Protein 4CO6 (pdb70)

InterPro domains:
  IPR002021 Paramyxovirus nucleocapsid protein [PF00973] (1-399)

B-factor: mean 61.96, std 25.49, range [20.14, 182.9]

Nearest PDB structures (foldseek):
  4co6-assembly2_C  TM=1.005E+00  e=1.988E-22  Henipavirus nipahense
  4co6-assembly3_B  TM=9.221E-01  e=7.970E-15  Henipavirus nipahense
  5e4v-assembly1_A-2  TM=8.169E-01  e=5.099E-08  Measles virus strain Edmonston-B
  7ev8-assembly1_A  TM=6.842E-01  e=1.251E-06  Human parainfluenza 3 virus (strain NIH 47885)
  4co6-assembly3_F  TM=1.028E+00  e=3.134E-05  Henipavirus nipahense

Sequence (930 aa):
TTKIRIFVPATNSPELRWELTLFALDVIRSPSAAESKVGAAFTLISYSERPGALIRSLLNDPDIEAVIIDVGSVNGIPVEQEEEGLRILKTARDSSKGKTPFVDSRAYGLRITDSTLVSAVITIEAQIWILIAKAVTAPDTETRRWAKYVQQKRVNPFFALTQQWLTERNLLSQSLSVRKFVEILIEVKKGGSAKGRAVEIISDIGNYVEETGAGFFATIRFGLETRYPALALNEFQSDLNTIKSLLLYREIGPRAPYVLLEESIQTKFAPGGYPLLWSFAGVATTIDRSGALNINRGYLEPYFRLGQKSARHHATTKIRIFVPATNSPELRWELTLFALDVIRSPSAAESKVGAAFTLISYSERPGALIRSLLNDPDIEAVIIDVGSVNGIPVERRDKAQEEEGLRILKTARDSSKGKTPFVDSRAYGLRITDSTLVSAVITIEAQIWILIAKAVTESETRRWAKYVQQKRVNPFFALTQQWLTERNLLSQSLSVRKFVEILIEVKKGRAVEIISDIGNYVEETGAGFFATIRFGLETRYPALALNEFQSDLNTIKSLLLYREIGPRAPYVLLEESIQTKFAPGGYPLLWSFAGVATTIDRSLNINRGYLEPYFRLGQKSARHNSPELRWELTLFALDVIRAESKVGAAFTLISLVSAVITIEAQIWILFALTQQWLTERNLLSQSLSVRKFVEILIEVVEIISDIGNYVEETGAGFFATIRFGLETRYPALALNEFQSDLNTIKSLLLYREIGPRAPYVLLEESIQTKFAPGGYPLLWSFAGVATTIDRSGALNINRGYLEPYFRLGQKSARGAMDKLELVNDGLNIIDFIQKNQKEIQKTYGRSSIQQPSIGAMDKLELVNDGLNIIDFIQKNQKEIQKTYGRSSIQQPSAMDKLELVNDGLNIIDFIQKNQKEIQKTYGRSSIQQP

Foldseek 3Di:
DAEAEAEWEPAPFLQALLLLLQLLLLLLLFPPHDLSNLNSLQRLQQLAPGSVVLCVVQQDDPVYHYDYDYAHHDDSDGDVPVVCSSNSNVRSCVVDPNDGQFPQCCSSVDGDGDVVSLQLSLQSNLLLLVLVQVLLDDPPDDDCSVVVCVVVVLHDNRNHGDPSSSVSNVSLVVDQSSLSSLSQLVDLVVHDGPSVSNSVSSVVSSVSLLCRLPLLVLLCVLLPVVPFPVCPPPVQVVLVVLSVVCVVCVVVDSSQSSLSHDPVCSCSRPCLVNLLSSLLSLQCCQPPPVHPVVDDPPRHDVVNVVNVVSNVVVD/DAEAEAEWEPAPQLQSLLLLLLLLLLLLQFPPRDLSVLNSLLSLQQLDRGSVVLCVVQQDDPSYDYDYDYFHDDPSDGADDDVDGPVVCVSCSNVRSCVVPPNDGQAPQVVSSVDRDRDVVSSLLSLQSNLLLLVLLLVQLAVVVVVVVVVCVVVSLHDNRNHGDPVSSVSNVSLVVPLSSLSSLSLQLVLVCPSSSVSSVVSSVNSLPRNDLLVLLCVLLPVVPFPCCVDPVQVVLVVLSVVCVVLVVVPSSNSPVSHDVCVSVSSDCVNRQLSSLLSLLCCQPPVPPDQPDPSRDVVNVVSVVRNVD/DDLVVLCVQLVVLLVCLLVVPVLVSLVSLCVVVVCSVQVNLVQLVCVHDDDVSSVSVVSLVVDLVSLVCLVCCQVAPVSNVVSLVVLLPVLDLLVLLCVLLPVVPFPCCPDPVQVVLVVLSVVCCVLVVVPRSSSPCSNPVVNSVSSDCLNRLLSSLLSLLCVQPPVVHPNVDCPPSNDVVNVVSVVRND/DVVVVVVVVVVVVVVVVVCVVCVPVVCVVFQHNDPVDDGD/DVVVVVVCVVVVVVVVVVCVVCVVVVCVVVVHNDPVDDD/DVVVVVVVVVVVVVVVVCVVCVPVVCVVVVHNDPVDD

Solvent-accessible surface area: 47290 Å² total

GO terms:
  GO:0039689 negative stranded viral RNA replication (P, IDA)
  GO:0039697 negative stranded viral RNA transcription (P, IDA)
  GO:0005515 protein binding (F, IPI)
  GO:0060090 molecular adaptor activity (F, EXP)

CATH classification: 6.10.250.2490

Radius of gyration: 38.29 Å; Cα contacts (8 Å, |Δi|>4): 1198; chains: 6; bounding box: 91×100×90 Å

Secondary structure (DSSP, 8-state):
--EEEEEEESS--HHHHHHHHHHHHHHHT-TTS----HHHHHHHH---SSHHHHHHHH---TT-EEEEEEE---TTS----------HHHHHHHHSSS--SBSSTHHHH------HHHHHHHHHHHHHHHHHHHHHS-S----HHHHHHHHTTSS-GGGPBPHHHHH--HHHHH-HHHHH--HHHHHHHH---S-HHHHHHHHHHHHHHHHH--HHHHIIIIIITT--GGGGSGGGHHHHHHHHH--HHHHHGGGTT---S-GGGTTTT-GGGSHHHHHH--HHHHH----GGGS-SS-----HHHHHHHHHHT-/--EEEEEEESS--HHHHHHHHHHHHHHHH-TTS----HHHHHHHH---SSHHHHHHHH---SS-EEEEEEE---TTS-------TTT-----HHHHHHHHSSS--SBSSGGGGG------HHHHHHHHHHHHHHHHHHHHH--HHHHHHHHHHHTTSS-GGGPBPHHHHH--HHHHH-HHHHH--HHHHHHH--HHHHHHHHHHHHHHHH--HHHHIIIIIITT--GGGGSGGGHHHHHHHHH--HHHHH-TTS----S-THHHHHTSGGGSHHHHHH--HHHHH--------TT----HHHHHHHHH-/--SHHHHHHHHHHHGGG-----HHHHHHHH--HHHHHHHHHHHHH------GGGG--HHHHH-HHHHH--HHHHH--HHHHHHHHHHHHH--HHHHIIIIIITT--GGGGSGGGHHHHHHHHH--HHHHHGGGTT---S-HHHHHHS-GGGSHHHHHH--HHHHH----GGGS-SS-----HHHHHHHH-/-HHHHHHHHHHHHHHHHHHHHHHHHHHHHHS-S-TTSPP-/-HHHHHHHHHHHHHHHHHHHHTHHHHHHHHT-SSTTS--/-HHHHHHHHHHHHHHHHHHHTHHHHHHHHT-S-TT--

Structure (mmCIF, N/CA/C/O backbone):
data_4CO6
#
_entry.id   4CO6
#
_cell.length_a   82.890
_cell.length_b   98.960
_cell.length_c   156.910
_cell.angle_alpha   90.00
_cell.angle_beta   90.00
_cell.angle_gamma   90.00
#
_symmetry.space_group_name_H-M   'P 21 21 21'
#
loop_
_entity.id
_entity.type
_entity.pdbx_description
1 polymer NUCLEOPROTEIN
2 polymer PHOSPHOPROTEIN
3 non-polymer 'CHLORIDE ION'
4 non-polymer 'BROMIDE ION'
5 water water
#
loop_
_atom_site.group_PDB
_atom_site.id
_atom_site.type_symbol
_atom_site.label_atom_id
_atom_site.label_alt_id
_atom_site.label_comp_id
_atom_site.label_asym_id
_atom_site.label_entity_id
_atom_site.label_seq_id
_atom_site.pdbx_PDB_ins_code
_atom_site.Cartn_x
_atom_site.Cartn_y
_atom_site.Cartn_z
_atom_site.occupancy
_atom_site.B_iso_or_equiv
_atom_site.auth_seq_id
_atom_site.auth_comp_id
_atom_site.auth_asym_id
_atom_site.auth_atom_id
_atom_site.pdbx_PDB_model_num
ATOM 1 N N . THR A 1 5 ? 52.924 -2.403 67.716 1.00 97.06 32 THR A N 1
ATOM 2 C CA . THR A 1 5 ? 51.567 -2.436 68.256 1.00 101.67 32 THR A CA 1
ATOM 3 C C . THR A 1 5 ? 50.664 -3.257 67.326 1.00 97.65 32 THR A C 1
ATOM 4 O O . THR A 1 5 ? 50.774 -4.488 67.274 1.00 101.27 32 THR A O 1
ATOM 8 N N . THR A 1 6 ? 49.770 -2.578 66.612 1.00 91.88 33 THR A N 1
ATOM 9 C CA . THR A 1 6 ? 49.068 -3.159 65.472 1.00 90.31 33 THR A CA 1
ATOM 10 C C . THR A 1 6 ? 49.987 -3.145 64.261 1.00 81.42 33 THR A C 1
ATOM 11 O O . THR A 1 6 ? 50.016 -2.158 63.533 1.00 77.03 33 THR A O 1
ATOM 15 N N . LYS A 1 7 ? 50.741 -4.218 64.044 1.00 82.41 34 LYS A N 1
ATOM 16 C CA . LYS A 1 7 ? 51.684 -4.248 62.928 1.00 77.34 34 LYS A CA 1
ATOM 17 C C . LYS A 1 7 ? 50.952 -4.080 61.612 1.00 72.69 34 LYS A C 1
ATOM 18 O O . LYS A 1 7 ? 49.815 -4.526 61.481 1.00 75.34 34 LYS A O 1
ATOM 24 N N . ILE A 1 8 ? 51.611 -3.404 60.667 1.00 64.28 35 ILE A N 1
ATOM 25 C CA . ILE A 1 8 ? 51.115 -3.172 59.311 1.00 60.88 35 ILE A CA 1
ATOM 26 C C . ILE A 1 8 ? 52.203 -3.494 58.274 1.00 62.71 35 ILE A C 1
ATOM 27 O O . ILE A 1 8 ? 53.294 -2.918 58.325 1.00 60.44 35 ILE A O 1
ATOM 32 N N . ARG A 1 9 ? 51.905 -4.406 57.345 1.00 62.74 36 ARG A N 1
ATOM 33 C CA . ARG A 1 9 ? 52.838 -4.776 56.272 1.00 64.89 36 ARG A CA 1
ATOM 34 C C . ARG A 1 9 ? 52.790 -3.811 55.103 1.00 59.17 36 ARG A C 1
ATOM 35 O O . ARG A 1 9 ? 51.752 -3.687 54.456 1.00 61.49 36 ARG A O 1
ATOM 43 N N . ILE A 1 10 ? 53.898 -3.138 54.814 1.00 55.54 37 ILE A N 1
ATOM 44 C CA . ILE A 1 10 ? 53.922 -2.220 53.671 1.00 52.67 37 ILE A CA 1
ATOM 45 C C . ILE A 1 10 ? 54.925 -2.634 52.576 1.00 53.57 37 ILE A C 1
ATOM 46 O O . ILE A 1 10 ? 56.144 -2.601 52.799 1.00 60.15 37 ILE A O 1
ATOM 51 N N . PHE A 1 11 ? 54.409 -3.020 51.406 1.00 49.04 38 PHE A N 1
ATOM 52 C CA . PHE A 1 11 ? 55.260 -3.356 50.243 1.00 48.79 38 PHE A CA 1
ATOM 53 C C . PHE A 1 11 ? 55.647 -2.117 49.461 1.00 42.16 38 PHE A C 1
ATOM 54 O O . PHE A 1 11 ? 54.808 -1.259 49.174 1.00 46.98 38 PHE A O 1
ATOM 62 N N . VAL A 1 12 ? 56.922 -2.048 49.109 1.00 39.61 39 VAL A N 1
ATOM 63 C CA . VAL A 1 12 ? 57.544 -0.829 48.604 1.00 41.70 39 VAL A CA 1
ATOM 64 C C . VAL A 1 12 ? 58.525 -1.215 47.476 1.00 41.91 39 VAL A C 1
ATOM 65 O O . VAL A 1 12 ? 59.214 -2.228 47.587 1.00 45.86 39 VAL A O 1
ATOM 69 N N . PRO A 1 13 ? 58.569 -0.454 46.370 1.00 44.02 40 PRO A N 1
ATOM 70 C CA . PRO A 1 13 ? 59.454 -0.911 45.298 1.00 45.53 40 PRO A CA 1
ATOM 71 C C . PRO A 1 13 ? 60.895 -0.637 45.644 1.00 50.63 40 PRO A C 1
ATOM 72 O O . PRO A 1 13 ? 61.172 0.363 46.295 1.00 54.58 40 PRO A O 1
ATOM 76 N N . ALA A 1 14 ? 61.807 -1.498 45.218 1.00 52.07 41 ALA A N 1
ATOM 77 C CA . ALA A 1 14 ? 63.201 -1.338 45.612 1.00 56.14 41 ALA A CA 1
ATOM 78 C C . ALA A 1 14 ? 64.035 -0.667 44.532 1.00 58.56 41 ALA A C 1
ATOM 79 O O . ALA A 1 14 ? 65.250 -0.579 44.649 1.00 66.41 41 ALA A O 1
ATOM 81 N N . THR A 1 15 ? 63.377 -0.167 43.495 1.00 56.17 42 THR A N 1
ATOM 82 C CA . THR A 1 15 ? 64.073 0.258 42.292 1.00 47.11 42 THR A CA 1
ATOM 83 C C . THR A 1 15 ? 63.196 1.282 41.578 1.00 48.10 42 THR A C 1
ATOM 84 O O . THR A 1 15 ? 62.020 1.413 41.916 1.00 42.17 42 THR A O 1
ATOM 88 N N . ASN A 1 16 ? 63.750 2.034 40.627 1.00 55.42 43 ASN A N 1
ATOM 89 C CA . ASN A 1 16 ? 62.928 2.944 39.830 1.00 53.35 43 ASN A CA 1
ATOM 90 C C . ASN A 1 16 ? 62.269 2.259 38.623 1.00 55.84 43 ASN A C 1
ATOM 91 O O . ASN A 1 16 ? 61.558 2.911 37.859 1.00 57.46 43 ASN A O 1
ATOM 96 N N . SER A 1 17 ? 62.484 0.948 38.489 1.00 56.19 44 SER A N 1
ATOM 97 C CA . SER A 1 17 ? 61.917 0.128 37.408 1.00 56.49 44 SER A CA 1
ATOM 98 C C . SER A 1 17 ? 60.428 0.372 37.152 1.00 55.55 44 SER A C 1
ATOM 99 O O . SER A 1 17 ? 59.597 0.098 38.013 1.00 57.58 44 SER A O 1
ATOM 102 N N . PRO A 1 18 ? 60.091 0.895 35.964 1.00 44.63 45 PRO A N 1
ATOM 103 C CA . PRO A 1 18 ? 58.683 1.205 35.672 1.00 43.09 45 PRO A CA 1
ATOM 104 C C . PRO A 1 18 ? 57.750 -0.002 35.768 1.00 39.59 45 PRO A C 1
ATOM 105 O O . PRO A 1 18 ? 56.619 0.091 36.256 1.00 49.74 45 PRO A O 1
ATOM 109 N N . GLU A 1 19 ? 58.244 -1.138 35.325 1.00 48.59 46 GLU A N 1
ATOM 110 C CA . GLU A 1 19 ? 57.455 -2.356 35.288 1.00 51.37 46 GLU A CA 1
ATOM 111 C C . GLU A 1 19 ? 57.208 -2.914 36.697 1.00 54.35 46 GLU A C 1
ATOM 112 O O . GLU A 1 19 ? 56.115 -3.390 37.003 1.00 56.96 46 GLU A O 1
ATOM 118 N N . LEU A 1 20 ? 58.222 -2.845 37.553 1.00 53.42 47 LEU A N 1
ATOM 119 C CA . LEU A 1 20 ? 58.072 -3.298 38.934 1.00 50.11 47 LEU A CA 1
ATOM 120 C C . LEU A 1 20 ? 57.034 -2.452 39.662 1.00 41.51 47 LEU A C 1
ATOM 121 O O . LEU A 1 20 ? 56.150 -2.979 40.335 1.00 41.78 47 LEU A O 1
ATOM 126 N N . ARG A 1 21 ? 57.146 -1.137 39.517 1.00 42.18 48 ARG A N 1
ATOM 127 C CA . ARG A 1 21 ? 56.271 -0.215 40.226 1.00 41.23 48 ARG A CA 1
ATOM 128 C C . ARG A 1 21 ? 54.841 -0.313 39.737 1.00 40.68 48 ARG A C 1
ATOM 129 O O . ARG A 1 21 ? 53.897 -0.161 40.525 1.00 36.26 48 ARG A O 1
ATOM 137 N N . TRP A 1 22 ? 54.682 -0.569 38.435 1.00 43.29 49 TRP A N 1
ATOM 138 C CA . TRP A 1 22 ? 53.348 -0.672 37.845 1.00 38.14 49 TRP A CA 1
ATOM 139 C C . TRP A 1 22 ? 52.656 -1.949 38.322 1.00 38.95 49 TRP A C 1
ATOM 140 O O . TRP A 1 22 ? 51.513 -1.906 38.758 1.00 40.83 49 TRP A O 1
ATOM 151 N N . GLU A 1 23 ? 53.342 -3.081 38.275 1.00 44.38 50 GLU A N 1
ATOM 152 C CA . GLU A 1 23 ? 52.759 -4.296 38.841 1.00 49.30 50 GLU A CA 1
ATOM 153 C C . GLU A 1 23 ? 52.507 -4.145 40.347 1.00 45.98 50 GLU A C 1
ATOM 154 O O . GLU A 1 23 ? 51.480 -4.601 40.841 1.00 44.61 50 GLU A O 1
ATOM 160 N N . LEU A 1 24 ? 53.425 -3.488 41.063 1.00 42.46 51 LEU A N 1
ATOM 161 C CA . LEU A 1 24 ? 53.270 -3.279 42.513 1.00 41.13 51 LEU A CA 1
ATOM 162 C C . LEU A 1 24 ? 52.082 -2.377 42.819 1.00 40.58 51 LEU A C 1
ATOM 163 O O . LEU A 1 24 ? 51.327 -2.635 43.745 1.00 43.33 51 LEU A O 1
ATOM 168 N N . THR A 1 25 ? 51.922 -1.321 42.025 1.00 38.36 52 THR A N 1
ATOM 169 C CA . THR A 1 25 ? 50.733 -0.488 42.098 1.00 35.62 52 THR A CA 1
ATOM 170 C C . THR A 1 25 ? 49.432 -1.272 41.886 1.00 41.17 52 THR A C 1
ATOM 171 O O . THR A 1 25 ? 48.447 -1.038 42.583 1.00 46.11 52 THR A O 1
ATOM 175 N N . LEU A 1 26 ? 49.438 -2.203 40.929 1.00 41.68 53 LEU A N 1
ATOM 176 C CA . LEU A 1 26 ? 48.237 -2.938 40.565 1.00 48.96 53 LEU A CA 1
ATOM 177 C C . LEU A 1 26 ? 47.867 -3.886 41.664 1.00 50.01 53 LEU A C 1
ATOM 178 O O . LEU A 1 26 ? 46.695 -4.030 42.000 1.00 50.78 53 LEU A O 1
ATOM 183 N N . PHE A 1 27 ? 48.880 -4.557 42.198 1.00 47.50 54 PHE A N 1
ATOM 184 C CA . PHE A 1 27 ? 48.683 -5.440 43.330 1.00 40.10 54 PHE A CA 1
ATOM 185 C C . PHE A 1 27 ? 48.027 -4.674 44.516 1.00 45.96 54 PHE A C 1
ATOM 186 O O . PHE A 1 27 ? 47.046 -5.158 45.089 1.00 45.61 54 PHE A O 1
ATOM 194 N N . ALA A 1 28 ? 48.531 -3.481 44.844 1.00 34.03 55 ALA A N 1
ATOM 195 C CA . ALA A 1 28 ? 47.974 -2.682 45.959 1.00 43.84 55 ALA A CA 1
ATOM 196 C C . ALA A 1 28 ? 46.505 -2.334 45.708 1.00 47.70 55 ALA A C 1
ATOM 197 O O . ALA A 1 28 ? 45.659 -2.458 46.602 1.00 56.70 55 ALA A O 1
ATOM 199 N N . LEU A 1 29 ? 46.214 -1.913 44.479 1.00 43.03 56 LEU A N 1
ATOM 200 C CA . LEU A 1 29 ? 44.847 -1.698 44.001 1.00 40.05 56 LEU A CA 1
ATOM 201 C C . LEU A 1 29 ? 43.995 -2.906 44.306 1.00 45.42 56 LEU A C 1
ATOM 202 O O . LEU A 1 29 ? 42.844 -2.776 44.743 1.00 51.40 56 LEU A O 1
ATOM 207 N N . ASP A 1 30 ? 44.580 -4.085 44.089 1.00 46.53 57 ASP A N 1
ATOM 208 C CA . ASP A 1 30 ? 43.852 -5.334 44.207 1.00 41.32 57 ASP A CA 1
ATOM 209 C C . ASP A 1 30 ? 43.649 -5.751 45.645 1.00 49.73 57 ASP A C 1
ATOM 210 O O . ASP A 1 30 ? 42.660 -6.399 45.960 1.00 53.73 57 ASP A O 1
ATOM 215 N N . VAL A 1 31 ? 44.583 -5.391 46.518 1.00 45.69 58 VAL A N 1
ATOM 216 C CA . VAL A 1 31 ? 44.444 -5.718 47.927 1.00 51.37 58 VAL A CA 1
ATOM 217 C C . VAL A 1 31 ? 43.247 -4.967 48.496 1.00 51.03 58 VAL A C 1
ATOM 218 O O . VAL A 1 31 ? 42.424 -5.535 49.204 1.00 53.81 58 VAL A O 1
ATOM 222 N N . ILE A 1 32 ? 43.135 -3.696 48.139 1.00 40.59 59 ILE A N 1
ATOM 223 C CA . ILE A 1 32 ? 42.080 -2.841 48.664 1.00 49.16 59 ILE A CA 1
ATOM 224 C C . ILE A 1 32 ? 40.660 -3.273 48.260 1.00 56.42 59 ILE A C 1
ATOM 225 O O . ILE A 1 32 ? 39.697 -3.091 49.025 1.00 63.05 59 ILE A O 1
ATOM 230 N N . ARG A 1 33 ? 40.545 -3.876 47.080 1.00 52.12 60 ARG A N 1
ATOM 231 C CA . ARG A 1 33 ? 39.277 -4.397 46.583 1.00 54.55 60 ARG A CA 1
ATOM 232 C C . ARG A 1 33 ? 39.122 -5.857 46.968 1.00 59.42 60 ARG A C 1
ATOM 233 O O . ARG A 1 33 ? 38.133 -6.499 46.602 1.00 70.45 60 ARG A O 1
ATOM 241 N N . SER A 1 34 ? 40.097 -6.395 47.694 1.00 56.07 61 SER A N 1
ATOM 242 C CA . SER A 1 34 ? 40.090 -7.832 47.984 1.00 61.72 61 SER A CA 1
ATOM 243 C C . SER A 1 34 ? 39.252 -8.199 49.220 1.00 66.89 61 SER A C 1
ATOM 244 O O . SER A 1 34 ? 39.387 -7.582 50.267 1.00 69.89 61 SER A O 1
ATOM 247 N N . PRO A 1 35 ? 38.398 -9.224 49.097 1.00 72.28 62 PRO A N 1
ATOM 248 C CA . PRO A 1 35 ? 37.523 -9.669 50.198 1.00 78.58 62 PRO A CA 1
ATOM 249 C C . PRO A 1 35 ? 38.247 -10.400 51.338 1.00 85.66 62 PRO A C 1
ATOM 250 O O . PRO A 1 35 ? 37.815 -10.310 52.491 1.00 88.37 62 PRO A O 1
ATOM 254 N N . SER A 1 36 ? 39.326 -11.110 51.031 1.00 87.61 63 SER A N 1
ATOM 255 C CA . SER A 1 36 ? 40.038 -11.871 52.052 1.00 90.82 63 SER A CA 1
ATOM 256 C C . SER A 1 36 ? 41.347 -11.202 52.447 1.00 91.36 63 SER A C 1
ATOM 257 O O . SER A 1 36 ? 42.308 -11.883 52.809 1.00 99.81 63 SER A O 1
ATOM 260 N N . ALA A 1 37 ? 41.387 -9.873 52.358 1.00 84.83 64 ALA A N 1
ATOM 261 C CA . ALA A 1 37 ? 42.515 -9.101 52.871 1.00 71.69 64 ALA A CA 1
ATOM 262 C C . ALA A 1 37 ? 42.138 -8.429 54.188 1.00 73.30 64 ALA A C 1
ATOM 263 O O . ALA A 1 37 ? 41.159 -7.678 54.256 1.00 71.47 64 ALA A O 1
ATOM 265 N N . ALA A 1 38 ? 42.914 -8.715 55.230 1.00 77.14 65 ALA A N 1
ATOM 266 C CA . ALA A 1 38 ? 42.744 -8.092 56.541 1.00 74.62 65 ALA A CA 1
ATOM 267 C C . ALA A 1 38 ? 42.816 -6.582 56.401 1.00 69.08 65 ALA A C 1
ATOM 268 O O . ALA A 1 38 ? 43.523 -6.083 55.517 1.00 73.28 65 ALA A O 1
ATOM 270 N N . GLU A 1 39 ? 42.103 -5.844 57.254 1.00 65.45 66 GLU A N 1
ATOM 271 C CA . GLU A 1 39 ? 42.115 -4.378 57.143 1.00 64.32 66 GLU A CA 1
ATOM 272 C C . GLU A 1 39 ? 43.533 -3.830 57.334 1.00 59.84 66 GLU A C 1
ATOM 273 O O . GLU A 1 39 ? 43.842 -2.723 56.896 1.00 60.08 66 GLU A O 1
ATOM 279 N N . SER A 1 40 ? 44.393 -4.621 57.967 1.00 60.07 67 SER A N 1
ATOM 280 C CA . SER A 1 40 ? 45.792 -4.259 58.136 1.00 57.37 67 SER A CA 1
ATOM 281 C C . SER A 1 40 ? 46.577 -4.335 56.820 1.00 56.03 67 SER A C 1
ATOM 282 O O . SER A 1 40 ? 47.475 -3.526 56.591 1.00 55.27 67 SER A O 1
ATOM 293 N N . LYS A 1 42 ? 45.101 -3.934 53.825 1.00 52.60 69 LYS A N 1
ATOM 294 C CA . LYS A 1 42 ? 44.542 -2.822 53.052 1.00 52.66 69 LYS A CA 1
ATOM 295 C C . LYS A 1 42 ? 45.182 -1.480 53.424 1.00 49.46 69 LYS A C 1
ATOM 296 O O . LYS A 1 42 ? 45.489 -0.669 52.533 1.00 42.54 69 LYS A O 1
ATOM 302 N N . VAL A 1 43 ? 45.381 -1.257 54.729 1.00 50.44 70 VAL A N 1
ATOM 303 C CA . VAL A 1 43 ? 46.043 -0.050 55.235 1.00 40.12 70 VAL A CA 1
ATOM 304 C C . VAL A 1 43 ? 47.452 0.066 54.668 1.00 45.71 70 VAL A C 1
ATOM 305 O O . VAL A 1 43 ? 47.843 1.128 54.187 1.00 47.33 70 VAL A O 1
ATOM 309 N N . GLY A 1 44 ? 48.214 -1.026 54.713 1.00 46.90 71 GLY A N 1
ATOM 310 C CA . GLY A 1 44 ? 49.513 -1.083 54.057 1.00 41.46 71 GLY A CA 1
ATOM 311 C C . GLY A 1 44 ? 49.471 -0.760 52.557 1.00 46.85 71 GLY A C 1
ATOM 312 O O . GLY A 1 44 ? 50.359 -0.047 52.034 1.00 46.02 71 GLY A O 1
ATOM 313 N N . ALA A 1 45 ? 48.452 -1.256 51.852 1.00 38.87 72 ALA A N 1
ATOM 314 C CA . ALA A 1 45 ? 48.380 -1.004 50.400 1.00 41.69 72 ALA A CA 1
ATOM 315 C C . ALA A 1 45 ? 48.102 0.473 50.122 1.00 39.75 72 ALA A C 1
ATOM 316 O O . ALA A 1 45 ? 48.582 1.018 49.121 1.00 44.80 72 ALA A O 1
ATOM 318 N N . ALA A 1 46 ? 47.343 1.126 51.008 1.00 38.26 73 ALA A N 1
ATOM 319 C CA . ALA A 1 46 ? 47.153 2.574 50.898 1.00 34.36 73 ALA A CA 1
ATOM 320 C C . ALA A 1 46 ? 48.496 3.304 50.995 1.00 37.89 73 ALA A C 1
ATOM 321 O O . ALA A 1 46 ? 48.785 4.180 50.196 1.00 39.26 73 ALA A O 1
ATOM 323 N N . PHE A 1 47 ? 49.332 2.934 51.959 1.00 40.33 74 PHE A N 1
ATOM 324 C CA . PHE A 1 47 ? 50.661 3.544 52.054 1.00 40.51 74 PHE A CA 1
ATOM 325 C C . PHE A 1 47 ? 51.443 3.370 50.762 1.00 36.13 74 PHE A C 1
ATOM 326 O O . PHE A 1 47 ? 52.108 4.293 50.285 1.00 40.71 74 PHE A O 1
ATOM 334 N N . THR A 1 48 ? 51.378 2.169 50.207 1.00 43.33 75 THR A N 1
ATOM 335 C CA . THR A 1 48 ? 52.086 1.859 48.976 1.00 33.48 75 THR A CA 1
ATOM 336 C C . THR A 1 48 ? 51.641 2.763 47.817 1.00 37.32 75 THR A C 1
ATOM 337 O O . THR A 1 48 ? 52.478 3.370 47.137 1.00 37.65 75 THR A O 1
ATOM 341 N N . LEU A 1 49 ? 50.328 2.874 47.623 1.00 39.62 76 LEU A N 1
ATOM 342 C CA . LEU A 1 49 ? 49.751 3.762 46.612 1.00 33.49 76 LEU A CA 1
ATOM 343 C C . LEU A 1 49 ? 50.090 5.230 46.853 1.00 36.57 76 LEU A C 1
ATOM 344 O O . LEU A 1 49 ? 50.487 5.951 45.941 1.00 36.45 76 LEU A O 1
ATOM 349 N N . ILE A 1 50 ? 49.925 5.680 48.090 1.00 41.37 77 ILE A N 1
ATOM 350 C CA . ILE A 1 50 ? 50.062 7.101 48.402 1.00 40.03 77 ILE A CA 1
ATOM 351 C C . ILE A 1 50 ? 51.511 7.561 48.259 1.00 41.79 77 ILE A C 1
ATOM 352 O O . ILE A 1 50 ? 51.773 8.728 47.945 1.00 42.02 77 ILE A O 1
ATOM 357 N N . SER A 1 51 ? 52.455 6.639 48.438 1.00 42.13 78 SER A N 1
ATOM 358 C CA . SER A 1 51 ? 53.864 7.019 48.412 1.00 38.86 78 SER A CA 1
ATOM 359 C C . SER A 1 51 ? 54.578 6.701 47.111 1.00 37.16 78 SER A C 1
ATOM 360 O O . SER A 1 51 ? 55.757 7.038 46.958 1.00 44.51 78 SER A O 1
ATOM 371 N N . TYR A 1 53 ? 54.703 7.850 44.227 1.00 30.72 80 TYR A N 1
ATOM 372 C CA . TYR A 1 53 ? 55.251 8.955 43.460 1.00 30.82 80 TYR A CA 1
ATOM 373 C C . TYR A 1 53 ? 56.712 9.212 43.807 1.00 38.62 80 TYR A C 1
ATOM 374 O O . TYR A 1 53 ? 57.478 9.677 42.964 1.00 51.69 80 TYR A O 1
ATOM 383 N N . SER A 1 54 ? 57.111 8.911 45.039 1.00 40.45 81 SER A N 1
ATOM 384 C CA . SER A 1 54 ? 58.439 9.347 45.525 1.00 44.49 81 SER A CA 1
ATOM 385 C C . SER A 1 54 ? 59.606 8.517 44.980 1.00 41.42 81 SER A C 1
ATOM 386 O O . SER A 1 54 ? 59.426 7.354 44.588 1.00 41.37 81 SER A O 1
ATOM 389 N N . GLU A 1 55 ? 60.789 9.131 44.954 1.00 44.61 82 GLU A N 1
ATOM 390 C CA . GLU A 1 55 ? 62.021 8.453 44.547 1.00 50.06 82 GLU A CA 1
ATOM 391 C C . GLU A 1 55 ? 62.159 7.152 45.305 1.00 52.36 82 GLU A C 1
ATOM 392 O O . GLU A 1 55 ? 62.298 6.096 44.702 1.00 50.90 82 GLU A O 1
ATOM 398 N N . ARG A 1 56 ? 62.122 7.249 46.638 1.00 53.74 83 ARG A N 1
ATOM 399 C CA . ARG A 1 56 ? 62.257 6.097 47.525 1.00 46.24 83 ARG A CA 1
ATOM 400 C C . ARG A 1 56 ? 61.146 6.022 48.562 1.00 47.04 83 ARG A C 1
ATOM 401 O O . ARG A 1 56 ? 61.315 6.490 49.682 1.00 53.65 83 ARG A O 1
ATOM 409 N N . PRO A 1 57 ? 60.020 5.398 48.201 1.00 39.68 84 PRO A N 1
ATOM 410 C CA . PRO A 1 57 ? 58.819 5.267 49.038 1.00 37.52 84 PRO A CA 1
ATOM 411 C C . PRO A 1 57 ? 59.039 4.687 50.465 1.00 41.08 84 PRO A C 1
ATOM 412 O O . PRO A 1 57 ? 58.467 5.216 51.423 1.00 44.26 84 PRO A O 1
ATOM 416 N N . GLY A 1 58 ? 59.819 3.622 50.607 1.00 37.46 85 GLY A N 1
ATOM 417 C CA . GLY A 1 58 ? 60.118 3.079 51.922 1.00 44.30 85 GLY A CA 1
ATOM 418 C C . GLY A 1 58 ? 60.769 4.104 52.839 1.00 50.16 85 GLY A C 1
ATOM 419 O O . GLY A 1 58 ? 60.440 4.201 54.023 1.00 48.41 85 GLY A O 1
ATOM 420 N N . ALA A 1 59 ? 61.692 4.873 52.275 1.00 42.34 86 ALA A N 1
ATOM 421 C CA . ALA A 1 59 ? 62.363 5.939 52.983 1.00 47.07 86 ALA A CA 1
ATOM 422 C C . ALA A 1 59 ? 61.402 7.110 53.269 1.00 51.21 86 ALA A C 1
ATOM 423 O O . ALA A 1 59 ? 61.529 7.789 54.307 1.00 47.19 86 ALA A O 1
ATOM 425 N N . LEU A 1 60 ? 60.446 7.335 52.360 1.00 39.53 87 LEU A N 1
ATOM 426 C CA . LEU A 1 60 ? 59.421 8.359 52.554 1.00 42.18 87 LEU A CA 1
ATOM 427 C C . LEU A 1 60 ? 58.575 8.038 53.781 1.00 48.17 87 LEU A C 1
ATOM 428 O O . LEU A 1 60 ? 58.355 8.881 54.653 1.00 53.57 87 LEU A O 1
ATOM 433 N N . ILE A 1 61 ? 58.112 6.799 53.832 1.00 44.97 88 ILE A N 1
ATOM 434 C CA . ILE A 1 61 ? 57.269 6.335 54.912 1.00 45.47 88 ILE A CA 1
ATOM 435 C C . ILE A 1 61 ? 57.999 6.337 56.265 1.00 50.17 88 ILE A C 1
ATOM 436 O O . ILE A 1 61 ? 57.460 6.848 57.241 1.00 56.92 88 ILE A O 1
ATOM 441 N N . ARG A 1 62 ? 59.224 5.815 56.323 1.00 49.36 89 ARG A N 1
ATOM 442 C CA . ARG A 1 62 ? 59.998 5.802 57.573 1.00 48.06 89 ARG A CA 1
ATOM 443 C C . ARG A 1 62 ? 60.285 7.186 58.162 1.00 56.50 89 ARG A C 1
ATOM 444 O O . ARG A 1 62 ? 60.185 7.394 59.381 1.00 61.00 89 ARG A O 1
ATOM 452 N N . SER A 1 63 ? 60.680 8.119 57.303 1.00 58.03 90 SER A N 1
ATOM 453 C CA . SER A 1 63 ? 61.024 9.462 57.744 1.00 56.96 90 SER A CA 1
ATOM 454 C C . SER A 1 63 ? 59.796 10.232 58.239 1.00 48.40 90 SER A C 1
ATOM 455 O O . SER A 1 63 ? 59.921 11.109 59.074 1.00 55.84 90 SER A O 1
ATOM 458 N N . LEU A 1 64 ? 58.612 9.897 57.734 1.00 52.10 91 LEU A N 1
ATOM 459 C CA . LEU A 1 64 ? 57.405 10.665 58.040 1.00 50.87 91 LEU A CA 1
ATOM 460 C C . LEU A 1 64 ? 56.345 9.954 58.882 1.00 52.19 91 LEU A C 1
ATOM 461 O O . LEU A 1 64 ? 55.310 10.534 59.173 1.00 52.40 91 LEU A O 1
ATOM 466 N N . LEU A 1 65 ? 56.556 8.703 59.255 1.00 56.44 92 LEU A N 1
ATOM 467 C CA . LEU A 1 65 ? 55.521 8.045 60.035 1.00 63.65 92 LEU A CA 1
ATOM 468 C C . LEU A 1 65 ? 55.613 8.484 61.499 1.00 70.36 92 LEU A C 1
ATOM 469 O O . LEU A 1 65 ? 56.527 8.113 62.241 1.00 77.76 92 LEU A O 1
ATOM 474 N N . ASN A 1 66 ? 54.654 9.311 61.885 1.00 66.47 93 ASN A N 1
ATOM 475 C CA . ASN A 1 66 ? 54.497 9.751 63.248 1.00 68.26 93 ASN A CA 1
ATOM 476 C C . ASN A 1 66 ? 53.148 9.262 63.732 1.00 62.96 93 ASN A C 1
ATOM 477 O O . ASN A 1 66 ? 52.134 9.944 63.555 1.00 60.43 93 ASN A O 1
ATOM 482 N N . ASP A 1 67 ? 53.134 8.068 64.314 1.00 62.66 94 ASP A N 1
ATOM 483 C CA . ASP A 1 67 ? 51.877 7.423 64.677 1.00 70.99 94 ASP A CA 1
ATOM 484 C C . ASP A 1 67 ? 52.101 6.230 65.620 1.00 72.32 94 ASP A C 1
ATOM 485 O O . ASP A 1 67 ? 52.568 5.170 65.207 1.00 81.29 94 ASP A O 1
ATOM 490 N N . PRO A 1 68 ? 51.755 6.409 66.895 1.00 66.50 95 PRO A N 1
ATOM 491 C CA . PRO A 1 68 ? 52.001 5.405 67.937 1.00 76.51 95 PRO A CA 1
ATOM 492 C C . PRO A 1 68 ? 51.064 4.203 67.859 1.00 79.44 95 PRO A C 1
ATOM 493 O O . PRO A 1 68 ? 51.380 3.132 68.357 1.00 80.58 95 PRO A O 1
ATOM 497 N N . ASP A 1 69 ? 49.921 4.365 67.218 1.00 75.41 96 ASP A N 1
ATOM 498 C CA . ASP A 1 69 ? 48.945 3.289 67.211 1.00 76.51 96 ASP A CA 1
ATOM 499 C C . ASP A 1 69 ? 49.239 2.210 66.171 1.00 80.01 96 ASP A C 1
ATOM 500 O O . ASP A 1 69 ? 48.385 1.373 65.892 1.00 82.63 96 ASP A O 1
ATOM 505 N N . ILE A 1 70 ? 50.460 2.204 65.637 1.00 79.88 97 ILE A N 1
ATOM 506 C CA . ILE A 1 70 ? 50.813 1.278 64.569 1.00 77.35 97 ILE A CA 1
ATOM 507 C C . ILE A 1 70 ? 52.319 1.040 64.423 1.00 75.70 97 ILE A C 1
ATOM 508 O O . ILE A 1 70 ? 53.122 1.939 64.660 1.00 74.77 97 ILE A O 1
ATOM 513 N N . GLU A 1 71 ? 52.690 -0.187 64.055 1.00 74.38 98 GLU A N 1
ATOM 514 C CA . GLU A 1 71 ? 54.068 -0.519 63.700 1.00 70.55 98 GLU A CA 1
ATOM 515 C C . GLU A 1 71 ? 54.162 -0.944 62.230 1.00 68.79 98 GLU A C 1
ATOM 516 O O . GLU A 1 71 ? 53.613 -1.973 61.842 1.00 68.98 98 GLU A O 1
ATOM 522 N N . ALA A 1 72 ? 54.863 -0.159 61.417 1.00 64.33 99 ALA A N 1
ATOM 523 C CA . ALA A 1 72 ? 55.008 -0.464 59.993 1.00 59.80 99 ALA A CA 1
ATOM 524 C C . ALA A 1 72 ? 56.190 -1.381 59.734 1.00 60.70 99 ALA A C 1
ATOM 525 O O . ALA A 1 72 ? 57.330 -1.033 60.024 1.00 58.91 99 ALA A O 1
ATOM 527 N N . VAL A 1 73 ? 55.927 -2.558 59.186 1.00 60.90 100 VAL A N 1
ATOM 528 C CA . VAL A 1 73 ? 57.028 -3.360 58.704 1.00 63.30 100 VAL A CA 1
ATOM 529 C C . VAL A 1 73 ? 57.091 -3.125 57.202 1.00 64.85 100 VAL A C 1
ATOM 530 O O . VAL A 1 73 ? 56.272 -3.629 56.434 1.00 70.35 100 VAL A O 1
ATOM 534 N N . ILE A 1 74 ? 58.039 -2.284 56.800 1.00 64.27 101 ILE A N 1
ATOM 535 C CA . ILE A 1 74 ? 58.231 -1.957 55.395 1.00 62.03 101 ILE A CA 1
ATOM 536 C C . ILE A 1 74 ? 59.016 -3.059 54.712 1.00 62.50 101 ILE A C 1
ATOM 537 O O . ILE A 1 74 ? 60.115 -3.415 55.144 1.00 64.14 101 ILE A O 1
ATOM 542 N N . ILE A 1 75 ? 58.433 -3.582 53.641 1.00 59.05 102 ILE A N 1
ATOM 543 C CA . ILE A 1 75 ? 58.981 -4.714 52.914 1.00 61.19 102 ILE A CA 1
ATOM 544 C C . ILE A 1 75 ? 59.385 -4.322 51.496 1.00 61.58 102 ILE A C 1
ATOM 545 O O . ILE A 1 75 ? 58.532 -3.988 50.672 1.00 60.39 102 ILE A O 1
ATOM 550 N N . ASP A 1 76 ? 60.688 -4.358 51.231 1.00 64.73 103 ASP A N 1
ATOM 551 C CA . ASP A 1 76 ? 61.247 -4.112 49.902 1.00 63.47 103 ASP A CA 1
ATOM 552 C C . ASP A 1 76 ? 60.940 -5.229 48.908 1.00 68.04 103 ASP A C 1
ATOM 553 O O . ASP A 1 76 ? 61.120 -6.421 49.191 1.00 70.43 103 ASP A O 1
ATOM 558 N N . VAL A 1 77 ? 60.499 -4.812 47.730 1.00 64.76 104 VAL A N 1
ATOM 559 C CA . VAL A 1 77 ? 60.093 -5.711 46.668 1.00 55.86 104 VAL A CA 1
ATOM 560 C C . VAL A 1 77 ? 60.977 -5.481 45.454 1.00 58.71 104 VAL A C 1
ATOM 561 O O . VAL A 1 77 ? 60.941 -4.410 44.841 1.00 61.93 104 VAL A O 1
ATOM 565 N N . GLY A 1 78 ? 61.784 -6.484 45.122 1.00 59.13 105 GLY A N 1
ATOM 566 C CA . GLY A 1 78 ? 62.730 -6.371 44.034 1.00 55.71 105 GLY A CA 1
ATOM 567 C C . GLY A 1 78 ? 62.169 -6.882 42.726 1.00 61.55 105 GLY A C 1
ATOM 568 O O . GLY A 1 78 ? 62.648 -6.494 41.664 1.00 65.76 105 GLY A O 1
ATOM 569 N N . SER A 1 79 ? 61.167 -7.759 42.794 1.00 61.50 106 SER A N 1
ATOM 570 C CA . SER A 1 79 ? 60.510 -8.247 41.587 1.00 64.55 106 SER A CA 1
ATOM 571 C C . SER A 1 79 ? 59.148 -8.885 41.863 1.00 64.90 106 SER A C 1
ATOM 572 O O . SER A 1 79 ? 58.868 -9.305 42.987 1.00 56.11 106 SER A O 1
ATOM 583 N N . VAL A 1 81 ? 56.358 -11.862 40.646 1.00 89.10 108 VAL A N 1
ATOM 584 C CA . VAL A 1 81 ? 55.993 -13.026 39.857 1.00 94.69 108 VAL A CA 1
ATOM 585 C C . VAL A 1 81 ? 54.485 -13.213 39.978 1.00 93.12 108 VAL A C 1
ATOM 586 O O . VAL A 1 81 ? 53.923 -13.141 41.076 1.00 94.43 108 VAL A O 1
ATOM 590 N N . ASN A 1 82 ? 53.839 -13.413 38.830 1.00 92.48 109 ASN A N 1
ATOM 591 C CA . ASN A 1 82 ? 52.384 -13.529 38.742 1.00 83.78 109 ASN A CA 1
ATOM 592 C C . ASN A 1 82 ? 51.610 -12.477 39.550 1.00 79.82 109 ASN A C 1
ATOM 593 O O . ASN A 1 82 ? 50.715 -12.806 40.326 1.00 85.93 109 ASN A O 1
ATOM 598 N N . GLY A 1 83 ? 51.978 -11.214 39.371 1.00 69.10 110 GLY A N 1
ATOM 599 C CA . GLY A 1 83 ? 51.237 -10.115 39.954 1.00 66.25 110 GLY A CA 1
ATOM 600 C C . GLY A 1 83 ? 5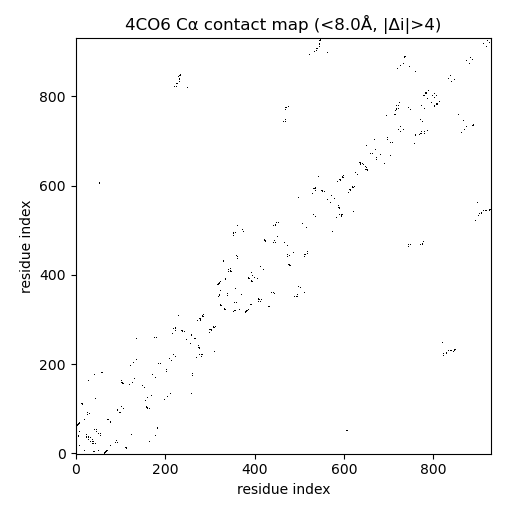1.408 -9.922 41.455 1.00 63.10 110 GLY A C 1
ATOM 601 O O . GLY A 1 83 ? 50.855 -8.972 42.004 1.00 59.40 110 GLY A O 1
ATOM 602 N N . ILE A 1 84 ? 52.160 -10.806 42.115 1.00 63.59 111 ILE A N 1
ATOM 603 C CA . ILE A 1 84 ? 52.431 -10.672 43.550 1.00 60.17 111 ILE A CA 1
ATOM 604 C C . ILE A 1 84 ? 53.915 -10.399 43.844 1.00 61.36 111 ILE A C 1
ATOM 605 O O . ILE A 1 84 ? 54.785 -10.849 43.103 1.00 64.78 111 ILE A O 1
ATOM 610 N N . PRO A 1 85 ? 54.209 -9.659 44.936 1.00 63.31 112 PRO A N 1
ATOM 611 C CA . PRO A 1 85 ? 55.595 -9.394 45.361 1.00 66.79 112 PRO A CA 1
ATOM 612 C C . PRO A 1 85 ? 56.410 -10.668 45.551 1.00 76.71 112 PRO A C 1
ATOM 613 O O . PRO A 1 85 ? 55.849 -11.661 46.015 1.00 81.74 112 PRO A O 1
ATOM 617 N N . VAL A 1 86 ? 57.696 -10.653 45.197 1.00 77.30 113 VAL A N 1
ATOM 618 C CA . VAL A 1 86 ? 58.577 -11.759 45.577 1.00 81.10 113 VAL A CA 1
ATOM 619 C C . VAL A 1 86 ? 59.255 -11.408 46.895 1.00 81.75 113 VAL A C 1
ATOM 620 O O . VAL A 1 86 ? 59.687 -10.266 47.118 1.00 73.03 113 VAL A O 1
ATOM 632 N N . GLU A 1 88 ? 61.989 -12.114 50.070 1.00 101.01 115 GLU A N 1
ATOM 633 C CA . GLU A 1 88 ? 63.370 -12.542 50.264 1.00 109.94 115 GLU A CA 1
ATOM 634 C C . GLU A 1 88 ? 63.676 -12.784 51.741 1.00 110.43 115 GLU A C 1
ATOM 635 O O . GLU A 1 88 ? 63.120 -13.688 52.362 1.00 110.39 115 GLU A O 1
ATOM 641 N N . GLN A 1 95 ? 56.782 -19.176 50.878 1.00 128.46 122 GLN A N 1
ATOM 642 C CA . GLN A 1 95 ? 56.080 -19.812 51.987 1.00 131.40 122 GLN A CA 1
ATOM 643 C C . GLN A 1 95 ? 54.572 -19.800 51.774 1.00 128.47 122 GLN A C 1
ATOM 644 O O . GLN A 1 95 ? 54.090 -19.578 50.661 1.00 126.11 122 GLN A O 1
ATOM 650 N N . GLU A 1 96 ? 53.833 -20.040 52.854 1.00 130.99 123 GLU A N 1
ATOM 651 C CA . GLU A 1 96 ? 52.388 -19.848 52.856 1.00 123.68 123 GLU A CA 1
ATOM 652 C C . GLU A 1 96 ? 52.082 -18.373 52.636 1.00 113.42 123 GLU A C 1
ATOM 653 O O . GLU A 1 96 ? 51.037 -18.014 52.099 1.00 104.42 123 GLU A O 1
ATOM 659 N N . GLU A 1 97 ? 53.015 -17.534 53.076 1.00 111.82 124 GLU A N 1
ATOM 660 C CA . GLU A 1 97 ? 52.927 -16.083 52.944 1.00 112.94 124 GLU A CA 1
ATOM 661 C C . GLU A 1 97 ? 52.807 -15.668 51.478 1.00 111.18 124 GLU A C 1
ATOM 662 O O . GLU A 1 97 ? 52.136 -14.689 51.140 1.00 102.01 124 GLU A O 1
ATOM 676 N N . GLU A 1 99 ? 51.502 -17.777 49.251 1.00 123.63 126 GLU A N 1
ATOM 677 C CA . GLU A 1 99 ? 50.180 -18.321 48.954 1.00 122.55 126 GLU A CA 1
ATOM 678 C C . GLU A 1 99 ? 49.054 -17.372 49.375 1.00 114.73 126 GLU A C 1
ATOM 679 O O . GLU A 1 99 ? 48.026 -17.279 48.700 1.00 114.47 126 GLU A O 1
ATOM 685 N N . GLY A 1 100 ? 49.255 -16.672 50.490 1.00 109.85 127 GLY A N 1
ATOM 686 C CA . GLY A 1 100 ? 48.268 -15.733 50.994 1.00 100.05 127 GLY A CA 1
ATOM 687 C C . GLY A 1 100 ? 48.070 -14.583 50.032 1.00 90.62 127 GLY A C 1
ATOM 688 O O . GLY A 1 100 ? 46.944 -14.210 49.704 1.00 91.50 127 GLY A O 1
ATOM 689 N N . LEU A 1 101 ? 49.179 -14.030 49.562 1.00 83.92 128 LEU A N 1
ATOM 690 C CA . LEU A 1 101 ? 49.133 -12.945 48.603 1.00 80.57 128 LEU A CA 1
ATOM 691 C C . LEU A 1 101 ? 48.501 -13.395 47.273 1.00 83.86 128 LEU A C 1
ATOM 692 O O . LEU A 1 101 ? 47.993 -12.574 46.507 1.00 87.06 128 LEU A O 1
ATOM 705 N N . ARG A 1 103 ? 45.904 -15.681 47.227 1.00 81.59 130 ARG A N 1
ATOM 706 C CA . ARG A 1 103 ? 44.490 -15.693 47.585 1.00 78.71 130 ARG A CA 1
ATOM 707 C C . ARG A 1 103 ? 43.906 -14.293 47.528 1.00 76.54 130 ARG A C 1
ATOM 708 O O . ARG A 1 103 ? 42.775 -14.108 47.091 1.00 82.74 130 ARG A O 1
ATOM 716 N N . ILE A 1 104 ? 44.685 -13.306 47.952 1.00 69.60 131 ILE A N 1
ATOM 717 C CA . ILE A 1 104 ? 44.243 -11.918 47.868 1.00 69.58 131 ILE A CA 1
ATOM 718 C C . ILE A 1 104 ? 43.948 -11.487 46.423 1.00 71.55 131 ILE A C 1
ATOM 719 O O . ILE A 1 104 ? 42.939 -10.833 46.170 1.00 69.93 131 ILE A O 1
ATOM 724 N N . LEU A 1 105 ? 44.805 -11.865 45.476 1.00 72.05 132 LEU A N 1
ATOM 725 C CA . LEU A 1 105 ? 44.535 -11.567 44.068 1.00 72.46 132 LEU A CA 1
ATOM 726 C C . LEU A 1 105 ? 43.334 -12.352 43.548 1.00 72.87 132 LEU A C 1
ATOM 727 O O . LEU A 1 105 ? 42.458 -11.788 42.890 1.00 71.99 132 LEU A O 1
ATOM 732 N N . LYS A 1 106 ? 43.295 -13.651 43.842 1.00 75.27 133 LYS A N 1
ATOM 733 C CA . LYS A 1 106 ? 42.285 -14.517 43.250 1.00 76.74 133 LYS A CA 1
ATOM 734 C C . LYS A 1 106 ? 40.897 -14.108 43.688 1.00 79.11 133 LYS A C 1
ATOM 735 O O . LYS A 1 106 ? 39.972 -14.063 42.878 1.00 79.92 133 LYS A O 1
ATOM 741 N N . THR A 1 107 ? 40.751 -13.810 44.973 1.00 78.87 134 THR A N 1
ATOM 742 C CA . THR A 1 107 ? 39.443 -13.446 45.487 1.00 83.75 134 THR A CA 1
ATOM 743 C C . THR A 1 107 ? 39.086 -12.043 45.009 1.00 78.55 134 THR A C 1
ATOM 744 O O . THR A 1 107 ? 37.948 -11.800 44.650 1.00 81.91 134 THR A O 1
ATOM 748 N N . ALA A 1 108 ? 40.058 -11.136 44.973 1.00 71.78 135 ALA A N 1
ATOM 749 C CA . ALA A 1 108 ? 39.830 -9.799 44.419 1.00 66.71 135 ALA A CA 1
ATOM 750 C C . ALA A 1 108 ? 39.285 -9.896 43.003 1.00 73.64 135 ALA A C 1
ATOM 751 O O . ALA A 1 108 ? 38.358 -9.182 42.631 1.00 76.94 135 ALA A O 1
ATOM 753 N N . ARG A 1 109 ? 39.862 -10.808 42.227 1.00 75.23 136 ARG A N 1
ATOM 754 C CA . ARG A 1 109 ? 39.476 -11.004 40.838 1.00 74.42 136 ARG A CA 1
ATOM 755 C C . ARG A 1 109 ? 38.136 -11.734 40.732 1.00 78.17 136 ARG A C 1
ATOM 756 O O . ARG A 1 109 ? 37.183 -11.179 40.188 1.00 79.23 136 ARG A O 1
ATOM 764 N N . ASP A 1 110 ? 38.051 -12.946 41.280 1.00 78.68 137 ASP A N 1
ATOM 765 C CA . ASP A 1 110 ? 36.800 -13.716 41.269 1.00 89.84 137 ASP A CA 1
ATOM 766 C C . ASP A 1 110 ? 35.612 -12.973 41.878 1.00 97.35 137 ASP A C 1
ATOM 767 O O . ASP A 1 110 ? 34.474 -13.198 41.469 1.00 102.43 137 ASP A O 1
ATOM 772 N N . SER A 1 111 ? 35.875 -12.124 42.872 1.00 93.79 138 SER A N 1
ATOM 773 C CA . SER A 1 111 ? 34.818 -11.422 43.602 1.00 102.62 138 SER A CA 1
ATOM 774 C C . SER A 1 111 ? 33.891 -10.657 42.679 1.00 107.60 138 SER A C 1
ATOM 775 O O . SER A 1 111 ? 32.678 -10.859 42.706 1.00 112.44 138 SER A O 1
ATOM 778 N N . SER A 1 112 ? 34.470 -9.778 41.863 1.00 104.29 139 SER A N 1
ATOM 779 C CA . SER A 1 112 ? 33.677 -8.905 41.005 1.00 111.06 139 SER A CA 1
ATOM 780 C C . SER A 1 112 ? 33.392 -9.500 39.626 1.00 115.79 139 SER A C 1
ATOM 781 O O . SER A 1 112 ? 34.127 -10.360 39.131 1.00 116.65 139 SER A O 1
ATOM 784 N N . LYS A 1 113 ? 32.322 -9.008 39.007 1.00 116.23 140 LYS A N 1
ATOM 785 C CA . LYS A 1 113 ? 31.816 -9.522 37.736 1.00 116.90 140 LYS A CA 1
ATOM 786 C C . LYS A 1 113 ? 32.796 -9.402 36.568 1.00 109.08 140 LYS A C 1
ATOM 787 O O . LYS A 1 113 ? 32.444 -8.878 35.511 1.00 111.68 140 LYS A O 1
ATOM 793 N N . GLY A 1 114 ? 34.017 -9.894 36.748 1.00 102.90 141 GLY A N 1
ATOM 794 C CA . GLY A 1 114 ? 35.048 -9.715 35.745 1.00 93.37 141 GLY A CA 1
ATOM 795 C C . GLY A 1 114 ? 35.560 -8.283 35.718 1.00 85.26 141 GLY A C 1
ATOM 796 O O . GLY A 1 114 ? 36.426 -7.937 34.908 1.00 79.53 141 GLY A O 1
ATOM 797 N N . LYS A 1 115 ? 35.031 -7.446 36.607 1.00 82.35 142 LYS A N 1
ATOM 798 C CA . LYS A 1 115 ? 35.432 -6.044 36.646 1.00 78.51 142 LYS A CA 1
ATOM 799 C C . LYS A 1 115 ? 36.857 -5.898 37.143 1.00 70.60 142 LYS A C 1
ATOM 800 O O . LYS A 1 115 ? 37.385 -6.771 37.822 1.00 75.39 142 LYS A O 1
ATOM 806 N N . THR A 1 116 ? 37.487 -4.798 36.769 1.00 62.71 143 THR A N 1
ATOM 807 C CA . THR A 1 116 ? 38.816 -4.485 37.266 1.00 57.69 143 THR A CA 1
ATOM 808 C C . THR A 1 116 ? 38.691 -3.231 38.126 1.00 48.37 143 THR A C 1
ATOM 809 O O . THR A 1 116 ? 37.598 -2.706 38.273 1.00 62.52 143 THR A O 1
ATOM 813 N N . PRO A 1 117 ? 39.791 -2.754 38.735 1.00 56.80 144 PRO A N 1
ATOM 814 C CA . PRO A 1 117 ? 39.615 -1.479 39.443 1.00 54.99 144 PRO A CA 1
ATOM 815 C C . PRO A 1 117 ? 39.441 -0.290 38.495 1.00 55.59 144 PRO A C 1
ATOM 816 O O . PRO A 1 117 ? 39.169 0.817 38.955 1.00 52.79 144 PRO A O 1
ATOM 820 N N . PHE A 1 118 ? 39.585 -0.530 37.192 1.00 58.29 145 PHE A N 1
ATOM 821 C CA . PHE A 1 118 ? 39.609 0.528 36.183 1.00 48.55 145 PHE A CA 1
ATOM 822 C C . PHE A 1 118 ? 38.371 0.531 35.288 1.00 51.23 145 PHE A C 1
ATOM 823 O O . PHE A 1 118 ? 37.865 -0.517 34.899 1.00 56.96 145 PHE A O 1
ATOM 831 N N . VAL A 1 119 ? 37.896 1.725 34.959 1.00 56.33 146 VAL A N 1
ATOM 832 C CA . VAL A 1 119 ? 36.741 1.911 34.083 1.00 52.03 146 VAL A CA 1
ATOM 833 C C . VAL A 1 119 ? 37.022 1.317 32.688 1.00 55.73 146 VAL A C 1
ATOM 834 O O . VAL A 1 119 ? 36.180 0.644 32.091 1.00 62.46 146 VAL A O 1
ATOM 838 N N . ASP A 1 120 ? 38.219 1.577 32.181 1.00 55.73 147 ASP A N 1
ATOM 839 C CA . ASP A 1 120 ? 38.725 0.938 30.991 1.00 60.70 147 ASP A CA 1
ATOM 840 C C . ASP A 1 120 ? 39.583 -0.247 31.437 1.00 64.79 147 ASP A C 1
ATOM 841 O O . ASP A 1 120 ? 40.723 -0.066 31.876 1.00 58.24 147 ASP A O 1
ATOM 846 N N . SER A 1 121 ? 39.021 -1.450 31.324 1.00 70.34 148 SER A N 1
ATOM 847 C CA . SER A 1 121 ? 39.667 -2.672 31.801 1.00 78.12 148 SER A CA 1
ATOM 848 C C . SER A 1 121 ? 41.019 -2.922 31.156 1.00 76.82 148 SER A C 1
ATOM 849 O O . SER A 1 121 ? 41.878 -3.589 31.733 1.00 80.11 148 SER A O 1
ATOM 852 N N . ARG A 1 122 ? 41.194 -2.384 29.956 1.00 57.40 149 ARG A N 1
ATOM 853 C CA . ARG A 1 122 ? 42.468 -2.454 29.260 1.00 54.02 149 ARG A CA 1
ATOM 854 C C . ARG A 1 122 ? 43.627 -1.984 30.135 1.00 57.54 149 ARG A C 1
ATOM 855 O O . ARG A 1 122 ? 44.700 -2.567 30.071 1.00 63.07 149 ARG A O 1
ATOM 863 N N . ALA A 1 123 ? 43.397 -0.956 30.959 1.00 48.24 150 ALA A N 1
ATOM 864 C CA . ALA A 1 123 ? 44.411 -0.418 31.877 1.00 50.95 150 ALA A CA 1
ATOM 865 C C . ALA A 1 123 ? 44.944 -1.469 32.845 1.00 52.29 150 ALA A C 1
ATOM 866 O O . ALA A 1 123 ? 46.103 -1.438 33.233 1.00 40.85 150 ALA A O 1
ATOM 868 N N . TYR A 1 124 ? 44.079 -2.396 33.228 1.00 50.30 151 TYR A N 1
ATOM 869 C CA . TYR A 1 124 ? 44.438 -3.443 34.164 1.00 49.21 151 TYR A CA 1
ATOM 870 C C . TYR A 1 124 ? 45.405 -4.468 33.545 1.00 50.71 151 TYR A C 1
ATOM 871 O O . TYR A 1 124 ? 46.264 -5.008 34.231 1.00 44.73 151 TYR A O 1
ATOM 880 N N . GLY A 1 125 ? 45.262 -4.748 32.254 1.00 48.25 152 GLY A N 1
ATOM 881 C CA . GLY A 1 125 ? 46.144 -5.712 31.627 1.00 58.73 152 GLY A CA 1
ATOM 882 C C . GLY A 1 125 ? 47.417 -5.121 31.044 1.00 61.70 152 GLY A C 1
ATOM 883 O O . GLY A 1 125 ? 48.258 -5.830 30.492 1.00 63.91 152 GLY A O 1
ATOM 884 N N . LEU A 1 126 ? 47.562 -3.813 31.182 1.00 56.79 153 LEU A N 1
ATOM 885 C CA . LEU A 1 126 ? 48.601 -3.076 30.486 1.00 49.32 153 LEU A CA 1
ATOM 886 C C . LEU A 1 126 ? 50.009 -3.337 31.012 1.00 45.94 153 LEU A C 1
ATOM 887 O O . LEU A 1 126 ? 50.246 -3.333 32.214 1.00 46.51 153 LEU A O 1
ATOM 892 N N . ARG A 1 127 ? 50.948 -3.538 30.103 1.00 48.19 154 ARG A N 1
ATOM 893 C CA . ARG A 1 127 ? 52.352 -3.579 30.464 1.00 47.91 154 ARG A CA 1
ATOM 894 C C . ARG A 1 127 ? 52.990 -2.198 30.250 1.00 46.74 154 ARG A C 1
ATOM 895 O O . ARG A 1 127 ? 52.974 -1.672 29.133 1.00 60.56 154 ARG A O 1
ATOM 903 N N . ILE A 1 128 ? 53.527 -1.611 31.319 1.00 44.15 155 ILE A N 1
ATOM 904 C CA . ILE A 1 128 ? 54.250 -0.345 31.249 1.00 43.48 155 ILE A CA 1
ATOM 905 C C . ILE A 1 128 ? 55.729 -0.598 31.432 1.00 54.26 155 ILE A C 1
ATOM 906 O O . ILE A 1 128 ? 56.106 -1.281 32.377 1.00 52.92 155 ILE A O 1
ATOM 911 N N . THR A 1 129 ? 56.567 -0.053 30.552 1.00 52.69 156 THR A N 1
ATOM 912 C CA . THR A 1 129 ? 58.020 -0.084 30.752 1.00 56.66 156 THR A CA 1
ATOM 913 C C . THR A 1 129 ? 58.689 1.290 30.559 1.00 57.41 156 THR A C 1
ATOM 914 O O . THR A 1 129 ? 59.898 1.423 30.723 1.00 59.62 156 THR A O 1
ATOM 918 N N . ASP A 1 130 ? 57.907 2.296 30.180 1.00 58.15 157 ASP A N 1
ATOM 919 C CA . ASP A 1 130 ? 58.418 3.651 29.986 1.00 49.12 157 ASP A CA 1
ATOM 920 C C . ASP A 1 130 ? 58.180 4.494 31.246 1.00 45.88 157 ASP A C 1
ATOM 921 O O . ASP A 1 130 ? 57.113 4.421 31.868 1.00 43.02 157 ASP A O 1
ATOM 934 N N . SER A 1 132 ? 57.755 7.738 31.741 1.00 51.14 159 SER A N 1
ATOM 935 C CA . SER A 1 132 ? 56.774 8.816 31.754 1.00 54.37 159 SER A CA 1
ATOM 936 C C . SER A 1 132 ? 55.352 8.275 31.814 1.00 52.01 159 SER A C 1
ATOM 937 O O . SER A 1 132 ? 54.426 8.972 32.236 1.00 53.72 159 SER A O 1
ATOM 940 N N . THR A 1 133 ? 55.181 7.022 31.412 1.00 48.11 160 THR A N 1
ATOM 941 C CA . THR A 1 133 ? 53.858 6.418 31.420 1.00 45.54 160 THR A CA 1
ATOM 942 C C . THR A 1 133 ? 53.564 5.929 32.836 1.00 51.91 160 THR A C 1
ATOM 943 O O . THR A 1 133 ? 52.435 6.035 33.323 1.00 49.62 160 THR A O 1
ATOM 947 N N . LEU A 1 134 ? 54.592 5.440 33.515 1.00 49.23 161 LEU A N 1
ATOM 948 C CA . LEU A 1 134 ? 54.445 5.093 34.909 1.00 47.47 161 LEU A CA 1
ATOM 949 C C . LEU A 1 134 ? 54.030 6.301 35.764 1.00 49.26 161 LEU A C 1
ATOM 950 O O . LEU A 1 134 ? 53.004 6.262 36.464 1.00 43.92 161 LEU A O 1
ATOM 955 N N . VAL A 1 135 ? 54.852 7.351 35.707 1.00 44.80 162 VAL A N 1
ATOM 956 C CA . VAL A 1 135 ? 54.583 8.609 36.388 1.00 41.58 162 VAL A CA 1
ATOM 957 C C . VAL A 1 135 ? 53.133 9.056 36.176 1.00 42.15 162 VAL A C 1
ATOM 958 O O . VAL A 1 135 ? 52.388 9.248 37.138 1.00 47.70 162 VAL A O 1
ATOM 962 N N . SER A 1 136 ? 52.730 9.175 34.914 1.00 41.44 163 SER A N 1
ATOM 963 C CA . SER A 1 136 ? 51.365 9.550 34.552 1.00 41.09 163 SER A CA 1
ATOM 964 C C . SER A 1 136 ? 50.293 8.648 35.157 1.00 43.77 163 SER A C 1
ATOM 965 O O . SER A 1 136 ? 49.298 9.129 35.708 1.00 47.03 163 SER A O 1
ATOM 968 N N . ALA A 1 137 ? 50.484 7.338 35.034 1.00 41.41 164 ALA A N 1
ATOM 969 C CA . ALA A 1 137 ? 49.572 6.383 35.641 1.00 34.13 164 ALA A CA 1
ATOM 970 C C . ALA A 1 137 ? 49.574 6.529 37.167 1.00 34.34 164 ALA A C 1
ATOM 971 O O . ALA A 1 137 ? 48.522 6.568 37.790 1.00 40.63 164 ALA A O 1
ATOM 973 N N . VAL A 1 138 ? 50.753 6.624 37.764 1.00 39.62 165 VAL A N 1
ATOM 974 C CA . VAL A 1 138 ? 50.858 6.726 39.219 1.00 39.49 165 VAL A CA 1
ATOM 975 C C . VAL A 1 138 ? 50.219 8.006 39.769 1.00 40.52 165 VAL A C 1
ATOM 976 O O . VAL A 1 138 ? 49.473 7.975 40.740 1.00 43.62 165 VAL A O 1
ATOM 980 N N . ILE A 1 139 ? 50.491 9.126 39.124 1.00 37.52 166 ILE A N 1
ATOM 981 C CA . ILE A 1 139 ? 49.874 10.386 39.513 1.00 39.94 166 ILE A CA 1
ATOM 982 C C . ILE A 1 139 ? 48.362 10.352 39.335 1.00 39.07 166 ILE A C 1
ATOM 983 O O . ILE A 1 139 ? 47.626 10.764 40.217 1.00 41.66 166 ILE A O 1
ATOM 988 N N . THR A 1 140 ? 47.904 9.846 38.196 1.00 45.44 167 THR A N 1
ATOM 989 C CA . THR A 1 140 ? 46.474 9.749 37.928 1.00 42.98 167 THR A CA 1
ATOM 990 C C . THR A 1 140 ? 45.725 8.929 38.985 1.00 44.62 167 THR A C 1
ATOM 991 O O . THR A 1 140 ? 44.658 9.337 39.440 1.00 47.15 167 THR A O 1
ATOM 995 N N . ILE A 1 141 ? 46.293 7.793 39.385 1.00 41.01 168 ILE A N 1
ATOM 996 C CA . ILE A 1 141 ? 45.736 6.982 40.463 1.00 37.28 168 ILE A CA 1
ATOM 997 C C . ILE A 1 141 ? 45.782 7.721 41.814 1.00 42.97 168 ILE A C 1
ATOM 998 O O . ILE A 1 141 ? 44.796 7.765 42.562 1.00 39.54 168 ILE A O 1
ATOM 1003 N N . GLU A 1 142 ? 46.929 8.308 42.131 1.00 39.43 169 GLU A N 1
ATOM 1004 C CA . GLU A 1 142 ? 47.053 9.034 43.383 1.00 30.06 169 GLU A CA 1
ATOM 1005 C C . GLU A 1 142 ? 46.088 10.216 43.418 1.00 39.72 169 GLU A C 1
ATOM 1006 O O . GLU A 1 142 ? 45.358 10.375 44.384 1.00 47.09 169 GLU A O 1
ATOM 1012 N N . ALA A 1 143 ? 46.045 11.011 42.353 1.00 41.26 170 ALA A N 1
ATOM 1013 C CA . ALA A 1 143 ? 45.106 12.136 42.288 1.00 44.57 170 ALA A CA 1
ATOM 1014 C C . ALA A 1 143 ? 43.666 11.760 42.652 1.00 50.75 170 ALA A C 1
ATOM 1015 O O . ALA A 1 143 ? 42.951 12.534 43.279 1.00 60.81 170 ALA A O 1
ATOM 1017 N N . GLN A 1 144 ? 43.229 10.580 42.253 1.00 43.17 171 GLN A N 1
ATOM 1018 C CA . GLN A 1 144 ? 41.854 10.201 42.514 1.00 38.62 171 GLN A CA 1
ATOM 1019 C C . GLN A 1 144 ? 41.654 9.840 43.963 1.00 40.65 171 GLN A C 1
ATOM 1020 O O . GLN A 1 144 ? 40.551 9.969 44.490 1.00 50.36 171 GLN A O 1
ATOM 1026 N N . ILE A 1 145 ? 42.720 9.374 44.604 1.00 41.94 172 ILE A N 1
ATOM 1027 C CA . ILE A 1 145 ? 42.667 9.043 46.027 1.00 43.15 172 ILE A CA 1
ATOM 1028 C C . ILE A 1 145 ? 42.636 10.314 46.889 1.00 41.35 172 ILE A C 1
ATOM 1029 O O . ILE A 1 145 ? 41.772 10.473 47.749 1.00 38.51 172 ILE A O 1
ATOM 1034 N N . TRP A 1 146 ? 43.557 11.229 46.617 1.00 38.04 173 TRP A N 1
ATOM 1035 C CA . TRP A 1 146 ? 43.532 12.546 47.231 1.00 38.54 173 TRP A CA 1
ATOM 1036 C C . TRP A 1 146 ? 42.206 13.286 47.061 1.00 46.69 173 TRP A C 1
ATOM 1037 O O . TRP A 1 146 ? 41.808 14.052 47.936 1.00 57.25 173 TRP A O 1
ATOM 1048 N N . ILE A 1 147 ? 41.512 13.065 45.956 1.00 46.43 174 ILE A N 1
ATOM 1049 C CA . ILE A 1 147 ? 40.244 13.758 45.731 1.00 49.15 174 ILE A CA 1
ATOM 1050 C C . ILE A 1 147 ? 39.178 13.283 46.739 1.00 50.69 174 ILE A C 1
ATOM 1051 O O . ILE A 1 147 ? 38.317 14.064 47.156 1.00 51.21 174 ILE A O 1
ATOM 1056 N N . LEU A 1 148 ? 39.266 12.018 47.150 1.00 48.48 175 LEU A N 1
ATOM 1057 C CA . LEU A 1 148 ? 38.427 11.488 48.231 1.00 55.50 175 LEU A CA 1
ATOM 1058 C C . LEU A 1 148 ? 38.570 12.328 49.510 1.00 54.71 175 LEU A C 1
ATOM 1059 O O . LEU A 1 148 ? 37.578 12.747 50.113 1.00 61.17 175 LEU A O 1
ATOM 1064 N N . ILE A 1 149 ? 39.818 12.580 49.893 1.00 49.71 176 ILE A N 1
ATOM 1065 C CA . ILE A 1 149 ? 40.158 13.492 50.980 1.00 53.22 176 ILE A CA 1
ATOM 1066 C C . ILE A 1 149 ? 39.487 14.870 50.803 1.00 59.47 176 ILE A C 1
ATOM 1067 O O . ILE A 1 149 ? 39.044 15.498 51.784 1.00 63.79 176 ILE A O 1
ATOM 1072 N N . ALA A 1 150 ? 39.382 15.327 49.556 1.00 56.33 177 ALA A N 1
ATOM 1073 C CA . ALA A 1 150 ? 38.770 16.620 49.300 1.00 55.25 177 ALA A CA 1
ATOM 1074 C C . ALA A 1 150 ? 37.279 16.603 49.594 1.00 64.86 177 ALA A C 1
ATOM 1075 O O . ALA A 1 150 ? 36.794 17.533 50.222 1.00 75.33 177 ALA A O 1
ATOM 1077 N N . LYS A 1 151 ? 36.540 15.572 49.179 1.00 62.85 178 LYS A N 1
ATOM 1078 C CA . LYS A 1 151 ? 35.083 15.636 49.391 1.00 70.84 178 LYS A CA 1
ATOM 1079 C C . LYS A 1 151 ? 34.681 15.178 50.795 1.00 73.92 178 LYS A C 1
ATOM 1080 O O . LYS A 1 151 ? 33.506 15.229 51.179 1.00 78.13 178 LYS A O 1
ATOM 1086 N N . ALA A 1 152 ? 35.673 14.753 51.561 1.00 69.22 179 ALA A N 1
ATOM 1087 C CA . ALA A 1 152 ? 35.466 14.394 52.941 1.00 68.34 179 ALA A CA 1
ATOM 1088 C C . ALA A 1 152 ? 35.393 15.655 53.810 1.00 69.87 179 ALA A C 1
ATOM 1089 O O . ALA A 1 152 ? 34.443 15.835 54.570 1.00 66.80 179 ALA A O 1
ATOM 1091 N N . VAL A 1 153 ? 36.385 16.534 53.677 1.00 73.86 180 VAL A N 1
ATOM 1092 C CA . VAL A 1 153 ? 36.429 17.771 54.462 1.00 76.21 180 VAL A CA 1
ATOM 1093 C C . VAL A 1 153 ? 35.215 18.673 54.206 1.00 87.43 180 VAL A C 1
ATOM 1094 O O . VAL A 1 153 ? 34.712 19.301 55.136 1.00 98.56 180 VAL A O 1
ATOM 1098 N N . THR A 1 154 ? 34.722 18.734 52.971 1.00 88.67 181 THR A N 1
ATOM 1099 C CA . THR A 1 154 ? 33.501 19.504 52.707 1.00 96.45 181 THR A CA 1
ATOM 1100 C C . THR A 1 154 ? 32.307 18.891 53.419 1.00 103.71 181 THR A C 1
ATOM 1101 O O . THR A 1 154 ? 32.290 17.695 53.721 1.00 100.68 181 THR A O 1
ATOM 1105 N N . ALA A 1 155 ? 31.308 19.719 53.694 1.00 111.79 182 ALA A N 1
ATOM 1106 C CA . ALA A 1 155 ? 30.003 19.198 54.043 1.00 120.06 182 ALA A CA 1
ATOM 1107 C C . ALA A 1 155 ? 29.382 18.696 52.738 1.00 136.26 182 ALA A C 1
ATOM 1108 O O . ALA A 1 155 ? 29.665 19.236 51.665 1.00 128.08 182 ALA A O 1
ATOM 1110 N N . PRO A 1 156 ? 28.553 17.644 52.809 1.00 148.81 183 PRO A N 1
ATOM 1111 C CA . PRO A 1 156 ? 27.881 17.215 51.580 1.00 150.55 183 PRO A CA 1
ATOM 1112 C C . PRO A 1 156 ? 26.741 18.172 51.222 1.00 156.74 183 PRO A C 1
ATOM 1113 O O . PRO A 1 156 ? 25.593 17.753 51.057 1.00 164.33 183 PRO A O 1
ATOM 1117 N N . ASP A 1 157 ? 27.075 19.456 51.122 1.00 155.37 184 ASP A N 1
ATOM 1118 C CA . ASP A 1 157 ? 26.129 20.487 50.726 1.00 150.72 184 ASP A CA 1
ATOM 1119 C C . ASP A 1 157 ? 26.513 21.073 49.369 1.00 143.21 184 ASP A C 1
ATOM 1120 O O . ASP A 1 157 ? 26.210 22.228 49.077 1.00 152.09 184 ASP A O 1
ATOM 1125 N N . THR A 1 158 ? 27.188 20.276 48.545 1.00 133.54 185 THR A N 1
ATOM 1126 C CA . THR A 1 158 ? 27.520 20.695 47.188 1.00 120.32 185 THR A CA 1
ATOM 1127 C C . THR A 1 158 ? 26.738 19.867 46.174 1.00 119.81 185 THR A C 1
ATOM 1128 O O . THR A 1 158 ? 25.522 19.702 46.304 1.00 124.95 185 THR A O 1
ATOM 1132 N N . GLU A 1 163 ? 30.406 15.897 43.041 1.00 89.89 190 GLU A N 1
ATOM 1133 C CA . GLU A 1 163 ? 30.606 16.453 41.711 1.00 95.64 190 GLU A CA 1
ATOM 1134 C C . GLU A 1 163 ? 31.987 16.121 41.160 1.00 100.88 190 GLU A C 1
ATOM 1135 O O . GLU A 1 163 ? 32.832 15.519 41.839 1.00 97.84 190 GLU A O 1
ATOM 1141 N N . THR A 1 164 ? 32.209 16.531 39.916 1.00 101.33 191 THR A N 1
ATOM 1142 C CA . THR A 1 164 ? 33.332 16.031 39.138 1.00 99.04 191 THR A CA 1
ATOM 1143 C C . THR A 1 164 ? 34.260 17.119 38.619 1.00 100.64 191 THR A C 1
ATOM 1144 O O . THR A 1 164 ? 35.292 16.807 38.028 1.00 97.06 191 THR A O 1
ATOM 1148 N N . ARG A 1 165 ? 33.900 18.383 38.838 1.00 104.77 192 ARG A N 1
ATOM 1149 C CA . ARG A 1 165 ? 34.675 19.521 38.329 1.00 108.50 192 ARG A CA 1
ATOM 1150 C C . ARG A 1 165 ? 36.162 19.403 38.658 1.00 105.79 192 ARG A C 1
ATOM 1151 O O . ARG A 1 165 ? 37.017 19.940 37.957 1.00 111.53 192 ARG A O 1
ATOM 1159 N N . ARG A 1 166 ? 36.448 18.686 39.736 1.00 103.62 193 ARG A N 1
ATOM 1160 C CA . ARG A 1 166 ? 37.802 18.343 40.143 1.00 89.70 193 ARG A CA 1
ATOM 1161 C C . ARG A 1 166 ? 38.583 17.577 39.054 1.00 76.56 193 ARG A C 1
ATOM 1162 O O . ARG A 1 166 ? 39.533 18.084 38.446 1.00 71.50 193 ARG A O 1
ATOM 1170 N N . TRP A 1 167 ? 38.154 16.348 38.823 1.00 72.82 194 TRP A N 1
ATOM 1171 C CA . TRP A 1 167 ? 38.763 15.451 37.865 1.00 67.42 194 TRP A CA 1
ATOM 1172 C C . TRP A 1 167 ? 38.765 16.066 36.461 1.00 66.06 194 TRP A C 1
ATOM 1173 O O . TRP A 1 167 ? 39.766 16.001 35.740 1.00 62.88 194 TRP A O 1
ATOM 1184 N N . ALA A 1 168 ? 37.656 16.700 36.095 1.00 65.73 195 ALA A N 1
ATOM 1185 C CA . ALA A 1 168 ? 37.536 17.308 34.778 1.00 69.39 195 ALA A CA 1
ATOM 1186 C C . ALA A 1 168 ? 38.545 18.437 34.576 1.00 78.65 195 ALA A C 1
ATOM 1187 O O . ALA A 1 168 ? 39.062 18.625 33.473 1.00 81.61 195 ALA A O 1
ATOM 1189 N N . LYS A 1 169 ? 38.823 19.186 35.639 1.00 84.32 196 LYS A N 1
ATOM 1190 C CA . LYS A 1 169 ? 39.807 20.265 35.582 1.00 90.50 196 LYS A CA 1
ATOM 1191 C C . LYS A 1 169 ? 41.190 19.706 35.247 1.00 87.63 196 LYS A C 1
ATOM 1192 O O . LYS A 1 169 ? 41.884 20.213 34.356 1.00 92.15 196 LYS A O 1
ATOM 1198 N N . TYR A 1 170 ? 41.572 18.647 35.957 1.00 81.90 197 TYR A N 1
ATOM 1199 C CA . TYR A 1 170 ? 42.857 17.989 35.747 1.00 75.41 197 TYR A CA 1
ATOM 1200 C C . TYR A 1 170 ? 42.996 17.377 34.350 1.00 71.06 197 TYR A C 1
ATOM 1201 O O . TYR A 1 170 ? 44.107 17.227 33.831 1.00 69.98 197 TYR A O 1
ATOM 1210 N N . VAL A 1 171 ? 41.868 17.018 33.750 1.00 69.92 198 VAL A N 1
ATOM 1211 C CA . VAL A 1 171 ? 41.886 16.380 32.447 1.00 64.33 198 VAL A CA 1
ATOM 1212 C C . VAL A 1 171 ? 42.144 17.406 31.359 1.00 76.97 198 VAL A C 1
ATOM 1213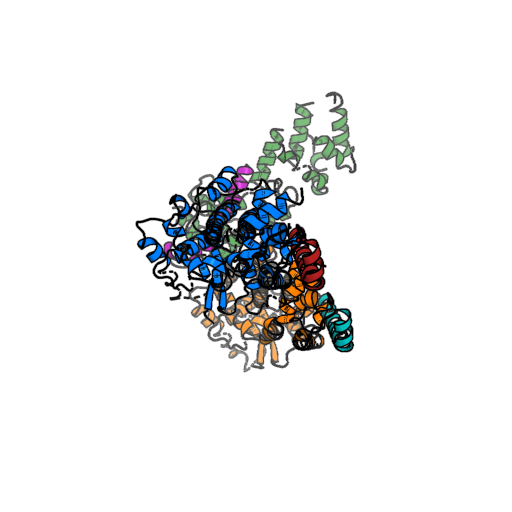 O O . VAL A 1 171 ? 43.068 17.239 30.559 1.00 80.91 198 VAL A O 1
ATOM 1217 N N . GLN A 1 172 ? 41.342 18.471 31.336 1.00 78.44 199 GLN A N 1
ATOM 1218 C CA . GLN A 1 172 ? 41.540 19.547 30.366 1.00 81.34 199 GLN A CA 1
ATOM 1219 C C . GLN A 1 172 ? 42.948 20.130 30.506 1.00 87.24 199 GLN A C 1
ATOM 1220 O O . GLN A 1 172 ? 43.549 20.563 29.516 1.00 96.25 199 GLN A O 1
ATOM 1226 N N . GLN A 1 173 ? 43.464 20.123 31.737 1.00 82.28 200 GLN A N 1
ATOM 1227 C CA . GLN A 1 173 ? 44.826 20.555 32.038 1.00 77.99 200 GLN A CA 1
ATOM 1228 C C . GLN A 1 173 ? 45.866 19.493 31.696 1.00 75.26 200 GLN A C 1
ATOM 1229 O O . GLN A 1 173 ? 47.065 19.714 31.872 1.00 70.32 200 GLN A O 1
ATOM 1235 N N . LYS A 1 174 ? 45.398 18.329 31.250 1.00 76.35 201 LYS A N 1
ATOM 1236 C CA . LYS A 1 174 ? 46.265 17.199 30.920 1.00 72.57 201 LYS A CA 1
ATOM 1237 C C . LYS A 1 174 ? 47.207 16.784 32.050 1.00 68.58 201 LYS A C 1
ATOM 1238 O O . LYS A 1 174 ? 48.233 16.152 31.808 1.00 69.55 201 LYS A O 1
ATOM 1244 N N . ARG A 1 175 ? 46.863 17.122 33.286 1.00 66.18 202 ARG A N 1
ATOM 1245 C CA . ARG A 1 175 ? 47.718 16.766 34.411 1.00 62.84 202 ARG A CA 1
ATOM 1246 C C . ARG A 1 175 ? 47.384 15.353 34.882 1.00 55.95 202 ARG A C 1
ATOM 1247 O O . ARG A 1 175 ? 48.136 14.725 35.625 1.00 52.35 202 ARG A O 1
ATOM 1255 N N . VAL A 1 176 ? 46.252 14.852 34.403 1.00 55.85 203 VAL A N 1
ATOM 1256 C CA . VAL A 1 176 ? 45.779 13.522 34.741 1.00 49.52 203 VAL A CA 1
ATOM 1257 C C . VAL A 1 176 ? 45.442 12.768 33.453 1.00 51.29 203 VAL A C 1
ATOM 1258 O O . VAL A 1 176 ? 45.084 13.388 32.446 1.00 58.90 203 VAL A O 1
ATOM 1262 N N . ASN A 1 177 ? 45.587 11.444 33.463 1.00 53.31 204 ASN A N 1
ATOM 1263 C CA . ASN A 1 177 ? 45.269 10.609 32.287 1.00 49.79 204 ASN A CA 1
ATOM 1264 C C . ASN A 1 177 ? 43.999 9.773 32.468 1.00 49.84 204 ASN A C 1
ATOM 1265 O O . ASN A 1 177 ? 44.011 8.749 33.154 1.00 44.61 204 ASN A O 1
ATOM 1270 N N . PRO A 1 178 ? 42.914 10.184 31.796 1.00 50.45 205 PRO A N 1
ATOM 1271 C CA . PRO A 1 178 ? 41.587 9.564 31.902 1.00 55.27 205 PRO A CA 1
ATOM 1272 C C . PRO A 1 178 ? 41.606 8.046 31.693 1.00 60.91 205 PRO A C 1
ATOM 1273 O O . PRO A 1 178 ? 40.714 7.370 32.203 1.00 69.84 205 PRO A O 1
ATOM 1277 N N . PHE A 1 179 ? 42.592 7.532 30.950 1.00 56.05 206 PHE A N 1
ATOM 1278 C CA . PHE A 1 179 ? 42.768 6.085 30.760 1.00 54.61 206 PHE A CA 1
ATOM 1279 C C . PHE A 1 179 ? 42.875 5.306 32.095 1.00 56.60 206 PHE A C 1
ATOM 1280 O O . PHE A 1 179 ? 42.369 4.188 32.222 1.00 59.03 206 PHE A O 1
ATOM 1288 N N . PHE A 1 180 ? 43.520 5.908 33.092 1.00 46.30 207 PHE A N 1
ATOM 1289 C CA . PHE A 1 180 ? 43.769 5.218 34.353 1.00 48.71 207 PHE A CA 1
ATOM 1290 C C . PHE A 1 180 ? 42.726 5.582 35.419 1.00 49.26 207 PHE A C 1
ATOM 1291 O O . PHE A 1 180 ? 43.001 5.503 36.613 1.00 49.02 207 PHE A O 1
ATOM 1299 N N . ALA A 1 181 ? 41.532 5.965 34.966 1.00 45.80 208 ALA A N 1
ATOM 1300 C CA . ALA A 1 181 ? 40.401 6.252 35.848 1.00 46.85 208 ALA A CA 1
ATOM 1301 C C . ALA A 1 181 ? 39.920 5.009 36.590 1.00 51.47 208 ALA A C 1
ATOM 1302 O O . ALA A 1 181 ? 39.714 3.964 35.991 1.00 54.77 208 ALA A O 1
ATOM 1304 N N . LEU A 1 182 ? 39.724 5.133 37.902 1.00 51.78 209 LEU A N 1
ATOM 1305 C CA . LEU A 1 182 ? 39.285 4.004 38.711 1.00 47.06 209 LEU A CA 1
ATOM 1306 C C . LEU A 1 182 ? 37.778 3.924 38.732 1.00 42.75 209 LEU A C 1
ATOM 1307 O O . LEU A 1 182 ? 37.104 4.945 38.657 1.00 51.68 209 LEU A O 1
ATOM 1312 N N . THR A 1 183 ? 37.241 2.710 38.803 1.00 53.62 210 THR A N 1
ATOM 1313 C CA . THR A 1 183 ? 35.793 2.531 38.909 1.00 53.63 210 THR A CA 1
ATOM 1314 C C . THR A 1 183 ? 35.255 3.100 40.221 1.00 59.23 210 THR A C 1
ATOM 1315 O O . THR A 1 183 ? 36.010 3.341 41.175 1.00 57.15 210 THR A O 1
ATOM 1319 N N . GLN A 1 184 ? 33.946 3.312 40.261 1.00 58.97 211 GLN A N 1
ATOM 1320 C CA . GLN A 1 184 ? 33.271 3.803 41.452 1.00 55.03 211 GLN A CA 1
ATOM 1321 C C . GLN A 1 184 ? 33.324 2.784 42.569 1.00 61.88 211 GLN A C 1
ATOM 1322 O O . GLN A 1 184 ? 33.488 3.131 43.740 1.00 69.12 211 GLN A O 1
ATOM 1328 N N . GLN A 1 185 ? 33.162 1.522 42.201 1.00 63.64 212 GLN A N 1
ATOM 1329 C CA . GLN A 1 185 ? 33.255 0.438 43.161 1.00 67.35 212 GLN A CA 1
ATOM 1330 C C . GLN A 1 185 ? 34.639 0.427 43.821 1.00 68.10 212 GLN A C 1
ATOM 1331 O O . GLN A 1 185 ? 34.739 0.257 45.036 1.00 72.94 212 GLN A O 1
ATOM 1337 N N . TRP A 1 186 ? 35.703 0.625 43.045 1.00 61.32 213 TRP A N 1
ATOM 1338 C CA . TRP A 1 186 ? 37.023 0.654 43.660 1.00 53.63 213 TRP A CA 1
ATOM 1339 C C . TRP A 1 186 ? 37.199 1.875 44.552 1.00 50.83 213 TRP A C 1
ATOM 1340 O O . TRP A 1 186 ? 37.705 1.761 45.653 1.00 49.63 213 TRP A O 1
ATOM 1351 N N . LEU A 1 187 ? 36.793 3.043 44.068 1.00 52.30 214 LEU A N 1
ATOM 1352 C CA . LEU A 1 187 ? 36.968 4.273 44.826 1.00 49.30 214 LEU A CA 1
ATOM 1353 C C . LEU A 1 187 ? 36.157 4.221 46.132 1.00 52.94 214 LEU A C 1
ATOM 1354 O O . LEU A 1 187 ? 36.582 4.767 47.149 1.00 53.02 214 LEU A O 1
ATOM 1359 N N . THR A 1 188 ? 35.014 3.540 46.101 1.00 47.98 215 THR A N 1
ATOM 1360 C CA . THR A 1 188 ? 34.195 3.355 47.294 1.00 55.35 215 THR A CA 1
ATOM 1361 C C . THR A 1 188 ? 34.919 2.486 48.323 1.00 60.45 215 THR A C 1
ATOM 1362 O O . THR A 1 188 ? 34.780 2.693 49.535 1.00 60.98 215 THR A O 1
ATOM 1366 N N . GLU A 1 189 ? 35.696 1.521 47.837 1.00 56.84 216 GLU A N 1
ATOM 1367 C CA . GLU A 1 189 ? 36.515 0.697 48.716 1.00 56.29 216 GLU A CA 1
ATOM 1368 C C . GLU A 1 189 ? 37.567 1.557 49.379 1.00 58.29 216 GLU A C 1
ATOM 1369 O O . GLU A 1 189 ? 37.749 1.498 50.596 1.00 67.20 216 GLU A O 1
ATOM 1383 N N . ARG A 1 191 ? 37.492 4.867 49.705 1.00 49.04 218 ARG A N 1
ATOM 1384 C CA . ARG A 1 191 ? 36.863 5.899 50.533 1.00 49.07 218 ARG A CA 1
ATOM 1385 C C . ARG A 1 191 ? 36.406 5.334 51.872 1.00 57.89 218 ARG A C 1
ATOM 1386 O O . ARG A 1 191 ? 36.500 6.006 52.907 1.00 62.28 218 ARG A O 1
ATOM 1394 N N . ASN A 1 192 ? 35.902 4.103 51.847 1.00 58.59 219 ASN A N 1
ATOM 1395 C CA . ASN A 1 192 ? 35.607 3.377 53.074 1.00 60.04 219 ASN A CA 1
ATOM 1396 C C . ASN A 1 192 ? 36.850 3.306 53.946 1.00 58.26 219 ASN A C 1
ATOM 1397 O O . ASN A 1 192 ? 36.843 3.752 55.083 1.00 59.24 219 ASN A O 1
ATOM 1402 N N . LEU A 1 193 ? 37.927 2.766 53.383 1.00 53.85 220 LEU A N 1
ATOM 1403 C CA . LEU A 1 193 ? 39.185 2.628 54.099 1.00 47.14 220 LEU A CA 1
ATOM 1404 C C . LEU A 1 193 ? 39.636 3.934 54.756 1.00 50.91 220 LEU A C 1
ATOM 1405 O O . LEU A 1 193 ? 40.055 3.931 55.908 1.00 65.04 220 LEU A O 1
ATOM 1410 N N . LEU A 1 194 ? 39.541 5.045 54.028 1.00 48.59 221 LEU A N 1
ATOM 1411 C CA . LEU A 1 194 ? 39.906 6.358 54.560 1.00 53.54 221 LEU A CA 1
ATOM 1412 C C . LEU A 1 194 ? 39.027 6.737 55.758 1.00 59.50 221 LEU A C 1
ATOM 1413 O O . LEU A 1 194 ? 39.515 7.224 56.775 1.00 62.04 221 LEU A O 1
ATOM 1418 N N . SER A 1 195 ? 37.729 6.497 55.625 1.00 62.26 222 SER A N 1
ATOM 1419 C CA . SER A 1 195 ? 36.768 6.787 56.682 1.00 65.33 222 SER A CA 1
ATOM 1420 C C . SER A 1 195 ? 37.024 5.996 57.953 1.00 69.01 222 SER A C 1
ATOM 1421 O O . SER A 1 195 ? 36.780 6.494 59.053 1.00 74.84 222 SER A O 1
ATOM 1424 N N . GLN A 1 196 ? 37.489 4.759 57.803 1.00 68.69 223 GLN A N 1
ATOM 1425 C CA . GLN A 1 196 ? 37.586 3.853 58.945 1.00 66.32 223 GLN A CA 1
ATOM 1426 C C . GLN A 1 196 ? 38.977 3.839 59.545 1.00 57.37 223 GLN A C 1
ATOM 1427 O O . GLN A 1 196 ? 39.167 3.269 60.612 1.00 58.19 223 GLN A O 1
ATOM 1433 N N . SER A 1 197 ? 39.942 4.454 58.866 1.00 51.48 224 SER A N 1
ATOM 1434 C CA . SER A 1 197 ? 41.346 4.326 59.255 1.00 49.83 224 SER A CA 1
ATOM 1435 C C . SER A 1 197 ? 42.055 5.653 59.544 1.00 52.75 224 SER A C 1
ATOM 1436 O O . SER A 1 197 ? 42.469 6.378 58.627 1.00 53.21 224 SER A O 1
ATOM 1439 N N . LEU A 1 198 ? 42.222 5.950 60.825 1.00 53.42 225 LEU A N 1
ATOM 1440 C CA . LEU A 1 198 ? 42.889 7.175 61.250 1.00 57.29 225 LEU A CA 1
ATOM 1441 C C . LEU A 1 198 ? 44.342 7.188 60.773 1.00 51.57 225 LEU A C 1
ATOM 1442 O O . LEU A 1 198 ? 44.885 8.228 60.398 1.00 48.78 225 LEU A O 1
ATOM 1447 N N . SER A 1 199 ? 44.964 6.019 60.783 1.00 53.43 226 SER A N 1
ATOM 1448 C CA . SER A 1 199 ? 46.362 5.903 60.385 1.00 59.98 226 SER A CA 1
ATOM 1449 C C . SER A 1 199 ? 46.623 6.414 58.964 1.00 57.63 226 SER A C 1
ATOM 1450 O O . SER A 1 199 ? 47.523 7.230 58.752 1.00 68.05 226 SER A O 1
ATOM 1453 N N . VAL A 1 200 ? 45.844 5.948 57.997 1.00 44.85 227 VAL A N 1
ATOM 1454 C CA . VAL A 1 200 ? 46.059 6.383 56.613 1.00 47.21 227 VAL A CA 1
ATOM 1455 C C . VAL A 1 200 ? 45.892 7.894 56.503 1.00 47.39 227 VAL A C 1
ATOM 1456 O O . VAL A 1 200 ? 46.718 8.570 55.881 1.00 39.44 227 VAL A O 1
ATOM 1460 N N . ARG A 1 201 ? 44.833 8.425 57.113 1.00 47.26 228 ARG A N 1
ATOM 1461 C CA . ARG A 1 201 ? 44.601 9.865 57.056 1.00 47.01 228 ARG A CA 1
ATOM 1462 C C . ARG A 1 201 ? 45.790 10.578 57.701 1.00 50.34 228 ARG A C 1
ATOM 1463 O O . ARG A 1 201 ? 46.313 11.545 57.144 1.00 46.79 228 ARG A O 1
ATOM 1471 N N . LYS A 1 202 ? 46.235 10.071 58.853 1.00 52.58 229 LYS A N 1
ATOM 1472 C CA . LYS A 1 202 ? 47.342 10.681 59.596 1.00 50.51 229 LYS A CA 1
ATOM 1473 C C . LYS A 1 202 ? 48.568 10.756 58.732 1.00 46.31 229 LYS A C 1
ATOM 1474 O O . LYS A 1 202 ? 49.262 11.758 58.700 1.00 46.33 229 LYS A O 1
ATOM 1480 N N . PHE A 1 203 ? 48.842 9.670 58.029 1.00 49.29 230 PHE A N 1
ATOM 1481 C CA . PHE A 1 203 ? 50.021 9.630 57.206 1.00 42.25 230 PHE A CA 1
ATOM 1482 C C . PHE A 1 203 ? 49.848 10.554 55.990 1.00 46.90 230 PHE A C 1
ATOM 1483 O O . PHE A 1 203 ? 50.790 11.236 55.590 1.00 51.67 230 PHE A O 1
ATOM 1499 N N . VAL A 1 205 ? 48.213 13.246 56.117 1.00 47.80 232 VAL A N 1
ATOM 1500 C CA . VAL A 1 205 ? 48.400 14.581 56.672 1.00 52.60 232 VAL A CA 1
ATOM 1501 C C . VAL A 1 205 ? 49.904 14.897 56.699 1.00 51.41 232 VAL A C 1
ATOM 1502 O O . VAL A 1 205 ? 50.309 15.993 56.291 1.00 52.96 232 VAL A O 1
ATOM 1506 N N . GLU A 1 206 ? 50.727 13.931 57.117 1.00 48.32 233 GLU A N 1
ATOM 1507 C CA . GLU A 1 206 ? 52.185 14.061 57.012 1.00 51.56 233 GLU A CA 1
ATOM 1508 C C . GLU A 1 206 ? 52.639 14.436 55.593 1.00 48.65 233 GLU A C 1
ATOM 1509 O O . GLU A 1 206 ? 53.443 15.350 55.415 1.00 49.48 233 GLU A O 1
ATOM 1515 N N . ILE A 1 207 ? 52.114 13.763 54.573 1.00 41.15 234 ILE A N 1
ATOM 1516 C CA . ILE A 1 207 ? 52.525 14.114 53.228 1.00 45.02 234 ILE A CA 1
ATOM 1517 C C . ILE A 1 207 ? 52.099 15.530 52.821 1.00 46.92 234 ILE A C 1
ATOM 1518 O O . ILE A 1 207 ? 52.894 16.277 52.261 1.00 51.65 234 ILE A O 1
ATOM 1523 N N . LEU A 1 208 ? 50.875 15.920 53.148 1.00 48.53 235 LEU A N 1
ATOM 1524 C CA . LEU A 1 208 ? 50.447 17.305 52.941 1.00 46.06 235 LEU A CA 1
ATOM 1525 C C . LEU A 1 208 ? 51.378 18.312 53.605 1.00 45.03 235 LEU A C 1
ATOM 1526 O O . LEU A 1 208 ? 51.657 19.368 53.047 1.00 56.74 235 LEU A O 1
ATOM 1531 N N . ILE A 1 209 ? 51.858 17.992 54.798 1.00 49.50 236 ILE A N 1
ATOM 1532 C CA . ILE A 1 209 ? 52.775 18.893 55.478 1.00 47.18 236 ILE A CA 1
ATOM 1533 C C . ILE A 1 209 ? 54.134 18.822 54.789 1.00 51.06 236 ILE A C 1
ATOM 1534 O O . ILE A 1 209 ? 54.734 19.863 54.483 1.00 51.87 236 ILE A O 1
ATOM 1539 N N . GLU A 1 210 ? 54.599 17.601 54.518 1.00 44.49 237 GLU A N 1
ATOM 1540 C CA . GLU A 1 210 ? 55.866 17.401 53.818 1.00 51.12 237 GLU A CA 1
ATOM 1541 C C . GLU A 1 210 ? 55.888 18.143 52.459 1.00 55.88 237 GLU A C 1
ATOM 1542 O O . GLU A 1 210 ? 56.867 18.813 52.139 1.00 53.55 237 GLU A O 1
ATOM 1548 N N . VAL A 1 211 ? 54.801 18.055 51.691 1.00 42.64 238 VAL A N 1
ATOM 1549 C CA . VAL A 1 211 ? 54.720 18.696 50.380 1.00 55.36 238 VAL A CA 1
ATOM 1550 C C . VAL A 1 211 ? 54.762 20.236 50.462 1.00 63.41 238 VAL A C 1
ATOM 1551 O O . VAL A 1 211 ? 55.389 20.905 49.634 1.00 68.64 238 VAL A O 1
ATOM 1555 N N . LYS A 1 212 ? 54.108 20.789 51.477 1.00 60.00 239 LYS A N 1
ATOM 1556 C CA . LYS A 1 212 ? 54.099 22.228 51.692 1.00 55.81 239 LYS A CA 1
ATOM 1557 C C . LYS A 1 212 ? 55.502 22.749 51.982 1.00 58.59 239 LYS A C 1
ATOM 1558 O O . LYS A 1 212 ? 55.824 23.901 51.696 1.00 62.29 239 LYS A O 1
ATOM 1564 N N . LYS A 1 213 ? 56.349 21.880 52.522 1.00 60.92 240 LYS A N 1
ATOM 1565 C CA . LYS A 1 213 ? 57.627 22.319 53.066 1.00 66.06 240 LYS A CA 1
ATOM 1566 C C . LYS A 1 213 ? 58.583 22.918 52.009 1.00 72.49 240 LYS A C 1
ATOM 1567 O O . LYS A 1 213 ? 59.047 24.040 52.211 1.00 77.89 240 LYS A O 1
ATOM 1573 N N . GLY A 1 214 ? 58.908 22.243 50.900 1.00 78.13 241 GLY A N 1
ATOM 1574 C CA . GLY A 1 214 ? 58.615 20.859 50.566 1.00 53.57 241 GLY A CA 1
ATOM 1575 C C . GLY A 1 214 ? 59.965 20.178 50.385 1.00 83.21 241 GLY A C 1
ATOM 1576 O O . GLY A 1 214 ? 60.573 19.739 51.367 1.00 85.71 241 GLY A O 1
ATOM 1577 N N . GLY A 1 215 ? 60.451 20.112 49.142 1.00 75.34 242 GLY A N 1
ATOM 1578 C CA . GLY A 1 215 ? 61.787 19.597 48.854 1.00 72.78 242 GLY A CA 1
ATOM 1579 C C . GLY A 1 215 ? 61.933 18.446 47.849 1.00 68.51 242 GLY A C 1
ATOM 1580 O O . GLY A 1 215 ? 63.033 17.911 47.672 1.00 63.75 242 GLY A O 1
ATOM 1581 N N . SER A 1 216 ? 60.852 18.047 47.186 1.00 49.73 243 SER A N 1
ATOM 1582 C CA . SER A 1 216 ? 60.967 16.954 46.211 1.00 58.24 243 SER A CA 1
ATOM 1583 C C . SER A 1 216 ? 60.900 17.432 44.755 1.00 56.33 243 SER A C 1
ATOM 1584 O O . SER A 1 216 ? 60.402 18.516 44.473 1.00 59.05 243 SER A O 1
ATOM 1587 N N . ALA A 1 217 ? 61.398 16.598 43.843 1.00 56.86 244 ALA A N 1
ATOM 1588 C CA . ALA A 1 217 ? 61.494 16.940 42.419 1.00 57.24 244 ALA A CA 1
ATOM 1589 C C . ALA A 1 217 ? 60.399 16.258 41.626 1.00 54.64 244 ALA A C 1
ATOM 1590 O O . ALA A 1 217 ? 60.403 16.264 40.392 1.00 50.56 244 ALA A O 1
ATOM 1592 N N . LYS A 1 218 ? 59.468 15.655 42.353 1.00 53.89 245 LYS A N 1
ATOM 1593 C CA . LYS A 1 218 ? 58.301 15.050 41.748 1.00 52.88 245 LYS A CA 1
ATOM 1594 C C . LYS A 1 218 ? 57.258 16.124 41.517 1.00 49.58 245 LYS A C 1
ATOM 1595 O O . LYS A 1 218 ? 56.207 16.112 42.147 1.00 39.90 245 LYS A O 1
ATOM 1601 N N . GLY A 1 219 ? 57.551 17.031 40.590 1.00 59.06 246 GLY A N 1
ATOM 1602 C CA . GLY A 1 219 ? 56.771 18.244 40.412 1.00 63.20 246 GLY A CA 1
ATOM 1603 C C . GLY A 1 219 ? 55.288 18.000 40.263 1.00 59.88 246 GLY A C 1
ATOM 1604 O O . GLY A 1 219 ? 54.475 18.600 40.961 1.00 62.28 246 GLY A O 1
ATOM 1605 N N . ARG A 1 220 ? 54.944 17.076 39.381 1.00 53.95 247 ARG A N 1
ATOM 1606 C CA . ARG A 1 220 ? 53.552 16.848 39.031 1.00 57.44 247 ARG A CA 1
ATOM 1607 C C . ARG A 1 220 ? 52.761 16.247 40.181 1.00 55.35 247 ARG A C 1
ATOM 1608 O O . ARG A 1 220 ? 51.573 16.521 40.322 1.00 59.99 247 ARG A O 1
ATOM 1616 N N . ALA A 1 221 ? 53.405 15.411 40.986 1.00 55.07 248 ALA A N 1
ATOM 1617 C CA . ALA A 1 221 ? 52.744 14.852 42.163 1.00 57.90 248 ALA A CA 1
ATOM 1618 C C . ALA A 1 221 ? 52.455 15.959 43.185 1.00 55.35 248 ALA A C 1
ATOM 1619 O O . ALA A 1 221 ? 51.307 16.184 43.568 1.00 54.54 248 ALA A O 1
ATOM 1621 N N . VAL A 1 222 ? 53.491 16.675 43.600 1.00 52.45 249 VAL A N 1
ATOM 1622 C CA . VAL A 1 222 ? 53.310 17.668 44.638 1.00 53.26 249 VAL A CA 1
ATOM 1623 C C . VAL A 1 222 ? 52.436 18.835 44.151 1.00 57.97 249 VAL A C 1
ATOM 1624 O O . VAL A 1 222 ? 51.883 19.572 44.968 1.00 60.03 249 VAL A O 1
ATOM 1628 N N . GLU A 1 223 ? 52.277 18.994 42.837 1.00 54.95 250 GLU A N 1
ATOM 1629 C CA . GLU A 1 223 ? 51.295 19.950 42.333 1.00 53.91 250 GLU A CA 1
ATOM 1630 C C . GLU A 1 223 ? 49.895 19.550 42.794 1.00 51.11 250 GLU A C 1
ATOM 1631 O O . GLU A 1 223 ? 49.171 20.348 43.391 1.00 56.49 250 GLU A O 1
ATOM 1637 N N . ILE A 1 224 ? 49.525 18.307 42.524 1.00 43.03 251 ILE A N 1
ATOM 1638 C CA . ILE A 1 224 ? 48.166 17.847 42.762 1.00 51.66 251 ILE A CA 1
ATOM 1639 C C . ILE A 1 224 ? 47.886 17.659 44.242 1.00 51.23 251 ILE A C 1
ATOM 1640 O O . ILE A 1 224 ? 46.786 17.936 44.715 1.00 56.07 251 ILE A O 1
ATOM 1645 N N . ILE A 1 225 ? 48.887 17.213 44.982 1.00 48.67 252 ILE A N 1
ATOM 1646 C CA . ILE A 1 225 ? 48.752 17.138 46.424 1.00 47.74 252 ILE A CA 1
ATOM 1647 C C . ILE A 1 225 ? 48.588 18.532 47.055 1.00 43.69 252 ILE A C 1
ATOM 1648 O O . ILE A 1 225 ? 47.764 18.694 47.939 1.00 49.13 252 ILE A O 1
ATOM 1653 N N . SER A 1 226 ? 49.336 19.531 46.580 1.00 45.54 253 SER A N 1
ATOM 1654 C CA . SER A 1 226 ? 49.175 20.920 47.027 1.00 49.28 253 SER A CA 1
ATOM 1655 C C . SER A 1 226 ? 47.790 21.476 46.770 1.00 58.16 253 SER A C 1
ATOM 1656 O O . SER A 1 226 ? 47.278 22.289 47.549 1.00 63.19 253 SER A O 1
ATOM 1659 N N . ASP A 1 227 ? 47.215 21.083 45.643 1.00 52.18 254 ASP A N 1
ATOM 1660 C CA . ASP A 1 227 ? 45.920 21.601 45.250 1.00 58.62 254 ASP A CA 1
ATOM 1661 C C . ASP A 1 227 ? 44.879 21.172 46.285 1.00 54.89 254 ASP A C 1
ATOM 1662 O O . ASP A 1 227 ? 44.070 21.997 46.755 1.00 54.77 254 ASP A O 1
ATOM 1667 N N . ILE A 1 228 ? 44.919 19.886 46.633 1.00 45.71 255 ILE A N 1
ATOM 1668 C CA . ILE A 1 228 ? 44.065 19.315 47.668 1.00 48.86 255 ILE A CA 1
ATOM 1669 C C . ILE A 1 228 ? 44.350 19.971 49.027 1.00 53.95 255 ILE A C 1
ATOM 1670 O O . ILE A 1 228 ? 43.456 20.568 49.657 1.00 49.05 255 ILE A O 1
ATOM 1675 N N . GLY A 1 229 ? 45.615 19.885 49.436 1.00 49.07 256 GLY A N 1
ATOM 1676 C CA . GLY A 1 229 ? 46.071 20.439 50.689 1.00 51.91 256 GLY A CA 1
ATOM 1677 C C . GLY A 1 229 ? 45.555 21.843 50.863 1.00 56.64 256 GLY A C 1
ATOM 1678 O O . GLY A 1 229 ? 45.013 22.172 51.907 1.00 67.79 256 GLY A O 1
ATOM 1679 N N . ASN A 1 230 ? 45.680 22.652 49.817 1.00 52.68 257 ASN A N 1
ATOM 1680 C CA . ASN A 1 230 ? 45.253 24.038 49.881 1.00 57.40 257 ASN A CA 1
ATOM 1681 C C . ASN A 1 230 ? 43.746 24.109 49.954 1.00 63.00 257 ASN A C 1
ATOM 1682 O O . ASN A 1 230 ? 43.193 25.038 50.540 1.00 63.30 257 ASN A O 1
ATOM 1687 N N . TYR A 1 231 ? 43.069 23.118 49.384 1.00 57.46 258 TYR A N 1
ATOM 1688 C CA . TYR A 1 231 ? 41.615 23.177 49.395 1.00 69.29 258 TYR A CA 1
ATOM 1689 C C . TYR A 1 231 ? 41.096 22.812 50.783 1.00 59.41 258 TYR A C 1
ATOM 1690 O O . TYR A 1 231 ? 40.117 23.385 51.251 1.00 63.22 258 TYR A O 1
ATOM 1699 N N . VAL A 1 232 ? 41.757 21.839 51.407 1.00 48.65 259 VAL A N 1
ATOM 1700 C CA . VAL A 1 232 ? 41.463 21.427 52.771 1.00 51.54 259 VAL A CA 1
ATOM 1701 C C . VAL A 1 232 ? 41.675 22.584 53.745 1.00 53.23 259 VAL A C 1
ATOM 1702 O O . VAL A 1 232 ? 40.854 22.778 54.637 1.00 59.91 259 VAL A O 1
ATOM 1706 N N . GLU A 1 233 ? 42.751 23.359 53.555 1.00 51.12 260 GLU A N 1
ATOM 1707 C CA . GLU A 1 233 ? 43.026 24.503 54.435 1.00 50.86 260 GLU A CA 1
ATOM 1708 C C . GLU A 1 233 ? 41.972 25.558 54.297 1.00 54.22 260 GLU A C 1
ATOM 1709 O O . GLU A 1 233 ? 41.415 26.035 55.290 1.00 64.64 260 GLU A O 1
ATOM 1715 N N . GLU A 1 234 ? 41.727 25.947 53.056 1.00 58.10 261 GLU A N 1
ATOM 1716 C CA . GLU A 1 234 ? 40.843 27.060 52.781 1.00 57.07 261 GLU A CA 1
ATOM 1717 C C . GLU A 1 234 ? 39.475 26.769 53.341 1.00 56.40 261 GLU A C 1
ATOM 1718 O O . GLU A 1 234 ? 38.868 27.631 53.960 1.00 65.53 261 GLU A O 1
ATOM 1724 N N . THR A 1 235 ? 39.036 25.526 53.183 1.00 48.06 262 THR A N 1
ATOM 1725 C CA . THR A 1 235 ? 37.688 25.123 53.543 1.00 45.38 262 THR A CA 1
ATOM 1726 C C . THR A 1 235 ? 37.466 25.070 55.044 1.00 54.94 262 THR A C 1
ATOM 1727 O O . THR A 1 235 ? 36.500 25.651 55.539 1.00 57.59 262 THR A O 1
ATOM 1731 N N . GLY A 1 236 ? 38.349 24.366 55.757 1.00 56.50 263 GLY A N 1
ATOM 1732 C CA . GLY A 1 236 ? 38.207 24.164 57.190 1.00 53.67 263 GLY A CA 1
ATOM 1733 C C . GLY A 1 236 ? 38.528 25.382 58.062 1.00 56.44 263 GLY A C 1
ATOM 1734 O O . GLY A 1 236 ? 38.050 25.480 59.178 1.00 59.66 263 GLY A O 1
ATOM 1743 N N . ALA A 1 238 ? 38.016 28.530 56.929 1.00 32.57 265 ALA A N 1
ATOM 1744 C CA . ALA A 1 238 ? 37.376 29.659 56.271 1.00 41.20 265 ALA A CA 1
ATOM 1745 C C . ALA A 1 238 ? 36.554 30.496 57.253 1.00 37.42 265 ALA A C 1
ATOM 1746 O O . ALA A 1 238 ? 36.553 31.724 57.164 1.00 45.78 265 ALA A O 1
ATOM 1748 N N . GLY A 1 239 ? 35.856 29.846 58.178 1.00 28.23 266 GLY A N 1
ATOM 1749 C CA . GLY A 1 239 ? 35.051 30.571 59.170 1.00 26.30 266 GLY A CA 1
ATOM 1750 C C . GLY A 1 239 ? 35.896 31.265 60.230 1.00 31.95 266 GLY A C 1
ATOM 1751 O O . GLY A 1 239 ? 35.628 32.402 60.654 1.00 34.73 266 GLY A O 1
ATOM 1752 N N . PHE A 1 240 ? 36.921 30.547 60.663 1.00 25.02 267 PHE A N 1
ATOM 1753 C CA . PHE A 1 240 ? 37.924 31.051 61.560 1.00 25.44 267 PHE A CA 1
ATOM 1754 C C . PHE A 1 240 ? 38.484 32.372 61.049 1.00 30.97 267 PHE A C 1
ATOM 1755 O O . PHE A 1 240 ? 38.296 33.408 61.684 1.00 40.13 267 PHE A O 1
ATOM 1763 N N . PHE A 1 241 ? 39.122 32.352 59.882 1.00 30.41 268 PHE A N 1
ATOM 1764 C CA . PHE A 1 241 ? 39.758 33.548 59.336 1.00 31.22 268 PHE A CA 1
ATOM 1765 C C . PHE A 1 241 ? 38.809 34.648 58.883 1.00 34.08 268 PHE A C 1
ATOM 1766 O O . PHE A 1 241 ? 39.169 35.827 58.966 1.00 39.81 268 PHE A O 1
ATOM 1774 N N . ALA A 1 242 ? 37.626 34.285 58.384 1.00 25.83 269 ALA A N 1
ATOM 1775 C CA . ALA A 1 242 ? 36.607 35.279 58.106 1.00 28.01 269 ALA A CA 1
ATOM 1776 C C . ALA A 1 242 ? 36.259 36.005 59.417 1.00 33.10 269 ALA A C 1
ATOM 1777 O O . ALA A 1 242 ? 36.110 37.234 59.432 1.00 42.30 269 ALA A O 1
ATOM 1779 N N . THR A 1 243 ? 36.157 35.246 60.511 1.00 26.28 270 THR A N 1
ATOM 1780 C CA . THR A 1 243 ? 35.830 35.812 61.821 1.00 29.44 270 THR A CA 1
ATOM 1781 C C . THR A 1 243 ? 36.906 36.780 62.247 1.00 33.96 270 THR A C 1
ATOM 1782 O O . THR A 1 243 ? 36.625 37.909 62.666 1.00 38.06 270 THR A O 1
ATOM 1786 N N . ILE A 1 244 ? 38.151 36.355 62.126 1.00 26.26 271 ILE A N 1
ATOM 1787 C CA . ILE A 1 244 ? 39.233 37.245 62.510 1.00 28.01 271 ILE A CA 1
ATOM 1788 C C . ILE A 1 244 ? 39.277 38.463 61.604 1.00 36.07 271 ILE A C 1
ATOM 1789 O O . ILE A 1 244 ? 39.430 39.598 62.072 1.00 44.03 271 ILE A O 1
ATOM 1794 N N . ARG A 1 245 ? 39.131 38.230 60.299 1.00 39.60 272 ARG A N 1
ATOM 1795 C CA . ARG A 1 245 ? 39.313 39.291 59.321 1.00 33.63 272 ARG A CA 1
ATOM 1796 C C . ARG A 1 245 ? 38.170 40.313 59.398 1.00 34.73 272 ARG A C 1
ATOM 1797 O O . ARG A 1 245 ? 38.409 41.507 59.300 1.00 37.85 272 ARG A O 1
ATOM 1805 N N . PHE A 1 246 ? 36.941 39.840 59.594 1.00 30.49 273 PHE A N 1
ATOM 1806 C CA . PHE A 1 246 ? 35.763 40.697 59.527 1.00 29.92 273 PHE A CA 1
ATOM 1807 C C . PHE A 1 246 ? 35.167 41.002 60.925 1.00 34.94 273 PHE A C 1
ATOM 1808 O O . PHE A 1 246 ? 34.515 42.032 61.117 1.00 34.57 273 PHE A O 1
ATOM 1816 N N . GLY A 1 247 ? 35.417 40.127 61.902 1.00 34.21 274 GLY A N 1
ATOM 1817 C CA . GLY A 1 247 ? 34.933 40.329 63.251 1.00 28.25 274 GLY A CA 1
ATOM 1818 C C . GLY A 1 247 ? 35.923 41.092 64.111 1.00 29.69 274 GLY A C 1
ATOM 1819 O O . GLY A 1 247 ? 35.515 41.973 64.860 1.00 35.40 274 GLY A O 1
ATOM 1820 N N . LEU A 1 248 ? 37.215 40.762 63.998 1.00 33.51 275 LEU A N 1
ATOM 1821 C CA . LEU A 1 248 ? 38.289 41.372 64.806 1.00 23.55 275 LEU A CA 1
ATOM 1822 C C . LEU A 1 248 ? 39.001 42.547 64.122 1.00 44.18 275 LEU A C 1
ATOM 1823 O O . LEU A 1 248 ? 39.067 43.650 64.672 1.00 43.50 275 LEU A O 1
ATOM 1828 N N . GLU A 1 249 ? 39.539 42.293 62.925 1.00 44.37 276 GLU A N 1
ATOM 1829 C CA . GLU A 1 249 ? 40.360 43.259 62.194 1.00 41.76 276 GLU A CA 1
ATOM 1830 C C . GLU A 1 249 ? 39.693 44.583 61.913 1.00 38.87 276 GLU A C 1
ATOM 1831 O O . GLU A 1 249 ? 40.365 45.607 61.745 1.00 36.62 276 GLU A O 1
ATOM 1837 N N . THR A 1 250 ? 38.375 44.560 61.808 1.00 28.08 277 THR A N 1
ATOM 1838 C CA . THR A 1 250 ? 37.661 45.779 61.506 1.00 31.79 277 THR A CA 1
ATOM 1839 C C . THR A 1 250 ? 37.644 46.720 62.715 1.00 38.50 277 THR A C 1
ATOM 1840 O O . THR A 1 250 ? 37.415 47.912 62.548 1.00 38.42 277 THR A O 1
ATOM 1844 N N . ARG A 1 251 ? 37.876 46.166 63.917 1.00 31.35 278 ARG A N 1
ATOM 1845 C CA . ARG A 1 251 ? 38.061 46.944 65.132 1.00 29.94 278 ARG A CA 1
ATOM 1846 C C . ARG A 1 251 ? 36.848 47.792 65.470 1.00 36.76 278 ARG A C 1
ATOM 1847 O O . ARG A 1 251 ? 36.981 48.976 65.780 1.00 36.01 278 ARG A O 1
ATOM 1855 N N . TYR A 1 252 ? 35.666 47.198 65.384 1.00 32.10 279 TYR A N 1
ATOM 1856 C CA . TYR A 1 252 ? 34.449 47.919 65.717 1.00 37.96 279 TYR A CA 1
ATOM 1857 C C . TYR A 1 252 ? 34.211 47.913 67.233 1.00 37.19 279 TYR A C 1
ATOM 1858 O O . TYR A 1 252 ? 34.303 46.871 67.880 1.00 34.49 279 TYR A O 1
ATOM 1867 N N . PRO A 1 253 ? 33.848 49.067 67.792 1.00 44.30 280 PRO A N 1
ATOM 1868 C CA . PRO A 1 253 ? 33.640 49.190 69.241 1.00 46.57 280 PRO A CA 1
ATOM 1869 C C . PRO A 1 253 ? 32.543 48.272 69.769 1.00 44.91 280 PRO A C 1
ATOM 1870 O O . PRO A 1 253 ? 32.493 48.034 70.989 1.00 45.05 280 PRO A O 1
ATOM 1874 N N . ALA A 1 254 ? 31.705 47.728 68.887 1.00 38.13 281 ALA A N 1
ATOM 1875 C CA . ALA A 1 254 ? 30.669 46.790 69.333 1.00 33.17 281 ALA A CA 1
ATOM 1876 C C . ALA A 1 254 ? 31.241 45.480 69.891 1.00 35.33 281 ALA A C 1
ATOM 1877 O O . ALA A 1 254 ? 30.531 44.763 70.598 1.00 39.46 281 ALA A O 1
ATOM 1879 N N . LEU A 1 255 ? 32.507 45.178 69.585 1.00 36.80 282 LEU A N 1
ATOM 1880 C CA . LEU A 1 255 ? 33.232 44.051 70.200 1.00 31.79 282 LEU A CA 1
ATOM 1881 C C . LEU A 1 255 ? 33.350 44.125 71.729 1.00 39.33 282 LEU A C 1
ATOM 1882 O O . LEU A 1 255 ? 33.560 43.104 72.390 1.00 38.14 282 LEU A O 1
ATOM 1887 N N . ALA A 1 256 ? 33.213 45.325 72.295 1.00 39.28 283 ALA A N 1
ATOM 1888 C CA . ALA A 1 256 ? 33.272 45.466 73.753 1.00 36.09 283 ALA A CA 1
ATOM 1889 C C . ALA A 1 256 ? 31.947 45.169 74.477 1.00 35.42 283 ALA A C 1
ATOM 1890 O O . ALA A 1 256 ? 31.879 45.292 75.688 1.00 47.47 283 ALA A O 1
ATOM 1892 N N . LEU A 1 257 ? 30.895 44.795 73.754 1.00 33.57 284 LEU A N 1
ATOM 1893 C CA . LEU A 1 257 ? 29.632 44.437 74.405 1.00 29.74 284 LEU A CA 1
ATOM 1894 C C . LEU A 1 257 ? 29.853 43.188 75.250 1.00 41.29 284 LEU A C 1
ATOM 1895 O O . LEU A 1 257 ? 30.604 42.270 74.844 1.00 33.92 284 LEU A O 1
ATOM 1900 N N . ASN A 1 258 ? 29.203 43.157 76.415 1.00 41.09 285 ASN A N 1
ATOM 1901 C CA . ASN A 1 258 ? 29.365 42.059 77.361 1.00 33.52 285 ASN A CA 1
ATOM 1902 C C . ASN A 1 258 ? 29.162 40.710 76.684 1.00 36.53 285 ASN A C 1
ATOM 1903 O O . ASN A 1 258 ? 29.886 39.754 76.987 1.00 39.29 285 ASN A O 1
ATOM 1908 N N . GLU A 1 259 ? 28.220 40.650 75.735 1.00 32.32 286 GLU A N 1
ATOM 1909 C CA . GLU A 1 259 ? 27.821 39.364 75.137 1.00 29.63 286 GLU A CA 1
ATOM 1910 C C . GLU A 1 259 ? 28.897 38.765 74.256 1.00 28.87 286 GLU A C 1
ATOM 1911 O O . GLU A 1 259 ? 28.854 37.585 73.971 1.00 34.96 286 GLU A O 1
ATOM 1917 N N . PHE A 1 260 ? 29.873 39.562 73.844 1.00 21.38 287 PHE A N 1
ATOM 1918 C CA . PHE A 1 260 ? 30.923 39.017 72.992 1.00 34.93 287 PHE A CA 1
ATOM 1919 C C . PHE A 1 260 ? 32.075 38.416 73.778 1.00 31.79 287 PHE A C 1
ATOM 1920 O O . PHE A 1 260 ? 32.929 37.765 73.188 1.00 35.74 287 PHE A O 1
ATOM 1928 N N . GLN A 1 261 ? 32.119 38.640 75.091 1.00 34.93 288 GLN A N 1
ATOM 1929 C CA . GLN A 1 261 ? 33.335 38.350 75.850 1.00 32.62 288 GLN A CA 1
ATOM 1930 C C . GLN A 1 261 ? 33.713 36.843 75.905 1.00 30.55 288 GLN A C 1
ATOM 1931 O O . GLN A 1 261 ? 34.895 36.496 75.806 1.00 33.36 288 GLN A O 1
ATOM 1937 N N . SER A 1 262 ? 32.753 35.937 76.034 1.00 30.29 289 SER A N 1
ATOM 1938 C CA . SER A 1 262 ? 33.142 34.527 76.032 1.00 29.62 289 SER A CA 1
ATOM 1939 C C . SER A 1 262 ? 33.679 34.099 74.660 1.00 34.72 289 SER A C 1
ATOM 1940 O O . SER A 1 262 ? 34.684 33.368 74.583 1.00 34.22 289 SER A O 1
ATOM 1943 N N . ASP A 1 263 ? 33.037 34.578 73.590 1.00 32.30 290 ASP A N 1
ATOM 1944 C CA . ASP A 1 263 ? 33.482 34.283 72.210 1.00 28.74 290 ASP A CA 1
ATOM 1945 C C . ASP A 1 263 ? 34.870 34.833 71.940 1.00 24.22 290 ASP A C 1
ATOM 1946 O O . ASP A 1 263 ? 35.656 34.193 71.256 1.00 30.21 290 ASP A O 1
ATOM 1951 N N . LEU A 1 264 ? 35.190 35.986 72.520 1.00 32.22 291 LEU A N 1
ATOM 1952 C CA . LEU A 1 264 ? 36.549 36.533 72.467 1.00 31.26 291 LEU A CA 1
ATOM 1953 C C . LEU A 1 264 ? 37.578 35.640 73.151 1.00 39.67 291 LEU A C 1
ATOM 1954 O O . LEU A 1 264 ? 38.690 35.481 72.626 1.00 43.38 291 LEU A O 1
ATOM 1959 N N . ASN A 1 265 ? 37.226 35.086 74.328 1.00 32.98 292 ASN A N 1
ATOM 1960 C CA . ASN A 1 265 ? 38.100 34.125 75.014 1.00 30.44 292 ASN A CA 1
ATOM 1961 C C . ASN A 1 265 ? 38.387 32.912 74.129 1.00 29.49 292 ASN A C 1
ATOM 1962 O O . ASN A 1 265 ? 39.538 32.512 73.916 1.00 29.87 292 ASN A O 1
ATOM 1967 N N . THR A 1 266 ? 37.308 32.319 73.628 1.00 32.47 293 THR A N 1
ATOM 1968 C CA . THR A 1 266 ? 37.387 31.153 72.756 1.00 36.24 293 THR A CA 1
ATOM 1969 C C . THR A 1 266 ? 38.327 31.367 71.570 1.00 44.54 293 THR A C 1
ATOM 1970 O O . THR A 1 266 ? 39.259 30.588 71.351 1.00 43.60 293 THR A O 1
ATOM 1974 N N . ILE A 1 267 ? 38.090 32.441 70.816 1.00 41.44 294 ILE A N 1
ATOM 1975 C CA . ILE A 1 267 ? 38.873 32.663 69.615 1.00 39.90 294 ILE A CA 1
ATOM 1976 C C . ILE A 1 267 ? 40.314 33.065 69.979 1.00 42.06 294 ILE A C 1
ATOM 1977 O O . ILE A 1 267 ? 41.239 32.773 69.226 1.00 43.24 294 ILE A O 1
ATOM 1982 N N . LYS A 1 268 ? 40.528 33.680 71.146 1.00 39.54 295 LYS A N 1
ATOM 1983 C CA . LYS A 1 268 ? 41.905 33.885 71.615 1.00 34.61 295 LYS A CA 1
ATOM 1984 C C . LYS A 1 268 ? 42.619 32.550 71.868 1.00 44.09 295 LYS A C 1
ATOM 1985 O O . LYS A 1 268 ? 43.775 32.359 71.458 1.00 45.64 295 LYS A O 1
ATOM 1991 N N . SER A 1 269 ? 41.937 31.623 72.532 1.00 29.14 296 SER A N 1
ATOM 1992 C CA . SER A 1 269 ? 42.520 30.289 72.710 1.00 31.10 296 SER A CA 1
ATOM 1993 C C . SER A 1 269 ? 42.810 29.583 71.380 1.00 37.21 296 SER A C 1
ATOM 1994 O O . SER A 1 269 ? 43.883 29.018 71.197 1.00 42.78 296 SER A O 1
ATOM 1997 N N . LEU A 1 270 ? 41.852 29.616 70.455 1.00 38.34 297 LEU A N 1
ATOM 1998 C CA . LEU A 1 270 ? 42.058 29.041 69.132 1.00 40.35 297 LEU A CA 1
ATOM 1999 C C . LEU A 1 270 ? 43.226 29.691 68.395 1.00 39.44 297 LEU A C 1
ATOM 2000 O O . LEU A 1 270 ? 44.064 28.989 67.818 1.00 42.80 297 LEU A O 1
ATOM 2013 N N . LEU A 1 272 ? 45.894 31.237 69.625 1.00 51.21 299 LEU A N 1
ATOM 2014 C CA . LEU A 1 272 ? 47.134 30.812 70.251 1.00 49.33 299 LEU A CA 1
ATOM 2015 C C . LEU A 1 272 ? 47.454 29.370 69.842 1.00 55.07 299 LEU A C 1
ATOM 2016 O O . LEU A 1 272 ? 48.614 28.997 69.667 1.00 56.48 299 LEU A O 1
ATOM 2021 N N . LEU A 1 273 ? 46.406 28.568 69.687 1.00 53.10 300 LEU A N 1
ATOM 2022 C CA . LEU A 1 273 ? 46.552 27.175 69.293 1.00 46.59 300 LEU A CA 1
ATOM 2023 C C . LEU A 1 273 ? 47.250 27.120 67.946 1.00 55.25 300 LEU A C 1
ATOM 2024 O O . LEU A 1 273 ? 48.292 26.476 67.791 1.00 55.76 300 LEU A O 1
ATOM 2029 N N . TYR A 1 274 ? 46.656 27.827 66.986 1.00 55.65 301 TYR A N 1
ATOM 2030 C CA . TYR A 1 274 ? 47.148 27.897 65.622 1.00 57.68 301 TYR A CA 1
ATOM 2031 C C . TYR A 1 274 ? 48.630 28.241 65.586 1.00 67.98 301 TYR A C 1
ATOM 2032 O O . TYR A 1 274 ? 49.379 27.711 64.766 1.00 76.31 301 TYR A O 1
ATOM 2041 N N . ARG A 1 275 ? 49.064 29.103 66.496 1.00 67.36 302 ARG A N 1
ATOM 2042 C CA . ARG A 1 275 ? 50.454 29.540 66.496 1.00 68.35 302 ARG A CA 1
ATOM 2043 C C . ARG A 1 275 ? 51.428 28.467 66.944 1.00 68.38 302 ARG A C 1
ATOM 2044 O O . ARG A 1 275 ? 52.544 28.404 66.429 1.00 65.83 302 ARG A O 1
ATOM 2052 N N . GLU A 1 276 ? 51.015 27.623 67.893 1.00 70.88 303 GLU A N 1
ATOM 2053 C CA . GLU A 1 276 ? 51.932 26.618 68.446 1.00 78.73 303 GLU A CA 1
ATOM 2054 C C . GLU A 1 276 ? 51.878 25.277 67.714 1.00 79.14 303 GLU A C 1
ATOM 2055 O O . GLU A 1 276 ? 52.870 24.554 67.681 1.00 88.76 303 GLU A O 1
ATOM 2061 N N . ILE A 1 277 ? 50.729 24.941 67.139 1.00 73.69 304 ILE A N 1
ATOM 2062 C CA . ILE A 1 277 ? 50.619 23.733 66.324 1.00 72.91 304 ILE A CA 1
ATOM 2063 C C . ILE A 1 277 ? 51.356 23.908 64.998 1.00 74.61 304 ILE A C 1
ATOM 2064 O O . ILE A 1 277 ? 52.186 23.082 64.615 1.00 80.09 304 ILE A O 1
ATOM 2069 N N . GLY A 1 278 ? 51.026 24.986 64.293 1.00 72.91 305 GLY A N 1
ATOM 2070 C CA . GLY A 1 278 ? 51.657 25.287 63.023 1.00 73.94 305 GLY A CA 1
ATOM 2071 C C . GLY A 1 278 ? 50.844 24.819 61.831 1.00 69.63 305 GLY A C 1
ATOM 2072 O O . GLY A 1 278 ? 49.653 25.116 61.727 1.00 62.40 305 GLY A O 1
ATOM 2073 N N . PRO A 1 279 ? 51.488 24.080 60.918 1.00 72.16 306 PRO A N 1
ATOM 2074 C CA . PRO A 1 279 ? 50.818 23.632 59.693 1.00 68.86 306 PRO A CA 1
ATOM 2075 C C . PRO A 1 279 ? 49.827 22.508 59.965 1.00 66.48 306 PRO A C 1
ATOM 2076 O O . PRO A 1 279 ? 48.915 22.319 59.177 1.00 69.12 306 PRO A O 1
ATOM 2080 N N . ARG A 1 280 ? 50.013 21.774 61.059 1.00 66.68 307 ARG A N 1
ATOM 2081 C CA . ARG A 1 280 ? 49.140 20.652 61.382 1.00 66.82 307 ARG A CA 1
ATOM 2082 C C . ARG A 1 280 ? 47.690 21.124 61.634 1.00 66.07 307 ARG A C 1
ATOM 2083 O O . ARG A 1 280 ? 46.732 20.407 61.333 1.00 70.61 307 ARG A O 1
ATOM 2091 N N . ALA A 1 281 ? 47.542 22.345 62.141 1.00 53.86 308 ALA A N 1
ATOM 2092 C CA . ALA A 1 281 ? 46.255 22.865 62.598 1.00 51.65 308 ALA A CA 1
ATOM 2093 C C . ALA A 1 281 ? 45.124 22.847 61.556 1.00 59.91 308 ALA A C 1
ATOM 2094 O O . ALA A 1 281 ? 44.017 22.419 61.887 1.00 67.16 308 ALA A O 1
ATOM 2096 N N . PRO A 1 282 ? 45.376 23.330 60.312 1.00 55.28 309 PRO A N 1
ATOM 2097 C CA . PRO A 1 282 ? 44.309 23.290 59.288 1.00 54.52 309 PRO A CA 1
ATOM 2098 C C . PRO A 1 282 ? 43.898 21.871 58.859 1.00 43.70 309 PRO A C 1
ATOM 2099 O O . PRO A 1 282 ? 42.770 21.656 58.429 1.00 48.99 309 PRO A O 1
ATOM 2103 N N . TYR A 1 283 ? 44.806 20.917 58.983 1.00 46.87 310 TYR A N 1
ATOM 2104 C CA . TYR A 1 283 ? 44.516 19.539 58.642 1.00 58.44 310 TYR A CA 1
ATOM 2105 C C . TYR A 1 283 ? 43.907 18.733 59.798 1.00 57.11 310 TYR A C 1
ATOM 2106 O O . TYR A 1 283 ? 43.872 17.503 59.755 1.00 58.82 310 TYR A O 1
ATOM 2123 N N . VAL A 1 285 ? 40.850 18.845 60.588 1.00 47.92 312 VAL A N 1
ATOM 2124 C CA . VAL A 1 285 ? 39.573 18.435 60.013 1.00 43.27 312 VAL A CA 1
ATOM 2125 C C . VAL A 1 285 ? 39.583 17.037 59.385 1.00 55.12 312 VAL A C 1
ATOM 2126 O O . VAL A 1 285 ? 38.517 16.519 59.050 1.00 57.21 312 VAL A O 1
ATOM 2130 N N . LEU A 1 286 ? 40.775 16.449 59.230 1.00 49.48 313 LEU A N 1
ATOM 2131 C CA . LEU A 1 286 ? 40.946 15.120 58.657 1.00 53.22 313 LEU A CA 1
ATOM 2132 C C . LEU A 1 286 ? 41.368 14.108 59.710 1.00 65.15 313 LEU A C 1
ATOM 2133 O O . LEU A 1 286 ? 41.549 12.923 59.404 1.00 59.34 313 LEU A O 1
ATOM 2138 N N . LEU A 1 287 ? 41.531 14.558 60.951 1.00 62.86 314 LEU A N 1
ATOM 2139 C CA . LEU A 1 287 ? 42.118 13.689 61.975 1.00 65.09 314 LEU A CA 1
ATOM 2140 C C . LEU A 1 287 ? 41.064 13.098 62.923 1.00 64.33 314 LEU A C 1
ATOM 2141 O O . LEU A 1 287 ? 39.939 12.862 62.499 1.00 61.37 314 LEU A O 1
ATOM 2146 N N . GLU A 1 288 ? 41.432 12.833 64.180 1.00 68.22 315 GLU A N 1
ATOM 2147 C CA . GLU A 1 288 ? 40.495 12.319 65.203 1.00 65.82 315 GLU A CA 1
ATOM 2148 C C . GLU A 1 288 ? 39.175 13.093 65.197 1.00 63.76 315 GLU A C 1
ATOM 2149 O O . GLU A 1 288 ? 39.179 14.318 65.021 1.00 57.81 315 GLU A O 1
ATOM 2155 N N . GLU A 1 289 ? 38.057 12.380 65.370 1.00 65.24 316 GLU A N 1
ATOM 2156 C CA . GLU A 1 289 ? 36.716 12.992 65.349 1.00 62.59 316 GLU A CA 1
ATOM 2157 C C . GLU A 1 289 ? 36.621 14.238 66.209 1.00 57.61 316 GLU A C 1
ATOM 2158 O O . GLU A 1 289 ? 36.186 15.287 65.737 1.00 53.29 316 GLU A O 1
ATOM 2164 N N . SER A 1 290 ? 37.043 14.119 67.467 1.00 61.07 317 SER A N 1
ATOM 2165 C CA . SER A 1 290 ? 36.816 15.176 68.467 1.00 60.56 317 SER A CA 1
ATOM 2166 C C . SER A 1 290 ? 37.594 16.465 68.232 1.00 63.33 317 SER A C 1
ATOM 2167 O O . SER A 1 290 ? 37.347 17.457 68.903 1.00 70.54 317 SER A O 1
ATOM 2170 N N . ILE A 1 291 ? 38.534 16.474 67.298 1.00 61.58 318 ILE A N 1
ATOM 2171 C CA . ILE A 1 291 ? 39.229 17.725 67.010 1.00 59.11 318 ILE A CA 1
ATOM 2172 C C . ILE A 1 291 ? 38.939 18.262 65.619 1.00 51.79 318 ILE A C 1
ATOM 2173 O O . ILE A 1 291 ? 39.353 19.375 65.306 1.00 54.30 318 ILE A O 1
ATOM 2178 N N . GLN A 1 292 ? 38.208 17.506 64.806 1.00 49.14 319 GLN A N 1
ATOM 2179 C CA . GLN A 1 292 ? 37.912 17.930 63.423 1.00 54.08 319 GLN A CA 1
ATOM 2180 C C . GLN A 1 292 ? 37.238 19.297 63.367 1.00 52.02 319 GLN A C 1
ATOM 2181 O O . GLN A 1 292 ? 37.363 20.018 62.379 1.00 61.21 319 GLN A O 1
ATOM 2187 N N . THR A 1 293 ? 36.544 19.665 64.438 1.00 46.95 320 THR A N 1
ATOM 2188 C CA . THR A 1 293 ? 35.782 20.914 64.451 1.00 44.50 320 THR A CA 1
ATOM 2189 C C . THR A 1 293 ? 36.349 21.920 65.450 1.00 44.77 320 THR A C 1
ATOM 2190 O O . THR A 1 293 ? 35.668 22.866 65.829 1.00 52.34 320 THR A O 1
ATOM 2194 N N . LYS A 1 294 ? 37.599 21.705 65.864 1.00 39.83 321 LYS A N 1
ATOM 2195 C CA . LYS A 1 294 ? 38.360 22.661 66.679 1.00 32.90 321 LYS A CA 1
ATOM 2196 C C . LYS A 1 294 ? 38.139 24.132 66.314 1.00 38.36 321 LYS A C 1
ATOM 2197 O O . LYS A 1 294 ? 37.812 24.951 67.183 1.00 41.40 321 LYS A O 1
ATOM 2203 N N . PHE A 1 295 ? 38.301 24.465 65.027 1.00 34.40 322 PHE A N 1
ATOM 2204 C CA . PHE A 1 295 ? 38.278 25.855 64.594 1.00 29.17 322 PHE A CA 1
ATOM 2205 C C . PHE A 1 295 ? 36.940 26.269 63.988 1.00 32.66 322 PHE A C 1
ATOM 2206 O O . PHE A 1 295 ? 36.800 27.385 63.494 1.00 38.42 322 PHE A O 1
ATOM 2214 N N . ALA A 1 296 ? 35.951 25.386 64.064 1.00 34.43 323 ALA A N 1
ATOM 2215 C CA . ALA A 1 296 ? 34.649 25.618 63.433 1.00 38.21 323 ALA A CA 1
ATOM 2216 C C . ALA A 1 296 ? 33.952 26.783 64.093 1.00 39.93 323 ALA A C 1
ATOM 2217 O O . ALA A 1 296 ? 33.969 26.900 65.311 1.00 40.97 323 ALA A O 1
ATOM 2219 N N . PRO A 1 297 ? 33.349 27.657 63.287 1.00 41.30 324 PRO A N 1
ATOM 2220 C CA . PRO A 1 297 ? 32.732 28.878 63.813 1.00 34.64 324 PRO A CA 1
ATOM 2221 C C . PRO A 1 297 ? 31.565 28.621 64.773 1.00 35.60 324 PRO A C 1
ATOM 2222 O O . PRO A 1 297 ? 31.254 29.508 65.581 1.00 42.50 324 PRO A O 1
ATOM 2226 N N . GLY A 1 298 ? 30.958 27.438 64.724 1.00 36.55 325 GLY A N 1
ATOM 2227 C CA . GLY A 1 298 ? 29.934 27.064 65.698 1.00 34.74 325 GLY A CA 1
ATOM 2228 C C . GLY A 1 298 ? 30.375 27.065 67.173 1.00 32.34 325 GLY A C 1
ATOM 2229 O O . GLY A 1 298 ? 29.542 26.993 68.080 1.00 42.60 325 GLY A O 1
ATOM 2230 N N . GLY A 1 299 ? 31.680 27.151 67.418 1.00 31.86 326 GLY A N 1
ATOM 2231 C CA . GLY A 1 299 ? 32.202 27.307 68.768 1.00 39.27 326 GLY A CA 1
ATOM 2232 C C . GLY A 1 299 ? 32.295 28.744 69.288 1.00 42.52 326 GLY A C 1
ATOM 2233 O O . GLY A 1 299 ? 32.555 28.963 70.471 1.00 40.82 326 GLY A O 1
ATOM 2234 N N . TYR A 1 300 ? 32.108 29.721 68.407 1.00 37.55 327 TYR A N 1
ATOM 2235 C CA . TYR A 1 300 ? 32.115 31.143 68.782 1.00 30.92 327 TYR A CA 1
ATOM 2236 C C . TYR A 1 300 ? 31.084 31.879 67.927 1.00 32.69 327 TYR A C 1
ATOM 2237 O O . TYR A 1 300 ? 31.438 32.777 67.159 1.00 35.90 327 TYR A O 1
ATOM 2246 N N . PRO A 1 301 ? 29.802 31.480 68.049 1.00 29.90 328 PRO A N 1
ATOM 2247 C CA . PRO A 1 301 ? 28.737 31.761 67.071 1.00 26.55 328 PRO A CA 1
ATOM 2248 C C . PRO A 1 301 ? 28.202 33.180 67.060 1.00 35.67 328 PRO A C 1
ATOM 2249 O O . PRO A 1 301 ? 27.565 33.577 66.082 1.00 45.93 328 PRO A O 1
ATOM 2253 N N . LEU A 1 302 ? 28.422 33.923 68.135 1.00 33.58 329 LEU A N 1
ATOM 2254 C CA . LEU A 1 302 ? 27.917 35.283 68.195 1.00 27.49 329 LEU A CA 1
ATOM 2255 C C . LEU A 1 302 ? 28.914 36.179 67.474 1.00 27.29 329 LEU A C 1
ATOM 2256 O O . LEU A 1 302 ? 28.535 37.001 66.651 1.00 29.01 329 LEU A O 1
ATOM 2261 N N . LEU A 1 303 ? 30.193 36.009 67.794 1.00 24.69 330 LEU A N 1
ATOM 2262 C CA . LEU A 1 303 ? 31.264 36.677 67.053 1.00 28.33 330 LEU A CA 1
ATOM 2263 C C . LEU A 1 303 ? 31.227 36.263 65.573 1.00 33.33 330 LEU A C 1
ATOM 2264 O O . LEU A 1 303 ? 31.426 37.084 64.693 1.00 33.09 330 LEU A O 1
ATOM 2269 N N . TRP A 1 304 ? 30.967 34.981 65.319 1.00 31.87 331 TRP A N 1
ATOM 2270 C CA . TRP A 1 304 ? 30.849 34.485 63.961 1.00 28.52 331 TRP A CA 1
ATOM 2271 C C . TRP A 1 304 ? 29.695 35.207 63.234 1.00 33.39 331 TRP A C 1
ATOM 2272 O O . TRP A 1 304 ? 29.908 35.796 62.168 1.00 33.85 331 TRP A O 1
ATOM 2283 N N . SER A 1 305 ? 28.494 35.168 63.817 1.00 26.66 332 SER A N 1
ATOM 2284 C CA . SER A 1 305 ? 27.336 35.862 63.253 1.00 29.25 332 SER A CA 1
ATOM 2285 C C . SER A 1 305 ? 27.597 37.361 63.035 1.00 33.31 332 SER A C 1
ATOM 2286 O O . SER A 1 305 ? 27.186 37.916 62.012 1.00 33.61 332 SER A O 1
ATOM 2289 N N . PHE A 1 306 ? 28.238 38.016 64.005 1.00 31.80 333 PHE A N 1
ATOM 2290 C CA . PHE A 1 306 ? 28.617 39.434 63.860 1.00 29.13 333 PHE A CA 1
ATOM 2291 C C . PHE A 1 306 ? 29.518 39.606 62.613 1.00 33.54 333 PHE A C 1
ATOM 2292 O O . PHE A 1 306 ? 29.270 40.463 61.775 1.00 36.59 333 PHE A O 1
ATOM 2300 N N . ALA A 1 307 ? 30.549 38.765 62.519 1.00 27.19 334 ALA A N 1
ATOM 2301 C CA . ALA A 1 307 ? 31.520 38.765 61.428 1.00 30.70 334 ALA A CA 1
ATOM 2302 C C . ALA A 1 307 ? 30.844 38.568 60.050 1.00 35.18 334 ALA A C 1
ATOM 2303 O O . ALA A 1 307 ? 31.172 39.245 59.071 1.00 34.19 334 ALA A O 1
ATOM 2318 N N . GLY A 1 309 ? 27.817 39.333 59.321 1.00 33.39 336 GLY A N 1
ATOM 2319 C CA . GLY A 1 309 ? 27.058 40.537 59.061 1.00 34.73 336 GLY A CA 1
ATOM 2320 C C . GLY A 1 309 ? 27.919 41.658 58.495 1.00 34.68 336 GLY A C 1
ATOM 2321 O O . GLY A 1 309 ? 27.471 42.406 57.618 1.00 32.85 336 GLY A O 1
ATOM 2322 N N . VAL A 1 310 ? 29.145 41.783 59.000 1.00 31.21 337 VAL A N 1
ATOM 2323 C CA . VAL A 1 310 ? 30.122 42.690 58.418 1.00 27.39 337 VAL A CA 1
ATOM 2324 C C . VAL A 1 310 ? 30.539 42.250 56.990 1.00 38.46 337 VAL A C 1
ATOM 2325 O O . VAL A 1 310 ? 30.533 43.057 56.053 1.00 45.04 337 VAL A O 1
ATOM 2329 N N . ALA A 1 311 ? 30.885 40.975 56.836 1.00 31.45 338 ALA A N 1
ATOM 2330 C CA . ALA A 1 311 ? 31.462 40.470 55.592 1.00 27.12 338 ALA A CA 1
ATOM 2331 C C . ALA A 1 311 ? 30.511 40.650 54.425 1.00 37.04 338 ALA A C 1
ATOM 2332 O O . ALA A 1 311 ? 30.896 41.184 53.378 1.00 39.56 338 ALA A O 1
ATOM 2334 N N . THR A 1 312 ? 29.261 40.239 54.613 1.00 34.09 339 THR A N 1
ATOM 2335 C CA . THR A 1 312 ? 28.270 40.327 53.538 1.00 34.33 339 THR A CA 1
ATOM 2336 C C . THR A 1 312 ? 27.901 41.777 53.238 1.00 34.18 339 THR A C 1
ATOM 2337 O O . THR A 1 312 ? 27.403 42.098 52.172 1.00 42.58 339 THR A O 1
ATOM 2341 N N . THR A 1 313 ? 28.129 42.662 54.189 1.00 41.54 340 THR A N 1
ATOM 2342 C CA . THR A 1 313 ? 27.876 44.055 53.917 1.00 40.60 340 THR A CA 1
ATOM 2343 C C . THR A 1 313 ? 28.980 44.665 53.061 1.00 38.27 340 THR A C 1
ATOM 2344 O O . THR A 1 313 ? 28.681 45.377 52.124 1.00 43.94 340 THR A O 1
ATOM 2348 N N . ILE A 1 314 ? 30.247 44.368 53.364 1.00 35.29 341 ILE A N 1
ATOM 2349 C CA . ILE A 1 314 ? 31.339 45.182 52.820 1.00 41.84 341 ILE A CA 1
ATOM 2350 C C . ILE A 1 314 ? 32.160 44.504 51.715 1.00 43.58 341 ILE A C 1
ATOM 2351 O O . ILE A 1 314 ? 32.833 45.181 50.967 1.00 48.23 341 ILE A O 1
ATOM 2356 N N . ASP A 1 315 ? 32.083 43.180 51.619 1.00 38.23 342 ASP A N 1
ATOM 2357 C CA . ASP A 1 315 ? 32.894 42.402 50.676 1.00 40.13 342 ASP A CA 1
ATOM 2358 C C . ASP A 1 315 ? 32.014 41.631 49.664 1.00 46.49 342 ASP A C 1
ATOM 2359 O O . ASP A 1 315 ? 31.184 40.807 50.048 1.00 46.29 342 ASP A O 1
ATOM 2364 N N . ARG A 1 316 ? 32.228 41.884 48.374 1.00 47.96 343 ARG A N 1
ATOM 2365 C CA . ARG A 1 316 ? 31.362 41.358 47.325 1.00 52.84 343 ARG A CA 1
ATOM 2366 C C . ARG A 1 316 ? 31.610 39.866 47.055 1.00 50.13 343 ARG A C 1
ATOM 2367 O O . ARG A 1 316 ? 30.822 39.220 46.375 1.00 44.37 343 ARG A O 1
ATOM 2375 N N . SER A 1 317 ? 32.682 39.320 47.624 1.00 48.75 344 SER A N 1
ATOM 2376 C CA . SER A 1 317 ? 32.999 37.889 47.480 1.00 46.63 344 SER A CA 1
ATOM 2377 C C . SER A 1 317 ? 32.409 37.020 48.604 1.00 48.35 344 SER A C 1
ATOM 2378 O O . SER A 1 317 ? 32.545 35.796 48.583 1.00 51.44 344 SER A O 1
ATOM 2389 N N . GLY A 1 319 ? 29.118 36.813 49.688 1.00 39.50 346 GLY A N 1
ATOM 2390 C CA . GLY A 1 319 ? 27.687 36.578 49.590 1.00 37.62 346 GLY A CA 1
ATOM 2391 C C . GLY A 1 319 ? 27.168 35.247 50.114 1.00 43.49 346 GLY A C 1
ATOM 2392 O O . GLY A 1 319 ? 26.040 35.167 50.571 1.00 50.01 346 GLY A O 1
ATOM 2393 N N . ALA A 1 320 ? 27.988 34.207 50.036 1.00 36.85 347 ALA A N 1
ATOM 2394 C CA . ALA A 1 320 ? 27.644 32.888 50.558 1.00 44.03 347 ALA A CA 1
ATOM 2395 C C . ALA A 1 320 ? 27.217 32.939 52.042 1.00 51.95 347 ALA A C 1
ATOM 2396 O O . ALA A 1 320 ? 26.377 32.157 52.498 1.00 53.16 347 ALA A O 1
ATOM 2398 N N . LEU A 1 321 ? 27.810 33.873 52.779 1.00 45.48 348 LEU A N 1
ATOM 2399 C CA . LEU A 1 321 ? 27.587 34.010 54.205 1.00 35.78 348 LEU A CA 1
ATOM 2400 C C . LEU A 1 321 ? 26.237 34.663 54.574 1.00 36.30 348 LEU A C 1
ATOM 2401 O O . LEU A 1 321 ? 25.974 34.912 55.748 1.00 44.60 348 LEU A O 1
ATOM 2406 N N . ASN A 1 322 ? 25.375 34.921 53.594 1.00 38.59 349 ASN A N 1
ATOM 2407 C CA . ASN A 1 322 ? 24.023 35.387 53.898 1.00 42.71 349 ASN A CA 1
ATOM 2408 C C . ASN A 1 322 ? 23.118 34.247 54.332 1.00 46.43 349 ASN A C 1
ATOM 2409 O O . ASN A 1 322 ? 21.990 34.475 54.772 1.00 48.20 349 ASN A O 1
ATOM 2414 N N . ILE A 1 323 ? 23.608 33.019 54.185 1.00 46.21 350 ILE A N 1
ATOM 2415 C CA . ILE A 1 323 ? 22.782 31.842 54.407 1.00 48.75 350 ILE A CA 1
ATOM 2416 C C . ILE A 1 323 ? 23.138 31.169 55.720 1.00 51.35 350 ILE A C 1
ATOM 2417 O O . ILE A 1 323 ? 24.315 30.977 56.034 1.00 49.57 350 ILE A O 1
ATOM 2422 N N . ASN A 1 324 ? 22.104 30.830 56.486 1.00 50.70 351 ASN A N 1
ATOM 2423 C CA . ASN A 1 324 ? 22.270 30.128 57.753 1.00 43.12 351 ASN A CA 1
ATOM 2424 C C . ASN A 1 324 ? 22.609 28.650 57.539 1.00 40.21 351 ASN A C 1
ATOM 2425 O O . ASN A 1 324 ? 21.800 27.870 57.008 1.00 40.29 351 ASN A O 1
ATOM 2430 N N . ARG A 1 325 ? 23.817 28.288 57.950 1.00 39.03 352 ARG A N 1
ATOM 2431 C CA . ARG A 1 325 ? 24.278 26.905 57.954 1.00 44.10 352 ARG A CA 1
ATOM 2432 C C . ARG A 1 325 ? 24.055 26.276 59.338 1.00 46.67 352 ARG A C 1
ATOM 2433 O O . ARG A 1 325 ? 24.597 25.218 59.639 1.00 48.79 352 ARG A O 1
ATOM 2441 N N . GLY A 1 326 ? 23.292 26.954 60.195 1.00 44.62 353 GLY A N 1
ATOM 2442 C CA . GLY A 1 326 ? 22.913 26.392 61.483 1.00 46.39 353 GLY A CA 1
ATOM 2443 C C . GLY A 1 326 ? 23.212 27.250 62.698 1.00 50.86 353 GLY A C 1
ATOM 2444 O O . GLY A 1 326 ? 22.439 27.276 63.642 1.00 54.17 353 GLY A O 1
ATOM 2445 N N . TYR A 1 327 ? 24.319 27.981 62.656 1.00 44.03 354 TYR A N 1
ATOM 2446 C CA . TYR A 1 327 ? 24.781 28.761 63.795 1.00 37.85 354 TYR A CA 1
ATOM 2447 C C . TYR A 1 327 ? 24.518 30.238 63.716 1.00 38.97 354 TYR A C 1
ATOM 2448 O O . TYR A 1 327 ? 25.020 30.997 64.547 1.00 42.61 354 TYR A O 1
ATOM 2457 N N . LEU A 1 328 ? 23.755 30.671 62.724 1.00 45.43 355 LEU A N 1
ATOM 2458 C CA . LEU A 1 328 ? 23.649 32.100 62.495 1.00 38.45 355 LEU A CA 1
ATOM 2459 C C . LEU A 1 328 ? 22.716 32.672 63.537 1.00 33.99 355 LEU A C 1
ATOM 2460 O O . LEU A 1 328 ? 21.596 32.192 63.717 1.00 36.00 355 LEU A O 1
ATOM 2465 N N . GLU A 1 329 ? 23.186 33.712 64.204 1.00 32.49 356 GLU A N 1
ATOM 2466 C CA . GLU A 1 329 ? 22.438 34.362 65.263 1.00 33.78 356 GLU A CA 1
ATOM 2467 C C . GLU A 1 329 ? 21.968 35.721 64.737 1.00 33.06 356 GLU A C 1
ATOM 2468 O O . GLU A 1 329 ? 22.731 36.679 64.721 1.00 37.59 356 GLU A O 1
ATOM 2474 N N . PRO A 1 330 ? 20.718 35.796 64.268 1.00 32.53 357 PRO A N 1
ATOM 2475 C CA . PRO A 1 330 ? 20.219 36.980 63.556 1.00 30.35 357 PRO A CA 1
ATOM 2476 C C . PRO A 1 330 ? 20.502 38.315 64.229 1.00 40.41 357 PRO A C 1
ATOM 2477 O O . PRO A 1 330 ? 20.851 39.253 63.512 1.00 41.29 357 PRO A O 1
ATOM 2489 N N . TYR A 1 332 ? 22.974 39.174 66.094 1.00 28.70 359 TYR A N 1
ATOM 2490 C CA . TYR A 1 332 ? 24.384 39.510 65.977 1.00 29.61 359 TYR A CA 1
ATOM 2491 C C . TYR A 1 332 ? 24.788 39.767 64.526 1.00 32.89 359 TYR A C 1
ATOM 2492 O O . TYR A 1 332 ? 25.625 40.643 64.268 1.00 38.40 359 TYR A O 1
ATOM 2501 N N . PHE A 1 333 ? 24.180 39.033 63.586 1.00 36.15 360 PHE A N 1
ATOM 2502 C CA . PHE A 1 333 ? 24.312 39.329 62.147 1.00 33.21 360 PHE A CA 1
ATOM 2503 C C . PHE A 1 333 ? 23.893 40.773 61.844 1.00 37.39 360 PHE A C 1
ATOM 2504 O O . PHE A 1 333 ? 24.673 41.541 61.297 1.00 42.42 360 PHE A O 1
ATOM 2512 N N . ARG A 1 334 ? 22.679 41.156 62.229 1.00 40.05 361 ARG A N 1
ATOM 2513 C CA . ARG A 1 334 ? 22.239 42.553 62.093 1.00 36.48 361 ARG A CA 1
ATOM 2514 C C . ARG A 1 334 ? 23.195 43.563 62.710 1.00 33.93 361 ARG A C 1
ATOM 2515 O O . ARG A 1 334 ? 23.464 44.608 62.115 1.00 45.10 361 ARG A O 1
ATOM 2523 N N . LEU A 1 335 ? 23.733 43.241 63.885 1.00 35.60 362 LEU A N 1
ATOM 2524 C CA . LEU A 1 335 ? 24.677 44.132 64.556 1.00 32.17 362 LEU A CA 1
ATOM 2525 C C . LEU A 1 335 ? 25.939 44.356 63.723 1.00 33.47 362 LEU A C 1
ATOM 2526 O O . LEU A 1 335 ? 26.431 45.494 63.621 1.00 35.82 362 LEU A O 1
ATOM 2531 N N . GLY A 1 336 ? 26.447 43.273 63.121 1.00 29.32 363 GLY A N 1
ATOM 2532 C CA . GLY A 1 336 ? 27.502 43.350 62.115 1.00 24.13 363 GLY A CA 1
ATOM 2533 C C . GLY A 1 336 ? 27.163 44.262 60.945 1.00 32.22 363 GLY A C 1
ATOM 2534 O O . GLY A 1 336 ? 27.963 45.124 60.555 1.00 31.73 363 GLY A O 1
ATOM 2535 N N . GLN A 1 337 ? 25.968 44.103 60.387 1.00 28.99 364 GLN A N 1
ATOM 2536 C CA . GLN A 1 337 ? 25.590 44.954 59.263 1.00 33.91 364 GLN A CA 1
ATOM 2537 C C . GLN A 1 337 ? 25.587 46.421 59.650 1.00 39.17 364 GLN A C 1
ATOM 2538 O O . GLN A 1 337 ? 26.046 47.274 58.889 1.00 43.53 364 GLN A O 1
ATOM 2544 N N . LYS A 1 338 ? 25.060 46.693 60.843 1.00 44.87 365 LYS A N 1
ATOM 2545 C CA . LYS A 1 338 ? 24.902 48.061 61.353 1.00 41.07 365 LYS A CA 1
ATOM 2546 C C . LYS A 1 338 ? 26.269 48.698 61.633 1.00 38.34 365 LYS A C 1
ATOM 2547 O O . LYS A 1 338 ? 26.546 49.791 61.167 1.00 45.07 365 LYS A O 1
ATOM 2553 N N . SER A 1 339 ? 27.121 47.994 62.381 1.00 37.25 366 SER A N 1
ATOM 2554 C CA . SER A 1 339 ? 28.510 48.416 62.611 1.00 32.21 366 SER A CA 1
ATOM 2555 C C . SER A 1 339 ? 29.291 48.674 61.290 1.00 48.93 366 SER A C 1
ATOM 2556 O O . SER A 1 339 ? 30.068 49.619 61.195 1.00 49.74 366 SER A O 1
ATOM 2559 N N . ALA A 1 340 ? 29.091 47.838 60.278 1.00 44.18 367 ALA A N 1
ATOM 2560 C CA . ALA A 1 340 ? 29.794 48.031 58.991 1.00 40.35 367 ALA A CA 1
ATOM 2561 C C . ALA A 1 340 ? 29.234 49.223 58.222 1.00 42.19 367 ALA A C 1
ATOM 2562 O O . ALA A 1 340 ? 29.969 49.947 57.553 1.00 47.98 367 ALA A O 1
ATOM 2564 N N . ARG A 1 341 ? 27.930 49.438 58.325 1.00 37.22 368 ARG A N 1
ATOM 2565 C CA . ARG A 1 341 ? 27.316 50.553 57.622 1.00 48.54 368 ARG A CA 1
ATOM 2566 C C . ARG A 1 341 ? 27.684 51.886 58.297 1.00 50.55 368 ARG A C 1
ATOM 2567 O O . ARG A 1 341 ? 27.806 52.914 57.624 1.00 49.14 368 ARG A O 1
ATOM 2575 N N . HIS A 1 342 ? 27.899 51.840 59.617 1.00 48.69 369 HIS A N 1
ATOM 2576 C CA . HIS A 1 342 ? 28.281 53.009 60.421 1.00 58.57 369 HIS A CA 1
ATOM 2577 C C . HIS A 1 342 ? 29.723 53.521 60.217 1.00 65.45 369 HIS A C 1
ATOM 2578 O O . HIS A 1 342 ? 29.997 54.726 60.357 1.00 57.62 369 HIS A O 1
ATOM 2585 N N . HIS A 1 343 ? 30.641 52.605 59.914 1.00 62.70 370 HIS A N 1
ATOM 2586 C CA . HIS A 1 343 ? 32.023 52.981 59.643 1.00 69.06 370 HIS A CA 1
ATOM 2587 C C . HIS A 1 343 ? 32.306 53.189 58.133 1.00 74.17 370 HIS A C 1
ATOM 2588 O O . HIS A 1 343 ? 33.340 52.762 57.622 1.00 75.96 370 HIS A O 1
ATOM 2595 N N . ALA A 1 344 ? 31.388 53.871 57.448 1.00 74.72 371 ALA A N 1
ATOM 2596 C CA . ALA A 1 344 ? 31.496 54.170 56.012 1.00 77.63 371 ALA A CA 1
ATOM 2597 C C . ALA A 1 344 ? 31.695 52.906 55.188 1.00 77.11 371 ALA A C 1
ATOM 2598 O O . ALA A 1 344 ? 31.092 51.868 55.472 1.00 76.56 371 ALA A O 1
ATOM 2600 N N . THR B 1 5 ? 92.386 -28.155 65.058 1.00 116.71 32 THR B N 1
ATOM 2601 C CA . THR B 1 5 ? 92.549 -26.712 64.919 1.00 111.34 32 THR B CA 1
ATOM 2602 C C . THR B 1 5 ? 93.936 -26.327 64.423 1.00 104.11 32 THR B C 1
ATOM 2603 O O . THR B 1 5 ? 94.136 -26.093 63.231 1.00 85.01 32 THR B O 1
ATOM 2607 N N . THR B 1 6 ? 94.884 -26.281 65.361 1.00 107.16 33 THR B N 1
ATOM 2608 C CA . THR B 1 6 ? 96.201 -25.698 65.127 1.00 102.71 33 THR B CA 1
ATOM 2609 C C . THR B 1 6 ? 96.887 -26.190 63.834 1.00 89.10 33 THR B C 1
ATOM 2610 O O . THR B 1 6 ? 97.338 -25.377 63.036 1.00 80.98 33 THR B O 1
ATOM 2614 N N . LYS B 1 7 ? 96.933 -27.496 63.594 1.00 87.00 34 LYS B N 1
ATOM 2615 C CA . LYS B 1 7 ? 97.765 -27.998 62.502 1.00 88.56 34 LYS B CA 1
ATOM 2616 C C . LYS B 1 7 ? 97.097 -27.937 61.111 1.00 89.81 34 LYS B C 1
ATOM 2617 O O . LYS B 1 7 ? 95.997 -28.447 60.900 1.00 96.86 34 LYS B O 1
ATOM 2623 N N . ILE B 1 8 ? 97.788 -27.296 60.169 1.00 85.39 35 ILE B N 1
ATOM 2624 C CA . ILE B 1 8 ? 97.287 -27.079 58.817 1.00 81.18 35 ILE B CA 1
ATOM 2625 C C . ILE B 1 8 ? 98.350 -27.429 57.790 1.00 84.54 35 ILE B C 1
ATOM 2626 O O . ILE B 1 8 ? 99.425 -26.837 57.797 1.00 91.34 35 ILE B O 1
ATOM 2631 N N . ARG B 1 9 ? 98.057 -28.377 56.904 1.00 80.87 36 ARG B N 1
ATOM 2632 C CA . ARG B 1 9 ? 99.008 -28.748 55.861 1.00 76.66 36 ARG B CA 1
ATOM 2633 C C . ARG B 1 9 ? 98.798 -27.863 54.641 1.00 69.80 36 ARG B C 1
ATOM 2634 O O . ARG B 1 9 ? 97.676 -27.698 54.167 1.00 67.65 36 ARG B O 1
ATOM 2642 N N . ILE B 1 10 ? 99.877 -27.267 54.149 1.00 66.82 37 ILE B N 1
ATOM 2643 C CA . ILE B 1 10 ? 99.784 -26.391 52.983 1.00 66.18 37 ILE B CA 1
ATOM 2644 C C . ILE B 1 10 ? 100.689 -26.878 51.846 1.00 52.20 37 ILE B C 1
ATOM 2645 O O . ILE B 1 10 ? 101.910 -26.869 51.969 1.00 59.42 37 ILE B O 1
ATOM 2650 N N . PHE B 1 11 ? 100.100 -27.309 50.746 1.00 50.01 38 PHE B N 1
ATOM 2651 C CA . PHE B 1 11 ? 100.909 -27.774 49.614 1.00 58.88 38 PHE B CA 1
ATOM 2652 C C . PHE B 1 11 ? 101.259 -26.635 48.688 1.00 55.11 38 PHE B C 1
ATOM 2653 O O . PHE B 1 11 ? 100.437 -25.767 48.386 1.00 52.18 38 PHE B O 1
ATOM 2661 N N . VAL B 1 12 ? 102.492 -26.676 48.214 1.00 57.45 39 VAL B N 1
ATOM 2662 C CA . VAL B 1 12 ? 103.134 -25.508 47.659 1.00 55.84 39 VAL B CA 1
ATOM 2663 C C . VAL B 1 12 ? 104.096 -25.954 46.537 1.00 52.88 39 VAL B C 1
ATOM 2664 O O . VAL B 1 12 ? 104.793 -26.959 46.670 1.00 57.14 39 VAL B O 1
ATOM 2668 N N . PRO B 1 13 ? 104.095 -25.253 45.395 1.00 56.73 40 PRO B N 1
ATOM 2669 C CA . PRO B 1 13 ? 104.928 -25.757 44.296 1.00 55.25 40 PRO B CA 1
ATOM 2670 C C . PRO B 1 13 ? 106.417 -25.527 44.530 1.00 61.49 40 PRO B C 1
ATOM 2671 O O . PRO B 1 13 ? 106.823 -24.459 44.994 1.00 58.11 40 PRO B O 1
ATOM 2675 N N . ALA B 1 14 ? 107.224 -26.532 44.213 1.00 64.66 41 ALA B N 1
ATOM 2676 C CA . ALA B 1 14 ? 108.651 -26.436 44.458 1.00 64.03 41 ALA B CA 1
ATOM 2677 C C . ALA B 1 14 ? 109.353 -25.887 43.225 1.00 61.96 41 ALA B C 1
ATOM 2678 O O . ALA B 1 14 ? 110.547 -25.605 43.247 1.00 65.00 41 ALA B O 1
ATOM 2680 N N . THR B 1 15 ? 108.610 -25.721 42.142 1.00 63.70 42 THR B N 1
ATOM 2681 C CA . THR B 1 15 ? 109.208 -25.123 40.961 1.00 71.34 42 THR B CA 1
ATOM 2682 C C . THR B 1 15 ? 108.193 -24.344 40.150 1.00 70.22 42 THR B C 1
ATOM 2683 O O . THR B 1 15 ? 107.016 -24.279 40.510 1.00 65.58 42 THR B O 1
ATOM 2687 N N . ASN B 1 16 ? 108.662 -23.730 39.067 1.00 73.42 43 ASN B N 1
ATOM 2688 C CA . ASN B 1 16 ? 107.802 -22.903 38.238 1.00 76.52 43 ASN B CA 1
ATOM 2689 C C . ASN B 1 16 ? 107.321 -23.662 37.005 1.00 76.92 43 ASN B C 1
ATOM 2690 O O . ASN B 1 16 ? 106.840 -23.060 36.043 1.00 77.30 43 ASN B O 1
ATOM 2695 N N . SER B 1 17 ? 107.456 -24.985 37.038 1.00 73.81 44 SER B N 1
ATOM 2696 C CA . SER B 1 17 ? 106.855 -25.824 36.014 1.00 64.61 44 SER B CA 1
ATOM 2697 C C . SER B 1 17 ? 105.349 -25.575 36.002 1.00 60.50 44 SER B C 1
ATOM 2698 O O . SER B 1 17 ? 104.659 -25.834 36.998 1.00 61.74 44 SER B O 1
ATOM 2701 N N . PRO B 1 18 ? 104.842 -25.043 34.879 1.00 51.10 45 PRO B N 1
ATOM 2702 C CA . PRO B 1 18 ? 103.436 -24.637 34.788 1.00 46.32 45 PRO B CA 1
ATOM 2703 C C . PRO B 1 18 ? 102.501 -25.802 35.042 1.00 47.79 45 PRO B C 1
ATOM 2704 O O . PRO B 1 18 ? 101.591 -25.662 35.863 1.00 49.78 45 PRO B O 1
ATOM 2708 N N . GLU B 1 19 ? 102.737 -26.934 34.381 1.00 47.96 46 GLU B N 1
ATOM 2709 C CA . GLU B 1 19 ? 101.913 -28.122 34.599 1.00 52.39 46 GLU B CA 1
ATOM 2710 C C . GLU B 1 19 ? 101.905 -28.564 36.053 1.00 51.61 46 GLU B C 1
ATOM 2711 O O . GLU B 1 19 ? 100.856 -28.937 36.564 1.00 52.00 46 GLU B O 1
ATOM 2717 N N . LEU B 1 20 ? 103.070 -28.545 36.702 1.00 49.13 47 LEU B N 1
ATOM 2718 C CA . LEU B 1 20 ? 103.135 -28.825 38.133 1.00 51.98 47 LEU B CA 1
ATOM 2719 C C . LEU B 1 20 ? 102.172 -27.940 38.923 1.00 49.32 47 LEU B C 1
ATOM 2720 O O . LEU B 1 20 ? 101.393 -28.448 39.714 1.00 46.27 47 LEU B O 1
ATOM 2725 N N . ARG B 1 21 ? 102.216 -26.629 38.688 1.00 46.48 48 ARG B N 1
ATOM 2726 C CA . ARG B 1 21 ? 101.395 -25.681 39.450 1.00 44.36 48 ARG B CA 1
ATOM 2727 C C . ARG B 1 21 ? 99.911 -25.755 39.076 1.00 44.29 48 ARG B C 1
ATOM 2728 O O . ARG B 1 21 ? 99.038 -25.421 39.866 1.00 48.45 48 ARG B O 1
ATOM 2736 N N . TRP B 1 22 ? 99.629 -26.206 37.865 1.00 40.87 49 TRP B N 1
ATOM 2737 C CA . TRP B 1 22 ? 98.260 -26.379 37.436 1.00 40.04 49 TRP B CA 1
ATOM 2738 C C . TRP B 1 22 ? 97.641 -27.611 38.071 1.00 40.91 49 TRP B C 1
ATOM 2739 O O . TRP B 1 22 ? 96.528 -27.558 38.589 1.00 41.69 49 TRP B O 1
ATOM 2750 N N . GLU B 1 23 ? 98.360 -28.726 38.002 1.00 41.50 50 GLU B N 1
ATOM 2751 C CA . GLU B 1 23 ? 97.872 -29.970 38.573 1.00 46.11 50 GLU B CA 1
ATOM 2752 C C . GLU B 1 23 ? 97.727 -29.797 40.085 1.00 49.59 50 GLU B C 1
ATOM 2753 O O . GLU B 1 23 ? 96.765 -30.271 40.681 1.00 55.57 50 GLU B O 1
ATOM 2759 N N . LEU B 1 24 ? 98.665 -29.080 40.691 1.00 49.38 51 LEU B N 1
ATOM 2760 C CA . LEU B 1 24 ? 98.577 -28.768 42.115 1.00 49.05 51 LEU B CA 1
ATOM 2761 C C . LEU B 1 24 ? 97.410 -27.831 42.419 1.00 43.33 51 LEU B C 1
ATOM 2762 O O . LEU B 1 24 ? 96.761 -27.980 43.438 1.00 42.90 51 LEU B O 1
ATOM 2767 N N . THR B 1 25 ? 97.140 -26.877 41.529 1.00 39.07 52 THR B N 1
ATOM 2768 C CA . THR B 1 25 ? 95.970 -26.020 41.676 1.00 35.26 52 THR B CA 1
ATOM 2769 C C . THR B 1 25 ? 94.676 -26.819 41.634 1.00 35.62 52 THR B C 1
ATOM 2770 O O . THR B 1 25 ? 93.806 -26.641 42.477 1.00 38.29 52 THR B O 1
ATOM 2774 N N . LEU B 1 26 ? 94.563 -27.713 40.657 1.00 37.54 53 LEU B N 1
ATOM 2775 C CA . LEU B 1 26 ? 93.387 -28.571 40.520 1.00 40.20 53 LEU B CA 1
ATOM 2776 C C . LEU B 1 26 ? 93.219 -29.495 41.715 1.00 46.62 53 LEU B C 1
ATOM 2777 O O . LEU B 1 26 ? 92.102 -29.783 42.150 1.00 51.55 53 LEU B O 1
ATOM 2782 N N . PHE B 1 27 ? 94.334 -29.964 42.254 1.00 44.47 54 PHE B N 1
ATOM 2783 C CA . PHE B 1 27 ? 94.261 -30.778 43.448 1.00 44.74 54 PHE B CA 1
ATOM 2784 C C . PHE B 1 27 ? 93.730 -29.982 44.665 1.00 41.61 54 PHE B C 1
ATOM 2785 O O . PHE B 1 27 ? 92.981 -30.535 45.471 1.00 42.69 54 PHE B O 1
ATOM 2793 N N . ALA B 1 28 ? 94.115 -28.710 44.796 1.00 38.86 55 ALA B N 1
ATOM 2794 C CA . ALA B 1 28 ? 93.559 -27.836 45.843 1.00 43.10 55 ALA B CA 1
ATOM 2795 C C . ALA B 1 28 ? 92.051 -27.599 45.664 1.00 43.59 55 ALA B C 1
ATOM 2796 O O . ALA B 1 28 ? 91.312 -27.593 46.645 1.00 43.07 55 ALA B O 1
ATOM 2798 N N . LEU B 1 29 ? 91.589 -27.422 44.425 1.00 43.90 56 LEU B N 1
ATOM 2799 C CA . LEU B 1 29 ? 90.149 -27.291 44.163 1.00 41.45 56 LEU B CA 1
ATOM 2800 C C . LEU B 1 29 ? 89.388 -28.538 44.569 1.00 47.48 56 LEU B C 1
ATOM 2801 O O . LEU B 1 29 ? 88.304 -28.455 45.127 1.00 52.50 56 LEU B O 1
ATOM 2806 N N . ASP B 1 30 ? 89.947 -29.698 44.253 1.00 48.75 57 ASP B N 1
ATOM 2807 C CA . ASP B 1 30 ? 89.289 -30.962 44.553 1.00 52.16 57 ASP B CA 1
ATOM 2808 C C . ASP B 1 30 ? 89.236 -31.234 46.038 1.00 52.49 57 ASP B C 1
ATOM 2809 O O . ASP B 1 30 ? 88.303 -31.885 46.520 1.00 56.71 57 ASP B O 1
ATOM 2814 N N . VAL B 1 31 ? 90.243 -30.758 46.768 1.00 50.28 58 VAL B N 1
ATOM 2815 C CA . VAL B 1 31 ? 90.254 -30.926 48.221 1.00 56.23 58 VAL B CA 1
ATOM 2816 C C . VAL B 1 31 ? 89.060 -30.196 48.845 1.00 58.15 58 VAL B C 1
ATOM 2817 O O . VAL B 1 31 ? 88.411 -30.707 49.758 1.00 59.32 58 VAL B O 1
ATOM 2821 N N . ILE B 1 32 ? 88.747 -29.023 48.300 1.00 57.15 59 ILE B N 1
ATOM 2822 C CA . ILE B 1 32 ? 87.662 -28.185 48.808 1.00 58.68 59 ILE B CA 1
ATOM 2823 C C . ILE B 1 32 ? 86.262 -28.734 48.449 1.00 65.74 59 ILE B C 1
ATOM 2824 O O . ILE B 1 32 ? 85.288 -28.474 49.166 1.00 69.56 59 ILE B O 1
ATOM 2829 N N . ARG B 1 33 ? 86.156 -29.537 47.389 1.00 64.84 60 ARG B N 1
ATOM 2830 C CA . ARG B 1 33 ? 84.883 -30.220 47.124 1.00 61.29 60 ARG B CA 1
ATOM 2831 C C . ARG B 1 33 ? 84.829 -31.659 47.650 1.00 58.77 60 ARG B C 1
ATOM 2832 O O . ARG B 1 33 ? 83.792 -32.299 47.555 1.00 66.32 60 ARG B O 1
ATOM 2840 N N . SER B 1 34 ? 85.913 -32.180 48.215 1.00 55.57 61 SER B N 1
ATOM 2841 C CA . SER B 1 34 ? 85.867 -33.567 48.708 1.00 61.32 61 SER B CA 1
ATOM 2842 C C . SER B 1 34 ? 85.104 -33.720 50.026 1.00 74.07 61 SER B C 1
ATOM 2843 O O . SER B 1 34 ? 85.398 -33.029 51.008 1.00 83.62 61 SER B O 1
ATOM 2846 N N . PRO B 1 35 ? 84.142 -34.656 50.066 1.00 73.98 62 PRO B N 1
ATOM 2847 C CA . PRO B 1 35 ? 83.352 -34.936 51.272 1.00 77.53 62 PRO B CA 1
ATOM 2848 C C . PRO B 1 35 ? 84.143 -35.580 52.411 1.00 75.54 62 PRO B C 1
ATOM 2849 O O . PRO B 1 35 ? 83.571 -35.793 53.471 1.00 79.59 62 PRO B O 1
ATOM 2853 N N . SER B 1 36 ? 85.419 -35.884 52.207 1.00 73.81 63 SER B N 1
ATOM 2854 C CA . SER B 1 36 ? 86.191 -36.548 53.249 1.00 76.79 63 SER B CA 1
ATOM 2855 C C . SER B 1 36 ? 87.536 -35.867 53.543 1.00 75.05 63 SER B C 1
ATOM 2856 O O . SER B 1 36 ? 88.430 -36.456 54.149 1.00 83.79 63 SER B O 1
ATOM 2859 N N . ALA B 1 37 ? 87.684 -34.623 53.113 1.00 68.14 64 ALA B N 1
ATOM 2860 C CA . ALA B 1 37 ? 88.863 -33.860 53.474 1.00 65.97 64 ALA B CA 1
ATOM 2861 C C . ALA B 1 37 ? 88.627 -33.187 54.813 1.00 77.36 64 ALA B C 1
ATOM 2862 O O . ALA B 1 37 ? 87.589 -32.562 55.018 1.00 81.66 64 ALA B O 1
ATOM 2864 N N . ALA B 1 38 ? 89.579 -33.326 55.728 1.00 78.95 65 ALA B N 1
ATOM 2865 C CA . ALA B 1 38 ? 89.503 -32.618 57.003 1.00 78.81 65 ALA B CA 1
ATOM 2866 C C . ALA B 1 38 ? 89.420 -31.114 56.743 1.00 72.71 65 ALA B C 1
ATOM 2867 O O . ALA B 1 38 ? 89.925 -30.620 55.725 1.00 66.41 65 ALA B O 1
ATOM 2869 N N . GLU B 1 39 ? 88.763 -30.383 57.635 1.00 71.56 66 GLU B N 1
ATOM 2870 C CA . GLU B 1 39 ? 88.674 -28.941 57.459 1.00 72.27 66 GLU B CA 1
ATOM 2871 C C . GLU B 1 39 ? 90.059 -28.308 57.486 1.00 70.67 66 GLU B C 1
ATOM 2872 O O . GLU B 1 39 ? 90.288 -27.285 56.848 1.00 75.42 66 GLU B O 1
ATOM 2878 N N . SER B 1 40 ? 90.984 -28.936 58.205 1.00 67.76 67 SER B N 1
ATOM 2879 C CA . SER B 1 40 ? 92.356 -28.471 58.242 1.00 66.59 67 SER B CA 1
ATOM 2880 C C . SER B 1 40 ? 93.001 -28.637 56.871 1.00 72.82 67 SER B C 1
ATOM 2881 O O . SER B 1 40 ? 93.870 -27.858 56.494 1.00 77.18 67 SER B O 1
ATOM 2892 N N . LYS B 1 42 ? 91.169 -28.540 53.902 1.00 57.88 69 LYS B N 1
ATOM 2893 C CA . LYS B 1 42 ? 90.534 -27.540 53.058 1.00 50.95 69 LYS B CA 1
ATOM 2894 C C . LYS B 1 42 ? 91.086 -26.148 53.340 1.00 56.02 69 LYS B C 1
ATOM 2895 O O . LYS B 1 42 ? 91.188 -25.328 52.427 1.00 56.42 69 LYS B O 1
ATOM 2901 N N . VAL B 1 43 ? 91.444 -25.872 54.591 1.00 54.38 70 VAL B N 1
ATOM 2902 C CA . VAL B 1 43 ? 92.060 -24.587 54.904 1.00 55.63 70 VAL B CA 1
ATOM 2903 C C . VAL B 1 43 ? 93.404 -24.477 54.205 1.00 60.27 70 VAL B C 1
ATOM 2904 O O . VAL B 1 43 ? 93.656 -23.485 53.530 1.00 67.84 70 VAL B O 1
ATOM 2908 N N . GLY B 1 44 ? 94.265 -25.487 54.356 1.00 54.31 71 GLY B N 1
ATOM 2909 C CA . GLY B 1 44 ? 95.480 -25.555 53.552 1.00 51.70 71 GLY B CA 1
ATOM 2910 C C . GLY B 1 44 ? 95.234 -25.412 52.029 1.00 50.44 71 GLY B C 1
ATOM 2911 O O . GLY B 1 44 ? 96.047 -24.827 51.299 1.00 46.42 71 GLY B O 1
ATOM 2912 N N . ALA B 1 45 ? 94.117 -25.949 51.542 1.00 45.79 72 ALA B N 1
ATOM 2913 C CA . ALA B 1 45 ? 93.817 -25.877 50.110 1.00 48.21 72 ALA B CA 1
ATOM 2914 C C . ALA B 1 45 ? 93.553 -24.428 49.700 1.00 49.43 72 ALA B C 1
ATOM 2915 O O . ALA B 1 45 ? 94.064 -23.976 48.678 1.00 53.17 72 ALA B O 1
ATOM 2917 N N . ALA B 1 46 ? 92.782 -23.703 50.517 1.00 49.82 73 ALA B N 1
ATOM 2918 C CA . ALA B 1 46 ? 92.549 -22.273 50.317 1.00 45.98 73 ALA B CA 1
ATOM 2919 C C . ALA B 1 46 ? 93.860 -21.489 50.306 1.00 48.72 73 ALA B C 1
ATOM 2920 O O . ALA B 1 46 ? 94.087 -20.647 49.429 1.00 49.72 73 ALA B O 1
ATOM 2922 N N . PHE B 1 47 ? 94.722 -21.782 51.272 1.00 43.55 74 PHE B N 1
ATOM 2923 C CA . PHE B 1 47 ? 96.017 -21.125 51.348 1.00 47.16 74 PHE B CA 1
ATOM 2924 C C . PHE B 1 47 ? 96.810 -21.342 50.083 1.00 41.37 74 PHE B C 1
ATOM 2925 O O . PHE B 1 47 ? 97.468 -20.425 49.602 1.00 44.88 74 PHE B O 1
ATOM 2933 N N . THR B 1 48 ? 96.747 -22.565 49.561 1.00 43.62 75 THR B N 1
ATOM 2934 C CA . THR B 1 48 ? 97.405 -22.943 48.313 1.00 48.64 75 THR B CA 1
ATOM 2935 C C . THR B 1 48 ? 96.876 -22.181 47.065 1.00 43.11 75 THR B C 1
ATOM 2936 O O . THR B 1 48 ? 97.654 -21.659 46.266 1.00 44.69 75 THR B O 1
ATOM 2940 N N . LEU B 1 49 ? 95.558 -22.148 46.895 1.00 43.07 76 LEU B N 1
ATOM 2941 C CA . LEU B 1 49 ? 94.929 -21.365 45.838 1.00 33.13 76 LEU B CA 1
ATOM 2942 C C . LEU B 1 49 ? 95.276 -19.885 45.969 1.00 40.13 76 LEU B C 1
ATOM 2943 O O . LEU B 1 49 ? 95.761 -19.273 45.023 1.00 42.39 76 LEU B O 1
ATOM 2948 N N . ILE B 1 50 ? 95.062 -19.321 47.159 1.00 42.03 77 ILE B N 1
ATOM 2949 C CA . ILE B 1 50 ? 95.280 -17.894 47.395 1.00 42.18 77 ILE B CA 1
ATOM 2950 C C . ILE B 1 50 ? 96.705 -17.411 47.073 1.00 45.83 77 ILE B C 1
ATOM 2951 O O . ILE B 1 50 ? 96.894 -16.310 46.531 1.00 42.88 77 ILE B O 1
ATOM 2956 N N . SER B 1 51 ? 97.705 -18.237 47.366 1.00 44.52 78 SER B N 1
ATOM 2957 C CA . SER B 1 51 ? 99.085 -17.774 47.270 1.00 45.45 78 SER B CA 1
ATOM 2958 C C . SER B 1 51 ? 99.745 -18.205 45.982 1.00 48.37 78 SER B C 1
ATOM 2959 O O . SER B 1 51 ? 100.905 -17.859 45.720 1.00 51.32 78 SER B O 1
ATOM 2970 N N . TYR B 1 53 ? 99.573 -17.367 42.951 1.00 40.14 80 TYR B N 1
ATOM 2971 C CA . TYR B 1 53 ? 100.070 -16.330 42.041 1.00 43.04 80 TYR B CA 1
ATOM 2972 C C . TYR B 1 53 ? 101.542 -15.983 42.281 1.00 42.36 80 TYR B C 1
ATOM 2973 O O . TYR B 1 53 ? 102.238 -15.511 41.380 1.00 44.61 80 TYR B O 1
ATOM 2982 N N . SER B 1 54 ? 102.007 -16.182 43.506 1.00 48.03 81 SER B N 1
ATOM 2983 C CA . SER B 1 54 ? 103.372 -15.787 43.857 1.00 48.50 81 SER B CA 1
ATOM 2984 C C . SER B 1 54 ? 104.444 -16.657 43.199 1.00 51.35 81 SER B C 1
ATOM 2985 O O . SER B 1 54 ? 104.231 -17.843 42.953 1.00 53.42 81 SER B O 1
ATOM 2988 N N . GLU B 1 55 ? 105.604 -16.068 42.932 1.00 51.23 82 GLU B N 1
ATOM 2989 C CA . GLU B 1 55 ? 106.725 -16.833 42.422 1.00 57.56 82 GLU B CA 1
ATOM 2990 C C . GLU B 1 55 ? 107.109 -17.914 43.430 1.00 65.50 82 GLU B C 1
ATOM 2991 O O . GLU B 1 55 ? 107.511 -19.010 43.051 1.00 70.75 82 GLU B O 1
ATOM 2997 N N . ARG B 1 56 ? 106.977 -17.601 44.717 1.00 63.55 83 ARG B N 1
ATOM 2998 C CA . ARG B 1 56 ? 107.286 -18.554 45.785 1.00 64.46 83 ARG B CA 1
ATOM 2999 C C . ARG B 1 56 ? 106.226 -18.534 46.873 1.00 64.63 83 ARG B C 1
ATOM 3000 O O . ARG B 1 56 ? 106.419 -17.912 47.928 1.00 72.51 83 ARG B O 1
ATOM 3008 N N . PRO B 1 57 ? 105.111 -19.233 46.625 1.00 57.11 84 PRO B N 1
ATOM 3009 C CA . PRO B 1 57 ? 103.918 -19.261 47.488 1.00 51.39 84 PRO B CA 1
ATOM 3010 C C . PRO B 1 57 ? 104.241 -19.516 48.952 1.00 52.41 84 PRO B C 1
ATOM 3011 O O . PRO B 1 57 ? 103.697 -18.857 49.835 1.00 56.24 84 PRO B O 1
ATOM 3015 N N . GLY B 1 58 ? 105.121 -20.471 49.205 1.00 52.36 85 GLY B N 1
ATOM 3016 C CA . GLY B 1 58 ? 105.477 -20.813 50.563 1.00 55.54 85 GLY B CA 1
ATOM 3017 C C . GLY B 1 58 ? 106.203 -19.686 51.268 1.00 63.08 85 GLY B C 1
ATOM 3018 O O . GLY B 1 58 ? 106.128 -19.563 52.493 1.00 63.17 85 GLY B O 1
ATOM 3019 N N . ALA B 1 59 ? 106.917 -18.862 50.507 1.00 63.82 86 ALA B N 1
ATOM 3020 C CA . ALA B 1 59 ? 107.586 -17.714 51.115 1.00 65.59 86 ALA B CA 1
ATOM 3021 C C . ALA B 1 59 ? 106.560 -16.610 51.382 1.00 58.58 86 ALA B C 1
ATOM 3022 O O . ALA B 1 59 ? 106.679 -15.875 52.358 1.00 60.96 86 ALA B O 1
ATOM 3024 N N . LEU B 1 60 ? 105.541 -16.523 50.528 1.00 53.43 87 LEU B N 1
ATOM 3025 C CA . LEU B 1 60 ? 104.437 -15.582 50.723 1.00 55.34 87 LEU B CA 1
ATOM 3026 C C . LEU B 1 60 ? 103.705 -15.868 52.030 1.00 61.56 87 LEU B C 1
ATOM 3027 O O . LEU B 1 60 ? 103.563 -14.985 52.876 1.00 67.48 87 LEU B O 1
ATOM 3032 N N . ILE B 1 61 ? 103.256 -17.109 52.186 1.00 59.54 88 ILE B N 1
ATOM 3033 C CA . ILE B 1 61 ? 102.559 -17.556 53.389 1.00 58.46 88 ILE B CA 1
ATOM 3034 C C . ILE B 1 61 ? 103.396 -17.315 54.641 1.00 69.33 88 ILE B C 1
ATOM 3035 O O . ILE B 1 61 ? 102.892 -16.864 55.673 1.00 71.73 88 ILE B O 1
ATOM 3040 N N . ARG B 1 62 ? 104.688 -17.593 54.537 1.00 70.44 89 ARG B N 1
ATOM 3041 C CA . ARG B 1 62 ? 105.573 -17.485 55.685 1.00 69.05 89 ARG B CA 1
ATOM 3042 C C . ARG B 1 62 ? 105.783 -16.037 56.154 1.00 67.72 89 ARG B C 1
ATOM 3043 O O . ARG B 1 62 ? 105.943 -15.781 57.348 1.00 77.85 89 ARG B O 1
ATOM 3051 N N . SER B 1 63 ? 105.779 -15.095 55.222 1.00 62.81 90 SER B N 1
ATOM 3052 C CA . SER B 1 63 ? 106.092 -13.712 55.547 1.00 68.31 90 SER B CA 1
ATOM 3053 C C . SER B 1 63 ? 104.863 -12.941 56.006 1.00 71.67 90 SER B C 1
ATOM 3054 O O . SER B 1 63 ? 104.984 -11.877 56.630 1.00 79.50 90 SER B O 1
ATOM 3057 N N . LEU B 1 64 ? 103.689 -13.488 55.699 1.00 65.15 91 LEU B N 1
ATOM 3058 C CA . LEU B 1 64 ? 102.422 -12.798 55.930 1.00 66.58 91 LEU B CA 1
ATOM 3059 C C . LEU B 1 64 ? 101.520 -13.470 56.964 1.00 70.69 91 LEU B C 1
ATOM 3060 O O . LEU B 1 64 ? 100.582 -12.846 57.451 1.00 76.23 91 LEU B O 1
ATOM 3065 N N . LEU B 1 65 ? 101.780 -14.734 57.292 1.00 68.28 92 LEU B N 1
ATOM 3066 C CA . LEU B 1 65 ? 100.958 -15.411 58.290 1.00 70.84 92 LEU B CA 1
ATOM 3067 C C . LEU B 1 65 ? 101.138 -14.751 59.652 1.00 74.31 92 LEU B C 1
ATOM 3068 O O . LEU B 1 65 ? 102.239 -14.693 60.208 1.00 77.85 92 LEU B O 1
ATOM 3073 N N . ASN B 1 66 ? 100.042 -14.207 60.154 1.00 76.33 93 ASN B N 1
ATOM 3074 C CA . ASN B 1 66 ? 100.007 -13.564 61.459 1.00 74.85 93 ASN B CA 1
ATOM 3075 C C . ASN B 1 66 ? 98.885 -14.226 62.234 1.00 78.52 93 ASN B C 1
ATOM 3076 O O . ASN B 1 66 ? 97.782 -13.685 62.348 1.00 83.21 93 ASN B O 1
ATOM 3081 N N . ASP B 1 67 ? 99.155 -15.429 62.721 1.00 80.16 94 ASP B N 1
ATOM 3082 C CA . ASP B 1 67 ? 98.120 -16.214 63.367 1.00 79.28 94 ASP B CA 1
ATOM 3083 C C . ASP B 1 67 ? 98.716 -17.312 64.236 1.00 82.15 94 ASP B C 1
ATOM 3084 O O . ASP B 1 67 ? 99.332 -18.251 63.730 1.00 75.96 94 ASP B O 1
ATOM 3089 N N . PRO B 1 68 ? 98.539 -17.171 65.557 1.00 81.46 95 PRO B N 1
ATOM 3090 C CA . PRO B 1 68 ? 98.949 -18.113 66.605 1.00 87.26 95 PRO B CA 1
ATOM 3091 C C . PRO B 1 68 ? 97.965 -19.266 66.746 1.00 85.93 95 PRO B C 1
ATOM 3092 O O . PRO B 1 68 ? 98.286 -20.279 67.361 1.00 88.97 95 PRO B O 1
ATOM 3096 N N . ASP B 1 69 ? 96.772 -19.101 66.186 1.00 83.03 96 ASP B N 1
ATOM 3097 C CA . ASP B 1 69 ? 95.721 -20.100 66.321 1.00 93.18 96 ASP B CA 1
ATOM 3098 C C . ASP B 1 69 ? 96.007 -21.325 65.449 1.00 98.24 96 ASP B C 1
ATOM 3099 O O . ASP B 1 69 ? 95.561 -22.433 65.763 1.00 106.55 96 ASP B O 1
ATOM 3104 N N . ILE B 1 70 ? 96.745 -21.126 64.357 1.00 88.74 97 ILE B N 1
ATOM 3105 C CA . ILE B 1 70 ? 97.192 -22.246 63.539 1.00 86.44 97 ILE B CA 1
ATOM 3106 C C . ILE B 1 70 ? 98.713 -22.387 63.538 1.00 86.98 97 ILE B C 1
ATOM 3107 O O . ILE B 1 70 ? 99.443 -21.428 63.793 1.00 91.03 97 ILE B O 1
ATOM 3112 N N . GLU B 1 71 ? 99.163 -23.606 63.259 1.00 84.21 98 GLU B N 1
ATOM 3113 C CA . GLU B 1 71 ? 100.537 -23.881 62.867 1.00 81.87 98 GLU B CA 1
ATOM 3114 C C . GLU B 1 71 ? 100.565 -24.352 61.400 1.00 82.63 98 GLU B C 1
ATOM 3115 O O . GLU B 1 71 ? 99.990 -25.384 61.060 1.00 84.50 98 GLU B O 1
ATOM 3121 N N . ALA B 1 72 ? 101.222 -23.591 60.533 1.00 79.70 99 ALA B N 1
ATOM 3122 C CA . ALA B 1 72 ? 101.226 -23.905 59.105 1.00 74.83 99 ALA B CA 1
ATOM 3123 C C . ALA B 1 72 ? 102.448 -24.722 58.719 1.00 78.05 99 ALA B C 1
ATOM 3124 O O . ALA B 1 72 ? 103.586 -24.300 58.938 1.00 85.83 99 ALA B O 1
ATOM 3126 N N . VAL B 1 73 ? 102.218 -25.897 58.148 1.00 70.89 100 VAL B N 1
ATOM 3127 C CA . VAL B 1 73 ? 103.332 -26.709 57.706 1.00 70.18 100 VAL B CA 1
ATOM 3128 C C . VAL B 1 73 ? 103.353 -26.717 56.170 1.00 71.76 100 VAL B C 1
ATOM 3129 O O . VAL B 1 73 ? 102.659 -27.491 55.488 1.00 70.52 100 VAL B O 1
ATOM 3133 N N . ILE B 1 74 ? 104.135 -25.787 55.636 1.00 66.00 101 ILE B N 1
ATOM 3134 C CA . ILE B 1 74 ? 104.311 -25.654 54.208 1.00 66.46 101 ILE B CA 1
ATOM 3135 C C . ILE B 1 74 ? 105.059 -26.877 53.696 1.00 68.11 101 ILE B C 1
ATOM 3136 O O . ILE B 1 74 ? 106.170 -27.166 54.151 1.00 65.94 101 ILE B O 1
ATOM 3141 N N . ILE B 1 75 ? 104.423 -27.602 52.773 1.00 62.58 102 ILE B N 1
ATOM 3142 C CA . ILE B 1 75 ? 104.957 -28.859 52.260 1.00 65.70 102 ILE B CA 1
ATOM 3143 C C . ILE B 1 75 ? 105.286 -28.744 50.784 1.00 70.58 102 ILE B C 1
ATOM 3144 O O . ILE B 1 75 ? 104.400 -28.754 49.921 1.00 74.23 102 ILE B O 1
ATOM 3149 N N . ASP B 1 76 ? 106.572 -28.628 50.501 1.00 66.94 103 ASP B N 1
ATOM 3150 C CA . ASP B 1 76 ? 107.021 -28.459 49.142 1.00 65.58 103 ASP B CA 1
ATOM 3151 C C . ASP B 1 76 ? 106.675 -29.694 48.321 1.00 62.53 103 ASP B C 1
ATOM 3152 O O . ASP B 1 76 ? 106.795 -30.832 48.800 1.00 63.19 103 ASP B O 1
ATOM 3157 N N . VAL B 1 77 ? 106.204 -29.440 47.099 1.00 56.89 104 VAL B N 1
ATOM 3158 C CA . VAL B 1 77 ? 105.790 -30.473 46.151 1.00 56.01 104 VAL B CA 1
ATOM 3159 C C . VAL B 1 77 ? 106.530 -30.275 44.835 1.00 60.09 104 VAL B C 1
ATOM 3160 O O . VAL B 1 77 ? 106.303 -29.279 44.143 1.00 55.02 104 VAL B O 1
ATOM 3164 N N . GLY B 1 78 ? 107.406 -31.218 44.494 1.00 60.70 105 GLY B N 1
ATOM 3165 C CA . GLY B 1 78 ? 108.155 -31.153 43.248 1.00 66.44 105 GLY B CA 1
ATOM 3166 C C . GLY B 1 78 ? 107.681 -32.076 42.128 1.00 69.80 105 GLY B C 1
ATOM 3167 O O . GLY B 1 78 ? 108.090 -31.928 40.984 1.00 68.03 105 GLY B O 1
ATOM 3168 N N . SER B 1 79 ? 106.815 -33.025 42.454 1.00 58.86 106 SER B N 1
ATOM 3169 C CA . SER B 1 79 ? 106.354 -33.998 41.489 1.00 59.23 106 SER B CA 1
ATOM 3170 C C . SER B 1 79 ? 104.906 -34.362 41.749 1.00 65.17 106 SER B C 1
ATOM 3171 O O . SER B 1 79 ? 104.444 -34.327 42.883 1.00 67.41 106 SER B O 1
ATOM 3182 N N . VAL B 1 81 ? 102.031 -37.512 40.768 1.00 67.58 108 VAL B N 1
ATOM 3183 C CA . VAL B 1 81 ? 101.822 -38.840 40.211 1.00 74.43 108 VAL B CA 1
ATOM 3184 C C . VAL B 1 81 ? 100.327 -39.097 40.263 1.00 74.94 108 VAL B C 1
ATOM 3185 O O . VAL B 1 81 ? 99.700 -38.919 41.302 1.00 71.85 108 VAL B O 1
ATOM 3189 N N . ASN B 1 82 ? 99.758 -39.483 39.126 1.00 78.96 109 ASN B N 1
ATOM 3190 C CA . ASN B 1 82 ? 98.324 -39.738 39.016 1.00 80.30 109 ASN B CA 1
ATOM 3191 C C . ASN B 1 82 ? 97.450 -38.656 39.680 1.00 70.55 109 ASN B C 1
ATOM 3192 O O . ASN B 1 82 ? 96.446 -38.969 40.318 1.00 72.37 109 ASN B O 1
ATOM 3197 N N . GLY B 1 83 ? 97.844 -37.391 39.536 1.00 62.76 110 GLY B N 1
ATOM 3198 C CA . GLY B 1 83 ? 97.078 -36.280 40.074 1.00 55.13 110 GLY B CA 1
ATOM 3199 C C . GLY B 1 83 ? 97.432 -35.774 41.475 1.00 62.58 110 GLY B C 1
ATOM 3200 O O . GLY B 1 83 ? 97.118 -34.629 41.807 1.00 57.14 110 GLY B O 1
ATOM 3201 N N . ILE B 1 84 ? 98.063 -36.608 42.305 1.00 68.73 111 ILE B N 1
ATOM 3202 C CA . ILE B 1 84 ? 98.366 -36.208 43.687 1.00 70.20 111 ILE B CA 1
ATOM 3203 C C . ILE B 1 84 ? 99.853 -35.924 43.913 1.00 62.97 111 ILE B C 1
ATOM 3204 O O . ILE B 1 84 ? 100.718 -36.551 43.291 1.00 63.79 111 ILE B O 1
ATOM 3209 N N . PRO B 1 85 ? 100.149 -34.960 44.802 1.00 55.56 112 PRO B N 1
ATOM 3210 C CA . PRO B 1 85 ? 101.524 -34.621 45.199 1.00 56.47 112 PRO B CA 1
ATOM 3211 C C . PRO B 1 85 ? 102.338 -35.828 45.661 1.00 61.00 112 PRO B C 1
ATOM 3212 O O . PRO B 1 85 ? 101.811 -36.749 46.268 1.00 63.42 112 PRO B O 1
ATOM 3216 N N . VAL B 1 86 ? 103.619 -35.836 45.333 1.00 62.50 113 VAL B N 1
ATOM 3217 C CA . VAL B 1 86 ? 104.503 -36.819 45.898 1.00 67.13 113 VAL B CA 1
ATOM 3218 C C . VAL B 1 86 ? 105.015 -36.234 47.203 1.00 68.32 113 VAL B C 1
ATOM 3219 O O . VAL B 1 86 ? 105.473 -35.094 47.242 1.00 72.28 113 VAL B O 1
ATOM 3231 N N . GLU B 1 88 ? 107.599 -35.911 49.874 1.00 88.63 115 GLU B N 1
ATOM 3232 C CA . GLU B 1 88 ? 109.035 -36.102 49.977 1.00 97.08 115 GLU B CA 1
ATOM 3233 C C . GLU B 1 88 ? 109.405 -36.724 51.322 1.00 106.48 115 GLU B C 1
ATOM 3234 O O . GLU B 1 88 ? 109.679 -37.929 51.424 1.00 104.47 115 GLU B O 1
ATOM 3240 N N . ARG B 1 89 ? 109.387 -35.903 52.362 1.00 110.71 116 ARG B N 1
ATOM 3241 C CA . ARG B 1 89 ? 109.904 -36.323 53.657 1.00 112.16 116 ARG B CA 1
ATOM 3242 C C . ARG B 1 89 ? 108.978 -37.345 54.298 1.00 112.71 116 ARG B C 1
ATOM 3243 O O . ARG B 1 89 ? 107.773 -37.109 54.417 1.00 110.87 116 ARG B O 1
ATOM 3251 N N . ARG B 1 90 ? 109.551 -38.487 54.680 1.00 117.59 117 ARG B N 1
ATOM 3252 C CA . ARG B 1 90 ? 108.796 -39.590 55.267 1.00 114.69 117 ARG B CA 1
ATOM 3253 C C . ARG B 1 90 ? 108.284 -39.243 56.660 1.00 114.43 117 ARG B C 1
ATOM 3254 O O . ARG B 1 90 ? 107.628 -38.223 56.857 1.00 108.06 117 ARG B O 1
ATOM 3262 N N . ASP B 1 92 ? 108.385 -43.774 56.158 1.00 121.25 119 ASP B N 1
ATOM 3263 C CA . ASP B 1 92 ? 107.583 -43.673 57.370 1.00 122.85 119 ASP B CA 1
ATOM 3264 C C . ASP B 1 92 ? 106.226 -43.041 57.081 1.00 117.51 119 ASP B C 1
ATOM 3265 O O . ASP B 1 92 ? 105.319 -43.701 56.576 1.00 116.59 119 ASP B O 1
ATOM 3270 N N . LYS B 1 93 ? 106.084 -41.763 57.407 1.00 111.98 120 LYS B N 1
ATOM 3271 C CA . LYS B 1 93 ? 104.814 -41.075 57.185 1.00 110.05 120 LYS B CA 1
ATOM 3272 C C . LYS B 1 93 ? 104.447 -40.921 55.710 1.00 99.95 120 LYS B C 1
ATOM 3273 O O . LYS B 1 93 ? 103.269 -40.847 55.378 1.00 96.31 120 LYS B O 1
ATOM 3279 N N . ALA B 1 94 ? 105.455 -40.876 54.839 1.00 97.17 121 ALA B N 1
ATOM 3280 C CA . ALA B 1 94 ? 105.290 -40.443 53.441 1.00 99.50 121 ALA B CA 1
ATOM 3281 C C . ALA B 1 94 ? 104.161 -41.123 52.659 1.00 96.80 121 ALA B C 1
ATOM 3282 O O . ALA B 1 94 ? 103.322 -40.449 52.070 1.00 86.13 121 ALA B O 1
ATOM 3284 N N . GLN B 1 95 ? 104.137 -42.454 52.662 1.00 104.72 122 GLN B N 1
ATOM 3285 C CA . GLN B 1 95 ? 103.239 -43.199 51.779 1.00 104.33 122 GLN B CA 1
ATOM 3286 C C . GLN B 1 95 ? 101.808 -43.349 52.315 1.00 107.18 122 GLN B C 1
ATOM 3287 O O . GLN B 1 95 ? 100.885 -43.631 51.545 1.00 108.29 122 GLN B O 1
ATOM 3293 N N . GLU B 1 96 ? 101.617 -43.148 53.617 1.00 109.94 123 GLU B N 1
ATOM 3294 C CA . GLU B 1 96 ? 100.271 -43.157 54.191 1.00 104.75 123 GLU B CA 1
ATOM 3295 C C . GLU B 1 96 ? 99.587 -41.808 53.972 1.00 96.23 123 GLU B C 1
ATOM 3296 O O . GLU B 1 96 ? 98.362 -41.735 53.878 1.00 91.48 123 GLU B O 1
ATOM 3302 N N . GLU B 1 97 ? 100.375 -40.740 53.877 1.00 94.43 124 GLU B N 1
ATOM 3303 C CA . GLU B 1 97 ? 99.813 -39.418 53.584 1.00 89.39 124 GLU B CA 1
ATOM 3304 C C . GLU B 1 97 ? 99.278 -39.379 52.157 1.00 84.39 124 GLU B C 1
ATOM 3305 O O . GLU B 1 97 ? 98.222 -38.802 51.900 1.00 82.37 124 GLU B O 1
ATOM 3319 N N . GLU B 1 99 ? 98.273 -42.005 50.548 1.00 91.94 126 GLU B N 1
ATOM 3320 C CA . GLU B 1 99 ? 97.082 -42.836 50.669 1.00 92.70 126 GLU B CA 1
ATOM 3321 C C . GLU B 1 99 ? 95.881 -41.934 50.972 1.00 91.48 126 GLU B C 1
ATOM 3322 O O . GLU B 1 99 ? 94.818 -42.064 50.366 1.00 90.01 126 GLU B O 1
ATOM 3328 N N . GLY B 1 100 ? 96.081 -40.986 51.879 1.00 80.25 127 GLY B N 1
ATOM 3329 C CA . GLY B 1 100 ? 95.037 -40.058 52.263 1.00 80.96 127 GLY B CA 1
ATOM 3330 C C . GLY B 1 100 ? 94.790 -38.938 51.259 1.00 82.51 127 GLY B C 1
ATOM 3331 O O . GLY B 1 100 ? 93.720 -38.336 51.257 1.00 86.32 127 GLY B O 1
ATOM 3332 N N . LEU B 1 101 ? 95.762 -38.636 50.406 1.00 78.00 128 LEU B N 1
ATOM 3333 C CA . LEU B 1 101 ? 95.540 -37.601 49.400 1.00 68.61 128 LEU B CA 1
ATOM 3334 C C . LEU B 1 101 ? 94.781 -38.171 48.201 1.00 66.37 128 LEU B C 1
ATOM 3335 O O . LEU B 1 101 ? 93.916 -37.498 47.640 1.00 61.27 128 LEU B O 1
ATOM 3348 N N . ARG B 1 103 ? 92.705 -40.567 48.410 1.00 79.74 130 ARG B N 1
ATOM 3349 C CA . ARG B 1 103 ? 91.352 -40.759 48.932 1.00 78.41 130 ARG B CA 1
ATOM 3350 C C . ARG B 1 103 ? 90.537 -39.488 48.790 1.00 68.81 130 ARG B C 1
ATOM 3351 O O . ARG B 1 103 ? 89.340 -39.533 48.515 1.00 68.82 130 ARG B O 1
ATOM 3359 N N . ILE B 1 104 ? 91.194 -38.356 49.015 1.00 70.46 131 ILE B N 1
ATOM 3360 C CA . ILE B 1 104 ? 90.571 -37.036 48.877 1.00 71.70 131 ILE B CA 1
ATOM 3361 C C . ILE B 1 104 ? 90.279 -36.721 47.401 1.00 76.81 131 ILE B C 1
ATOM 3362 O O . ILE B 1 104 ? 89.240 -36.148 47.066 1.00 79.81 131 ILE B O 1
ATOM 3367 N N . LEU B 1 105 ? 91.197 -37.104 46.520 1.00 75.84 132 LEU B N 1
ATOM 3368 C CA . LEU B 1 105 ? 90.987 -36.955 45.085 1.00 70.95 132 LEU B CA 1
ATOM 3369 C C . LEU B 1 105 ? 89.873 -37.911 44.613 1.00 71.28 132 LEU B C 1
ATOM 3370 O O . LEU B 1 105 ? 88.953 -37.509 43.898 1.00 70.76 132 LEU B O 1
ATOM 3375 N N . LYS B 1 106 ? 89.950 -39.166 45.045 1.00 70.18 133 LYS B N 1
ATOM 3376 C CA . LYS B 1 106 ? 89.018 -40.203 44.604 1.00 76.75 133 LYS B CA 1
ATOM 3377 C C . LYS B 1 106 ? 87.565 -39.889 44.963 1.00 78.67 133 LYS B C 1
ATOM 3378 O O . LYS B 1 106 ? 86.692 -39.930 44.097 1.00 83.84 133 LYS B O 1
ATOM 3384 N N . THR B 1 107 ? 87.312 -39.566 46.230 1.00 75.32 134 THR B N 1
ATOM 3385 C CA . THR B 1 107 ? 85.948 -39.328 46.705 1.00 71.49 134 THR B CA 1
ATOM 3386 C C . THR B 1 107 ? 85.392 -38.000 46.163 1.00 69.45 134 THR B C 1
ATOM 3387 O O . THR B 1 107 ? 84.193 -37.894 45.887 1.00 68.14 134 THR B O 1
ATOM 3391 N N . ALA B 1 108 ? 86.257 -36.997 46.002 1.00 62.67 135 ALA B N 1
ATOM 3392 C CA . ALA B 1 108 ? 85.840 -35.731 45.412 1.00 59.80 135 ALA B CA 1
ATOM 3393 C C . ALA B 1 108 ? 85.204 -35.937 44.030 1.00 62.98 135 ALA B C 1
ATOM 3394 O O . ALA B 1 108 ? 84.141 -35.392 43.754 1.00 69.23 135 ALA B O 1
ATOM 3396 N N . ARG B 1 109 ? 85.842 -36.732 43.176 1.00 62.00 136 ARG B N 1
ATOM 3397 C CA . ARG B 1 109 ? 85.306 -36.997 41.830 1.00 61.00 136 ARG B CA 1
ATOM 3398 C C . ARG B 1 109 ? 84.104 -37.935 41.877 1.00 64.40 136 ARG B C 1
ATOM 3399 O O . ARG B 1 109 ? 83.108 -37.697 41.198 1.00 61.02 136 ARG B O 1
ATOM 3407 N N . ASP B 1 110 ? 84.203 -38.987 42.692 1.00 64.31 137 ASP B N 1
ATOM 3408 C CA . ASP B 1 110 ? 83.135 -39.983 42.835 1.00 73.51 137 ASP B CA 1
ATOM 3409 C C . ASP B 1 110 ? 81.818 -39.417 43.364 1.00 77.49 137 ASP B C 1
ATOM 3410 O O . ASP B 1 110 ? 80.737 -39.912 43.028 1.00 79.85 137 ASP B O 1
ATOM 3415 N N . SER B 1 111 ? 81.913 -38.394 44.205 1.00 76.76 138 SER B N 1
ATOM 3416 C CA . SER B 1 111 ? 80.736 -37.845 44.866 1.00 80.23 138 SER B CA 1
ATOM 3417 C C . SER B 1 111 ? 80.205 -36.639 44.100 1.00 82.96 138 SER B C 1
ATOM 3418 O O . SER B 1 111 ? 79.072 -36.208 44.310 1.00 81.18 138 SER B O 1
ATOM 3421 N N . SER B 1 112 ? 81.025 -36.088 43.212 1.00 82.67 139 SER B N 1
ATOM 3422 C CA . SER B 1 112 ? 80.497 -35.179 42.200 1.00 88.79 139 SER B CA 1
ATOM 3423 C C . SER B 1 112 ? 79.540 -36.003 41.365 1.00 98.05 139 SER B C 1
ATOM 3424 O O . SER B 1 112 ? 79.688 -37.227 41.272 1.00 104.14 139 SER B O 1
ATOM 3427 N N . LYS B 1 113 ? 78.542 -35.365 40.774 1.00 94.31 140 LYS B N 1
ATOM 3428 C CA . LYS B 1 113 ? 77.585 -36.131 39.986 1.00 95.53 140 LYS B CA 1
ATOM 3429 C C . LYS B 1 113 ? 77.860 -35.890 38.506 1.00 89.52 140 LYS B C 1
ATOM 3430 O O . LYS B 1 113 ? 76.968 -35.513 37.746 1.00 94.38 140 LYS B O 1
ATOM 3436 N N . GLY B 1 114 ? 79.114 -36.121 38.118 1.00 75.99 141 GLY B N 1
ATOM 3437 C CA . GLY B 1 114 ? 79.567 -35.896 36.762 1.00 71.74 141 GLY B CA 1
ATOM 3438 C C . GLY B 1 114 ? 80.023 -34.462 36.575 1.00 70.58 141 GLY B C 1
ATOM 3439 O O . GLY B 1 114 ? 80.350 -34.042 35.468 1.00 69.27 141 GLY B O 1
ATOM 3440 N N . LYS B 1 115 ? 80.044 -33.701 37.666 1.00 62.47 142 LYS B N 1
ATOM 3441 C CA . LYS B 1 115 ? 80.423 -32.307 37.584 1.00 55.97 142 LYS B CA 1
ATOM 3442 C C . LYS B 1 115 ? 81.888 -32.153 37.937 1.00 55.93 142 LYS B C 1
ATOM 3443 O O . LYS B 1 115 ? 82.407 -32.881 38.776 1.00 60.09 142 LYS B O 1
ATOM 3449 N N . THR B 1 116 ? 82.560 -31.226 37.264 1.00 53.30 143 THR B N 1
ATOM 3450 C CA . THR B 1 116 ? 83.901 -30.829 37.642 1.00 52.66 143 THR B CA 1
ATOM 3451 C C . THR B 1 116 ? 83.774 -29.564 38.520 1.00 51.15 143 THR B C 1
ATOM 3452 O O . THR B 1 116 ? 82.659 -29.131 38.822 1.00 54.44 143 THR B O 1
ATOM 3456 N N . PRO B 1 117 ? 84.900 -28.970 38.944 1.00 42.16 144 PRO B N 1
ATOM 3457 C CA . PRO B 1 117 ? 84.734 -27.648 39.557 1.00 46.11 144 PRO B CA 1
ATOM 3458 C C . PRO B 1 117 ? 84.485 -26.503 38.562 1.00 48.08 144 PRO B C 1
ATOM 3459 O O . PRO B 1 117 ? 84.183 -25.395 39.030 1.00 44.98 144 PRO B O 1
ATOM 3463 N N . PHE B 1 118 ? 84.646 -26.734 37.254 1.00 47.40 145 PHE B N 1
ATOM 3464 C CA . PHE B 1 118 ? 84.537 -25.633 36.273 1.00 40.57 145 PHE B CA 1
ATOM 3465 C C . PHE B 1 118 ? 83.220 -25.674 35.509 1.00 40.94 145 PHE B C 1
ATOM 3466 O O . PHE B 1 118 ? 82.622 -26.729 35.370 1.00 35.25 145 PHE B O 1
ATOM 3474 N N . VAL B 1 119 ? 82.748 -24.502 35.083 1.00 44.60 146 VAL B N 1
ATOM 3475 C CA . VAL B 1 119 ? 81.547 -24.381 34.247 1.00 43.41 146 VAL B CA 1
ATOM 3476 C C . VAL B 1 119 ? 81.777 -25.017 32.884 1.00 36.31 146 VAL B C 1
ATOM 3477 O O . VAL B 1 119 ? 80.949 -25.786 32.387 1.00 40.91 146 VAL B O 1
ATOM 3481 N N . ASP B 1 120 ? 82.917 -24.700 32.287 1.00 34.85 147 ASP B N 1
ATOM 3482 C CA . ASP B 1 120 ? 83.357 -25.396 31.076 1.00 41.43 147 ASP B CA 1
ATOM 3483 C C . ASP B 1 120 ? 84.183 -26.591 31.544 1.00 44.34 147 ASP B C 1
ATOM 3484 O O . ASP B 1 120 ? 85.338 -26.436 31.939 1.00 44.47 147 ASP B O 1
ATOM 3489 N N . SER B 1 121 ? 83.579 -27.774 31.524 1.00 51.87 148 SER B N 1
ATOM 3490 C CA . SER B 1 121 ? 84.233 -28.999 32.013 1.00 60.19 148 SER B CA 1
ATOM 3491 C C . SER B 1 121 ? 85.577 -29.344 31.370 1.00 58.17 148 SER B C 1
ATOM 3492 O O . SER B 1 121 ? 86.413 -29.973 32.001 1.00 61.42 148 SER B O 1
ATOM 3495 N N . ARG B 1 122 ? 85.801 -28.931 30.130 1.00 52.12 149 ARG B N 1
ATOM 3496 C CA . ARG B 1 122 ? 87.093 -29.178 29.494 1.00 45.63 149 ARG B CA 1
ATOM 3497 C C . ARG B 1 122 ? 88.257 -28.546 30.286 1.00 43.87 149 ARG B C 1
ATOM 3498 O O . ARG B 1 122 ? 89.395 -28.996 30.194 1.00 45.77 149 ARG B O 1
ATOM 3506 N N . ALA B 1 123 ? 87.958 -27.508 31.057 1.00 47.13 150 ALA B N 1
ATOM 3507 C CA . ALA B 1 123 ? 88.939 -26.828 31.913 1.00 46.57 150 ALA B CA 1
ATOM 3508 C C . ALA B 1 123 ? 89.634 -27.767 32.884 1.00 45.30 150 ALA B C 1
ATOM 3509 O O . ALA B 1 123 ? 90.845 -27.697 33.065 1.00 46.75 150 ALA B O 1
ATOM 3511 N N . TYR B 1 124 ? 88.845 -28.646 33.496 1.00 46.52 151 TYR B N 1
ATOM 3512 C CA . TYR B 1 124 ? 89.331 -29.643 34.442 1.00 43.60 151 TYR B CA 1
ATOM 3513 C C . TYR B 1 124 ? 90.402 -30.593 33.876 1.00 45.49 151 TYR B C 1
ATOM 3514 O O . TYR B 1 124 ? 91.303 -31.030 34.585 1.00 50.03 151 TYR B O 1
ATOM 3523 N N . GLY B 1 125 ? 90.296 -30.913 32.599 1.00 42.25 152 GLY B N 1
ATOM 3524 C CA . GLY B 1 125 ? 91.224 -31.830 31.981 1.00 40.54 152 GLY B CA 1
ATOM 3525 C C . GLY B 1 125 ? 92.253 -31.124 31.122 1.00 37.40 152 GLY B C 1
ATOM 3526 O O . GLY B 1 125 ? 92.966 -31.766 30.394 1.00 39.03 152 GLY B O 1
ATOM 3527 N N . LEU B 1 126 ? 92.348 -29.805 31.203 1.00 35.20 153 LEU B N 1
ATOM 3528 C CA . LEU B 1 126 ? 93.377 -29.105 30.437 1.00 39.58 153 LEU B CA 1
ATOM 3529 C C . LEU B 1 126 ? 94.800 -29.502 30.821 1.00 43.07 153 LEU B C 1
ATOM 3530 O O . LEU B 1 126 ? 95.122 -29.633 31.995 1.00 41.83 153 LEU B O 1
ATOM 3535 N N . ARG B 1 127 ? 95.641 -29.706 29.815 1.00 42.43 154 ARG B N 1
ATOM 3536 C CA . ARG B 1 127 ? 97.081 -29.801 30.010 1.00 40.96 154 ARG B CA 1
ATOM 3537 C C . ARG B 1 127 ? 97.673 -28.434 29.691 1.00 47.59 154 ARG B C 1
ATOM 3538 O O . ARG B 1 127 ? 97.381 -27.882 28.645 1.00 45.93 154 ARG B O 1
ATOM 3546 N N . ILE B 1 128 ? 98.464 -27.865 30.604 1.00 52.71 155 ILE B N 1
ATOM 3547 C CA . ILE B 1 128 ? 99.066 -26.546 30.380 1.00 50.93 155 ILE B CA 1
ATOM 3548 C C . ILE B 1 128 ? 100.572 -26.617 30.097 1.00 56.17 155 ILE B C 1
ATOM 3549 O O . ILE B 1 128 ? 101.337 -27.095 30.924 1.00 54.81 155 ILE B O 1
ATOM 3554 N N . THR B 1 129 ? 100.996 -26.136 28.931 1.00 60.88 156 THR B N 1
ATOM 3555 C CA . THR B 1 129 ? 102.413 -26.202 28.556 1.00 69.15 156 THR B CA 1
ATOM 3556 C C . THR B 1 129 ? 103.191 -24.887 28.726 1.00 64.31 156 THR B C 1
ATOM 3557 O O . THR B 1 129 ? 104.426 -24.887 28.664 1.00 66.11 156 THR B O 1
ATOM 3561 N N . ASP B 1 130 ? 102.486 -23.775 28.916 1.00 58.03 157 ASP B N 1
ATOM 3562 C CA . ASP B 1 130 ? 103.161 -22.483 28.978 1.00 59.88 157 ASP B CA 1
ATOM 3563 C C . ASP B 1 130 ? 102.660 -21.544 30.095 1.00 52.12 157 ASP B C 1
ATOM 3564 O O . ASP B 1 130 ? 101.480 -21.539 30.475 1.00 48.92 157 ASP B O 1
ATOM 3577 N N . SER B 1 132 ? 101.828 -18.413 30.659 1.00 44.29 159 SER B N 1
ATOM 3578 C CA . SER B 1 132 ? 100.741 -17.443 30.533 1.00 40.13 159 SER B CA 1
ATOM 3579 C C . SER B 1 132 ? 99.365 -18.069 30.668 1.00 37.69 159 SER B C 1
ATOM 3580 O O . SER B 1 132 ? 98.432 -17.406 31.149 1.00 44.74 159 SER B O 1
ATOM 3583 N N . THR B 1 133 ? 99.237 -19.334 30.281 1.00 31.88 160 THR B N 1
ATOM 3584 C CA . THR B 1 133 ? 97.972 -20.043 30.452 1.00 33.39 160 THR B CA 1
ATOM 3585 C C . THR B 1 133 ? 97.796 -20.385 31.930 1.00 41.47 160 THR B C 1
ATOM 3586 O O . THR B 1 133 ? 96.690 -20.291 32.472 1.00 42.54 160 THR B O 1
ATOM 3590 N N . LEU B 1 134 ? 98.886 -20.800 32.575 1.00 43.08 161 LEU B N 1
ATOM 3591 C CA . LEU B 1 134 ? 98.853 -21.040 34.017 1.00 37.99 161 LEU B CA 1
ATOM 3592 C C . LEU B 1 134 ? 98.428 -19.764 34.744 1.00 39.34 161 LEU B C 1
ATOM 3593 O O . LEU B 1 134 ? 97.438 -19.774 35.470 1.00 39.09 161 LEU B O 1
ATOM 3598 N N . VAL B 1 135 ? 99.159 -18.670 34.523 1.00 34.37 162 VAL B N 1
ATOM 3599 C CA . VAL B 1 135 ? 98.846 -17.392 35.159 1.00 38.39 162 VAL B CA 1
ATOM 3600 C C . VAL B 1 135 ? 97.390 -16.952 34.902 1.00 43.48 162 VAL B C 1
ATOM 3601 O O . VAL B 1 135 ? 96.685 -16.541 35.817 1.00 52.31 162 VAL B O 1
ATOM 3605 N N . SER B 1 136 ? 96.935 -17.076 33.664 1.00 47.67 163 SER B N 1
ATOM 3606 C CA . SER B 1 136 ? 95.553 -16.760 33.326 1.00 41.38 163 SER B CA 1
ATOM 3607 C C . SER B 1 136 ? 94.580 -17.631 34.126 1.00 39.15 163 SER B C 1
ATOM 3608 O O . SER B 1 136 ? 93.550 -17.146 34.602 1.00 35.10 163 SER B O 1
ATOM 3611 N N . ALA B 1 137 ? 94.903 -18.916 34.265 1.00 36.73 164 ALA B N 1
ATOM 3612 C CA . ALA B 1 137 ? 94.064 -19.830 35.046 1.00 39.96 164 ALA B CA 1
ATOM 3613 C C . ALA B 1 137 ? 94.062 -19.475 36.537 1.00 43.77 164 ALA B C 1
ATOM 3614 O O . ALA B 1 137 ? 93.033 -19.557 37.214 1.00 46.68 164 ALA B O 1
ATOM 3616 N N . VAL B 1 138 ? 95.225 -19.082 37.038 1.00 40.90 165 VAL B N 1
ATOM 3617 C CA . VAL B 1 138 ? 95.399 -18.857 38.449 1.00 37.89 165 VAL B CA 1
ATOM 3618 C C . VAL B 1 138 ? 94.756 -17.544 38.861 1.00 40.77 165 VAL B C 1
ATOM 3619 O O . VAL B 1 138 ? 94.051 -17.489 39.859 1.00 46.40 165 VAL B O 1
ATOM 3623 N N . ILE B 1 139 ? 94.981 -16.499 38.066 1.00 37.46 166 ILE B N 1
ATOM 3624 C CA . ILE B 1 139 ? 94.388 -15.186 38.329 1.00 37.53 166 ILE B CA 1
ATOM 3625 C C . ILE B 1 139 ? 92.852 -15.281 38.293 1.00 39.32 166 ILE B C 1
ATOM 3626 O O . ILE B 1 139 ? 92.160 -14.604 39.048 1.00 41.43 166 ILE B O 1
ATOM 3631 N N . THR B 1 140 ? 92.327 -16.158 37.441 1.00 39.48 167 THR B N 1
ATOM 3632 C CA . THR B 1 140 ? 90.881 -16.270 37.255 1.00 36.29 167 THR B CA 1
ATOM 3633 C C . THR B 1 140 ? 90.215 -16.988 38.405 1.00 37.59 167 THR B C 1
ATOM 3634 O O . THR B 1 140 ? 89.127 -16.619 38.852 1.00 41.86 167 THR B O 1
ATOM 3638 N N . ILE B 1 141 ? 90.872 -18.042 38.854 1.00 34.82 168 ILE B N 1
ATOM 3639 C CA . ILE B 1 141 ? 90.410 -18.819 39.989 1.00 32.35 168 ILE B CA 1
ATOM 3640 C C . ILE B 1 141 ? 90.465 -17.949 41.246 1.00 29.68 168 ILE B C 1
ATOM 3641 O O . ILE B 1 141 ? 89.462 -17.793 41.943 1.00 33.25 168 ILE B O 1
ATOM 3646 N N . GLU B 1 142 ? 91.629 -17.361 41.495 1.00 26.94 169 GLU B N 1
ATOM 3647 C CA . GLU B 1 142 ? 91.813 -16.465 42.631 1.00 32.00 169 GLU B CA 1
ATOM 3648 C C . GLU B 1 142 ? 90.821 -15.305 42.623 1.00 37.65 169 GLU B C 1
ATOM 3649 O O . GLU B 1 142 ? 90.211 -15.006 43.648 1.00 46.99 169 GLU B O 1
ATOM 3655 N N . ALA B 1 143 ? 90.643 -14.678 41.466 1.00 39.24 170 ALA B N 1
ATOM 3656 C CA . ALA B 1 143 ? 89.687 -13.582 41.320 1.00 41.11 170 ALA B CA 1
ATOM 3657 C C . ALA B 1 143 ? 88.305 -13.936 41.869 1.00 45.54 170 ALA B C 1
ATOM 3658 O O . ALA B 1 143 ? 87.619 -13.086 42.433 1.00 49.17 170 ALA B O 1
ATOM 3660 N N . GLN B 1 144 ? 87.891 -15.187 41.701 1.00 44.43 171 GLN B N 1
ATOM 3661 C CA . GLN B 1 144 ? 86.551 -15.576 42.110 1.00 46.52 171 GLN B CA 1
ATOM 3662 C C . GLN B 1 144 ? 86.484 -15.848 43.596 1.00 42.69 171 GLN B C 1
ATOM 3663 O O . GLN B 1 144 ? 85.424 -15.738 44.224 1.00 47.26 171 GLN B O 1
ATOM 3669 N N . ILE B 1 145 ? 87.625 -16.224 44.153 1.00 37.33 172 ILE B N 1
ATOM 3670 C CA . ILE B 1 145 ? 87.703 -16.419 45.574 1.00 41.75 172 ILE B CA 1
ATOM 3671 C C . ILE B 1 145 ? 87.706 -15.046 46.307 1.00 45.87 172 ILE B C 1
ATOM 3672 O O . ILE B 1 145 ? 87.063 -14.891 47.352 1.00 49.64 172 ILE B O 1
ATOM 3677 N N . TRP B 1 146 ? 88.382 -14.055 45.716 1.00 37.45 173 TRP B N 1
ATOM 3678 C CA . TRP B 1 146 ? 88.396 -12.690 46.229 1.00 36.88 173 TRP B CA 1
ATOM 3679 C C . TRP B 1 146 ? 87.041 -12.007 46.105 1.00 43.84 173 TRP B C 1
ATOM 3680 O O . TRP B 1 146 ? 86.689 -11.142 46.921 1.00 47.37 173 TRP B O 1
ATOM 3691 N N . ILE B 1 147 ? 86.261 -12.414 45.114 1.00 37.33 174 ILE B N 1
ATOM 3692 C CA . ILE B 1 147 ? 84.939 -11.820 44.933 1.00 40.65 174 ILE B CA 1
ATOM 3693 C C . ILE B 1 147 ? 83.987 -12.332 46.023 1.00 49.60 174 ILE B C 1
ATOM 3694 O O . ILE B 1 147 ? 83.088 -11.617 46.457 1.00 51.18 174 ILE B O 1
ATOM 3699 N N . LEU B 1 148 ? 84.219 -13.559 46.486 1.00 53.70 175 LEU B N 1
ATOM 3700 C CA . LEU B 1 148 ? 83.492 -14.108 47.631 1.00 57.47 175 LEU B CA 1
ATOM 3701 C C . LEU B 1 148 ? 83.691 -13.282 48.901 1.00 56.14 175 LEU B C 1
ATOM 3702 O O . LEU B 1 148 ? 82.779 -13.120 49.701 1.00 55.24 175 LEU B O 1
ATOM 3707 N N . ILE B 1 149 ? 84.904 -12.788 49.085 1.00 57.14 176 ILE B N 1
ATOM 3708 C CA . ILE B 1 149 ? 85.234 -11.946 50.229 1.00 54.96 176 ILE B CA 1
ATOM 3709 C C . ILE B 1 149 ? 84.484 -10.605 50.155 1.00 56.48 176 ILE B C 1
ATOM 3710 O O . ILE B 1 149 ? 83.927 -10.153 51.147 1.00 63.44 176 ILE B O 1
ATOM 3715 N N . ALA B 1 150 ? 84.455 -9.995 48.967 1.00 57.07 177 ALA B N 1
ATOM 3716 C CA . ALA B 1 150 ? 83.694 -8.766 48.710 1.00 57.97 177 ALA B CA 1
ATOM 3717 C C . ALA B 1 150 ? 82.191 -8.945 48.908 1.00 64.24 177 ALA B C 1
ATOM 3718 O O . ALA B 1 150 ? 81.473 -7.991 49.207 1.00 67.42 177 ALA B O 1
ATOM 3720 N N . LYS B 1 151 ? 81.700 -10.159 48.695 1.00 65.59 178 LYS B N 1
ATOM 3721 C CA . LYS B 1 151 ? 80.263 -10.381 48.756 1.00 70.98 178 LYS B CA 1
ATOM 3722 C C . LYS B 1 151 ? 79.842 -10.412 50.222 1.00 78.15 178 LYS B C 1
ATOM 3723 O O . LYS B 1 151 ? 78.682 -10.180 50.568 1.00 82.42 178 LYS B O 1
ATOM 3729 N N . ALA B 1 152 ? 80.821 -10.673 51.079 1.00 74.97 179 ALA B N 1
ATOM 3730 C CA . ALA B 1 152 ? 80.600 -10.731 52.512 1.00 76.78 179 ALA B CA 1
ATOM 3731 C C . ALA B 1 152 ? 80.386 -9.340 53.104 1.00 83.75 179 ALA B C 1
ATOM 3732 O O . ALA B 1 152 ? 79.436 -9.126 53.856 1.00 90.89 179 ALA B O 1
ATOM 3734 N N . VAL B 1 153 ? 81.256 -8.396 52.744 1.00 79.25 180 VAL B N 1
ATOM 3735 C CA . VAL B 1 153 ? 81.275 -7.078 53.380 1.00 86.42 180 VAL B CA 1
ATOM 3736 C C . VAL B 1 153 ? 79.969 -6.301 53.181 1.00 94.97 180 VAL B C 1
ATOM 3737 O O . VAL B 1 153 ? 79.536 -5.554 54.070 1.00 100.78 180 VAL B O 1
ATOM 3741 N N . THR B 1 154 ? 79.331 -6.505 52.033 1.00 90.68 181 THR B N 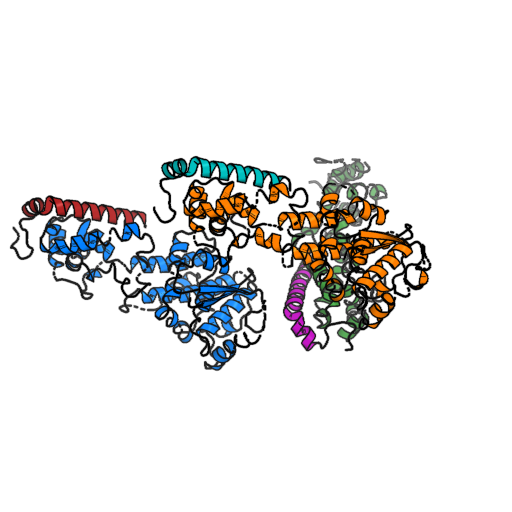1
ATOM 3742 C CA . THR B 1 154 ? 78.046 -5.877 51.735 1.00 96.51 181 THR B CA 1
ATOM 3743 C C . THR B 1 154 ? 76.979 -6.263 52.752 1.00 104.12 181 THR B C 1
ATOM 3744 O O . THR B 1 154 ? 76.429 -7.365 52.692 1.00 103.47 181 THR B O 1
ATOM 3748 N N . GLU B 1 161 ? 74.569 -8.106 41.997 1.00 76.57 188 GLU B N 1
ATOM 3749 C CA . GLU B 1 161 ? 74.540 -7.055 40.984 1.00 77.50 188 GLU B CA 1
ATOM 3750 C C . GLU B 1 161 ? 75.909 -6.431 40.803 1.00 75.21 188 GLU B C 1
ATOM 3751 O O . GLU B 1 161 ? 76.511 -6.544 39.742 1.00 80.26 188 GLU B O 1
ATOM 3757 N N . SER B 1 162 ? 76.390 -5.769 41.850 1.00 71.99 189 SER B N 1
ATOM 3758 C CA . SER B 1 162 ? 77.702 -5.123 41.856 1.00 64.24 189 SER B CA 1
ATOM 3759 C C . SER B 1 162 ? 78.843 -6.058 41.398 1.00 60.42 189 SER B C 1
ATOM 3760 O O . SER B 1 162 ? 79.785 -5.624 40.734 1.00 51.30 189 SER B O 1
ATOM 3763 N N . GLU B 1 163 ? 78.762 -7.340 41.733 1.00 64.66 190 GLU B N 1
ATOM 3764 C CA . GLU B 1 163 ? 79.819 -8.262 41.330 1.00 61.00 190 GLU B CA 1
ATOM 3765 C C . GLU B 1 163 ? 79.588 -8.782 39.906 1.00 53.05 190 GLU B C 1
ATOM 3766 O O . GLU B 1 163 ? 80.534 -9.169 39.214 1.00 45.70 190 GLU B O 1
ATOM 3772 N N . THR B 1 164 ? 78.330 -8.777 39.484 1.00 49.62 191 THR B N 1
ATOM 3773 C CA . THR B 1 164 ? 77.962 -9.153 38.127 1.00 49.87 191 THR B CA 1
ATOM 3774 C C . THR B 1 164 ? 78.690 -8.249 37.146 1.00 49.57 191 THR B C 1
ATOM 3775 O O . THR B 1 164 ? 79.386 -8.716 36.238 1.00 53.00 191 THR B O 1
ATOM 3779 N N . ARG B 1 165 ? 78.558 -6.953 37.373 1.00 51.90 192 ARG B N 1
ATOM 3780 C CA . ARG B 1 165 ? 79.240 -5.956 36.582 1.00 55.59 192 ARG B CA 1
ATOM 3781 C C . ARG B 1 165 ? 80.763 -6.071 36.681 1.00 56.45 192 ARG B C 1
ATOM 3782 O O . ARG B 1 165 ? 81.465 -5.862 35.697 1.00 61.62 192 ARG B O 1
ATOM 3790 N N . ARG B 1 166 ? 81.276 -6.400 37.861 1.00 50.15 193 ARG B N 1
ATOM 3791 C CA . ARG B 1 166 ? 82.723 -6.443 38.055 1.00 48.18 193 ARG B CA 1
ATOM 3792 C C . ARG B 1 166 ? 83.369 -7.571 37.268 1.00 48.53 193 ARG B C 1
ATOM 3793 O O . ARG B 1 166 ? 84.424 -7.390 36.657 1.00 45.69 193 ARG B O 1
ATOM 3801 N N . TRP B 1 167 ? 82.750 -8.744 37.322 1.00 48.74 194 TRP B N 1
ATOM 3802 C CA . TRP B 1 167 ? 83.205 -9.886 36.536 1.00 38.99 194 TRP B CA 1
ATOM 3803 C C . TRP B 1 167 ? 83.183 -9.541 35.049 1.00 36.00 194 TRP B C 1
ATOM 3804 O O . TRP B 1 167 ? 84.175 -9.709 34.333 1.00 33.95 194 TRP B O 1
ATOM 3815 N N . ALA B 1 168 ? 82.046 -9.019 34.610 1.00 38.55 195 ALA B N 1
ATOM 3816 C CA . ALA B 1 168 ? 81.862 -8.636 33.222 1.00 39.92 195 ALA B CA 1
ATOM 3817 C C . ALA B 1 168 ? 82.947 -7.649 32.795 1.00 44.59 195 ALA B C 1
ATOM 3818 O O . ALA B 1 168 ? 83.543 -7.810 31.734 1.00 56.83 195 ALA B O 1
ATOM 3820 N N . LYS B 1 169 ? 83.231 -6.665 33.640 1.00 43.36 196 LYS B N 1
ATOM 3821 C CA . LYS B 1 169 ? 84.282 -5.680 33.369 1.00 52.32 196 LYS B CA 1
ATOM 3822 C C . LYS B 1 169 ? 85.665 -6.338 33.268 1.00 55.14 196 LYS B C 1
ATOM 3823 O O . LYS B 1 169 ? 86.439 -6.034 32.357 1.00 56.37 196 LYS B O 1
ATOM 3829 N N . TYR B 1 170 ? 85.962 -7.261 34.183 1.00 50.38 197 TYR B N 1
ATOM 3830 C CA . TYR B 1 170 ? 87.208 -8.026 34.101 1.00 52.69 197 TYR B CA 1
ATOM 3831 C C . TYR B 1 170 ? 87.342 -8.839 32.791 1.00 47.73 197 TYR B C 1
ATOM 3832 O O . TYR B 1 170 ? 88.399 -8.833 32.163 1.00 42.47 197 TYR B O 1
ATOM 3841 N N . VAL B 1 171 ? 86.289 -9.553 32.406 1.00 38.32 198 VAL B N 1
ATOM 3842 C CA . VAL B 1 171 ? 86.292 -10.261 31.138 1.00 39.39 198 VAL B CA 1
ATOM 3843 C C . VAL B 1 171 ? 86.590 -9.336 29.941 1.00 39.03 198 VAL B C 1
ATOM 3844 O O . VAL B 1 171 ? 87.508 -9.593 29.182 1.00 42.04 198 VAL B O 1
ATOM 3848 N N . GLN B 1 172 ? 85.823 -8.258 29.802 1.00 40.69 199 GLN B N 1
ATOM 3849 C CA . GLN B 1 172 ? 86.089 -7.234 28.796 1.00 45.82 199 GLN B CA 1
ATOM 3850 C C . GLN B 1 172 ? 87.545 -6.790 28.720 1.00 48.97 199 GLN B C 1
ATOM 3851 O O . GLN B 1 172 ? 88.077 -6.527 27.635 1.00 64.06 199 GLN B O 1
ATOM 3857 N N . GLN B 1 173 ? 88.174 -6.673 29.876 1.00 41.15 200 GLN B N 1
ATOM 3858 C CA . GLN B 1 173 ? 89.504 -6.114 29.943 1.00 45.23 200 GLN B CA 1
ATOM 3859 C C . GLN B 1 173 ? 90.544 -7.208 29.767 1.00 46.56 200 GLN B C 1
ATOM 3860 O O . GLN B 1 173 ? 91.737 -6.938 29.799 1.00 48.68 200 GLN B O 1
ATOM 3866 N N . LYS B 1 174 ? 90.072 -8.441 29.584 1.00 43.61 201 LYS B N 1
ATOM 3867 C CA . LYS B 1 174 ? 90.932 -9.614 29.502 1.00 41.91 201 LYS B CA 1
ATOM 3868 C C . LYS B 1 174 ? 91.760 -9.803 30.772 1.00 44.49 201 LYS B C 1
ATOM 3869 O O . LYS B 1 174 ? 92.891 -10.269 30.718 1.00 51.74 201 LYS B O 1
ATOM 3875 N N . ARG B 1 175 ? 91.208 -9.460 31.925 1.00 46.04 202 ARG B N 1
ATOM 3876 C CA . ARG B 1 175 ? 91.960 -9.673 33.153 1.00 48.10 202 ARG B CA 1
ATOM 3877 C C . ARG B 1 175 ? 91.556 -10.978 33.829 1.00 41.11 202 ARG B C 1
ATOM 3878 O O . ARG B 1 175 ? 92.243 -11.454 34.719 1.00 37.55 202 ARG B O 1
ATOM 3886 N N . VAL B 1 176 ? 90.457 -11.567 33.377 1.00 38.29 203 VAL B N 1
ATOM 3887 C CA . VAL B 1 176 ? 90.117 -12.925 33.763 1.00 37.70 203 VAL B CA 1
ATOM 3888 C C . VAL B 1 176 ? 89.689 -13.680 32.520 1.00 41.21 203 VAL B C 1
ATOM 3889 O O . VAL B 1 176 ? 89.396 -13.067 31.506 1.00 46.58 203 VAL B O 1
ATOM 3893 N N . ASN B 1 177 ? 89.623 -15.006 32.631 1.00 44.94 204 ASN B N 1
ATOM 3894 C CA . ASN B 1 177 ? 89.348 -15.896 31.514 1.00 41.74 204 ASN B CA 1
ATOM 3895 C C . ASN B 1 177 ? 88.088 -16.728 31.740 1.00 40.93 204 ASN B C 1
ATOM 3896 O O . ASN B 1 177 ? 88.091 -17.601 32.586 1.00 41.66 204 ASN B O 1
ATOM 3901 N N . PRO B 1 178 ? 87.030 -16.487 30.941 1.00 43.41 205 PRO B N 1
ATOM 3902 C CA . PRO B 1 178 ? 85.736 -17.187 31.053 1.00 40.46 205 PRO B CA 1
ATOM 3903 C C . PRO B 1 178 ? 85.874 -18.714 31.070 1.00 37.62 205 PRO B C 1
ATOM 3904 O O . PRO B 1 178 ? 85.059 -19.384 31.679 1.00 45.21 205 PRO B O 1
ATOM 3908 N N . PHE B 1 179 ? 86.896 -19.239 30.402 1.00 39.72 206 PHE B N 1
ATOM 3909 C CA . PHE B 1 179 ? 87.165 -20.676 30.347 1.00 41.05 206 PHE B CA 1
ATOM 3910 C C . PHE B 1 179 ? 87.432 -21.282 31.759 1.00 49.87 206 PHE B C 1
ATOM 3911 O O . PHE B 1 179 ? 87.070 -22.425 32.067 1.00 39.50 206 PHE B O 1
ATOM 3919 N N . PHE B 1 180 ? 88.034 -20.489 32.633 1.00 49.40 207 PHE B N 1
ATOM 3920 C CA . PHE B 1 180 ? 88.397 -20.979 33.944 1.00 44.24 207 PHE B CA 1
ATOM 3921 C C . PHE B 1 180 ? 87.396 -20.545 35.034 1.00 42.17 207 PHE B C 1
ATOM 3922 O O . PHE B 1 180 ? 87.720 -20.513 36.225 1.00 35.99 207 PHE B O 1
ATOM 3930 N N . ALA B 1 181 ? 86.169 -20.239 34.624 1.00 38.81 208 ALA B N 1
ATOM 3931 C CA . ALA B 1 181 ? 85.136 -19.923 35.591 1.00 39.18 208 ALA B CA 1
ATOM 3932 C C . ALA B 1 181 ? 84.777 -21.169 36.375 1.00 45.84 208 ALA B C 1
ATOM 3933 O O . ALA B 1 181 ? 84.733 -22.262 35.822 1.00 42.18 208 ALA B O 1
ATOM 3935 N N . LEU B 1 182 ? 84.535 -20.986 37.673 1.00 48.43 209 LEU B N 1
ATOM 3936 C CA . LEU B 1 182 ? 84.187 -22.071 38.588 1.00 37.44 209 LEU B CA 1
ATOM 3937 C C . LEU B 1 182 ? 82.680 -22.134 38.722 1.00 37.69 209 LEU B C 1
ATOM 3938 O O . LEU B 1 182 ? 82.000 -21.124 38.585 1.00 45.19 209 LEU B O 1
ATOM 3943 N N . THR B 1 183 ? 82.151 -23.321 38.975 1.00 37.90 210 THR B N 1
ATOM 3944 C CA . THR B 1 183 ? 80.711 -23.483 39.086 1.00 46.09 210 THR B CA 1
ATOM 3945 C C . THR B 1 183 ? 80.147 -22.881 40.354 1.00 55.10 210 THR B C 1
ATOM 3946 O O . THR B 1 183 ? 80.840 -22.737 41.356 1.00 56.72 210 THR B O 1
ATOM 3950 N N . GLN B 1 184 ? 78.863 -22.560 40.306 1.00 58.70 211 GLN B N 1
ATOM 3951 C CA . GLN B 1 184 ? 78.164 -22.080 41.474 1.00 61.57 211 GLN B CA 1
ATOM 3952 C C . GLN B 1 184 ? 78.287 -23.080 42.631 1.00 67.02 211 GLN B C 1
ATOM 3953 O O . GLN B 1 184 ? 78.379 -22.693 43.804 1.00 64.29 211 GLN B O 1
ATOM 3959 N N . GLN B 1 185 ? 78.311 -24.364 42.289 1.00 65.51 212 GLN B N 1
ATOM 3960 C CA . GLN B 1 185 ? 78.415 -25.421 43.290 1.00 57.34 212 GLN B CA 1
ATOM 3961 C C . GLN B 1 185 ? 79.766 -25.417 44.018 1.00 53.33 212 GLN B C 1
ATOM 3962 O O . GLN B 1 185 ? 79.820 -25.639 45.226 1.00 54.88 212 GLN B O 1
ATOM 3968 N N . TRP B 1 186 ? 80.851 -25.163 43.290 1.00 50.15 213 TRP B N 1
ATOM 3969 C CA . TRP B 1 186 ? 82.165 -25.139 43.895 1.00 43.56 213 TRP B CA 1
ATOM 3970 C C . TRP B 1 186 ? 82.335 -23.878 44.714 1.00 51.11 213 TRP B C 1
ATOM 3971 O O . TRP B 1 186 ? 82.903 -23.917 45.807 1.00 58.22 213 TRP B O 1
ATOM 3982 N N . LEU B 1 187 ? 81.873 -22.756 44.172 1.00 51.07 214 LEU B N 1
ATOM 3983 C CA . LEU B 1 187 ? 82.027 -21.469 44.841 1.00 48.85 214 LEU B CA 1
ATOM 3984 C C . LEU B 1 187 ? 81.293 -21.461 46.188 1.00 51.81 214 LEU B C 1
ATOM 3985 O O . LEU B 1 187 ? 81.725 -20.785 47.121 1.00 58.17 214 LEU B O 1
ATOM 3990 N N . THR B 1 188 ? 80.216 -22.243 46.289 1.00 50.41 215 THR B N 1
ATOM 3991 C CA . THR B 1 188 ? 79.451 -22.392 47.519 1.00 48.57 215 THR B CA 1
ATOM 3992 C C . THR B 1 188 ? 80.228 -23.147 48.614 1.00 55.04 215 THR B C 1
ATOM 3993 O O . THR B 1 188 ? 80.124 -22.807 49.802 1.00 59.68 215 THR B O 1
ATOM 3997 N N . GLU B 1 189 ? 81.008 -24.158 48.230 1.00 56.91 216 GLU B N 1
ATOM 3998 C CA . GLU B 1 189 ? 81.901 -24.817 49.190 1.00 54.13 216 GLU B CA 1
ATOM 3999 C C . GLU B 1 189 ? 82.919 -23.821 49.689 1.00 52.53 216 GLU B C 1
ATOM 4000 O O . GLU B 1 189 ? 83.197 -23.750 50.875 1.00 57.15 216 GLU B O 1
ATOM 4014 N N . ARG B 1 191 ? 82.769 -20.475 49.716 1.00 53.00 218 ARG B N 1
ATOM 4015 C CA . ARG B 1 191 ? 82.020 -19.546 50.545 1.00 47.29 218 ARG B CA 1
ATOM 4016 C C . ARG B 1 191 ? 81.908 -20.044 51.972 1.00 56.68 218 ARG B C 1
ATOM 4017 O O . ARG B 1 191 ? 82.224 -19.335 52.927 1.00 60.30 218 ARG B O 1
ATOM 4025 N N . ASN B 1 192 ? 81.434 -21.278 52.095 1.00 58.21 219 ASN B N 1
ATOM 4026 C CA . ASN B 1 192 ? 81.219 -21.897 53.379 1.00 53.59 219 ASN B CA 1
ATOM 4027 C C . ASN B 1 192 ? 82.514 -22.020 54.162 1.00 68.16 219 ASN B C 1
ATOM 4028 O O . ASN B 1 192 ? 82.565 -21.678 55.354 1.00 67.86 219 ASN B O 1
ATOM 4033 N N . LEU B 1 193 ? 83.558 -22.503 53.494 1.00 60.05 220 LEU B N 1
ATOM 4034 C CA . LEU B 1 193 ? 84.880 -22.611 54.111 1.00 57.69 220 LEU B CA 1
ATOM 4035 C C . LEU B 1 193 ? 85.325 -21.254 54.632 1.00 59.73 220 LEU B C 1
ATOM 4036 O O . LEU B 1 193 ? 85.775 -21.135 55.765 1.00 67.71 220 LEU B O 1
ATOM 4041 N N . LEU B 1 194 ? 85.187 -20.233 53.789 1.00 62.50 221 LEU B N 1
ATOM 4042 C CA . LEU B 1 194 ? 85.480 -18.855 54.170 1.00 66.49 221 LEU B CA 1
ATOM 4043 C C . LEU B 1 194 ? 84.673 -18.399 55.404 1.00 65.71 221 LEU B C 1
ATOM 4044 O O . LEU B 1 194 ? 85.232 -17.829 56.344 1.00 64.01 221 LEU B O 1
ATOM 4049 N N . SER B 1 195 ? 83.370 -18.675 55.405 1.00 67.85 222 SER B N 1
ATOM 4050 C CA . SER B 1 195 ? 82.490 -18.277 56.503 1.00 72.11 222 SER B CA 1
ATOM 4051 C C . SER B 1 195 ? 82.876 -18.928 57.841 1.00 77.28 222 SER B C 1
ATOM 4052 O O . SER B 1 195 ? 82.639 -18.369 58.913 1.00 75.57 222 SER B O 1
ATOM 4055 N N . GLN B 1 196 ? 83.464 -20.116 57.767 1.00 74.94 223 GLN B N 1
ATOM 4056 C CA . GLN B 1 196 ? 83.683 -20.919 58.951 1.00 80.46 223 GLN B CA 1
ATOM 4057 C C . GLN B 1 196 ? 85.162 -20.957 59.342 1.00 77.23 223 GLN B C 1
ATOM 4058 O O . GLN B 1 196 ? 85.516 -21.455 60.419 1.00 77.34 223 GLN B O 1
ATOM 4064 N N . SER B 1 197 ? 86.015 -20.412 58.481 1.00 71.44 224 SER B N 1
ATOM 4065 C CA . SER B 1 197 ? 87.455 -20.422 58.724 1.00 73.33 224 SER B CA 1
ATOM 4066 C C . SER B 1 197 ? 88.040 -19.022 58.893 1.00 74.18 224 SER B C 1
ATOM 4067 O O . SER B 1 197 ? 88.465 -18.393 57.918 1.00 77.65 224 SER B O 1
ATOM 4070 N N . LEU B 1 198 ? 88.071 -18.552 60.135 1.00 70.71 225 LEU B N 1
ATOM 4071 C CA . LEU B 1 198 ? 88.622 -17.245 60.467 1.00 67.71 225 LEU B CA 1
ATOM 4072 C C . LEU B 1 198 ? 90.080 -17.105 60.021 1.00 69.25 225 LEU B C 1
ATOM 4073 O O . LEU B 1 198 ? 90.491 -16.034 59.595 1.00 73.66 225 LEU B O 1
ATOM 4078 N N . SER B 1 199 ? 90.851 -18.184 60.095 1.00 69.72 226 SER B N 1
ATOM 4079 C CA . SER B 1 199 ? 92.248 -18.152 59.658 1.00 69.17 226 SER B CA 1
ATOM 4080 C C . SER B 1 199 ? 92.398 -17.813 58.180 1.00 70.23 226 SER B C 1
ATOM 4081 O O . SER B 1 199 ? 93.259 -17.013 57.803 1.00 69.67 226 SER B O 1
ATOM 4084 N N . VAL B 1 200 ? 91.571 -18.415 57.334 1.00 68.86 227 VAL B N 1
ATOM 4085 C CA . VAL B 1 200 ? 91.680 -18.119 55.914 1.00 64.19 227 VAL B CA 1
ATOM 4086 C C . VAL B 1 200 ? 91.379 -16.639 55.718 1.00 60.81 227 VAL B C 1
ATOM 4087 O O . VAL B 1 200 ? 92.030 -15.966 54.918 1.00 61.23 227 VAL B O 1
ATOM 4091 N N . ARG B 1 201 ? 90.424 -16.115 56.473 1.00 56.33 228 ARG B N 1
ATOM 4092 C CA . ARG B 1 201 ? 90.085 -14.710 56.313 1.00 56.01 228 ARG B CA 1
ATOM 4093 C C . ARG B 1 201 ? 91.182 -13.797 56.852 1.00 57.78 228 ARG B C 1
ATOM 4094 O O . ARG B 1 201 ? 91.449 -12.739 56.271 1.00 56.18 228 ARG B O 1
ATOM 4102 N N . LYS B 1 202 ? 91.828 -14.204 57.943 1.00 58.47 229 LYS B N 1
ATOM 4103 C CA . LYS B 1 202 ? 92.953 -13.439 58.471 1.00 63.35 229 LYS B CA 1
ATOM 4104 C C . LYS B 1 202 ? 94.029 -13.327 57.397 1.00 65.35 229 LYS B C 1
ATOM 4105 O O . LYS B 1 202 ? 94.471 -12.232 57.048 1.00 68.81 229 LYS B O 1
ATOM 4111 N N . PHE B 1 203 ? 94.424 -14.472 56.856 1.00 64.93 230 PHE B N 1
ATOM 4112 C CA . PHE B 1 203 ? 95.486 -14.515 55.868 1.00 50.74 230 PHE B CA 1
ATOM 4113 C C . PHE B 1 203 ? 95.149 -13.611 54.666 1.00 48.13 230 PHE B C 1
ATOM 4114 O O . PHE B 1 203 ? 96.005 -12.871 54.182 1.00 49.15 230 PHE B O 1
ATOM 4130 N N . VAL B 1 205 ? 93.175 -10.955 54.745 1.00 58.23 232 VAL B N 1
ATOM 4131 C CA . VAL B 1 205 ? 93.277 -9.573 55.175 1.00 59.10 232 VAL B CA 1
ATOM 4132 C C . VAL B 1 205 ? 94.752 -9.155 55.232 1.00 65.70 232 VAL B C 1
ATOM 4133 O O . VAL B 1 205 ? 95.103 -8.043 54.833 1.00 71.45 232 VAL B O 1
ATOM 4137 N N . GLU B 1 206 ? 95.621 -10.056 55.681 1.00 61.97 233 GLU B N 1
ATOM 4138 C CA . GLU B 1 206 ? 97.058 -9.785 55.640 1.00 63.52 233 GLU B CA 1
ATOM 4139 C C . GLU B 1 206 ? 97.552 -9.444 54.225 1.00 63.21 233 GLU B C 1
ATOM 4140 O O . GLU B 1 206 ? 98.261 -8.462 54.042 1.00 70.23 233 GLU B O 1
ATOM 4146 N N . ILE B 1 207 ? 97.177 -10.247 53.233 1.00 48.40 234 ILE B N 1
ATOM 4147 C CA . ILE B 1 207 ? 97.461 -9.930 51.827 1.00 57.00 234 ILE B CA 1
ATOM 4148 C C . ILE B 1 207 ? 96.903 -8.569 51.401 1.00 55.19 234 ILE B C 1
ATOM 4149 O O . ILE B 1 207 ? 97.594 -7.803 50.741 1.00 58.50 234 ILE B O 1
ATOM 4154 N N . LEU B 1 208 ? 95.664 -8.267 51.787 1.00 55.76 235 LEU B N 1
ATOM 4155 C CA . LEU B 1 208 ? 95.060 -6.962 51.489 1.00 55.37 235 LEU B CA 1
ATOM 4156 C C . LEU B 1 208 ? 95.868 -5.807 52.078 1.00 55.20 235 LEU B C 1
ATOM 4157 O O . LEU B 1 208 ? 96.065 -4.792 51.421 1.00 56.74 235 LEU B O 1
ATOM 4162 N N . ILE B 1 209 ? 96.327 -5.952 53.319 1.00 63.23 236 ILE B N 1
ATOM 4163 C CA . ILE B 1 209 ? 97.192 -4.940 53.903 1.00 62.46 236 ILE B CA 1
ATOM 4164 C C . ILE B 1 209 ? 98.476 -4.834 53.077 1.00 65.87 236 ILE B C 1
ATOM 4165 O O . ILE B 1 209 ? 98.941 -3.742 52.763 1.00 72.15 236 ILE B O 1
ATOM 4170 N N . GLU B 1 210 ? 99.031 -5.980 52.706 1.00 63.17 237 GLU B N 1
ATOM 4171 C CA . GLU B 1 210 ? 100.300 -6.027 51.985 1.00 68.49 237 GLU B CA 1
ATOM 4172 C C . GLU B 1 210 ? 100.222 -5.441 50.578 1.00 69.46 237 GLU B C 1
ATOM 4173 O O . GLU B 1 210 ? 101.066 -4.633 50.175 1.00 70.47 237 GLU B O 1
ATOM 4179 N N . VAL B 1 211 ? 99.209 -5.869 49.836 1.00 64.46 238 VAL B N 1
ATOM 4180 C CA . VAL B 1 211 ? 98.982 -5.381 48.486 1.00 62.50 238 VAL B CA 1
ATOM 4181 C C . VAL B 1 211 ? 98.948 -3.855 48.435 1.00 68.37 238 VAL B C 1
ATOM 4182 O O . VAL B 1 211 ? 99.527 -3.238 47.541 1.00 77.27 238 VAL B O 1
ATOM 4186 N N . LYS B 1 212 ? 98.303 -3.246 49.420 1.00 64.56 239 LYS B N 1
ATOM 4187 C CA . LYS B 1 212 ? 98.150 -1.801 49.424 1.00 68.14 239 LYS B CA 1
ATOM 4188 C C . LYS B 1 212 ? 99.458 -1.119 49.824 1.00 72.53 239 LYS B C 1
ATOM 4189 O O . LYS B 1 212 ? 99.680 0.050 49.519 1.00 73.45 239 LYS B O 1
ATOM 4195 N N . LYS B 1 213 ? 100.330 -1.870 50.488 1.00 73.97 240 LYS B N 1
ATOM 4196 C CA . LYS B 1 213 ? 101.518 -1.303 51.128 1.00 75.46 240 LYS B CA 1
ATOM 4197 C C . LYS B 1 213 ? 102.573 -0.897 50.099 1.00 74.61 240 LYS B C 1
ATOM 4198 O O . LYS B 1 213 ? 102.422 -1.164 48.906 1.00 68.54 240 LYS B O 1
ATOM 4204 N N . GLY B 1 219 ? 101.952 -6.140 39.511 1.00 73.26 246 GLY B N 1
ATOM 4205 C CA . GLY B 1 219 ? 101.555 -7.469 39.081 1.00 75.16 246 GLY B CA 1
ATOM 4206 C C . GLY B 1 219 ? 100.063 -7.491 38.842 1.00 77.29 246 GLY B C 1
ATOM 4207 O O . GLY B 1 219 ? 99.340 -6.696 39.432 1.00 87.18 246 GLY B O 1
ATOM 4208 N N . ARG B 1 220 ? 99.587 -8.394 37.994 1.00 72.05 247 ARG B N 1
ATOM 4209 C CA . ARG B 1 220 ? 98.198 -8.316 37.574 1.00 77.77 247 ARG B CA 1
ATOM 4210 C C . ARG B 1 220 ? 97.266 -9.093 38.499 1.00 78.26 247 ARG B C 1
ATOM 4211 O O . ARG B 1 220 ? 96.065 -8.816 38.548 1.00 81.49 247 ARG B O 1
ATOM 4219 N N . ALA B 1 221 ? 97.806 -10.062 39.231 1.00 74.72 248 ALA B N 1
ATOM 4220 C CA . ALA B 1 221 ? 96.998 -10.768 40.218 1.00 68.62 248 ALA B CA 1
ATOM 4221 C C . ALA B 1 221 ? 96.700 -9.809 41.352 1.00 67.71 248 ALA B C 1
ATOM 4222 O O . ALA B 1 221 ? 95.562 -9.670 41.815 1.00 74.37 248 ALA B O 1
ATOM 4224 N N . VAL B 1 222 ? 97.754 -9.131 41.777 1.00 61.61 249 VAL B N 1
ATOM 4225 C CA . VAL B 1 222 ? 97.665 -8.135 42.820 1.00 59.12 249 VAL B CA 1
ATOM 4226 C C . VAL B 1 222 ? 96.683 -7.006 42.455 1.00 61.56 249 VAL B C 1
ATOM 4227 O O . VAL B 1 222 ? 96.010 -6.459 43.333 1.00 63.47 249 VAL B O 1
ATOM 4231 N N . GLU B 1 223 ? 96.573 -6.694 41.163 1.00 54.37 250 GLU B N 1
ATOM 4232 C CA . GLU B 1 223 ? 95.702 -5.613 40.716 1.00 49.22 250 GLU B CA 1
ATOM 4233 C C . GLU B 1 223 ? 94.228 -5.913 41.008 1.00 44.68 250 GLU B C 1
ATOM 4234 O O . GLU B 1 223 ? 93.491 -5.019 41.428 1.00 47.25 250 GLU B O 1
ATOM 4240 N N . ILE B 1 224 ? 93.794 -7.158 40.822 1.00 37.87 251 ILE B N 1
ATOM 4241 C CA . ILE B 1 224 ? 92.412 -7.513 41.176 1.00 45.91 251 ILE B CA 1
ATOM 4242 C C . ILE B 1 224 ? 92.204 -7.566 42.698 1.00 50.70 251 ILE B C 1
ATOM 4243 O O . ILE B 1 224 ? 91.201 -7.095 43.215 1.00 54.97 251 ILE B O 1
ATOM 4248 N N . ILE B 1 225 ? 93.168 -8.137 43.402 1.00 49.54 252 ILE B N 1
ATOM 4249 C CA . ILE B 1 225 ? 93.178 -8.145 44.852 1.00 39.28 252 ILE B CA 1
ATOM 4250 C C . ILE B 1 225 ? 93.066 -6.722 45.401 1.00 52.00 252 ILE B C 1
ATOM 4251 O O . ILE B 1 225 ? 92.263 -6.435 46.294 1.00 56.79 252 ILE B O 1
ATOM 4256 N N . SER B 1 226 ? 93.861 -5.827 44.831 1.00 53.90 253 SER B N 1
ATOM 4257 C CA . SER B 1 226 ? 93.822 -4.413 45.175 1.00 48.48 253 SER B CA 1
ATOM 4258 C C . SER B 1 226 ? 92.454 -3.761 44.898 1.00 50.24 253 SER B C 1
ATOM 4259 O O . SER B 1 226 ? 92.067 -2.816 45.585 1.00 53.54 253 SER B O 1
ATOM 4262 N N . ASP B 1 227 ? 91.718 -4.247 43.901 1.00 47.19 254 ASP B N 1
ATOM 4263 C CA . ASP B 1 227 ? 90.415 -3.646 43.602 1.00 50.84 254 ASP B CA 1
ATOM 4264 C C . ASP B 1 227 ? 89.416 -4.008 44.671 1.00 48.73 254 ASP B C 1
ATOM 4265 O O . ASP B 1 227 ? 88.641 -3.166 45.129 1.00 49.81 254 ASP B O 1
ATOM 4270 N N . ILE B 1 228 ? 89.446 -5.280 45.043 1.00 44.68 255 ILE B N 1
ATOM 4271 C CA . ILE B 1 228 ? 88.582 -5.842 46.066 1.00 48.07 255 ILE B CA 1
ATOM 4272 C C . ILE B 1 228 ? 88.836 -5.187 47.427 1.00 52.76 255 ILE B C 1
ATOM 4273 O O . ILE B 1 228 ? 87.893 -4.865 48.135 1.00 46.62 255 ILE B O 1
ATOM 4278 N N . GLY B 1 229 ? 90.101 -4.959 47.771 1.00 44.02 256 GLY B N 1
ATOM 4279 C CA . GLY B 1 229 ? 90.420 -4.322 49.028 1.00 46.86 256 GLY B CA 1
ATOM 4280 C C . GLY B 1 229 ? 89.860 -2.914 49.082 1.00 57.12 256 GLY B C 1
ATOM 4281 O O . GLY B 1 229 ? 89.382 -2.463 50.126 1.00 60.88 256 GLY B O 1
ATOM 4282 N N . ASN B 1 230 ? 89.908 -2.213 47.953 1.00 50.14 257 ASN B N 1
ATOM 4283 C CA . ASN B 1 230 ? 89.331 -0.880 47.911 1.00 53.96 257 ASN B CA 1
ATOM 4284 C C . ASN B 1 230 ? 87.834 -0.985 48.156 1.00 58.17 257 ASN B C 1
ATOM 4285 O O . ASN B 1 230 ? 87.255 -0.181 48.885 1.00 56.11 257 ASN B O 1
ATOM 4290 N N . TYR B 1 231 ? 87.207 -1.997 47.573 1.00 50.36 258 TYR B N 1
ATOM 4291 C CA . TYR B 1 231 ? 85.777 -2.161 47.770 1.00 51.29 258 TYR B CA 1
ATOM 4292 C C . TYR B 1 231 ? 85.365 -2.439 49.213 1.00 57.84 258 TYR B C 1
ATOM 4293 O O . TYR B 1 231 ? 84.402 -1.851 49.697 1.00 62.82 258 TYR B O 1
ATOM 4302 N N . VAL B 1 232 ? 86.053 -3.351 49.894 1.00 64.01 259 VAL B N 1
ATOM 4303 C CA . VAL B 1 232 ? 85.580 -3.713 51.214 1.00 60.98 259 VAL B CA 1
ATOM 4304 C C . VAL B 1 232 ? 85.874 -2.568 52.161 1.00 56.97 259 VAL B C 1
ATOM 4305 O O . VAL B 1 232 ? 85.167 -2.393 53.140 1.00 66.34 259 VAL B O 1
ATOM 4309 N N . GLU B 1 233 ? 86.889 -1.767 51.843 1.00 57.62 260 GLU B N 1
ATOM 4310 C CA . GLU B 1 233 ? 87.222 -0.602 52.659 1.00 56.80 260 GLU B CA 1
ATOM 4311 C C . GLU B 1 233 ? 86.211 0.544 52.525 1.00 55.28 260 GLU B C 1
ATOM 4312 O O . GLU B 1 233 ? 85.833 1.151 53.513 1.00 60.00 260 GLU B O 1
ATOM 4318 N N . GLU B 1 234 ? 85.788 0.843 51.301 1.00 61.60 261 GLU B N 1
ATOM 4319 C CA . GLU B 1 234 ? 84.798 1.889 51.050 1.00 63.58 261 GLU B CA 1
ATOM 4320 C C . GLU B 1 234 ? 83.416 1.540 51.586 1.00 69.02 261 GLU B C 1
ATOM 4321 O O . GLU B 1 234 ? 82.632 2.432 51.907 1.00 76.18 261 GLU B O 1
ATOM 4327 N N . THR B 1 235 ? 83.094 0.249 51.645 1.00 68.40 262 THR B N 1
ATOM 4328 C CA . THR B 1 235 ? 81.714 -0.153 51.920 1.00 63.62 262 THR B CA 1
ATOM 4329 C C . THR B 1 235 ? 81.539 -0.757 53.302 1.00 57.93 262 THR B C 1
ATOM 4330 O O . THR B 1 235 ? 80.443 -0.714 53.864 1.00 54.96 262 THR B O 1
ATOM 4334 N N . GLY B 1 236 ? 82.608 -1.337 53.837 1.00 56.14 263 GLY B N 1
ATOM 4335 C CA . GLY B 1 236 ? 82.608 -1.791 55.215 1.00 55.71 263 GLY B CA 1
ATOM 4336 C C . GLY B 1 236 ? 82.441 -0.613 56.160 1.00 61.89 263 GLY B C 1
ATOM 4337 O O . GLY B 1 236 ? 83.100 0.427 56.005 1.00 63.13 263 GLY B O 1
ATOM 4346 N N . ALA B 1 238 ? 80.128 1.588 56.488 1.00 41.36 265 ALA B N 1
ATOM 4347 C CA . ALA B 1 238 ? 79.652 2.803 55.826 1.00 35.99 265 ALA B CA 1
ATOM 4348 C C . ALA B 1 238 ? 78.776 3.692 56.723 1.00 55.54 265 ALA B C 1
ATOM 4349 O O . ALA B 1 238 ? 78.938 4.908 56.716 1.00 54.02 265 ALA B O 1
ATOM 4351 N N . GLY B 1 239 ? 77.844 3.099 57.473 1.00 32.49 266 GLY B N 1
ATOM 4352 C CA . GLY B 1 239 ? 76.948 3.876 58.317 1.00 35.19 266 GLY B CA 1
ATOM 4353 C C . GLY B 1 239 ? 77.692 4.540 59.471 1.00 34.56 266 GLY B C 1
ATOM 4354 O O . GLY B 1 239 ? 77.351 5.645 59.901 1.00 34.22 266 GLY B O 1
ATOM 4355 N N . PHE B 1 240 ? 78.730 3.857 59.948 1.00 36.05 267 PHE B N 1
ATOM 4356 C CA . PHE B 1 240 ? 79.603 4.344 61.007 1.00 38.95 267 PHE B CA 1
ATOM 4357 C C . PHE B 1 240 ? 80.261 5.643 60.554 1.00 36.64 267 PHE B C 1
ATOM 4358 O O . PHE B 1 240 ? 80.120 6.687 61.186 1.00 35.53 267 PHE B O 1
ATOM 4366 N N . PHE B 1 241 ? 80.960 5.569 59.436 1.00 35.18 268 PHE B N 1
ATOM 4367 C CA . PHE B 1 241 ? 81.615 6.750 58.877 1.00 39.90 268 PHE B CA 1
ATOM 4368 C C . PHE B 1 241 ? 80.682 7.831 58.315 1.00 37.72 268 PHE B C 1
ATOM 4369 O O . PHE B 1 241 ? 81.047 9.005 58.324 1.00 43.17 268 PHE B O 1
ATOM 4377 N N . ALA B 1 242 ? 79.495 7.451 57.842 1.00 29.07 269 ALA B N 1
ATOM 4378 C CA . ALA B 1 242 ? 78.487 8.450 57.504 1.00 36.39 269 ALA B CA 1
ATOM 4379 C C . ALA B 1 242 ? 78.117 9.268 58.753 1.00 34.53 269 ALA B C 1
ATOM 4380 O O . ALA B 1 242 ? 78.044 10.496 58.720 1.00 35.31 269 ALA B O 1
ATOM 4382 N N . THR B 1 243 ? 77.907 8.554 59.853 1.00 26.76 270 THR B N 1
ATOM 4383 C CA . THR B 1 243 ? 77.486 9.137 61.119 1.00 30.42 270 THR B CA 1
ATOM 4384 C C . THR B 1 243 ? 78.550 10.121 61.638 1.00 32.48 270 THR B C 1
ATOM 4385 O O . THR B 1 243 ? 78.222 11.200 62.077 1.00 36.11 270 THR B O 1
ATOM 4389 N N . ILE B 1 244 ? 79.824 9.773 61.520 1.00 30.79 271 ILE B N 1
ATOM 4390 C CA . ILE B 1 244 ? 80.905 10.709 61.819 1.00 30.65 271 ILE B CA 1
ATOM 4391 C C . ILE B 1 244 ? 80.989 11.891 60.840 1.00 34.75 271 ILE B C 1
ATOM 4392 O O . ILE B 1 244 ? 81.136 13.031 61.282 1.00 42.08 271 ILE B O 1
ATOM 4397 N N . ARG B 1 245 ? 80.903 11.619 59.532 1.00 35.45 272 ARG B N 1
ATOM 4398 C CA . ARG B 1 245 ? 80.938 12.659 58.493 1.00 40.74 272 ARG B CA 1
ATOM 4399 C C . ARG B 1 245 ? 79.849 13.685 58.752 1.00 34.45 272 ARG B C 1
ATOM 4400 O O . ARG B 1 245 ? 80.112 14.865 58.931 1.00 39.17 272 ARG B O 1
ATOM 4408 N N . PHE B 1 246 ? 78.619 13.206 58.817 1.00 28.34 273 PHE B N 1
ATOM 4409 C CA . PHE B 1 246 ? 77.454 14.079 58.808 1.00 35.50 273 PHE B CA 1
ATOM 4410 C C . PHE B 1 246 ? 76.941 14.421 60.208 1.00 33.79 273 PHE B C 1
ATOM 4411 O O . PHE B 1 246 ? 76.339 15.478 60.410 1.00 32.15 273 PHE B O 1
ATOM 4419 N N . GLY B 1 247 ? 77.177 13.523 61.166 1.00 34.53 274 GLY B N 1
ATOM 4420 C CA . GLY B 1 247 ? 76.724 13.720 62.527 1.00 35.50 274 GLY B CA 1
ATOM 4421 C C . GLY B 1 247 ? 77.684 14.514 63.393 1.00 35.64 274 GLY B C 1
ATOM 4422 O O . GLY B 1 247 ? 77.244 15.407 64.112 1.00 41.87 274 GLY B O 1
ATOM 4423 N N . LEU B 1 248 ? 78.982 14.203 63.311 1.00 32.16 275 LEU B N 1
ATOM 4424 C CA . LEU B 1 248 ? 80.004 14.839 64.156 1.00 31.12 275 LEU B CA 1
ATOM 4425 C C . LEU B 1 248 ? 80.800 15.939 63.453 1.00 35.70 275 LEU B C 1
ATOM 4426 O O . LEU B 1 248 ? 80.880 17.053 63.966 1.00 41.98 275 LEU B O 1
ATOM 4431 N N . GLU B 1 249 ? 81.399 15.629 62.300 1.00 36.25 276 GLU B N 1
ATOM 4432 C CA . GLU B 1 249 ? 82.238 16.604 61.565 1.00 39.52 276 GLU B CA 1
ATOM 4433 C C . GLU B 1 249 ? 81.543 17.914 61.255 1.00 36.82 276 GLU B C 1
ATOM 4434 O O . GLU B 1 249 ? 82.184 18.959 61.112 1.00 41.73 276 GLU B O 1
ATOM 4440 N N . THR B 1 250 ? 80.225 17.860 61.145 1.00 30.51 277 THR B N 1
ATOM 4441 C CA . THR B 1 250 ? 79.470 19.074 60.872 1.00 30.36 277 THR B CA 1
ATOM 4442 C C . THR B 1 250 ? 79.349 20.006 62.089 1.00 39.91 277 THR B C 1
ATOM 4443 O O . THR B 1 250 ? 79.051 21.193 61.920 1.00 35.45 277 THR B O 1
ATOM 4447 N N . ARG B 1 251 ? 79.609 19.471 63.297 1.00 34.84 278 ARG B N 1
ATOM 4448 C CA . ARG B 1 251 ? 79.786 20.264 64.529 1.00 28.78 278 ARG B CA 1
ATOM 4449 C C . ARG B 1 251 ? 78.591 21.136 64.858 1.00 29.22 278 ARG B C 1
ATOM 4450 O O . ARG B 1 251 ? 78.744 22.279 65.258 1.00 31.03 278 ARG B O 1
ATOM 4458 N N . TYR B 1 252 ? 77.400 20.593 64.674 1.00 27.96 279 TYR B N 1
ATOM 4459 C CA . TYR B 1 252 ? 76.176 21.312 64.990 1.00 37.82 279 TYR B CA 1
ATOM 4460 C C . TYR B 1 252 ? 75.951 21.356 66.498 1.00 39.95 279 TYR B C 1
ATOM 4461 O O . TYR B 1 252 ? 76.239 20.392 67.207 1.00 35.31 279 TYR B O 1
ATOM 4470 N N . PRO B 1 253 ? 75.444 22.485 66.997 1.00 40.84 280 PRO B N 1
ATOM 4471 C CA . PRO B 1 253 ? 75.221 22.626 68.453 1.00 40.00 280 PRO B CA 1
ATOM 4472 C C . PRO B 1 253 ? 74.232 21.593 68.990 1.00 39.50 280 PRO B C 1
ATOM 4473 O O . PRO B 1 253 ? 74.236 21.299 70.182 1.00 41.88 280 PRO B O 1
ATOM 4477 N N . ALA B 1 254 ? 73.424 21.026 68.101 1.00 41.63 281 ALA B N 1
ATOM 4478 C CA . ALA B 1 254 ? 72.475 19.978 68.449 1.00 39.64 281 ALA B CA 1
ATOM 4479 C C . ALA B 1 254 ? 73.139 18.830 69.205 1.00 37.61 281 ALA B C 1
ATOM 4480 O O . ALA B 1 254 ? 72.509 18.169 70.011 1.00 41.19 281 ALA B O 1
ATOM 4482 N N . LEU B 1 255 ? 74.412 18.589 68.937 1.00 33.80 282 LEU B N 1
ATOM 4483 C CA . LEU B 1 255 ? 75.126 17.512 69.595 1.00 35.38 282 LEU B CA 1
ATOM 4484 C C . LEU B 1 255 ? 75.174 17.645 71.132 1.00 41.08 282 LEU B C 1
ATOM 4485 O O . LEU B 1 255 ? 75.473 16.678 71.830 1.00 44.57 282 LEU B O 1
ATOM 4490 N N . ALA B 1 256 ? 74.893 18.841 71.646 1.00 36.54 283 ALA B N 1
ATOM 4491 C CA . ALA B 1 256 ? 74.998 19.108 73.068 1.00 30.83 283 ALA B CA 1
ATOM 4492 C C . ALA B 1 256 ? 73.674 18.903 73.791 1.00 37.74 283 ALA B C 1
ATOM 4493 O O . ALA B 1 256 ? 73.612 19.008 75.026 1.00 45.81 283 ALA B O 1
ATOM 4495 N N . LEU B 1 257 ? 72.625 18.605 73.032 1.00 34.85 284 LEU B N 1
ATOM 4496 C CA . LEU B 1 257 ? 71.358 18.203 73.635 1.00 34.90 284 LEU B CA 1
ATOM 4497 C C . LEU B 1 257 ? 71.575 17.031 74.583 1.00 38.47 284 LEU B C 1
ATOM 4498 O O . LEU B 1 257 ? 72.430 16.169 74.319 1.00 38.61 284 LEU B O 1
ATOM 4503 N N . ASN B 1 258 ? 70.796 16.994 75.666 1.00 41.26 285 ASN B N 1
ATOM 4504 C CA . ASN B 1 258 ? 70.797 15.854 76.583 1.00 39.87 285 ASN B CA 1
ATOM 4505 C C . ASN B 1 258 ? 70.704 14.479 75.891 1.00 44.87 285 ASN B C 1
ATOM 4506 O O . ASN B 1 258 ? 71.506 13.596 76.196 1.00 42.34 285 ASN B O 1
ATOM 4511 N N . GLU B 1 259 ? 69.765 14.318 74.949 1.00 39.15 286 GLU B N 1
ATOM 4512 C CA . GLU B 1 259 ? 69.437 13.004 74.376 1.00 28.93 286 GLU B CA 1
ATOM 4513 C C . GLU B 1 259 ? 70.564 12.376 73.512 1.00 32.38 286 GLU B C 1
ATOM 4514 O O . GLU B 1 259 ? 70.546 11.172 73.233 1.00 31.91 286 GLU B O 1
ATOM 4520 N N . PHE B 1 260 ? 71.538 13.167 73.087 1.00 24.24 287 PHE B N 1
ATOM 4521 C CA . PHE B 1 260 ? 72.589 12.630 72.235 1.00 31.21 287 PHE B CA 1
ATOM 4522 C C . PHE B 1 260 ? 73.746 12.001 73.011 1.00 30.35 287 PHE B C 1
ATOM 4523 O O . PHE B 1 260 ? 74.628 11.370 72.396 1.00 37.37 287 PHE B O 1
ATOM 4531 N N . GLN B 1 261 ? 73.752 12.154 74.343 1.00 27.84 288 GLN B N 1
ATOM 4532 C CA . GLN B 1 261 ? 74.964 11.898 75.120 1.00 24.97 288 GLN B CA 1
ATOM 4533 C C . GLN B 1 261 ? 75.349 10.412 75.200 1.00 27.26 288 GLN B C 1
ATOM 4534 O O . GLN B 1 261 ? 76.532 10.069 75.068 1.00 31.55 288 GLN B O 1
ATOM 4540 N N . SER B 1 262 ? 74.384 9.527 75.436 1.00 27.75 289 SER B N 1
ATOM 4541 C CA . SER B 1 262 ? 74.691 8.092 75.349 1.00 35.72 289 SER B CA 1
ATOM 4542 C C . SER B 1 262 ? 75.255 7.701 73.961 1.00 40.28 289 SER B C 1
ATOM 4543 O O . SER B 1 262 ? 76.287 7.018 73.890 1.00 35.55 289 SER B O 1
ATOM 4546 N N . ASP B 1 263 ? 74.618 8.159 72.875 1.00 35.64 290 ASP B N 1
ATOM 4547 C CA . ASP B 1 263 ? 75.123 7.840 71.521 1.00 33.51 290 ASP B CA 1
ATOM 4548 C C . ASP B 1 263 ? 76.521 8.404 71.308 1.00 29.94 290 ASP B C 1
ATOM 4549 O O . ASP B 1 263 ? 77.357 7.756 70.684 1.00 34.36 290 ASP B O 1
ATOM 4554 N N . LEU B 1 264 ? 76.795 9.586 71.845 1.00 28.17 291 LEU B N 1
ATOM 4555 C CA . LEU B 1 264 ? 78.160 10.115 71.789 1.00 32.02 291 LEU B CA 1
ATOM 4556 C C . LEU B 1 264 ? 79.132 9.191 72.543 1.00 39.96 291 LEU B C 1
ATOM 4557 O O . LEU B 1 264 ? 80.255 8.967 72.084 1.00 38.68 291 LEU B O 1
ATOM 4562 N N . ASN B 1 265 ? 78.714 8.661 73.697 1.00 40.09 292 ASN B N 1
ATOM 4563 C CA . ASN B 1 265 ? 79.553 7.694 74.415 1.00 40.28 292 ASN B CA 1
ATOM 4564 C C . ASN B 1 265 ? 79.825 6.454 73.572 1.00 32.72 292 ASN B C 1
ATOM 4565 O O . ASN B 1 265 ? 80.963 6.006 73.466 1.00 31.18 292 ASN B O 1
ATOM 4570 N N . THR B 1 266 ? 78.768 5.889 73.000 1.00 29.39 293 THR B N 1
ATOM 4571 C CA . THR B 1 266 ? 78.900 4.702 72.175 1.00 34.15 293 THR B CA 1
ATOM 4572 C C . THR B 1 266 ? 79.913 4.951 71.044 1.00 40.86 293 THR B C 1
ATOM 4573 O O . THR B 1 266 ? 80.885 4.214 70.875 1.00 43.25 293 THR B O 1
ATOM 4577 N N . ILE B 1 267 ? 79.704 6.015 70.287 1.00 33.31 294 ILE B N 1
ATOM 4578 C CA . ILE B 1 267 ? 80.480 6.162 69.075 1.00 34.54 294 ILE B CA 1
ATOM 4579 C C . ILE B 1 267 ? 81.909 6.544 69.390 1.00 34.03 294 ILE B C 1
ATOM 4580 O O . ILE B 1 267 ? 82.819 6.219 68.628 1.00 42.96 294 ILE B O 1
ATOM 4585 N N . LYS B 1 268 ? 82.118 7.185 70.527 1.00 29.31 295 LYS B N 1
ATOM 4586 C CA . LYS B 1 268 ? 83.462 7.405 71.046 1.00 30.01 295 LYS B CA 1
ATOM 4587 C C . LYS B 1 268 ? 84.163 6.092 71.414 1.00 32.19 295 LYS B C 1
ATOM 4588 O O . LYS B 1 268 ? 85.361 5.937 71.148 1.00 38.58 295 LYS B O 1
ATOM 4594 N N . SER B 1 269 ? 83.441 5.162 72.039 1.00 29.01 296 SER B N 1
ATOM 4595 C CA . SER B 1 269 ? 84.036 3.847 72.351 1.00 36.50 296 SER B CA 1
ATOM 4596 C C . SER B 1 269 ? 84.472 3.152 71.097 1.00 41.25 296 SER B C 1
ATOM 4597 O O . SER B 1 269 ? 85.568 2.604 71.018 1.00 43.87 296 SER B O 1
ATOM 4600 N N . LEU B 1 270 ? 83.575 3.185 70.116 1.00 42.15 297 LEU B N 1
ATOM 4601 C CA . LEU B 1 270 ? 83.809 2.589 68.824 1.00 39.84 297 LEU B CA 1
ATOM 4602 C C . LEU B 1 270 ? 85.057 3.195 68.208 1.00 43.20 297 LEU B C 1
ATOM 4603 O O . LEU B 1 270 ? 85.942 2.458 67.753 1.00 46.72 297 LEU B O 1
ATOM 4616 N N . LEU B 1 272 ? 87.601 4.784 69.568 1.00 40.97 299 LEU B N 1
ATOM 4617 C CA . LEU B 1 272 ? 88.811 4.395 70.304 1.00 48.03 299 LEU B CA 1
ATOM 4618 C C . LEU B 1 272 ? 89.232 2.978 69.903 1.00 53.65 299 LEU B C 1
ATOM 4619 O O . LEU B 1 272 ? 90.413 2.707 69.626 1.00 60.20 299 LEU B O 1
ATOM 4624 N N . LEU B 1 273 ? 88.255 2.080 69.857 1.00 47.19 300 LEU B N 1
ATOM 4625 C CA . LEU B 1 273 ? 88.490 0.709 69.421 1.00 51.90 300 LEU B CA 1
ATOM 4626 C C . LEU B 1 273 ? 89.103 0.643 68.032 1.00 58.59 300 LEU B C 1
ATOM 4627 O O . LEU B 1 273 ? 90.106 -0.038 67.813 1.00 65.08 300 LEU B O 1
ATOM 4632 N N . TYR B 1 274 ? 88.491 1.369 67.103 1.00 54.83 301 TYR B N 1
ATOM 4633 C CA . TYR B 1 274 ? 88.896 1.351 65.711 1.00 49.65 301 TYR B CA 1
ATOM 4634 C C . TYR B 1 274 ? 90.336 1.836 65.585 1.00 52.36 301 TYR B C 1
ATOM 4635 O O . TYR B 1 274 ? 91.106 1.350 64.762 1.00 67.13 301 TYR B O 1
ATOM 4644 N N . ARG B 1 275 ? 90.693 2.798 66.417 1.00 49.28 302 A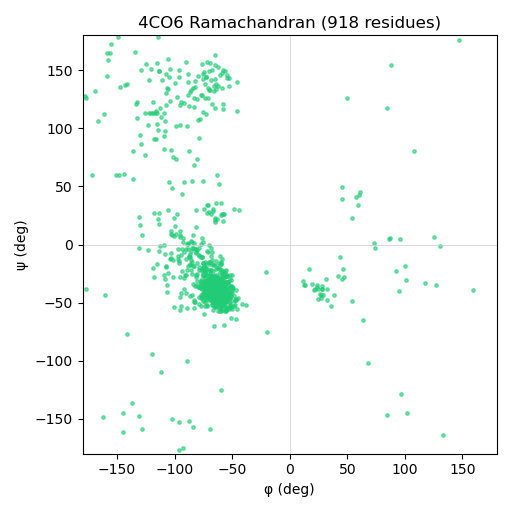RG B N 1
ATOM 4645 C CA . ARG B 1 275 ? 92.008 3.427 66.377 1.00 51.46 302 ARG B CA 1
ATOM 4646 C C . ARG B 1 275 ? 93.109 2.554 66.950 1.00 59.25 302 ARG B C 1
ATOM 4647 O O . ARG B 1 275 ? 94.285 2.715 66.616 1.00 61.80 302 ARG B O 1
ATOM 4655 N N . GLU B 1 276 ? 92.742 1.635 67.834 1.00 66.11 303 GLU B N 1
ATOM 4656 C CA . GLU B 1 276 ? 93.760 0.803 68.452 1.00 71.69 303 GLU B CA 1
ATOM 4657 C C . GLU B 1 276 ? 93.928 -0.492 67.699 1.00 69.69 303 GLU B C 1
ATOM 4658 O O . GLU B 1 276 ? 94.861 -1.242 67.957 1.00 73.59 303 GLU B O 1
ATOM 4664 N N . ILE B 1 277 ? 93.039 -0.753 66.750 1.00 69.83 304 ILE B N 1
ATOM 4665 C CA . ILE B 1 277 ? 93.089 -2.022 66.044 1.00 69.48 304 ILE B CA 1
ATOM 4666 C C . ILE B 1 277 ? 94.221 -2.053 65.013 1.00 69.58 304 ILE B C 1
ATOM 4667 O O . ILE B 1 277 ? 94.880 -3.072 64.847 1.00 72.49 304 ILE B O 1
ATOM 4672 N N . GLY B 1 278 ? 94.486 -0.928 64.362 1.00 66.89 305 GLY B N 1
ATOM 4673 C CA . GLY B 1 278 ? 95.647 -0.843 63.490 1.00 72.47 305 GLY B CA 1
ATOM 4674 C C . GLY B 1 278 ? 95.344 -0.968 62.006 1.00 72.41 305 GLY B C 1
ATOM 4675 O O . GLY B 1 278 ? 94.308 -0.495 61.537 1.00 68.87 305 GLY B O 1
ATOM 4676 N N . PRO B 1 279 ? 96.259 -1.606 61.258 1.00 72.78 306 PRO B N 1
ATOM 4677 C CA . PRO B 1 279 ? 96.159 -1.785 59.804 1.00 73.10 306 PRO B CA 1
ATOM 4678 C C . PRO B 1 279 ? 94.984 -2.657 59.382 1.00 75.72 306 PRO B C 1
ATOM 4679 O O . PRO B 1 279 ? 94.446 -2.448 58.296 1.00 84.36 306 PRO B O 1
ATOM 4683 N N . ARG B 1 280 ? 94.591 -3.611 60.219 1.00 73.12 307 ARG B N 1
ATOM 4684 C CA . ARG B 1 280 ? 93.461 -4.475 59.909 1.00 62.35 307 ARG B CA 1
ATOM 4685 C C . ARG B 1 280 ? 92.134 -3.728 59.898 1.00 58.11 307 ARG B C 1
ATOM 4686 O O . ARG B 1 280 ? 91.115 -4.306 59.539 1.00 62.94 307 ARG B O 1
ATOM 4694 N N . ALA B 1 281 ? 92.148 -2.454 60.289 1.00 57.74 308 ALA B N 1
ATOM 4695 C CA . ALA B 1 281 ? 90.918 -1.702 60.588 1.00 56.00 308 ALA B CA 1
ATOM 4696 C C . ALA B 1 281 ? 89.976 -1.431 59.399 1.00 63.31 308 ALA B C 1
ATOM 4697 O O . ALA B 1 281 ? 88.760 -1.566 59.534 1.00 59.73 308 ALA B O 1
ATOM 4699 N N . PRO B 1 282 ? 90.514 -1.006 58.246 1.00 51.12 309 PRO B N 1
ATOM 4700 C CA . PRO B 1 282 ? 89.580 -0.900 57.115 1.00 67.68 309 PRO B CA 1
ATOM 4701 C C . PRO B 1 282 ? 88.904 -2.241 56.757 1.00 67.88 309 PRO B C 1
ATOM 4702 O O . PRO B 1 282 ? 87.770 -2.271 56.274 1.00 70.28 309 PRO B O 1
ATOM 4706 N N . TYR B 1 283 ? 89.600 -3.340 57.017 1.00 72.40 310 TYR B N 1
ATOM 4707 C CA . TYR B 1 283 ? 89.124 -4.667 56.632 1.00 78.18 310 TYR B CA 1
ATOM 4708 C C . TYR B 1 283 ? 88.560 -5.475 57.797 1.00 78.80 310 TYR B C 1
ATOM 4709 O O . TYR B 1 283 ? 88.214 -6.645 57.623 1.00 80.61 310 TYR B O 1
ATOM 4726 N N . VAL B 1 285 ? 85.873 -5.678 59.419 1.00 55.55 312 VAL B N 1
ATOM 4727 C CA . VAL B 1 285 ? 84.573 -6.266 59.085 1.00 53.71 312 VAL B CA 1
ATOM 4728 C C . VAL B 1 285 ? 84.673 -7.680 58.456 1.00 70.26 312 VAL B C 1
ATOM 4729 O O . VAL B 1 285 ? 83.729 -8.465 58.527 1.00 79.60 312 VAL B O 1
ATOM 4733 N N . LEU B 1 286 ? 85.828 -8.029 57.891 1.00 71.97 313 LEU B N 1
ATOM 4734 C CA . LEU B 1 286 ? 86.035 -9.374 57.351 1.00 65.83 313 LEU B CA 1
ATOM 4735 C C . LEU B 1 286 ? 86.555 -10.378 58.377 1.00 78.35 313 LEU B C 1
ATOM 4736 O O . LEU B 1 286 ? 86.724 -11.564 58.059 1.00 73.24 313 LEU B O 1
ATOM 4741 N N . LEU B 1 287 ? 86.838 -9.914 59.590 1.00 74.46 314 LEU B N 1
ATOM 4742 C CA . LEU B 1 287 ? 87.399 -10.800 60.606 1.00 82.41 314 LEU B CA 1
ATOM 4743 C C . LEU B 1 287 ? 86.300 -11.488 61.417 1.00 85.61 314 LEU B C 1
ATOM 4744 O O . LEU B 1 287 ? 85.728 -12.471 60.961 1.00 90.74 314 LEU B O 1
ATOM 4749 N N . GLU B 1 288 ? 86.009 -10.991 62.615 1.00 81.21 315 GLU B N 1
ATOM 4750 C CA . GLU B 1 288 ? 85.003 -11.630 63.460 1.00 79.00 315 GLU B CA 1
ATOM 4751 C C . GLU B 1 288 ? 83.644 -11.013 63.207 1.00 71.02 315 GLU B C 1
ATOM 4752 O O . GLU B 1 288 ? 83.460 -9.814 63.393 1.00 71.69 315 GLU B O 1
ATOM 4758 N N . GLU B 1 289 ? 82.695 -11.856 62.803 1.00 72.16 316 GLU B N 1
ATOM 4759 C CA . GLU B 1 289 ? 81.399 -11.433 62.256 1.00 82.87 316 GLU B CA 1
ATOM 4760 C C . GLU B 1 289 ? 80.618 -10.509 63.177 1.00 90.55 316 GLU B C 1
ATOM 4761 O O . GLU B 1 289 ? 79.735 -9.763 62.741 1.00 91.31 316 GLU B O 1
ATOM 4767 N N . SER B 1 290 ? 80.955 -10.569 64.458 1.00 91.95 317 SER B N 1
ATOM 4768 C CA . SER B 1 290 ? 80.372 -9.691 65.454 1.00 87.51 317 SER B CA 1
ATOM 4769 C C . SER B 1 290 ? 80.735 -8.234 65.198 1.00 79.18 317 SER B C 1
ATOM 4770 O O . SER B 1 290 ? 79.962 -7.332 65.523 1.00 82.66 317 SER B O 1
ATOM 4773 N N . ILE B 1 291 ? 81.905 -8.000 64.607 1.00 74.22 318 ILE B N 1
ATOM 4774 C CA . ILE B 1 291 ? 82.388 -6.631 64.396 1.00 65.92 318 ILE B CA 1
ATOM 4775 C C . ILE B 1 291 ? 81.442 -5.770 63.547 1.00 61.22 318 ILE B C 1
ATOM 4776 O O . ILE B 1 291 ? 81.159 -4.628 63.901 1.00 54.94 318 ILE B O 1
ATOM 4781 N N . GLN B 1 292 ? 80.940 -6.300 62.434 1.00 66.72 319 GLN B N 1
ATOM 4782 C CA . GLN B 1 292 ? 80.054 -5.490 61.593 1.00 73.2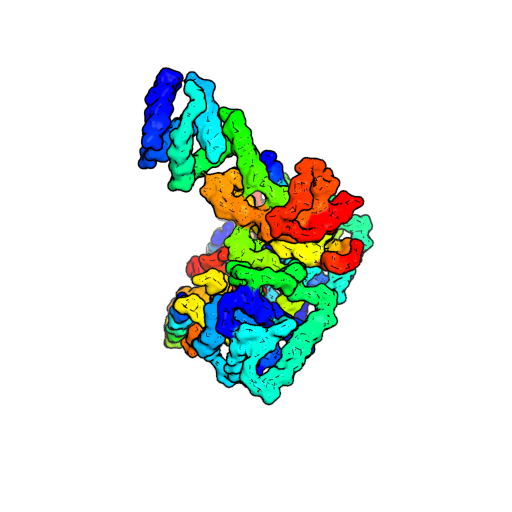5 319 GLN B CA 1
ATOM 4783 C C . GLN B 1 292 ? 78.836 -5.057 62.422 1.00 74.59 319 GLN B C 1
ATOM 4784 O O . GLN B 1 292 ? 78.291 -3.962 62.222 1.00 67.92 319 GLN B O 1
ATOM 4790 N N . THR B 1 293 ? 78.463 -5.904 63.385 1.00 77.86 320 THR B N 1
ATOM 4791 C CA . THR B 1 293 ? 77.327 -5.666 64.274 1.00 72.27 320 THR B CA 1
ATOM 4792 C C . THR B 1 293 ? 77.653 -4.621 65.332 1.00 68.15 320 THR B C 1
ATOM 4793 O O . THR B 1 293 ? 76.884 -3.689 65.571 1.00 67.74 320 THR B O 1
ATOM 4797 N N . LYS B 1 294 ? 78.809 -4.779 65.958 1.00 63.89 321 LYS B N 1
ATOM 4798 C CA . LYS B 1 294 ? 79.235 -3.883 67.021 1.00 51.34 321 LYS B CA 1
ATOM 4799 C C . LYS B 1 294 ? 79.342 -2.434 66.547 1.00 48.02 321 LYS B C 1
ATOM 4800 O O . LYS B 1 294 ? 79.035 -1.505 67.307 1.00 47.20 321 LYS B O 1
ATOM 4806 N N . PHE B 1 295 ? 79.753 -2.233 65.291 1.00 44.84 322 PHE B N 1
ATOM 4807 C CA . PHE B 1 295 ? 79.859 -0.868 64.730 1.00 39.88 322 PHE B CA 1
ATOM 4808 C C . PHE B 1 295 ? 78.625 -0.371 63.987 1.00 36.25 322 PHE B C 1
ATOM 4809 O O . PHE B 1 295 ? 78.662 0.700 63.417 1.00 37.49 322 PHE B O 1
ATOM 4817 N N . ALA B 1 296 ? 77.541 -1.140 64.005 1.00 42.20 323 ALA B N 1
ATOM 4818 C CA . ALA B 1 296 ? 76.322 -0.817 63.263 1.00 44.50 323 ALA B CA 1
ATOM 4819 C C . ALA B 1 296 ? 75.508 0.348 63.860 1.00 41.35 323 ALA B C 1
ATOM 4820 O O . ALA B 1 296 ? 75.421 0.492 65.055 1.00 45.94 323 ALA B O 1
ATOM 4822 N N . PRO B 1 297 ? 74.896 1.176 63.007 1.00 44.51 324 PRO B N 1
ATOM 4823 C CA . PRO B 1 297 ? 74.096 2.323 63.463 1.00 39.42 324 PRO B CA 1
ATOM 4824 C C . PRO B 1 297 ? 72.889 1.968 64.363 1.00 40.59 324 PRO B C 1
ATOM 4825 O O . PRO B 1 297 ? 72.306 2.853 64.986 1.00 43.31 324 PRO B O 1
ATOM 4829 N N . GLY B 1 298 ? 72.495 0.701 64.405 1.00 37.46 325 GLY B N 1
ATOM 4830 C CA . GLY B 1 298 ? 71.476 0.266 65.342 1.00 41.83 325 GLY B CA 1
ATOM 4831 C C . GLY B 1 298 ? 71.868 0.538 66.797 1.00 45.21 325 GLY B C 1
ATOM 4832 O O . GLY B 1 298 ? 71.001 0.764 67.632 1.00 49.92 325 GLY B O 1
ATOM 4833 N N . GLY B 1 299 ? 73.173 0.532 67.082 1.00 39.29 326 GLY B N 1
ATOM 4834 C CA . GLY B 1 299 ? 73.714 0.808 68.405 1.00 43.47 326 GLY B CA 1
ATOM 4835 C C . GLY B 1 299 ? 73.858 2.276 68.816 1.00 48.23 326 GLY B C 1
ATOM 4836 O O . GLY B 1 299 ? 74.199 2.558 69.951 1.00 49.79 326 GLY B O 1
ATOM 4837 N N . TYR B 1 300 ? 73.611 3.211 67.901 1.00 43.11 327 TYR B N 1
ATOM 4838 C CA . TYR B 1 300 ? 73.611 4.646 68.221 1.00 30.66 327 TYR B CA 1
ATOM 4839 C C . TYR B 1 300 ? 72.598 5.345 67.316 1.00 31.45 327 TYR B C 1
ATOM 4840 O O . TYR B 1 300 ? 72.956 6.223 66.531 1.00 37.31 327 TYR B O 1
ATOM 4849 N N . PRO B 1 301 ? 71.321 4.946 67.407 1.00 32.49 328 PRO B N 1
ATOM 4850 C CA . PRO B 1 301 ? 70.354 5.306 66.349 1.00 35.06 328 PRO B CA 1
ATOM 4851 C C . PRO B 1 301 ? 69.904 6.761 66.336 1.00 41.15 328 PRO B C 1
ATOM 4852 O O . PRO B 1 301 ? 69.405 7.245 65.318 1.00 42.19 328 PRO B O 1
ATOM 4856 N N . LEU B 1 302 ? 70.059 7.456 67.451 1.00 34.13 329 LEU B N 1
ATOM 4857 C CA . LEU B 1 302 ? 69.608 8.840 67.508 1.00 33.64 329 LEU B CA 1
ATOM 4858 C C . LEU B 1 302 ? 70.625 9.722 66.803 1.00 33.28 329 LEU B C 1
ATOM 4859 O O . LEU B 1 302 ? 70.276 10.669 66.126 1.00 38.20 329 LEU B O 1
ATOM 4864 N N . LEU B 1 303 ? 71.898 9.399 66.962 1.00 31.79 330 LEU B N 1
ATOM 4865 C CA . LEU B 1 303 ? 72.933 10.141 66.278 1.00 29.26 330 LEU B CA 1
ATOM 4866 C C . LEU B 1 303 ? 72.926 9.770 64.782 1.00 34.49 330 LEU B C 1
ATOM 4867 O O . LEU B 1 303 ? 73.169 10.613 63.921 1.00 39.17 330 LEU B O 1
ATOM 4872 N N . TRP B 1 304 ? 72.660 8.501 64.478 1.00 35.78 331 TRP B N 1
ATOM 4873 C CA . TRP B 1 304 ? 72.617 8.080 63.091 1.00 33.92 331 TRP B CA 1
ATOM 4874 C C . TRP B 1 304 ? 71.449 8.798 62.407 1.00 36.61 331 TRP B C 1
ATOM 4875 O O . TRP B 1 304 ? 71.637 9.480 61.396 1.00 29.79 331 TRP B O 1
ATOM 4886 N N . SER B 1 305 ? 70.257 8.686 62.985 1.00 40.02 332 SER B N 1
ATOM 4887 C CA . SER B 1 305 ? 69.095 9.419 62.489 1.00 36.19 332 SER B CA 1
ATOM 4888 C C . SER B 1 305 ? 69.404 10.895 62.206 1.00 41.05 332 SER B C 1
ATOM 4889 O O . SER B 1 305 ? 69.060 11.406 61.150 1.00 43.75 332 SER B O 1
ATOM 4892 N N . PHE B 1 306 ? 70.058 11.566 63.151 1.00 38.86 333 PHE B N 1
ATOM 4893 C CA . PHE B 1 306 ? 70.423 12.975 62.999 1.00 27.78 333 PHE B CA 1
ATOM 4894 C C . PHE B 1 306 ? 71.394 13.145 61.839 1.00 31.32 333 PHE B C 1
ATOM 4895 O O . PHE B 1 306 ? 71.294 14.091 61.042 1.00 39.11 333 PHE B O 1
ATOM 4903 N N . ALA B 1 307 ? 72.331 12.211 61.735 1.00 31.16 334 ALA B N 1
ATOM 4904 C CA . ALA B 1 307 ? 73.336 12.244 60.684 1.00 31.09 334 ALA B CA 1
ATOM 4905 C C . ALA B 1 307 ? 72.682 12.025 59.284 1.00 35.44 334 ALA B C 1
ATOM 4906 O O . ALA B 1 307 ? 73.126 12.577 58.263 1.00 40.58 334 ALA B O 1
ATOM 4916 N N . GLY B 1 309 ? 69.592 12.967 58.554 1.00 33.19 336 GLY B N 1
ATOM 4917 C CA . GLY B 1 309 ? 68.886 14.196 58.229 1.00 31.81 336 GLY B CA 1
ATOM 4918 C C . GLY B 1 309 ? 69.799 15.225 57.579 1.00 40.13 336 GLY B C 1
ATOM 4919 O O . GLY B 1 309 ? 69.405 15.895 56.615 1.00 47.21 336 GLY B O 1
ATOM 4920 N N . VAL B 1 310 ? 71.004 15.374 58.132 1.00 40.67 337 VAL B N 1
ATOM 4921 C CA . VAL B 1 310 ? 72.045 16.202 57.526 1.00 34.51 337 VAL B CA 1
ATOM 4922 C C . VAL B 1 310 ? 72.436 15.632 56.164 1.00 42.51 337 VAL B C 1
ATOM 4923 O O . VAL B 1 310 ? 72.604 16.392 55.203 1.00 53.85 337 VAL B O 1
ATOM 4927 N N . ALA B 1 311 ? 72.591 14.307 56.077 1.00 43.48 338 ALA B N 1
ATOM 4928 C CA . ALA B 1 311 ? 73.026 13.684 54.812 1.00 42.32 338 ALA B CA 1
ATOM 4929 C C . ALA B 1 311 ? 72.042 13.940 53.673 1.00 46.91 338 ALA B C 1
ATOM 4930 O O . ALA B 1 311 ? 72.454 14.124 52.516 1.00 57.01 338 ALA B O 1
ATOM 4932 N N . THR B 1 312 ? 70.747 13.969 53.982 1.00 39.29 339 THR B N 1
ATOM 4933 C CA . THR B 1 312 ? 69.779 14.134 52.912 1.00 46.52 339 THR B CA 1
ATOM 4934 C C . THR B 1 312 ? 69.725 15.580 52.409 1.00 50.76 339 THR B C 1
ATOM 4935 O O . THR B 1 312 ? 69.257 15.823 51.285 1.00 53.42 339 THR B O 1
ATOM 4939 N N . THR B 1 313 ? 70.210 16.524 53.222 1.00 42.60 340 THR B N 1
ATOM 4940 C CA . THR B 1 313 ? 70.197 17.944 52.857 1.00 42.66 340 THR B CA 1
ATOM 4941 C C . THR B 1 313 ? 71.463 18.388 52.126 1.00 44.46 340 THR B C 1
ATOM 4942 O O . THR B 1 313 ? 71.447 19.324 51.329 1.00 47.88 340 THR B O 1
ATOM 4946 N N . ILE B 1 314 ? 72.549 17.681 52.378 1.00 54.16 341 ILE B N 1
ATOM 4947 C CA . ILE B 1 314 ? 73.895 18.147 52.069 1.00 49.68 341 ILE B CA 1
ATOM 4948 C C . ILE B 1 314 ? 74.429 17.362 50.912 1.00 49.04 341 ILE B C 1
ATOM 4949 O O . ILE B 1 314 ? 75.243 17.839 50.125 1.00 52.49 341 ILE B O 1
ATOM 4954 N N . ASP B 1 315 ? 73.941 16.130 50.840 1.00 54.07 342 ASP B N 1
ATOM 4955 C CA . ASP B 1 315 ? 74.345 15.176 49.832 1.00 60.11 342 ASP B CA 1
ATOM 4956 C C . ASP B 1 315 ? 73.141 14.448 49.257 1.00 58.34 342 ASP B C 1
ATOM 4957 O O . ASP B 1 315 ? 73.072 13.228 49.321 1.00 64.87 342 ASP B O 1
ATOM 4962 N N . ARG B 1 316 ? 72.197 15.224 48.733 1.00 53.77 343 ARG B N 1
ATOM 4963 C CA . ARG B 1 316 ? 71.009 14.757 48.003 1.00 63.59 343 ARG B CA 1
ATOM 4964 C C . ARG B 1 316 ? 71.087 13.352 47.432 1.00 72.49 343 ARG B C 1
ATOM 4965 O O . ARG B 1 316 ? 70.491 12.421 47.969 1.00 84.21 343 ARG B O 1
ATOM 4973 N N . SER B 1 317 ? 71.828 13.199 46.347 1.00 69.97 344 SER B N 1
ATOM 4974 C CA . SER B 1 317 ? 71.968 11.895 45.723 1.00 82.12 344 SER B CA 1
ATOM 4975 C C . SER B 1 317 ? 72.861 10.961 46.551 1.00 88.69 344 SER B C 1
ATOM 4976 O O . SER B 1 317 ? 74.100 11.032 46.497 1.00 91.61 344 SER B O 1
ATOM 4987 N N . LEU B 1 321 ? 73.475 4.834 50.798 1.00 67.11 348 LEU B N 1
ATOM 4988 C CA . LEU B 1 321 ? 72.927 5.099 52.125 1.00 62.85 348 LEU B CA 1
ATOM 4989 C C . LEU B 1 321 ? 71.413 4.903 52.154 1.00 67.90 348 LEU B C 1
ATOM 4990 O O . LEU B 1 321 ? 70.660 5.597 51.472 1.00 71.29 348 LEU B O 1
ATOM 4995 N N . ASN B 1 322 ? 70.968 3.953 52.960 1.00 64.79 349 ASN B N 1
ATOM 4996 C CA . ASN B 1 322 ? 69.545 3.702 53.093 1.00 63.54 349 ASN B CA 1
ATOM 4997 C C . ASN B 1 322 ? 69.016 4.146 54.469 1.00 62.74 349 ASN B C 1
ATOM 4998 O O . ASN B 1 322 ? 69.384 3.558 55.490 1.00 65.17 349 ASN B O 1
ATOM 5003 N N . ILE B 1 323 ? 68.168 5.177 54.504 1.00 53.09 350 ILE B N 1
ATOM 5004 C CA . ILE B 1 323 ? 67.628 5.659 55.782 1.00 54.99 350 ILE B CA 1
ATOM 5005 C C . ILE B 1 323 ? 66.393 4.872 56.243 1.00 52.65 350 ILE B C 1
ATOM 5006 O O . ILE B 1 323 ? 65.863 5.116 57.322 1.00 50.92 350 ILE B O 1
ATOM 5011 N N . ASN B 1 324 ? 65.950 3.925 55.424 1.00 49.81 351 ASN B N 1
ATOM 5012 C CA . ASN B 1 324 ? 64.826 3.050 55.766 1.00 54.53 351 ASN B CA 1
ATOM 5013 C C . ASN B 1 324 ? 65.266 1.899 56.679 1.00 58.12 351 ASN B C 1
ATOM 5014 O O . ASN B 1 324 ? 65.400 0.766 56.242 1.00 52.30 351 ASN B O 1
ATOM 5019 N N . ARG B 1 325 ? 65.524 2.214 57.945 1.00 58.83 352 ARG B N 1
ATOM 5020 C CA . ARG B 1 325 ? 65.742 1.192 58.965 1.00 59.33 352 ARG B CA 1
ATOM 5021 C C . ARG B 1 325 ? 64.685 1.375 60.042 1.00 52.30 352 ARG B C 1
ATOM 5022 O O . ARG B 1 325 ? 64.219 2.503 60.277 1.00 45.13 352 ARG B O 1
ATOM 5030 N N . GLY B 1 326 ? 64.319 0.279 60.701 1.00 50.97 353 GLY B N 1
ATOM 5031 C CA . GLY B 1 326 ? 63.359 0.328 61.787 1.00 48.10 353 GLY B CA 1
ATOM 5032 C C . GLY B 1 326 ? 63.759 1.283 62.901 1.00 47.36 353 GLY B C 1
ATOM 5033 O O . GLY B 1 326 ? 62.908 1.775 63.629 1.00 53.87 353 GLY B O 1
ATOM 5034 N N . TYR B 1 327 ? 65.049 1.569 63.014 1.00 38.99 354 TYR B N 1
ATOM 5035 C CA . TYR B 1 327 ? 65.520 2.437 64.072 1.00 43.41 354 TYR B CA 1
ATOM 5036 C C . TYR B 1 327 ? 65.677 3.900 63.672 1.00 42.51 354 TYR B C 1
ATOM 5037 O O . TYR B 1 327 ? 66.195 4.696 64.456 1.00 40.95 354 TYR B O 1
ATOM 5046 N N . LEU B 1 328 ? 65.217 4.281 62.486 1.00 51.88 355 LEU B N 1
ATOM 5047 C CA . LEU B 1 328 ? 65.260 5.700 62.125 1.00 46.27 355 LEU B CA 1
ATOM 5048 C C . LEU B 1 328 ? 64.268 6.472 62.980 1.00 47.00 355 LEU B C 1
ATOM 5049 O O . LEU B 1 328 ? 63.123 6.056 63.129 1.00 49.51 355 LEU B O 1
ATOM 5054 N N . GLU B 1 329 ? 64.703 7.596 63.533 1.00 40.70 356 GLU B N 1
ATOM 5055 C CA . GLU B 1 329 ? 63.862 8.365 64.451 1.00 42.51 356 GLU B CA 1
ATOM 5056 C C . GLU B 1 329 ? 63.508 9.724 63.857 1.00 42.21 356 GLU B C 1
ATOM 5057 O O . GLU B 1 329 ? 64.321 10.653 63.932 1.00 43.27 356 GLU B O 1
ATOM 5063 N N . PRO B 1 330 ? 62.305 9.848 63.273 1.00 34.39 357 PRO B N 1
ATOM 5064 C CA . PRO B 1 330 ? 61.894 11.053 62.531 1.00 41.49 357 PRO B CA 1
ATOM 5065 C C . PRO B 1 330 ? 62.251 12.384 63.213 1.00 49.62 357 PRO B C 1
ATOM 5066 O O . PRO B 1 330 ? 62.764 13.279 62.537 1.00 51.32 357 PRO B O 1
ATOM 5078 N N . TYR B 1 332 ? 64.690 13.099 65.164 1.00 34.61 359 TYR B N 1
ATOM 5079 C CA . TYR B 1 332 ? 66.112 13.378 65.043 1.00 31.46 359 TYR B CA 1
ATOM 5080 C C . TYR B 1 332 ? 66.498 13.579 63.595 1.00 32.69 359 TYR B C 1
ATOM 5081 O O . TYR B 1 332 ? 67.407 14.327 63.277 1.00 38.87 359 TYR B O 1
ATOM 5090 N N . PHE B 1 333 ? 65.793 12.899 62.707 1.00 35.22 360 PHE B N 1
ATOM 5091 C CA . PHE B 1 333 ? 66.002 13.084 61.285 1.00 30.11 360 PHE B CA 1
ATOM 5092 C C . PHE B 1 333 ? 65.668 14.556 60.931 1.00 49.82 360 PHE B C 1
ATOM 5093 O O . PHE B 1 333 ? 66.466 15.255 60.290 1.00 51.74 360 PHE B O 1
ATOM 5101 N N . ARG B 1 334 ? 64.527 15.046 61.411 1.00 45.82 361 ARG B N 1
ATOM 5102 C CA . ARG B 1 334 ? 64.107 16.419 61.132 1.00 46.01 361 ARG B CA 1
ATOM 5103 C C . ARG B 1 334 ? 65.102 17.432 61.702 1.00 42.82 361 ARG B C 1
ATOM 5104 O O . ARG B 1 334 ? 65.348 18.508 61.126 1.00 49.97 361 ARG B O 1
ATOM 5112 N N . LEU B 1 335 ? 65.673 17.074 62.837 1.00 38.83 362 LEU B N 1
ATOM 5113 C CA . LEU B 1 335 ? 66.595 17.951 63.525 1.00 42.56 362 LEU B CA 1
ATOM 5114 C C . LEU B 1 335 ? 67.888 18.076 62.736 1.00 45.14 362 LEU B C 1
ATOM 5115 O O . LEU B 1 335 ? 68.500 19.149 62.688 1.00 49.91 362 LEU B O 1
ATOM 5120 N N . GLY B 1 336 ? 68.299 16.973 62.118 1.00 40.39 363 GLY B N 1
ATOM 5121 C CA . GLY B 1 336 ? 69.455 16.987 61.240 1.00 41.76 363 GLY B CA 1
ATOM 5122 C C . GLY B 1 336 ? 69.184 17.825 60.008 1.00 44.46 363 GLY B C 1
ATOM 5123 O O . GLY B 1 336 ? 70.076 18.499 59.488 1.00 50.61 363 GLY B O 1
ATOM 5124 N N . GLN B 1 337 ? 67.942 17.799 59.547 1.00 44.49 364 GLN B N 1
ATOM 5125 C CA . GLN B 1 337 ? 67.551 18.579 58.368 1.00 46.48 364 GLN B CA 1
ATOM 5126 C C . GLN B 1 337 ? 67.559 20.070 58.678 1.00 45.57 364 GLN B C 1
ATOM 5127 O O . GLN B 1 337 ? 68.066 20.881 57.893 1.00 50.88 364 GLN B O 1
ATOM 5133 N N . LYS B 1 338 ? 66.982 20.424 59.820 1.00 39.96 365 LYS B N 1
ATOM 5134 C CA . LYS B 1 338 ? 67.007 21.807 60.277 1.00 48.27 365 LYS B CA 1
ATOM 5135 C C . LYS B 1 338 ? 68.434 22.386 60.381 1.00 49.70 365 LYS B C 1
ATOM 5136 O O . LYS B 1 338 ? 68.704 23.493 59.900 1.00 54.53 365 LYS B O 1
ATOM 5142 N N . SER B 1 339 ? 69.346 21.629 60.988 1.00 42.81 366 SER B N 1
ATOM 5143 C CA . SER B 1 339 ? 70.722 22.095 61.159 1.00 40.95 366 SER B CA 1
ATOM 5144 C C . SER B 1 339 ? 71.433 22.310 59.836 1.00 45.52 366 SER B C 1
ATOM 5145 O O . SER B 1 339 ? 72.177 23.270 59.677 1.00 53.36 366 SER B O 1
ATOM 5148 N N . ALA B 1 340 ? 71.209 21.416 58.881 1.00 45.38 367 ALA B N 1
ATOM 5149 C CA . ALA B 1 340 ? 71.941 21.483 57.615 1.00 43.54 367 ALA B CA 1
ATOM 5150 C C . ALA B 1 340 ? 71.363 22.509 56.652 1.00 50.19 367 ALA B C 1
ATOM 5151 O O . ALA B 1 340 ? 72.076 23.011 55.776 1.00 58.22 367 ALA B O 1
ATOM 5153 N N . ARG B 1 341 ? 70.077 22.814 56.804 1.00 53.51 368 ARG B N 1
ATOM 5154 C CA . ARG B 1 341 ? 69.409 23.733 55.879 1.00 69.95 368 ARG B CA 1
ATOM 5155 C C . ARG B 1 341 ? 70.030 25.101 56.046 1.00 80.61 368 ARG B C 1
ATOM 5156 O O . ARG B 1 341 ? 70.749 25.559 55.170 1.00 84.72 368 ARG B O 1
ATOM 5164 N N . HIS B 1 342 ? 69.768 25.739 57.182 1.00 90.23 369 HIS B N 1
ATOM 5165 C CA . HIS B 1 342 ? 70.523 26.926 57.572 1.00 94.48 369 HIS B CA 1
ATOM 5166 C C . HIS B 1 342 ? 70.346 27.181 59.056 1.00 92.43 369 HIS B C 1
ATOM 5167 O O . HIS B 1 342 ? 70.826 26.392 59.869 1.00 88.33 369 HIS B O 1
ATOM 5174 N N . ASN C 1 16 ? 87.470 29.340 -3.734 1.00 119.09 43 ASN C N 1
ATOM 5175 C CA . ASN C 1 16 ? 87.285 27.901 -3.881 1.00 119.22 43 ASN C CA 1
ATOM 5176 C C . ASN C 1 16 ? 87.285 27.486 -5.351 1.00 125.14 43 ASN C C 1
ATOM 5177 O O . ASN C 1 16 ? 86.406 26.751 -5.805 1.00 120.58 43 ASN C O 1
ATOM 5179 N N . SER C 1 17 ? 88.279 27.967 -6.089 1.00 130.52 44 SER C N 1
ATOM 5180 C CA . SER C 1 17 ? 88.429 27.622 -7.498 1.00 142.72 44 SER C CA 1
ATOM 5181 C C . SER C 1 17 ? 88.780 26.144 -7.654 1.00 155.46 44 SER C C 1
ATOM 5182 O O . SER C 1 17 ? 89.387 25.550 -6.760 1.00 147.48 44 SER C O 1
ATOM 5185 N N . PRO C 1 18 ? 88.366 25.533 -8.777 1.00 164.46 45 PRO C N 1
ATOM 5186 C CA . PRO C 1 18 ? 88.852 24.188 -9.107 1.00 163.52 45 PRO C CA 1
ATOM 5187 C C . PRO C 1 18 ? 90.313 24.227 -9.559 1.00 160.74 45 PRO C C 1
ATOM 5188 O O . PRO C 1 18 ? 90.997 23.205 -9.524 1.00 160.90 45 PRO C O 1
ATOM 5192 N N . GLU C 1 19 ? 90.777 25.403 -9.975 1.00 161.42 46 GLU C N 1
ATOM 5193 C CA . GLU C 1 19 ? 92.162 25.580 -10.405 1.00 152.22 46 GLU C CA 1
ATOM 5194 C C . GLU C 1 19 ? 93.119 25.547 -9.214 1.00 145.48 46 GLU C C 1
ATOM 5195 O O . GLU C 1 19 ? 94.225 25.011 -9.308 1.00 149.21 46 GLU C O 1
ATOM 5197 N N . LEU C 1 20 ? 92.685 26.118 -8.093 1.00 137.17 47 LEU C N 1
ATOM 5198 C CA . LEU C 1 20 ? 93.523 26.208 -6.905 1.00 121.57 47 LEU C CA 1
ATOM 5199 C C . LEU C 1 20 ? 93.425 24.942 -6.053 1.00 120.38 47 LEU C C 1
ATOM 5200 O O . LEU C 1 20 ? 94.023 24.863 -4.976 1.00 117.67 47 LEU C O 1
ATOM 5202 N N . ARG C 1 21 ? 92.671 23.955 -6.540 1.00 116.63 48 ARG C N 1
ATOM 5203 C CA . ARG C 1 21 ? 92.469 2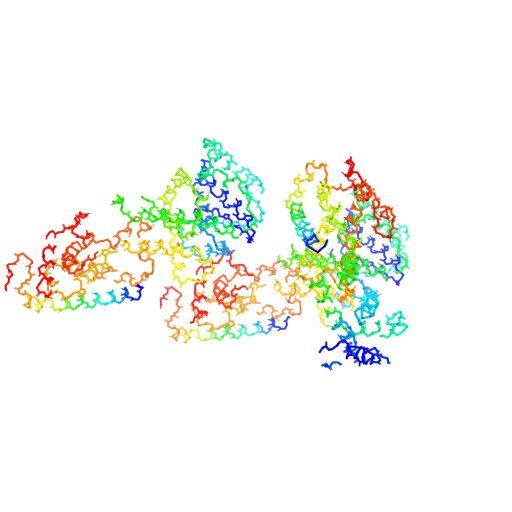2.697 -5.818 1.00 110.29 48 ARG C CA 1
ATOM 5204 C C . ARG C 1 21 ? 93.673 21.760 -5.962 1.00 110.37 48 ARG C C 1
ATOM 5205 O O . ARG C 1 21 ? 94.132 21.177 -4.979 1.00 111.36 48 ARG C O 1
ATOM 5207 N N . TRP C 1 22 ? 94.184 21.626 -7.183 1.00 110.25 49 TRP C N 1
ATOM 5208 C CA . TRP C 1 22 ? 95.346 20.781 -7.444 1.00 110.19 49 TRP C CA 1
ATOM 5209 C C . TRP C 1 22 ? 96.611 21.323 -6.774 1.00 116.33 49 TRP C C 1
ATOM 5210 O O . TRP C 1 22 ? 97.374 20.565 -6.175 1.00 113.67 49 TRP C O 1
ATOM 5212 N N . GLU C 1 23 ? 96.829 22.634 -6.873 1.00 119.54 50 GLU C N 1
ATOM 5213 C CA . GLU C 1 23 ? 98.019 23.262 -6.299 1.00 123.90 50 GLU C CA 1
ATOM 5214 C C . GLU C 1 23 ? 97.920 23.380 -4.774 1.00 122.52 50 GLU C C 1
ATOM 5215 O O . GLU C 1 23 ? 98.812 23.928 -4.120 1.00 127.58 50 GLU C O 1
ATOM 5217 N N . LEU C 1 24 ? 96.828 22.868 -4.218 1.00 118.88 51 LEU C N 1
ATOM 5218 C CA . LEU C 1 24 ? 96.654 22.803 -2.773 1.00 117.93 51 LEU C CA 1
ATOM 5219 C C . LEU C 1 24 ? 96.805 21.361 -2.280 1.00 116.67 51 LEU C C 1
ATOM 5220 O O . LEU C 1 24 ? 97.424 21.109 -1.242 1.00 113.75 51 LEU C O 1
ATOM 5222 N N . THR C 1 25 ? 96.240 20.419 -3.033 1.00 114.07 52 THR C N 1
ATOM 5223 C CA . THR C 1 25 ? 96.349 18.998 -2.701 1.00 112.85 52 THR C CA 1
ATOM 5224 C C . THR C 1 25 ? 97.745 18.459 -3.015 1.00 113.71 52 THR C C 1
ATOM 5225 O O . THR C 1 25 ? 98.230 17.538 -2.353 1.00 110.59 52 THR C O 1
ATOM 5227 N N . LEU C 1 26 ? 98.383 19.026 -4.037 1.00 116.04 53 LEU C N 1
ATOM 5228 C CA . LEU C 1 26 ? 99.770 18.691 -4.337 1.00 114.65 53 LEU C CA 1
ATOM 5229 C C . LEU C 1 26 ? 100.632 19.184 -3.182 1.00 114.08 53 LEU C C 1
ATOM 5230 O O . LEU C 1 26 ? 101.545 18.492 -2.725 1.00 113.96 53 LEU C O 1
ATOM 5232 N N . PHE C 1 27 ? 100.304 20.379 -2.696 1.00 114.41 54 PHE C N 1
ATOM 5233 C CA . PHE C 1 27 ? 100.984 20.972 -1.553 1.00 113.22 54 PHE C CA 1
ATOM 5234 C C . PHE C 1 27 ? 100.628 20.244 -0.268 1.00 106.97 54 PHE C C 1
ATOM 5235 O O . PHE C 1 27 ? 101.199 20.527 0.785 1.00 113.36 54 PHE C O 1
ATOM 5237 N N . ALA C 1 28 ? 99.682 19.312 -0.360 1.00 103.24 55 ALA C N 1
ATOM 5238 C CA . ALA C 1 28 ? 99.249 18.527 0.797 1.00 103.46 55 ALA C CA 1
ATOM 5239 C C . ALA C 1 28 ? 99.771 17.090 0.736 1.00 102.55 55 ALA C C 1
ATOM 5240 O O . ALA C 1 28 ? 100.085 16.487 1.760 1.00 91.30 55 ALA C O 1
ATOM 5242 N N . LEU C 1 29 ? 99.859 16.538 -0.468 1.00 104.89 56 LEU C N 1
ATOM 5243 C CA . LEU C 1 29 ? 100.443 15.217 -0.621 1.00 101.39 56 LEU C CA 1
ATOM 5244 C C . LEU C 1 29 ? 101.915 15.312 -0.252 1.00 106.48 56 LEU C C 1
ATOM 5245 O O . LEU C 1 29 ? 102.449 14.454 0.452 1.00 109.70 56 LEU C O 1
ATOM 5247 N N . ASP C 1 30 ? 102.552 16.391 -0.698 1.00 107.88 57 ASP C N 1
ATOM 5248 C CA . ASP C 1 30 ? 103.988 16.562 -0.518 1.00 113.24 57 ASP C CA 1
ATOM 5249 C C . ASP C 1 30 ? 104.368 16.944 0.916 1.00 118.40 57 ASP C C 1
ATOM 5250 O O . ASP C 1 30 ? 105.479 16.648 1.358 1.00 121.43 57 ASP C O 1
ATOM 5252 N N . VAL C 1 31 ? 103.454 17.586 1.645 1.00 118.47 58 VAL C N 1
ATOM 5253 C CA . VAL C 1 31 ? 103.734 18.014 3.022 1.00 118.93 58 VAL C CA 1
ATOM 5254 C C . VAL C 1 31 ? 103.825 16.831 3.987 1.00 119.27 58 VAL C C 1
ATOM 5255 O O . VAL C 1 31 ? 104.311 16.971 5.113 1.00 117.02 58 VAL C O 1
ATOM 5257 N N . ILE C 1 32 ? 103.350 15.669 3.543 1.00 118.99 59 ILE C N 1
ATOM 5258 C CA . ILE C 1 32 ? 103.447 14.445 4.331 1.00 120.52 59 ILE C CA 1
ATOM 5259 C C . ILE C 1 32 ? 104.667 13.636 3.898 1.00 123.30 59 ILE C C 1
ATOM 5260 O O . ILE C 1 32 ? 105.096 12.718 4.594 1.00 124.19 59 ILE C O 1
ATOM 5262 N N . ARG C 1 33 ? 105.224 13.990 2.744 1.00 125.47 60 ARG C N 1
ATOM 5263 C CA . ARG C 1 33 ? 106.424 13.338 2.228 1.00 126.27 60 ARG C CA 1
ATOM 5264 C C . ARG C 1 33 ? 107.692 13.909 2.865 1.00 127.61 60 ARG C C 1
ATOM 5265 O O . ARG C 1 33 ? 108.452 13.193 3.521 1.00 126.58 60 ARG C O 1
ATOM 5267 N N . ALA C 1 38 ? 95.639 25.459 11.183 1.00 111.21 65 ALA C N 1
ATOM 5268 C CA . ALA C 1 38 ? 96.317 24.169 11.086 1.00 117.71 65 ALA C CA 1
ATOM 5269 C C . ALA C 1 38 ? 97.356 24.007 12.198 1.00 128.74 65 ALA C C 1
ATOM 5270 O O . ALA C 1 38 ? 98.551 24.201 11.973 1.00 121.83 65 ALA C O 1
ATOM 5272 N N . GLU C 1 39 ? 96.890 23.635 13.392 1.00 136.82 66 GLU C N 1
ATOM 5273 C CA . GLU C 1 39 ? 97.730 23.578 14.598 1.00 143.17 66 GLU C CA 1
ATOM 5274 C C . GLU C 1 39 ? 98.855 22.535 14.544 1.00 145.19 66 GLU C C 1
ATOM 5275 O O . GLU C 1 39 ? 99.978 22.808 14.977 1.00 150.92 66 GLU C O 1
ATOM 5277 N N . SER C 1 40 ? 98.556 21.341 14.034 1.00 143.19 67 SER C N 1
ATOM 5278 C CA . SER C 1 40 ? 99.586 20.324 13.827 1.00 138.61 67 SER C CA 1
ATOM 5279 C C . SER C 1 40 ? 100.296 20.538 12.484 1.00 138.14 67 SER C C 1
ATOM 5280 O O . SER C 1 40 ? 99.777 21.221 11.595 1.00 139.82 67 SER C O 1
ATOM 5287 N N . LYS C 1 42 ? 102.375 17.965 10.064 1.00 127.61 69 LYS C N 1
ATOM 5288 C CA . LYS C 1 42 ? 102.140 16.961 9.027 1.00 120.84 69 LYS C CA 1
ATOM 5289 C C . LYS C 1 42 ? 100.720 16.411 9.058 1.00 124.12 69 LYS C C 1
ATOM 5290 O O . LYS C 1 42 ? 100.217 15.914 8.048 1.00 119.44 69 LYS C O 1
ATOM 5292 N N . VAL C 1 43 ? 100.077 16.500 10.220 1.00 128.58 70 VAL C N 1
ATOM 5293 C CA . VAL C 1 43 ? 98.719 15.994 10.382 1.00 124.24 70 VAL C CA 1
ATOM 5294 C C . VAL C 1 43 ? 97.755 16.755 9.479 1.00 125.53 70 VAL C C 1
ATOM 5295 O O . VAL C 1 43 ? 96.780 16.187 8.983 1.00 128.48 70 VAL C O 1
ATOM 5297 N N . GLY C 1 44 ? 98.036 18.040 9.273 1.00 126.34 71 GLY C N 1
ATOM 5298 C CA . GLY C 1 44 ? 97.239 18.869 8.388 1.00 122.50 71 GLY C CA 1
ATOM 5299 C C . GLY C 1 44 ? 97.124 18.281 6.992 1.00 122.48 71 GLY C C 1
ATOM 5300 O O . GLY C 1 44 ? 96.041 18.270 6.411 1.00 115.27 71 GLY C O 1
ATOM 5301 N N . ALA C 1 45 ? 98.241 17.778 6.469 1.00 125.56 72 ALA C N 1
ATOM 5302 C CA . ALA C 1 45 ? 98.300 17.190 5.127 1.00 127.11 72 ALA C CA 1
ATOM 5303 C C . ALA C 1 45 ? 97.248 16.102 4.938 1.00 119.81 72 ALA C C 1
ATOM 5304 O O . ALA C 1 45 ? 96.724 15.908 3.833 1.00 116.58 72 ALA C O 1
ATOM 5306 N N . ALA C 1 46 ? 96.952 15.396 6.027 1.00 110.19 73 ALA C N 1
ATOM 5307 C CA . ALA C 1 46 ? 95.895 14.397 6.043 1.00 90.54 73 ALA C CA 1
ATOM 5308 C C . ALA C 1 46 ? 94.531 15.068 6.089 1.00 98.18 73 ALA C C 1
ATOM 5309 O O . ALA C 1 46 ? 93.605 14.661 5.395 1.00 88.49 73 ALA C O 1
ATOM 5311 N N . PHE C 1 47 ? 94.419 16.106 6.912 1.00 110.14 74 PHE C N 1
ATOM 5312 C CA . PHE C 1 47 ? 93.159 16.828 7.083 1.00 111.69 74 PHE C CA 1
ATOM 5313 C C . PHE C 1 47 ? 92.858 17.708 5.868 1.00 112.55 74 PHE C C 1
ATOM 5314 O O . PHE C 1 47 ? 91.694 17.920 5.515 1.00 112.75 74 PHE C O 1
ATOM 5316 N N . THR C 1 48 ? 93.916 18.215 5.235 1.00 115.18 75 THR C N 1
ATOM 5317 C CA . THR C 1 48 ? 93.793 19.002 4.010 1.00 109.23 75 THR C CA 1
ATOM 5318 C C . THR C 1 48 ? 93.306 18.132 2.860 1.00 104.38 75 THR C C 1
ATOM 5319 O O . THR C 1 48 ? 92.370 18.499 2.146 1.00 106.27 75 THR C O 1
ATOM 5321 N N . LEU C 1 49 ? 93.945 16.977 2.691 1.00 104.44 76 LEU C N 1
ATOM 5322 C CA . LEU C 1 49 ? 93.573 16.044 1.635 1.00 95.69 76 LEU C CA 1
ATOM 5323 C C . LEU C 1 49 ? 92.188 15.421 1.888 1.00 100.55 76 LEU C C 1
ATOM 5324 O O . LEU C 1 49 ? 91.370 15.323 0.968 1.00 97.59 76 LEU C O 1
ATOM 5326 N N . ILE C 1 50 ? 91.915 15.025 3.133 1.00 105.24 77 ILE C N 1
ATOM 5327 C CA . ILE C 1 50 ? 90.645 14.374 3.482 1.00 106.72 77 ILE C CA 1
ATOM 5328 C C . ILE C 1 50 ? 89.416 15.234 3.143 1.00 106.64 77 ILE C C 1
ATOM 5329 O O . ILE C 1 50 ? 88.364 14.705 2.769 1.00 101.64 77 ILE C O 1
ATOM 5331 N N . SER C 1 51 ? 89.560 16.553 3.256 1.00 110.27 78 SER C N 1
ATOM 5332 C CA . SER C 1 51 ? 88.436 17.473 3.076 1.00 111.21 78 SER C CA 1
ATOM 5333 C C . SER C 1 51 ? 88.425 18.177 1.715 1.00 116.27 78 SER C C 1
ATOM 5334 O O . SER C 1 51 ? 88.469 19.410 1.643 1.00 117.32 78 SER C O 1
ATOM 5342 N N . LEU C 1 134 ? 89.204 17.890 -11.477 1.00 126.26 154 LEU C N 1
ATOM 5343 C CA . LEU C 1 134 ? 89.386 17.903 -10.027 1.00 121.96 154 LEU C CA 1
ATOM 5344 C C . LEU C 1 134 ? 88.551 16.829 -9.346 1.00 118.35 154 LEU C C 1
ATOM 5345 O O . LEU C 1 134 ? 89.062 16.069 -8.527 1.00 120.07 154 LEU C O 1
ATOM 5347 N N . VAL C 1 135 ? 87.270 16.774 -9.704 1.00 120.52 155 VAL C N 1
ATOM 5348 C CA . VAL C 1 135 ? 86.285 15.906 -9.053 1.00 116.81 155 VAL C CA 1
ATOM 5349 C C . VAL C 1 135 ? 86.697 14.434 -8.964 1.00 121.54 155 VAL C C 1
ATOM 5350 O O . VAL C 1 135 ? 86.734 13.858 -7.875 1.00 115.23 155 VAL C O 1
ATOM 5352 N N . SER C 1 136 ? 87.007 13.833 -10.112 1.00 127.12 156 SER C N 1
ATOM 5353 C CA . SER C 1 136 ? 87.347 12.412 -10.179 1.00 127.26 156 SER C CA 1
ATOM 5354 C C . SER C 1 136 ? 88.749 12.112 -9.639 1.00 126.12 156 SER C C 1
ATOM 5355 O O . SER C 1 136 ? 89.062 10.970 -9.304 1.00 126.02 156 SER C O 1
ATOM 5357 N N . ALA C 1 137 ? 89.588 13.140 -9.559 1.00 127.24 157 ALA C N 1
ATOM 5358 C CA . ALA C 1 137 ? 90.962 12.981 -9.089 1.00 123.96 157 ALA C CA 1
ATOM 5359 C C . ALA C 1 137 ? 91.030 12.993 -7.559 1.00 120.93 157 ALA C C 1
ATOM 5360 O O . ALA C 1 137 ? 91.652 12.118 -6.944 1.00 120.41 157 ALA C O 1
ATOM 5362 N N . VAL C 1 138 ? 90.393 13.989 -6.949 1.00 118.71 158 VAL C N 1
ATOM 5363 C CA . VAL C 1 138 ? 90.292 14.051 -5.498 1.00 114.57 158 VAL C CA 1
ATOM 5364 C C . VAL C 1 138 ? 89.571 12.810 -4.969 1.00 110.37 158 VAL C C 1
ATOM 5365 O O . VAL C 1 138 ? 89.865 12.332 -3.872 1.00 111.48 158 VAL C O 1
ATOM 5367 N N . ILE C 1 139 ? 88.640 12.288 -5.768 1.00 108.26 159 ILE C N 1
ATOM 5368 C CA . ILE C 1 139 ? 87.870 11.100 -5.402 1.00 99.63 159 ILE C CA 1
ATOM 5369 C C . ILE C 1 139 ? 88.669 9.805 -5.572 1.00 96.10 159 ILE C C 1
ATOM 5370 O O . ILE C 1 139 ? 88.232 8.741 -5.127 1.00 98.73 159 ILE C O 1
ATOM 5372 N N . THR C 1 140 ? 89.831 9.903 -6.216 1.00 93.02 160 THR C N 1
ATOM 5373 C CA . THR C 1 140 ? 90.720 8.757 -6.403 1.00 87.59 160 THR C CA 1
ATOM 5374 C C . THR C 1 140 ? 91.724 8.669 -5.261 1.00 94.11 160 THR C C 1
ATOM 5375 O O . THR C 1 140 ? 92.063 7.573 -4.805 1.00 87.87 160 THR C O 1
ATOM 5377 N N . ILE C 1 141 ? 92.195 9.836 -4.814 1.00 98.22 161 ILE C N 1
ATOM 5378 C CA . ILE C 1 141 ? 93.107 9.951 -3.672 1.00 98.05 161 ILE C CA 1
ATOM 5379 C C . ILE C 1 141 ? 92.389 9.655 -2.356 1.00 99.17 161 ILE C C 1
ATOM 5380 O O . ILE C 1 141 ? 92.934 8.993 -1.472 1.00 97.62 161 ILE C O 1
ATOM 5382 N N . GLU C 1 142 ? 91.164 10.156 -2.238 1.00 101.78 162 GLU C N 1
ATOM 5383 C CA . GLU C 1 142 ? 90.326 9.891 -1.078 1.00 93.30 162 GLU C CA 1
ATOM 5384 C C . GLU C 1 142 ? 90.157 8.394 -0.857 1.00 96.62 162 GLU C C 1
ATOM 5385 O O . GLU C 1 142 ? 90.356 7.897 0.250 1.00 97.26 162 GLU C O 1
ATOM 5387 N N . ALA C 1 143 ? 89.811 7.681 -1.923 1.00 99.46 163 ALA C N 1
ATOM 5388 C CA . ALA C 1 143 ? 89.459 6.266 -1.834 1.00 103.74 163 ALA C CA 1
ATOM 5389 C C . ALA C 1 143 ? 90.527 5.399 -1.155 1.00 104.21 163 ALA C C 1
ATOM 5390 O O . ALA C 1 143 ? 90.202 4.523 -0.348 1.00 108.68 163 ALA C O 1
ATOM 5392 N N . GLN C 1 144 ? 91.792 5.658 -1.475 1.00 101.72 164 GLN C N 1
ATOM 5393 C CA . GLN C 1 144 ? 92.902 4.841 -0.987 1.00 95.56 164 GLN C CA 1
ATOM 5394 C C . GLN C 1 144 ? 93.371 5.261 0.404 1.00 91.07 164 GLN C C 1
ATOM 5395 O O . GLN C 1 144 ? 94.059 4.504 1.096 1.00 94.86 164 GLN C O 1
ATOM 5397 N N . ILE C 1 145 ? 93.018 6.479 0.801 1.00 86.17 165 ILE C N 1
ATOM 5398 C CA . ILE C 1 145 ? 93.318 6.952 2.140 1.00 85.88 165 ILE C CA 1
ATOM 5399 C C . ILE C 1 145 ? 92.275 6.366 3.089 1.00 92.91 165 ILE C C 1
ATOM 5400 O O . ILE C 1 145 ? 92.572 5.997 4.231 1.00 89.55 165 ILE C O 1
ATOM 5402 N N . TRP C 1 146 ? 91.050 6.271 2.582 1.00 93.39 166 TRP C N 1
ATOM 5403 C CA . TRP C 1 146 ? 89.953 5.640 3.293 1.00 96.90 166 TRP C CA 1
ATOM 5404 C C . TRP C 1 146 ? 90.123 4.118 3.300 1.00 100.80 166 TRP C C 1
ATOM 5405 O O . TRP C 1 146 ? 89.761 3.446 4.272 1.00 97.36 166 TRP C O 1
ATOM 5407 N N . ILE C 1 147 ? 90.684 3.582 2.216 1.00 102.27 167 ILE C N 1
ATOM 5408 C CA . ILE C 1 147 ? 90.891 2.141 2.090 1.00 100.37 167 ILE C CA 1
ATOM 5409 C C . ILE C 1 147 ? 91.957 1.637 3.060 1.00 102.90 167 ILE C C 1
ATOM 5410 O O . ILE C 1 147 ? 91.965 0.460 3.418 1.00 106.91 167 ILE C O 1
ATOM 5412 N N . LEU C 1 148 ? 92.849 2.528 3.487 1.00 101.16 168 LEU C N 1
ATOM 5413 C CA . LEU C 1 148 ? 93.925 2.163 4.406 1.00 94.98 168 LEU C CA 1
ATOM 5414 C C . LEU C 1 148 ? 93.495 2.321 5.867 1.00 95.59 168 LEU C C 1
ATOM 5415 O O . LEU C 1 148 ? 93.353 1.340 6.603 1.00 93.63 168 LEU C O 1
ATOM 5417 N N . PHE C 1 180 ? 94.719 12.654 -11.655 1.00 128.64 207 PHE C N 1
ATOM 5418 C CA . PHE C 1 180 ? 95.338 12.001 -10.504 1.00 128.41 207 PHE C CA 1
ATOM 5419 C C . PHE C 1 180 ? 94.768 10.602 -10.290 1.00 122.19 207 PHE C C 1
ATOM 5420 O O . PHE C 1 180 ? 93.554 10.427 -10.167 1.00 119.61 207 PHE C O 1
ATOM 5422 N N . ALA C 1 181 ? 95.664 9.618 -10.236 1.00 122.80 208 ALA C N 1
ATOM 5423 C CA . ALA C 1 181 ? 95.295 8.218 -10.070 1.00 111.25 208 ALA C CA 1
ATOM 5424 C C . ALA C 1 181 ? 96.111 7.547 -8.955 1.00 102.78 208 ALA C C 1
ATOM 5425 O O . ALA C 1 181 ? 96.486 8.190 -7.973 1.00 103.04 208 ALA C O 1
ATOM 5427 N N . LEU C 1 182 ? 96.380 6.254 -9.125 1.00 97.99 209 LEU C N 1
ATOM 5428 C CA . LEU C 1 182 ? 97.026 5.424 -8.105 1.00 91.81 209 LEU C CA 1
ATOM 5429 C C . LEU C 1 182 ? 98.389 5.953 -7.670 1.00 107.00 209 LEU C C 1
ATOM 5430 O O . LEU C 1 182 ? 99.307 6.077 -8.491 1.00 108.79 209 LEU C O 1
ATOM 5432 N N . THR C 1 183 ? 98.530 6.236 -6.376 1.00 106.35 210 THR C N 1
ATOM 5433 C CA . THR C 1 183 ? 99.753 6.854 -5.877 1.00 114.06 210 THR C CA 1
ATOM 5434 C C . THR C 1 183 ? 99.812 7.053 -4.359 1.00 112.77 210 THR C C 1
ATOM 5435 O O . THR C 1 183 ? 98.889 7.637 -3.789 1.00 110.42 210 THR C O 1
ATOM 5437 N N . GLN C 1 184 ? 100.849 6.564 -3.672 1.00 113.88 211 GLN C N 1
ATOM 5438 C CA . GLN C 1 184 ? 101.754 5.481 -4.065 1.00 117.05 211 GLN C CA 1
ATOM 5439 C C . GLN C 1 184 ? 102.093 4.761 -2.756 1.00 119.56 211 GLN C C 1
ATOM 5440 O O . GLN C 1 184 ? 101.265 4.693 -1.848 1.00 121.19 211 GLN C O 1
ATOM 5446 N N . GLN C 1 185 ? 103.328 4.276 -2.641 1.00 122.43 212 GLN C N 1
ATOM 5447 C CA . GLN C 1 185 ? 103.876 3.792 -1.366 1.00 125.91 212 GLN C CA 1
ATOM 5448 C C . GLN C 1 185 ? 104.115 4.987 -0.412 1.00 127.33 212 GLN C C 1
ATOM 5449 O O . GLN C 1 185 ? 104.564 4.839 0.728 1.00 121.99 212 GLN C O 1
ATOM 5455 N N . TRP C 1 186 ? 103.798 6.180 -0.907 1.00 129.42 213 TRP C N 1
ATOM 5456 C CA . TRP C 1 186 ? 103.570 7.351 -0.072 1.00 129.35 213 TRP C CA 1
ATOM 5457 C C . TRP C 1 186 ? 102.465 7.026 0.939 1.00 127.08 213 TRP C C 1
ATOM 5458 O O . TRP C 1 186 ? 102.414 7.604 2.024 1.00 132.27 213 TRP C O 1
ATOM 5469 N N . LEU C 1 187 ? 101.584 6.096 0.562 1.00 122.86 214 LEU C N 1
ATOM 5470 C CA . LEU C 1 187 ? 100.552 5.563 1.444 1.00 112.76 214 LEU C CA 1
ATOM 5471 C C . LEU C 1 187 ? 101.116 5.094 2.775 1.00 115.67 214 LEU C C 1
ATOM 5472 O O . LEU C 1 187 ? 100.511 5.308 3.824 1.00 116.20 214 LEU C O 1
ATOM 5477 N N . THR C 1 188 ? 102.271 4.441 2.726 1.00 116.53 215 THR C N 1
ATOM 5478 C CA . THR C 1 188 ? 102.912 3.943 3.936 1.00 124.91 215 THR C CA 1
ATOM 5479 C C . THR C 1 188 ? 103.256 5.087 4.896 1.00 129.58 215 THR C C 1
ATOM 5480 O O . THR C 1 188 ? 103.201 4.924 6.117 1.00 132.72 215 THR C O 1
ATOM 5484 N N . GLU C 1 189 ? 103.582 6.253 4.348 1.00 131.64 216 GLU C N 1
ATOM 5485 C CA . GLU C 1 189 ? 103.785 7.434 5.182 1.00 131.46 216 GLU C CA 1
ATOM 5486 C C . GLU C 1 189 ? 102.471 7.812 5.856 1.00 133.22 216 GLU C C 1
ATOM 5487 O O . GLU C 1 189 ? 102.434 8.126 7.047 1.00 134.17 216 GLU C O 1
ATOM 5501 N N . ARG C 1 191 ? 99.850 5.891 6.477 1.00 126.07 218 ARG C N 1
ATOM 5502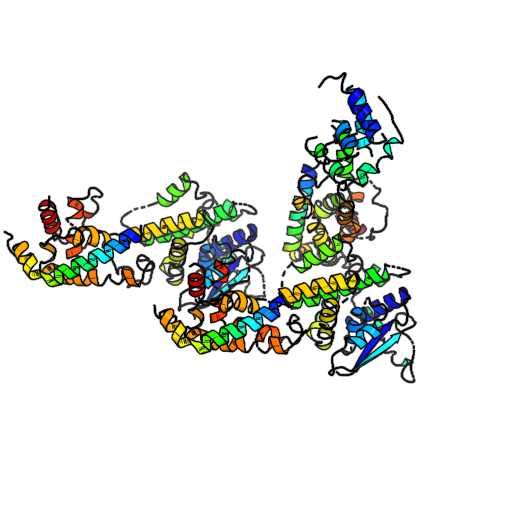 C CA . ARG C 1 191 ? 99.487 4.873 7.457 1.00 120.84 218 ARG C CA 1
ATOM 5503 C C . ARG C 1 191 ? 100.215 5.109 8.776 1.00 127.54 218 ARG C C 1
ATOM 5504 O O . ARG C 1 191 ? 99.649 4.911 9.847 1.00 117.99 218 ARG C O 1
ATOM 5512 N N . ASN C 1 192 ? 101.471 5.539 8.688 1.00 136.88 219 ASN C N 1
ATOM 5513 C CA . ASN C 1 192 ? 102.243 5.893 9.874 1.00 137.33 219 ASN C CA 1
ATOM 5514 C C . ASN C 1 192 ? 101.630 7.082 10.611 1.00 134.77 219 ASN C C 1
ATOM 5515 O O . ASN C 1 192 ? 101.503 7.055 11.833 1.00 141.15 219 ASN C O 1
ATOM 5520 N N . LEU C 1 193 ? 101.258 8.123 9.867 1.00 129.36 220 LEU C N 1
ATOM 5521 C CA . LEU C 1 193 ? 100.632 9.306 10.456 1.00 120.83 220 LEU C CA 1
ATOM 5522 C C . LEU C 1 193 ? 99.288 8.945 11.097 1.00 116.68 220 LEU C C 1
ATOM 5523 O O . LEU C 1 193 ? 99.010 9.336 12.233 1.00 122.13 220 LEU C O 1
ATOM 5528 N N . LEU C 1 194 ? 98.463 8.202 10.361 1.00 110.79 221 LEU C N 1
ATOM 5529 C CA . LEU C 1 194 ? 97.130 7.816 10.823 1.00 103.58 221 LEU C CA 1
ATOM 5530 C C . LEU C 1 194 ? 97.162 7.068 12.151 1.00 102.66 221 LEU C C 1
ATOM 5531 O O . LEU C 1 194 ? 96.302 7.264 13.005 1.00 96.68 221 LEU C O 1
ATOM 5536 N N . SER C 1 195 ? 98.157 6.204 12.305 1.00 107.47 222 SER C N 1
ATOM 5537 C CA . SER C 1 195 ? 98.279 5.368 13.487 1.00 117.29 222 SER C CA 1
ATOM 5538 C C . SER C 1 195 ? 98.854 6.122 14.686 1.00 123.16 222 SER C C 1
ATOM 5539 O O . SER C 1 195 ? 98.682 5.694 15.823 1.00 126.77 222 SER C O 1
ATOM 5542 N N . GLN C 1 196 ? 99.522 7.244 14.440 1.00 123.96 223 GLN C N 1
ATOM 5543 C CA . GLN C 1 196 ? 100.191 7.980 15.511 1.00 128.82 223 GLN C CA 1
ATOM 5544 C C . GLN C 1 196 ? 99.430 9.230 15.946 1.00 136.56 223 GLN C C 1
ATOM 5545 O O . GLN C 1 196 ? 99.805 9.881 16.923 1.00 135.52 223 GLN C O 1
ATOM 5551 N N . SER C 1 197 ? 98.373 9.573 15.216 1.00 137.15 224 SER C N 1
ATOM 5552 C CA . SER C 1 197 ? 97.570 10.750 15.540 1.00 134.97 224 SER C CA 1
ATOM 5553 C C . SER C 1 197 ? 96.087 10.415 15.580 1.00 133.66 224 SER C C 1
ATOM 5554 O O . SER C 1 197 ? 95.403 10.427 14.551 1.00 133.65 224 SER C O 1
ATOM 5557 N N . LEU C 1 198 ? 95.597 10.111 16.777 1.00 133.22 225 LEU C N 1
ATOM 5558 C CA . LEU C 1 198 ? 94.195 9.757 16.978 1.00 124.65 225 LEU C CA 1
ATOM 5559 C C . LEU C 1 198 ? 93.259 10.862 16.497 1.00 123.37 225 LEU C C 1
ATOM 5560 O O . LEU C 1 198 ? 92.125 10.591 16.095 1.00 119.76 225 LEU C O 1
ATOM 5562 N N . SER C 1 199 ? 93.743 12.102 16.534 1.00 122.87 226 SER C N 1
ATOM 5563 C CA . SER C 1 199 ? 92.949 13.256 16.128 1.00 125.27 226 SER C CA 1
ATOM 5564 C C . SER C 1 199 ? 92.470 13.148 14.679 1.00 125.63 226 SER C C 1
ATOM 5565 O O . SER C 1 199 ? 91.478 13.764 14.313 1.00 127.35 226 SER C O 1
ATOM 5568 N N . VAL C 1 200 ? 93.167 12.366 13.858 1.00 122.79 227 VAL C N 1
ATOM 5569 C CA . VAL C 1 200 ? 92.790 12.221 12.459 1.00 116.70 227 VAL C CA 1
ATOM 5570 C C . VAL C 1 200 ? 91.720 11.167 12.315 1.00 111.33 227 VAL C C 1
ATOM 5571 O O . VAL C 1 200 ? 90.842 11.290 11.455 1.00 111.64 227 VAL C O 1
ATOM 5575 N N . ARG C 1 201 ? 91.777 10.133 13.148 1.00 104.98 228 ARG C N 1
ATOM 5576 C CA . ARG C 1 201 ? 90.778 9.084 13.024 1.00 94.53 228 ARG C CA 1
ATOM 5577 C C . ARG C 1 201 ? 89.460 9.547 13.607 1.00 97.08 228 ARG C C 1
ATOM 5578 O O . ARG C 1 201 ? 88.394 9.232 13.077 1.00 99.41 228 ARG C O 1
ATOM 5586 N N . LYS C 1 202 ? 89.533 10.293 14.702 1.00 98.51 229 LYS C N 1
ATOM 5587 C CA . LYS C 1 202 ? 88.338 10.920 15.246 1.00 94.97 229 LYS C CA 1
ATOM 5588 C C . LYS C 1 202 ? 87.689 11.742 14.139 1.00 94.61 229 LYS C C 1
ATOM 558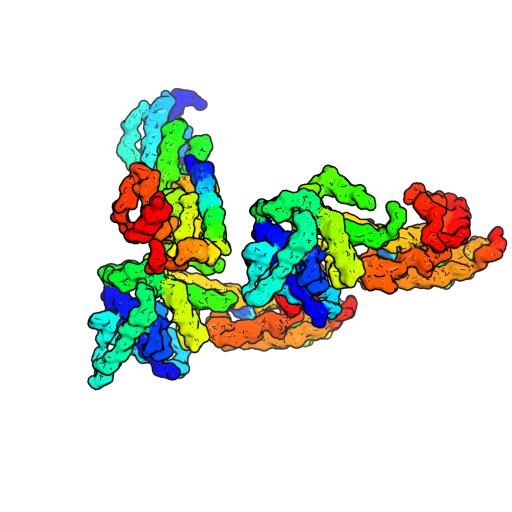9 O O . LYS C 1 202 ? 86.475 11.701 13.942 1.00 91.22 229 LYS C O 1
ATOM 5595 N N . PHE C 1 203 ? 88.525 12.464 13.399 1.00 93.89 230 PHE C N 1
ATOM 5596 C CA . PHE C 1 203 ? 88.054 13.321 12.323 1.00 91.69 230 PHE C CA 1
ATOM 5597 C C . PHE C 1 203 ? 87.427 12.518 11.193 1.00 90.14 230 PHE C C 1
ATOM 5598 O O . PHE C 1 203 ? 86.350 12.864 10.712 1.00 93.01 230 PHE C O 1
ATOM 5614 N N . VAL C 1 205 ? 86.231 9.427 11.456 1.00 75.71 232 VAL C N 1
ATOM 5615 C CA . VAL C 1 205 ? 85.033 8.801 12.005 1.00 73.23 232 VAL C CA 1
ATOM 5616 C C . VAL C 1 205 ? 83.888 9.810 12.068 1.00 79.66 232 VAL C C 1
ATOM 5617 O O . VAL C 1 205 ? 82.733 9.467 11.827 1.00 80.74 232 VAL C O 1
ATOM 5621 N N . GLU C 1 206 ? 84.210 11.062 12.368 1.00 83.46 233 GLU C N 1
ATOM 5622 C CA . GLU C 1 206 ? 83.209 12.123 12.332 1.00 89.90 233 GLU C CA 1
ATOM 5623 C C . GLU C 1 206 ? 82.678 12.375 10.913 1.00 93.39 233 GLU C C 1
ATOM 5624 O O . GLU C 1 206 ? 81.499 12.681 10.722 1.00 98.69 233 GLU C O 1
ATOM 5630 N N . ILE C 1 207 ? 83.551 12.238 9.922 1.00 89.96 234 ILE C N 1
ATOM 5631 C CA . ILE C 1 207 ? 83.129 12.283 8.527 1.00 87.21 234 ILE C CA 1
ATOM 5632 C C . ILE C 1 207 ? 82.171 11.123 8.194 1.00 87.00 234 ILE C C 1
ATOM 5633 O O . ILE C 1 207 ? 81.135 11.339 7.564 1.00 95.47 234 ILE C O 1
ATOM 5638 N N . LEU C 1 208 ? 82.499 9.908 8.641 1.00 77.97 235 LEU C N 1
ATOM 5639 C CA . LEU C 1 208 ? 81.685 8.725 8.347 1.00 70.94 235 LEU C CA 1
ATOM 5640 C C . LEU C 1 208 ? 80.256 8.830 8.863 1.00 82.20 235 LEU C C 1
ATOM 5641 O O . LEU C 1 208 ? 79.382 8.072 8.440 1.00 84.49 235 LEU C O 1
ATOM 5646 N N . ILE C 1 209 ? 80.024 9.772 9.772 1.00 89.98 236 ILE C N 1
ATOM 5647 C CA . ILE C 1 209 ? 78.740 9.870 10.463 1.00 100.59 236 ILE C CA 1
ATOM 5648 C C . ILE C 1 209 ? 77.731 10.650 9.596 1.00 106.73 236 ILE C C 1
ATOM 5649 O O . ILE C 1 209 ? 76.651 10.140 9.263 1.00 100.47 236 ILE C O 1
ATOM 5654 N N . GLU C 1 210 ? 78.108 11.861 9.182 1.00 107.14 237 GLU C N 1
ATOM 5655 C CA . GLU C 1 210 ? 77.241 12.704 8.349 1.00 104.14 237 GLU C CA 1
ATOM 5656 C C . GLU C 1 210 ? 77.247 12.233 6.890 1.00 101.04 237 GLU C C 1
ATOM 5657 O O . GLU C 1 210 ? 76.571 12.819 6.045 1.00 102.83 237 GLU C O 1
ATOM 5659 N N . VAL C 1 211 ? 78.004 11.167 6.616 1.00 96.72 238 VAL C N 1
ATOM 5660 C CA . VAL C 1 211 ? 78.027 10.511 5.304 1.00 86.49 238 VAL C CA 1
ATOM 5661 C C . VAL C 1 211 ? 77.784 9.008 5.431 1.00 78.80 238 VAL C C 1
ATOM 5662 O O . VAL C 1 211 ? 76.833 8.576 6.086 1.00 78.77 238 VAL C O 1
ATOM 5664 N N . VAL C 1 222 ? 81.704 10.884 -1.938 1.00 74.71 249 VAL C N 1
ATOM 5665 C CA . VAL C 1 222 ? 81.045 10.514 -0.690 1.00 83.49 249 VAL C CA 1
ATOM 5666 C C . VAL C 1 222 ? 80.598 9.036 -0.693 1.00 87.28 249 VAL C C 1
ATOM 5667 O O . VAL C 1 222 ? 80.701 8.350 0.339 1.00 86.98 249 VAL C O 1
ATOM 5671 N N . GLU C 1 223 ? 80.098 8.569 -1.842 1.00 182.90 250 GLU C N 1
ATOM 5672 C CA . GLU C 1 223 ? 79.617 7.196 -2.025 1.00 153.51 250 GLU C CA 1
ATOM 5673 C C . GLU C 1 223 ? 80.652 6.119 -1.683 1.00 138.47 250 GLU C C 1
ATOM 5674 O O . GLU C 1 223 ? 80.337 5.151 -0.967 1.00 134.58 250 GLU C O 1
ATOM 5680 N N . ILE C 1 224 ? 81.883 6.312 -2.161 1.00 136.18 251 ILE C N 1
ATOM 5681 C CA . ILE C 1 224 ? 82.991 5.422 -1.816 1.00 120.01 251 ILE C CA 1
ATOM 5682 C C . ILE C 1 224 ? 83.215 5.396 -0.300 1.00 111.98 251 ILE C C 1
ATOM 5683 O O . ILE C 1 224 ? 83.329 4.321 0.310 1.00 105.85 251 ILE C O 1
ATOM 5688 N N . ILE C 1 225 ? 83.285 6.591 0.293 1.00 114.15 252 ILE C N 1
ATOM 5689 C CA . ILE C 1 225 ? 83.474 6.745 1.737 1.00 107.76 252 ILE C CA 1
ATOM 5690 C C . ILE C 1 225 ? 82.532 5.815 2.485 1.00 100.19 252 ILE C C 1
ATOM 5691 O O . ILE C 1 225 ? 82.976 4.880 3.153 1.00 102.24 252 ILE C O 1
ATOM 5696 N N . SER C 1 226 ? 81.234 6.059 2.336 1.00 95.55 253 SER C N 1
ATOM 5697 C CA . SER C 1 226 ? 80.209 5.293 3.041 1.00 94.56 253 SER C CA 1
ATOM 5698 C C . SER C 1 226 ? 80.420 3.796 2.877 1.00 91.85 253 SER C C 1
ATOM 5699 O O . SER C 1 226 ? 80.245 3.034 3.827 1.00 88.48 253 SER C O 1
ATOM 5702 N N . ASP C 1 227 ? 80.827 3.399 1.672 1.00 93.07 254 ASP C N 1
ATOM 5703 C CA . ASP C 1 227 ? 81.052 1.997 1.307 1.00 89.07 254 ASP C CA 1
ATOM 5704 C C . ASP C 1 227 ? 82.061 1.293 2.242 1.00 86.43 254 ASP C C 1
ATOM 5705 O O . ASP C 1 227 ? 81.728 0.260 2.883 1.00 75.78 254 ASP C O 1
ATOM 5710 N N . ILE C 1 228 ? 83.272 1.858 2.331 1.00 89.69 255 ILE C N 1
ATOM 5711 C CA . ILE C 1 228 ? 84.320 1.352 3.234 1.00 95.01 255 ILE C CA 1
ATOM 5712 C C . ILE C 1 228 ? 83.888 1.486 4.717 1.00 96.07 255 ILE C C 1
ATOM 5713 O O . ILE C 1 228 ? 84.038 0.547 5.507 1.00 89.94 255 ILE C O 1
ATOM 5718 N N . GLY C 1 229 ? 83.324 2.634 5.086 1.00 96.25 256 GLY C N 1
ATOM 5719 C CA . GLY C 1 229 ? 82.827 2.824 6.440 1.00 87.69 256 GLY C CA 1
ATOM 5720 C C . GLY C 1 229 ? 81.724 1.835 6.749 1.00 80.10 256 GLY C C 1
ATOM 5721 O O . GLY C 1 229 ? 81.597 1.352 7.876 1.00 79.07 256 GLY C O 1
ATOM 5722 N N . ASN C 1 230 ? 80.918 1.525 5.738 1.00 81.53 257 ASN C N 1
ATOM 5723 C CA . ASN C 1 230 ? 79.913 0.488 5.903 1.00 82.13 257 ASN C CA 1
ATOM 5724 C C . ASN C 1 230 ? 80.615 -0.838 6.175 1.00 83.72 257 ASN C C 1
ATOM 5725 O O . ASN C 1 230 ? 80.103 -1.657 6.912 1.00 83.50 257 ASN C O 1
ATOM 5730 N N . TYR C 1 231 ? 81.815 -1.023 5.624 1.00 91.14 258 TYR C N 1
ATOM 5731 C CA . TYR C 1 231 ? 82.582 -2.268 5.810 1.00 90.41 258 TYR C CA 1
ATOM 5732 C C . TYR C 1 231 ? 83.165 -2.407 7.217 1.00 94.09 258 TYR C C 1
ATOM 5733 O O . TYR C 1 231 ? 83.102 -3.481 7.810 1.00 76.66 258 TYR C O 1
ATOM 5742 N N . VAL C 1 232 ? 83.746 -1.326 7.736 1.00 111.55 259 VAL C N 1
ATOM 5743 C CA . VAL C 1 232 ? 84.329 -1.339 9.075 1.00 121.78 259 VAL C CA 1
ATOM 5744 C C . VAL C 1 232 ? 83.219 -1.437 10.112 1.00 120.05 259 VAL C C 1
ATOM 5745 O O . VAL C 1 232 ? 83.438 -1.878 11.248 1.00 121.06 259 VAL C O 1
ATOM 5749 N N . GLU C 1 233 ? 82.018 -1.039 9.707 1.00 117.71 260 GLU C N 1
ATOM 5750 C CA . GLU C 1 233 ? 80.861 -1.147 10.578 1.00 102.78 260 GLU C CA 1
ATOM 5751 C C . GLU C 1 233 ? 80.458 -2.609 10.804 1.00 92.16 260 GLU C C 1
ATOM 5752 O O . GLU C 1 233 ? 80.084 -2.981 11.914 1.00 82.71 260 GLU C O 1
ATOM 5758 N N . GLU C 1 234 ? 80.542 -3.430 9.753 1.00 91.16 261 GLU C N 1
ATOM 5759 C CA . GLU C 1 234 ? 80.102 -4.822 9.840 1.00 82.24 261 GLU C CA 1
ATOM 5760 C C . GLU C 1 234 ? 81.223 -5.769 10.257 1.00 77.55 261 GLU C C 1
ATOM 5761 O O . GLU C 1 234 ? 80.971 -6.838 10.828 1.00 77.07 261 GLU C O 1
ATOM 5767 N N . THR C 1 235 ? 82.456 -5.379 9.962 1.00 77.72 262 THR C N 1
ATOM 5768 C CA . THR C 1 235 ? 83.611 -6.212 10.274 1.00 83.93 262 THR C CA 1
ATOM 5769 C C . THR C 1 235 ? 84.157 -5.900 11.680 1.00 84.74 262 THR C C 1
ATOM 5770 O O . THR C 1 235 ? 84.962 -6.657 12.229 1.00 83.95 262 THR C O 1
ATOM 5774 N N . GLY C 1 236 ? 83.692 -4.794 12.259 1.00 83.81 263 GLY C N 1
ATOM 5775 C CA . GLY C 1 236 ? 84.182 -4.313 13.543 1.00 83.25 263 GLY C CA 1
ATOM 5776 C C . GLY C 1 236 ? 83.967 -5.284 14.683 1.00 70.55 263 GLY C C 1
ATOM 5777 O O . GLY C 1 236 ? 84.903 -5.625 15.404 1.00 66.49 263 GLY C O 1
ATOM 5786 N N . ALA C 1 238 ? 81.745 -8.449 14.180 1.00 57.66 265 ALA C N 1
ATOM 5787 C CA . ALA C 1 238 ? 80.862 -9.382 13.505 1.00 50.39 265 ALA C CA 1
ATOM 5788 C C . ALA C 1 238 ? 80.453 -10.525 14.430 1.00 45.61 265 ALA C C 1
ATOM 5789 O O . ALA C 1 238 ? 79.309 -10.975 14.396 1.00 51.71 265 ALA C O 1
ATOM 5791 N N . GLY C 1 239 ? 81.371 -11.002 15.259 1.00 37.90 266 GLY C N 1
ATOM 5792 C CA . GLY C 1 239 ? 81.014 -12.056 16.193 1.00 35.08 266 GLY C CA 1
ATOM 5793 C C . GLY C 1 239 ? 80.020 -11.590 17.257 1.00 34.33 266 GLY C C 1
ATOM 5794 O O . GLY C 1 239 ? 79.130 -12.332 17.655 1.00 33.31 266 GLY C O 1
ATOM 5795 N N . PHE C 1 240 ? 80.183 -10.351 17.708 1.00 35.29 267 PHE C N 1
ATOM 5796 C CA . PHE C 1 240 ? 79.284 -9.728 18.675 1.00 35.99 267 PHE C CA 1
ATOM 5797 C C . PHE C 1 240 ? 77.863 -9.679 18.132 1.00 33.30 267 PHE C C 1
ATOM 5798 O O . PHE C 1 240 ? 76.927 -10.081 18.802 1.00 39.31 267 PHE C O 1
ATOM 5806 N N . PHE C 1 241 ? 77.709 -9.233 16.893 1.00 41.88 268 PHE C N 1
ATOM 5807 C CA . PHE C 1 241 ? 76.381 -9.071 16.309 1.00 40.68 268 PHE C CA 1
ATOM 5808 C C . PHE C 1 241 ? 75.769 -10.377 15.857 1.00 38.24 268 PHE C C 1
ATOM 5809 O O . PHE C 1 241 ? 74.552 -10.569 15.992 1.00 37.35 268 PHE C O 1
ATOM 5817 N N . ALA C 1 242 ? 76.602 -11.301 15.389 1.00 35.66 269 ALA C N 1
ATOM 5818 C CA . ALA C 1 242 ? 76.101 -12.639 15.076 1.00 36.65 269 ALA C CA 1
ATOM 5819 C C . ALA C 1 242 ? 75.618 -13.314 16.357 1.00 38.49 269 ALA C C 1
ATOM 5820 O O . ALA C 1 242 ? 74.677 -14.125 16.329 1.00 40.59 269 ALA C O 1
ATOM 5822 N N . THR C 1 243 ? 76.253 -12.984 17.482 1.00 36.71 270 THR C N 1
ATOM 5823 C CA . THR C 1 243 ? 75.864 -13.624 18.732 1.00 31.87 270 THR C CA 1
ATOM 5824 C C . THR C 1 243 ? 74.537 -13.043 19.178 1.00 34.63 270 THR C C 1
ATOM 5825 O O . THR C 1 243 ? 73.670 -13.784 19.625 1.00 38.08 270 THR C O 1
ATOM 5829 N N . ILE C 1 244 ? 74.350 -11.739 19.028 1.00 27.80 271 ILE C N 1
ATOM 5830 C CA . ILE C 1 244 ? 73.031 -11.178 19.305 1.00 32.00 271 ILE C CA 1
ATOM 5831 C C . ILE C 1 244 ? 71.948 -11.747 18.338 1.00 48.84 271 ILE C C 1
ATOM 5832 O O . ILE C 1 244 ? 70.898 -12.224 18.792 1.00 47.97 271 ILE C O 1
ATOM 5837 N N . ARG C 1 245 ? 72.214 -11.710 17.025 1.00 48.08 272 ARG C N 1
ATOM 5838 C CA . ARG C 1 245 ? 71.266 -12.185 16.006 1.00 45.74 272 ARG C CA 1
ATOM 5839 C C . ARG C 1 245 ? 70.836 -13.649 16.164 1.00 40.09 272 ARG C C 1
ATOM 5840 O O . ARG C 1 245 ? 69.653 -13.961 16.118 1.00 42.69 272 ARG C O 1
ATOM 5848 N N . PHE C 1 246 ? 71.795 -14.551 16.328 1.00 34.34 273 PHE C N 1
ATOM 5849 C CA . PHE C 1 246 ? 71.469 -15.973 16.309 1.00 33.07 273 PHE C CA 1
ATOM 5850 C C . PHE C 1 246 ? 71.391 -16.608 17.708 1.00 36.15 273 PHE C C 1
ATOM 5851 O O . PHE C 1 246 ? 70.667 -17.584 17.904 1.00 37.66 273 PHE C O 1
ATOM 5859 N N . GLY C 1 247 ? 72.130 -16.047 18.663 1.00 35.14 274 GLY C N 1
ATOM 5860 C CA . GLY C 1 247 ? 72.097 -16.488 20.048 1.00 38.13 274 GLY C CA 1
ATOM 5861 C C . GLY C 1 247 ? 70.935 -15.911 20.836 1.00 40.55 274 GLY C C 1
ATOM 5862 O O . GLY C 1 247 ? 70.213 -16.661 21.476 1.00 45.23 274 GLY C O 1
ATOM 5863 N N . LEU C 1 248 ? 70.732 -14.594 20.761 1.00 35.67 275 LEU C N 1
ATOM 5864 C CA . LEU C 1 248 ? 69.701 -13.912 21.558 1.00 36.92 275 LEU C CA 1
ATOM 5865 C C . LEU C 1 248 ? 68.351 -13.717 20.869 1.00 36.40 275 LEU C C 1
ATOM 5866 O O . LEU C 1 248 ? 67.323 -14.077 21.451 1.00 39.86 275 LEU C O 1
ATOM 5871 N N . GLU C 1 249 ? 68.352 -13.129 19.663 1.00 38.65 276 GLU C N 1
ATOM 5872 C CA . GLU C 1 249 ? 67.117 -12.805 18.920 1.00 38.76 276 GLU C CA 1
ATOM 5873 C C . GLU C 1 249 ? 66.227 -14.018 18.659 1.00 37.40 276 GLU C C 1
ATOM 5874 O O . GLU C 1 249 ? 64.997 -13.914 18.593 1.00 39.41 276 GLU C O 1
ATOM 5880 N N . THR C 1 250 ? 66.869 -15.166 18.491 1.00 37.39 277 THR C N 1
ATOM 5881 C CA . THR C 1 250 ? 66.167 -16.419 18.247 1.00 39.51 277 THR C CA 1
ATOM 5882 C C . THR C 1 250 ? 65.345 -16.846 19.466 1.00 37.18 277 THR C C 1
ATOM 5883 O O . THR C 1 250 ? 64.388 -17.589 19.319 1.00 38.19 277 THR C O 1
ATOM 5887 N N . ARG C 1 251 ? 65.722 -16.363 20.653 1.00 36.76 278 ARG C N 1
ATOM 5888 C CA . ARG C 1 251 ? 64.889 -16.470 21.871 1.00 39.30 278 ARG C CA 1
ATOM 5889 C C . ARG C 1 251 ? 64.586 -17.902 22.260 1.00 36.39 278 ARG C C 1
ATOM 5890 O O . ARG C 1 251 ? 63.455 -18.228 22.588 1.00 36.64 278 ARG C O 1
ATOM 5898 N N . TYR C 1 252 ? 65.587 -18.758 22.178 1.00 35.99 279 TYR C N 1
ATOM 5899 C CA . TYR C 1 252 ? 65.396 -20.155 22.493 1.00 39.38 279 TYR C CA 1
ATOM 5900 C C . TYR C 1 252 ? 65.411 -20.384 24.007 1.00 41.50 279 TYR C C 1
ATOM 5901 O O . TYR C 1 252 ? 66.164 -19.726 24.743 1.00 39.08 279 TYR C O 1
ATOM 5910 N N . PRO C 1 253 ? 64.589 -21.334 24.472 1.00 40.42 280 PRO C N 1
ATOM 5911 C CA . PRO C 1 253 ? 64.470 -21.602 25.916 1.00 41.22 280 PRO C CA 1
ATOM 5912 C C . PRO C 1 253 ? 65.794 -22.043 26.532 1.00 41.54 280 PRO C C 1
ATOM 5913 O O . PRO C 1 253 ? 65.998 -21.856 27.730 1.00 47.13 280 PRO C O 1
ATOM 5917 N N . ALA C 1 254 ? 66.694 -22.589 25.719 1.00 39.13 281 ALA C N 1
ATOM 5918 C CA . ALA C 1 254 ? 68.021 -22.994 26.180 1.00 32.54 281 ALA C CA 1
ATOM 5919 C C . ALA C 1 254 ? 68.848 -21.864 26.809 1.00 35.90 281 ALA C C 1
ATOM 5920 O O . ALA C 1 254 ? 69.754 -22.132 27.599 1.00 39.80 281 ALA C O 1
ATOM 5922 N N . LEU C 1 255 ? 68.553 -20.613 26.459 1.00 39.47 282 LEU C N 1
ATOM 5923 C CA . LEU C 1 255 ? 69.224 -19.451 27.062 1.00 39.92 282 LEU C CA 1
ATOM 5924 C C . LEU C 1 255 ? 69.140 -19.426 28.604 1.00 41.60 282 LEU C C 1
ATOM 5925 O O . LEU C 1 255 ? 70.002 -18.865 29.294 1.00 43.64 282 LEU C O 1
ATOM 5930 N N . ALA C 1 256 ? 68.095 -20.032 29.141 1.00 38.84 283 ALA C N 1
ATOM 5931 C CA . ALA C 1 256 ? 67.863 -19.976 30.577 1.00 37.07 283 ALA C CA 1
ATOM 5932 C C . ALA C 1 256 ? 68.700 -20.991 31.373 1.00 40.32 283 ALA C C 1
ATOM 5933 O O . ALA C 1 256 ? 68.683 -20.965 32.604 1.00 44.14 283 ALA C O 1
ATOM 5935 N N . LEU C 1 257 ? 69.409 -21.886 30.683 1.00 36.69 284 LEU C N 1
ATOM 5936 C CA . LEU C 1 257 ? 70.297 -22.833 31.358 1.00 38.27 284 LEU C CA 1
ATOM 5937 C C . LEU C 1 257 ? 71.369 -22.105 32.166 1.00 42.75 284 LEU C C 1
ATOM 5938 O O . LEU C 1 257 ? 71.847 -21.031 31.764 1.00 40.30 284 LEU C O 1
ATOM 5943 N N . ASN C 1 258 ? 71.761 -22.721 33.283 1.00 42.00 285 ASN C N 1
ATOM 5944 C CA . ASN C 1 258 ? 72.648 -22.099 34.253 1.00 36.24 285 ASN C CA 1
ATOM 5945 C C . ASN C 1 258 ? 74.024 -21.786 33.708 1.00 42.12 285 ASN C C 1
ATOM 5946 O O . ASN C 1 258 ? 74.612 -20.764 34.070 1.00 44.81 285 ASN C O 1
ATOM 5951 N N . GLU C 1 259 ? 74.538 -22.651 32.836 1.00 40.22 286 GLU C N 1
ATOM 5952 C CA . GLU C 1 259 ? 75.862 -22.440 32.245 1.00 35.99 286 GLU C CA 1
ATOM 5953 C C . GLU C 1 259 ? 75.980 -21.169 31.383 1.00 39.28 286 GLU C C 1
ATOM 5954 O O . GLU C 1 259 ? 77.088 -20.700 31.116 1.00 43.36 286 GLU C O 1
ATOM 5960 N N . PHE C 1 260 ? 74.841 -20.609 30.976 1.00 36.91 287 PHE C N 1
ATOM 5961 C CA . PHE C 1 260 ? 74.813 -19.396 30.162 1.00 41.02 287 PHE C CA 1
ATOM 5962 C C . PHE C 1 260 ? 74.864 -18.100 30.970 1.00 43.76 287 PHE C C 1
ATOM 5963 O O . PHE C 1 260 ? 75.213 -17.046 30.436 1.00 52.83 287 PHE C O 1
ATOM 5971 N N . GLN C 1 261 ? 74.475 -18.182 32.237 1.00 37.84 288 GLN C N 1
ATOM 5972 C CA . GLN C 1 261 ? 74.318 -17.011 33.111 1.00 48.55 288 GLN C CA 1
ATOM 5973 C C . GLN C 1 261 ? 75.428 -15.963 32.969 1.00 44.26 288 GLN C C 1
ATOM 5974 O O . GLN C 1 261 ? 75.175 -14.770 32.804 1.00 43.65 288 GLN C O 1
ATOM 5980 N N . SER C 1 262 ? 76.661 -16.415 33.050 1.00 27.01 289 SER C N 1
ATOM 5981 C CA . SER C 1 262 ? 77.771 -15.482 33.037 1.00 32.07 289 SER C CA 1
ATOM 5982 C C . SER C 1 262 ? 78.066 -14.902 31.616 1.00 55.37 289 SER C C 1
ATOM 5983 O O . SER C 1 262 ? 78.433 -13.735 31.488 1.00 57.47 289 SER C O 1
ATOM 5986 N N . ASP C 1 263 ? 77.885 -15.679 30.550 1.00 50.03 290 ASP C N 1
ATOM 5987 C CA . ASP C 1 263 ? 78.023 -15.087 29.206 1.00 40.14 290 ASP C CA 1
ATOM 5988 C C . ASP C 1 263 ? 76.902 -14.086 28.896 1.00 37.62 290 ASP C C 1
ATOM 5989 O O . ASP C 1 263 ? 77.112 -13.090 28.182 1.00 37.10 290 ASP C O 1
ATOM 5994 N N . LEU C 1 264 ? 75.706 -14.370 29.398 1.00 33.23 291 LEU C N 1
ATOM 5995 C CA . LEU C 1 264 ? 74.597 -13.424 29.256 1.00 40.57 291 LEU C CA 1
ATOM 5996 C C . LEU C 1 264 ? 74.966 -12.080 29.919 1.00 44.29 291 LEU C C 1
ATOM 5997 O O . LEU C 1 264 ? 74.728 -11.000 29.346 1.00 44.29 291 LEU C O 1
ATOM 6002 N N . ASN C 1 265 ? 75.570 -12.157 31.110 1.00 36.61 292 ASN C N 1
ATOM 6003 C CA . ASN C 1 265 ? 76.049 -10.965 31.818 1.00 34.26 292 ASN C CA 1
ATOM 6004 C C . ASN C 1 265 ? 77.238 -10.289 31.153 1.00 36.38 292 ASN C C 1
ATOM 6005 O O . ASN C 1 265 ? 77.340 -9.058 31.223 1.00 44.48 292 ASN C O 1
ATOM 6010 N N . THR C 1 266 ? 78.126 -11.053 30.502 1.00 31.87 293 THR C N 1
ATOM 6011 C CA . THR C 1 266 ? 79.245 -10.421 29.803 1.00 28.71 293 THR C CA 1
ATOM 6012 C C . THR C 1 266 ? 78.704 -9.627 28.599 1.00 36.76 293 THR C C 1
ATOM 6013 O O . THR C 1 266 ? 79.093 -8.480 28.352 1.00 36.15 293 THR C O 1
ATOM 6017 N N . ILE C 1 267 ? 77.776 -10.227 27.867 1.00 34.65 294 ILE C N 1
ATOM 6018 C CA . ILE C 1 267 ? 77.367 -9.606 26.632 1.00 42.97 294 ILE C CA 1
ATOM 6019 C C . ILE C 1 267 ? 76.375 -8.505 26.984 1.00 40.56 294 ILE C C 1
ATOM 6020 O O . ILE C 1 267 ? 76.351 -7.472 26.317 1.00 41.66 294 ILE C O 1
ATOM 6025 N N . LYS C 1 268 ? 75.610 -8.681 28.059 1.00 43.61 295 LYS C N 1
ATOM 6026 C CA . LYS C 1 268 ? 74.779 -7.576 28.547 1.00 39.57 295 LYS C CA 1
ATOM 6027 C C . LYS C 1 268 ? 75.644 -6.343 28.851 1.00 41.90 295 LYS C C 1
ATOM 6028 O O . LYS C 1 268 ? 75.321 -5.225 28.409 1.00 48.32 295 LYS C O 1
ATOM 6034 N N . SER C 1 269 ? 76.771 -6.530 29.531 1.00 33.37 296 SER C N 1
ATOM 6035 C CA . SER C 1 269 ? 77.605 -5.363 29.839 1.00 44.15 296 SER C CA 1
ATOM 6036 C C . SER C 1 269 ? 78.199 -4.751 28.552 1.00 45.29 296 SER C C 1
ATOM 6037 O O . SER C 1 269 ? 78.402 -3.534 28.468 1.00 42.58 296 SER C O 1
ATOM 6040 N N . LEU C 1 270 ? 78.453 -5.591 27.549 1.00 45.34 297 LEU C N 1
ATOM 6041 C CA . LEU C 1 270 ? 78.993 -5.100 26.279 1.00 41.05 297 LEU C CA 1
ATOM 6042 C C . LEU C 1 270 ? 77.951 -4.280 25.516 1.00 43.44 297 LEU C C 1
ATOM 6043 O O . LEU C 1 270 ? 78.274 -3.224 24.979 1.00 53.16 297 LEU C O 1
ATOM 6056 N N . LEU C 1 272 ? 75.589 -2.624 26.897 1.00 46.97 299 LEU C N 1
ATOM 6057 C CA . LEU C 1 272 ? 75.550 -1.351 27.599 1.00 51.20 299 LEU C CA 1
ATOM 6058 C C . LEU C 1 272 ? 76.713 -0.457 27.158 1.00 53.46 299 LEU C C 1
ATOM 6059 O O . LEU C 1 272 ? 76.511 0.727 26.861 1.00 55.42 299 LEU C O 1
ATOM 6064 N N . LEU C 1 273 ? 77.922 -1.018 27.107 1.00 47.29 300 LEU C N 1
ATOM 6065 C CA . LEU C 1 273 ? 79.086 -0.235 26.714 1.00 47.41 300 LEU C CA 1
ATOM 6066 C C . LEU C 1 273 ? 78.864 0.368 25.320 1.00 52.16 300 LEU C C 1
ATOM 6067 O O . LEU C 1 273 ? 79.100 1.564 25.105 1.00 51.16 300 LEU C O 1
ATOM 6072 N N . TYR C 1 274 ? 78.384 -0.472 24.398 1.00 45.31 301 TYR C N 1
ATOM 6073 C CA . TYR C 1 274 ? 78.019 -0.067 23.043 1.00 52.09 301 TYR C CA 1
ATOM 6074 C C . TYR C 1 274 ? 77.094 1.143 23.013 1.00 58.62 301 TYR C C 1
ATOM 6075 O O . TYR C 1 274 ? 77.354 2.127 22.316 1.00 64.39 301 TYR C O 1
ATOM 6084 N N . ARG C 1 275 ? 75.994 1.042 23.744 1.00 56.17 302 ARG C N 1
ATOM 6085 C CA . ARG C 1 275 ? 75.059 2.146 23.876 1.00 61.41 302 ARG C CA 1
ATOM 6086 C C . ARG C 1 275 ? 75.730 3.396 24.458 1.00 63.15 302 ARG C C 1
ATOM 6087 O O . ARG C 1 275 ? 75.592 4.488 23.905 1.00 61.14 302 ARG C O 1
ATOM 6095 N N . GLU C 1 276 ? 76.476 3.239 25.551 1.00 64.84 303 GLU C N 1
ATOM 6096 C CA . GLU C 1 276 ? 77.096 4.394 26.215 1.00 66.89 303 GLU C CA 1
ATOM 6097 C C . GLU C 1 276 ? 77.974 5.197 25.254 1.00 61.73 303 GLU C C 1
ATOM 6098 O O . GLU C 1 276 ? 78.089 6.409 25.384 1.00 66.58 303 GLU C O 1
ATOM 6104 N N . ILE C 1 277 ? 78.585 4.514 24.291 1.00 65.54 304 ILE C N 1
ATOM 6105 C CA . ILE C 1 277 ? 79.549 5.145 23.381 1.00 66.94 304 ILE C CA 1
ATOM 6106 C C . ILE C 1 277 ? 78.875 6.113 22.396 1.00 58.14 304 ILE C C 1
ATOM 6107 O O . ILE C 1 277 ? 79.433 7.152 22.058 1.00 64.57 304 ILE C O 1
ATOM 6112 N N . GLY C 1 278 ? 77.663 5.794 21.968 1.00 53.56 305 GLY C N 1
ATOM 6113 C CA . GLY C 1 278 ? 76.926 6.690 21.097 1.00 68.40 305 GLY C CA 1
ATOM 6114 C C . GLY C 1 278 ? 77.253 6.557 19.611 1.00 70.18 305 GLY C C 1
ATOM 6115 O O . GLY C 1 278 ? 77.553 5.454 19.130 1.00 70.99 305 GLY C O 1
ATOM 6116 N N . PRO C 1 279 ? 77.187 7.684 18.876 1.00 68.96 306 PRO C N 1
ATOM 6117 C CA . PRO C 1 279 ? 77.348 7.757 17.414 1.00 71.51 306 PRO C CA 1
ATOM 6118 C C . PRO C 1 279 ? 78.595 7.049 16.867 1.00 75.36 306 PRO C C 1
ATOM 6119 O O . PRO C 1 279 ? 78.518 6.458 15.792 1.00 73.64 306 PRO C O 1
ATOM 6123 N N . ARG C 1 280 ? 79.714 7.099 17.584 1.00 77.62 307 ARG C N 1
ATOM 6124 C CA . ARG C 1 280 ? 80.947 6.532 17.050 1.00 80.26 307 ARG C CA 1
ATOM 6125 C C . ARG C 1 280 ? 81.028 5.015 17.227 1.00 75.21 307 ARG C C 1
ATOM 6126 O O . ARG C 1 280 ? 81.968 4.389 16.749 1.00 75.16 307 ARG C O 1
ATOM 6134 N N . ALA C 1 281 ? 80.040 4.421 17.887 1.00 72.72 308 ALA C N 1
ATOM 6135 C CA . ALA C 1 281 ? 80.120 3.002 18.238 1.00 69.55 308 ALA C CA 1
ATOM 6136 C C . ALA C 1 281 ? 80.353 2.062 17.037 1.00 76.15 308 ALA C C 1
ATOM 6137 O O . ALA C 1 281 ? 81.232 1.198 17.107 1.00 74.69 308 ALA C O 1
ATOM 6139 N N . PRO C 1 282 ? 79.589 2.221 15.934 1.00 82.08 309 PRO C N 1
ATOM 6140 C CA . PRO C 1 282 ? 79.816 1.318 14.793 1.00 87.04 309 PRO C CA 1
ATOM 6141 C C . PRO C 1 282 ? 81.248 1.381 14.253 1.00 88.51 309 PRO C C 1
ATOM 6142 O O . PRO C 1 282 ? 81.769 0.425 13.677 1.00 90.02 309 PRO C O 1
ATOM 6146 N N . TYR C 1 283 ? 81.877 2.527 14.463 1.00 89.45 310 TYR C N 1
ATOM 6147 C CA . TYR C 1 283 ? 83.188 2.813 13.918 1.00 89.51 310 TYR C CA 1
ATOM 6148 C C . TYR C 1 283 ? 84.274 2.835 14.989 1.00 96.40 310 TYR C C 1
ATOM 6149 O O . TYR C 1 283 ? 85.421 3.188 14.706 1.00 92.91 310 TYR C O 1
ATOM 6166 N N . VAL C 1 285 ? 86.116 0.860 16.578 1.00 95.41 312 VAL C N 1
ATOM 6167 C CA . VAL C 1 285 ? 87.336 0.110 16.297 1.00 82.05 312 VAL C CA 1
ATOM 6168 C C . VAL C 1 285 ? 88.443 0.949 15.625 1.00 82.71 312 VAL C C 1
ATOM 6169 O O . VAL C 1 285 ? 89.629 0.673 15.809 1.00 84.85 312 VAL C O 1
ATOM 6173 N N . LEU C 1 286 ? 88.061 1.980 14.872 1.00 77.13 313 LEU C N 1
ATOM 6174 C CA . LEU C 1 286 ? 89.030 2.800 14.157 1.00 87.08 313 LEU C CA 1
ATOM 6175 C C . LEU C 1 286 ? 89.753 3.736 15.102 1.00 96.62 313 LEU C C 1
ATOM 6176 O O . LEU C 1 286 ? 90.794 4.323 14.751 1.00 98.58 313 LEU C O 1
ATOM 6181 N N . LEU C 1 287 ? 89.183 3.897 16.292 1.00 95.89 314 LEU C N 1
ATOM 6182 C CA . LEU C 1 287 ? 89.694 4.885 17.236 1.00 99.79 314 LEU C CA 1
ATOM 6183 C C . LEU C 1 287 ? 90.658 4.250 18.230 1.00 97.89 314 LEU C C 1
ATOM 6184 O O . LEU C 1 287 ? 91.728 4.802 18.487 1.00 102.54 314 LEU C O 1
ATOM 6189 N N . GLU C 1 288 ? 90.291 3.090 18.769 1.00 93.20 315 GLU C N 1
ATOM 6190 C CA . GLU C 1 288 ? 91.187 2.313 19.632 1.00 96.32 315 GLU C CA 1
ATOM 6191 C C . GLU C 1 288 ? 90.992 0.820 19.382 1.00 98.92 315 GLU C C 1
ATOM 6192 O O . GLU C 1 288 ? 89.856 0.354 19.260 1.00 89.72 315 GLU C O 1
ATOM 6198 N N . GLU C 1 289 ? 92.095 0.071 19.317 1.00 108.06 316 GLU C N 1
ATOM 6199 C CA . GLU C 1 289 ? 92.034 -1.358 18.976 1.00 109.44 316 GLU C CA 1
ATOM 6200 C C . GLU C 1 289 ? 91.776 -2.202 20.218 1.00 106.98 316 GLU C C 1
ATOM 6201 O O . GLU C 1 289 ? 91.593 -3.420 20.139 1.00 108.92 316 GLU C O 1
ATOM 6207 N N . SER C 1 290 ? 91.766 -1.540 21.368 1.00 106.19 317 SER C N 1
ATOM 6208 C CA . SER C 1 290 ? 91.390 -2.185 22.609 1.00 96.81 317 SER C CA 1
ATOM 6209 C C . SER C 1 290 ? 89.903 -2.511 22.575 1.00 87.99 317 SER C C 1
ATOM 6210 O O . SER C 1 290 ? 89.463 -3.500 23.163 1.00 87.83 317 SER C O 1
ATOM 6213 N N . ILE C 1 291 ? 89.143 -1.669 21.875 1.00 82.87 318 ILE C N 1
ATOM 6214 C CA . ILE C 1 291 ? 87.685 -1.743 21.876 1.00 69.44 318 ILE C CA 1
ATOM 6215 C C . ILE C 1 291 ? 87.213 -2.980 21.131 1.00 62.76 318 ILE C C 1
ATOM 6216 O O . ILE C 1 291 ? 86.336 -3.692 21.592 1.00 61.79 318 ILE C O 1
ATOM 6221 N N . GLN C 1 292 ? 87.804 -3.233 19.972 1.00 71.80 319 GLN C N 1
ATOM 6222 C CA . GLN C 1 292 ? 87.461 -4.403 19.177 1.00 76.39 319 GLN C CA 1
ATOM 6223 C C . GLN C 1 292 ? 87.625 -5.666 20.006 1.00 76.38 319 GLN C C 1
ATOM 6224 O O . GLN C 1 292 ? 86.839 -6.611 19.889 1.00 77.34 319 GLN C O 1
ATOM 6230 N N . THR C 1 293 ? 88.641 -5.663 20.864 1.00 78.36 320 THR C N 1
ATOM 6231 C CA . THR C 1 293 ? 89.006 -6.852 21.624 1.00 71.62 320 THR C CA 1
ATOM 6232 C C . THR C 1 293 ? 88.073 -7.065 22.822 1.00 63.51 320 THR C C 1
ATOM 6233 O O . THR C 1 293 ? 87.932 -8.189 23.311 1.00 69.87 320 THR C O 1
ATOM 6237 N N . LYS C 1 294 ? 87.413 -6.003 23.276 1.00 54.24 321 LYS C N 1
ATOM 6238 C CA . LYS C 1 294 ? 86.402 -6.143 24.325 1.00 50.54 321 LYS C CA 1
ATOM 6239 C C . LYS C 1 294 ? 85.221 -6.941 23.850 1.00 46.86 321 LYS C C 1
ATOM 6240 O O . LYS C 1 294 ? 84.648 -7.722 24.607 1.00 46.83 321 LYS C O 1
ATOM 6246 N N . PHE C 1 295 ? 84.853 -6.732 22.591 1.00 48.30 322 PHE C N 1
ATOM 6247 C CA . PHE C 1 295 ? 83.638 -7.327 22.040 1.00 41.67 322 PHE C CA 1
ATOM 6248 C C . PHE C 1 295 ? 83.870 -8.718 21.397 1.00 38.44 322 PHE C C 1
ATOM 6249 O O . PHE C 1 295 ? 82.916 -9.373 20.978 1.00 35.37 322 PHE C O 1
ATOM 6257 N N . ALA C 1 296 ? 85.127 -9.161 21.352 1.00 40.43 323 ALA C N 1
ATOM 6258 C CA . ALA C 1 296 ? 85.495 -10.499 20.879 1.00 43.20 323 ALA C CA 1
ATOM 6259 C C . ALA C 1 296 ? 84.712 -11.579 21.606 1.00 43.58 323 ALA C C 1
ATOM 6260 O O . ALA C 1 296 ? 84.555 -11.518 22.823 1.00 45.63 323 ALA C O 1
ATOM 6262 N N . PRO C 1 297 ? 84.218 -12.572 20.851 1.00 43.60 324 PRO C N 1
ATOM 6263 C CA . PRO C 1 297 ? 83.384 -13.681 21.347 1.00 38.00 324 PRO C CA 1
ATOM 6264 C C . PRO C 1 297 ? 84.113 -14.655 22.280 1.00 40.27 324 PRO C C 1
ATOM 6265 O O . PRO C 1 297 ? 83.454 -15.443 22.963 1.00 45.91 324 PRO C O 1
ATOM 6269 N N . GLY C 1 298 ? 85.438 -14.590 22.336 1.00 37.56 325 GLY C N 1
ATOM 6270 C CA . GLY C 1 298 ? 86.182 -15.344 23.328 1.00 42.65 325 GLY C CA 1
ATOM 6271 C C . GLY C 1 298 ? 85.728 -15.067 24.760 1.00 43.96 325 GLY C C 1
ATOM 6272 O O . GLY C 1 298 ? 85.883 -15.922 25.653 1.00 41.87 325 GLY C O 1
ATOM 6273 N N . GLY C 1 299 ? 85.153 -13.881 24.979 1.00 42.10 326 GLY C N 1
ATOM 6274 C CA . GLY C 1 299 ? 84.741 -13.448 26.312 1.00 34.72 326 GLY C CA 1
ATOM 6275 C C . GLY C 1 299 ? 83.327 -13.872 26.678 1.00 37.12 326 GLY C C 1
ATOM 6276 O O . GLY C 1 299 ? 82.813 -13.535 27.743 1.00 38.07 326 GLY C O 1
ATOM 6277 N N . TYR C 1 300 ? 82.692 -14.588 25.762 1.00 35.94 327 TYR C N 1
ATOM 6278 C CA . TYR C 1 300 ? 81.406 -15.235 25.992 1.00 30.29 327 TYR C CA 1
ATOM 6279 C C . TYR C 1 300 ? 81.366 -16.483 25.088 1.00 38.93 327 TYR C C 1
ATOM 6280 O O . TYR C 1 300 ? 80.506 -16.619 24.211 1.00 32.83 327 TYR C O 1
ATOM 6289 N N . PRO C 1 301 ? 82.317 -17.402 25.299 1.00 43.39 328 PRO C N 1
ATOM 6290 C CA . PRO C 1 301 ? 82.526 -18.489 24.336 1.00 43.32 328 PRO C CA 1
ATOM 6291 C C . PRO C 1 301 ? 81.384 -19.508 24.259 1.00 44.08 328 PRO C C 1
ATOM 6292 O O . PRO C 1 301 ? 81.198 -20.100 23.197 1.00 42.84 328 PRO C O 1
ATOM 6296 N N . LEU C 1 302 ? 80.650 -19.713 25.352 1.00 40.55 329 LEU C N 1
ATOM 6297 C CA . LEU C 1 302 ? 79.590 -20.714 25.379 1.00 37.27 329 LEU C CA 1
ATOM 6298 C C . LEU C 1 302 ? 78.337 -20.225 24.662 1.00 32.59 329 LEU C C 1
ATOM 6299 O O . LEU C 1 302 ? 77.723 -20.971 23.893 1.00 38.01 329 LEU C O 1
ATOM 6304 N N . LEU C 1 303 ? 77.933 -18.987 24.934 1.00 27.78 330 LEU C N 1
ATOM 6305 C CA . LEU C 1 303 ? 76.858 -18.359 24.159 1.00 31.39 330 LEU C CA 1
ATOM 6306 C C . LEU C 1 303 ? 77.232 -18.206 22.652 1.00 30.65 330 LEU C C 1
ATOM 6307 O O . LEU C 1 303 ? 76.371 -18.317 21.789 1.00 32.86 330 LEU C O 1
ATOM 6312 N N . TRP C 1 304 ? 78.509 -17.934 22.368 1.00 28.69 331 TRP C N 1
ATOM 6313 C CA . TRP C 1 304 ? 79.011 -17.803 21.007 1.00 34.53 331 TRP C CA 1
ATOM 6314 C C . TRP C 1 304 ? 78.852 -19.145 20.298 1.00 40.43 331 TRP C C 1
ATOM 6315 O O . TRP C 1 304 ? 78.247 -19.225 19.239 1.00 41.86 331 TRP C O 1
ATOM 6326 N N . SER C 1 305 ? 79.358 -20.197 20.930 1.00 40.29 332 SER C N 1
ATOM 6327 C CA . SER C 1 305 ? 79.277 -21.543 20.407 1.00 31.98 332 SER C CA 1
ATOM 6328 C C . SER C 1 305 ? 77.829 -21.920 20.165 1.00 37.06 332 SER C C 1
ATOM 6329 O O . SER C 1 305 ? 77.494 -22.552 19.171 1.00 41.66 332 SER C O 1
ATOM 6332 N N . PHE C 1 306 ? 76.959 -21.526 21.076 1.00 34.67 333 PHE C N 1
ATOM 6333 C CA . PHE C 1 306 ? 75.555 -21.849 20.914 1.00 33.17 333 PHE C CA 1
ATOM 6334 C C . PHE C 1 306 ? 74.968 -21.123 19.700 1.00 39.01 333 PHE C C 1
ATOM 6335 O O . PHE C 1 306 ? 74.164 -21.687 18.964 1.00 44.48 333 PHE C O 1
ATOM 6343 N N . ALA C 1 307 ? 75.379 -19.868 19.511 1.00 38.41 334 ALA C N 1
ATOM 6344 C CA . ALA C 1 307 ? 74.878 -19.020 18.443 1.00 33.85 334 ALA C CA 1
ATOM 6345 C C . ALA C 1 307 ? 75.414 -19.492 17.080 1.00 38.24 334 ALA C C 1
ATOM 6346 O O . ALA C 1 307 ? 74.698 -19.421 16.075 1.00 39.47 334 ALA C O 1
ATOM 6361 N N . GLY C 1 309 ? 75.965 -22.540 16.302 1.00 36.14 336 GLY C N 1
ATOM 6362 C CA . GLY C 1 309 ? 75.168 -23.717 16.026 1.00 39.82 336 GLY C CA 1
ATOM 6363 C C . GLY C 1 309 ? 73.843 -23.342 15.378 1.00 42.52 336 GLY C C 1
ATOM 6364 O O . GLY C 1 309 ? 73.452 -23.946 14.377 1.00 44.79 336 GLY C O 1
ATOM 6365 N N . VAL C 1 310 ? 73.150 -22.352 15.947 1.00 37.35 337 VAL C N 1
ATOM 6366 C CA . VAL C 1 310 ? 71.935 -21.801 15.330 1.00 33.91 337 VAL C CA 1
ATOM 6367 C C . VAL C 1 310 ? 72.222 -21.190 13.947 1.00 41.92 337 VAL C C 1
ATOM 6368 O O . VAL C 1 310 ? 71.516 -21.472 12.974 1.00 56.32 337 VAL C O 1
ATOM 6372 N N . ALA C 1 311 ? 73.263 -20.372 13.852 1.00 37.88 338 ALA C N 1
ATOM 6373 C CA . ALA C 1 311 ? 73.612 -19.684 12.598 1.00 36.78 338 ALA C CA 1
ATOM 6374 C C . ALA C 1 311 ? 73.852 -20.631 11.400 1.00 47.87 338 ALA C C 1
ATOM 6375 O O . ALA C 1 311 ? 73.371 -20.376 10.294 1.00 53.97 338 ALA C O 1
ATOM 6377 N N . THR C 1 312 ? 74.608 -21.706 11.628 1.00 46.72 339 THR C N 1
ATOM 6378 C CA . THR C 1 312 ? 74.964 -22.661 10.579 1.00 41.92 339 THR C CA 1
ATOM 6379 C C . THR C 1 312 ? 73.798 -23.575 10.220 1.00 47.16 339 THR C C 1
ATOM 6380 O O . THR C 1 312 ? 73.820 -24.257 9.198 1.00 50.00 339 THR C O 1
ATOM 6384 N N . THR C 1 313 ? 72.797 -23.613 11.089 1.00 50.68 340 THR C N 1
ATOM 6385 C CA . THR C 1 313 ? 71.609 -24.406 10.835 1.00 50.69 340 THR C CA 1
ATOM 6386 C C . THR C 1 313 ? 70.611 -23.632 9.989 1.00 48.79 340 THR C C 1
ATOM 6387 O O . THR C 1 313 ? 70.047 -24.184 9.054 1.00 48.65 340 THR C O 1
ATOM 6391 N N . ILE C 1 314 ? 70.408 -22.350 10.299 1.00 50.36 341 ILE C N 1
ATOM 6392 C CA . ILE C 1 314 ? 69.321 -21.595 9.680 1.00 45.82 341 ILE C CA 1
ATOM 6393 C C . ILE C 1 314 ? 69.750 -20.623 8.576 1.00 49.76 341 ILE C C 1
ATOM 6394 O O . ILE C 1 314 ? 68.898 -20.111 7.843 1.00 54.54 341 ILE C O 1
ATOM 6399 N N . ASP C 1 315 ? 71.049 -20.372 8.436 1.00 50.35 342 ASP C N 1
ATOM 6400 C CA . ASP C 1 315 ? 71.515 -19.325 7.510 1.00 47.11 342 ASP C CA 1
ATOM 6401 C C . ASP C 1 315 ? 72.665 -19.816 6.626 1.00 51.74 342 ASP C C 1
ATOM 6402 O O . ASP C 1 315 ? 73.793 -19.979 7.091 1.00 54.93 342 ASP C O 1
ATOM 6407 N N . ARG C 1 316 ? 72.373 -20.016 5.340 1.00 62.28 343 ARG C N 1
ATOM 6408 C CA . ARG C 1 316 ? 73.321 -20.615 4.401 1.00 67.65 343 ARG C CA 1
ATOM 6409 C C . ARG C 1 316 ? 74.583 -19.776 4.161 1.00 67.45 343 ARG C C 1
ATOM 6410 O O . ARG C 1 316 ? 75.577 -20.282 3.628 1.00 68.33 343 ARG C O 1
ATOM 6418 N N . SER C 1 317 ? 74.554 -18.509 4.569 1.00 60.08 344 SER C N 1
ATOM 6419 C CA . SER C 1 317 ? 75.717 -17.639 4.412 1.00 58.10 344 SER C CA 1
ATOM 6420 C C . SER C 1 317 ? 76.705 -17.808 5.584 1.00 58.51 344 SER C C 1
ATOM 6421 O O . SER C 1 317 ? 77.860 -17.405 5.490 1.00 57.84 344 SER C O 1
ATOM 6432 N N . GLY C 1 319 ? 78.194 -20.405 6.811 1.00 47.74 346 GLY C N 1
ATOM 6433 C CA . GLY C 1 319 ? 78.942 -21.648 6.728 1.00 53.24 346 GLY C CA 1
ATOM 6434 C C . GLY C 1 319 ? 80.327 -21.701 7.357 1.00 59.89 346 GLY C C 1
ATOM 6435 O O . GLY C 1 319 ? 80.730 -22.747 7.864 1.00 63.62 346 GLY C O 1
ATOM 6436 N N . ALA C 1 320 ? 81.056 -20.589 7.341 1.00 63.58 347 ALA C N 1
ATOM 6437 C CA . ALA C 1 320 ? 82.429 -20.588 7.843 1.00 65.01 347 ALA C CA 1
ATOM 6438 C C . ALA C 1 320 ? 82.496 -20.777 9.369 1.00 57.95 347 ALA C C 1
ATOM 6439 O O . ALA C 1 320 ? 83.554 -21.081 9.916 1.00 56.78 347 ALA C O 1
ATOM 6441 N N . LEU C 1 321 ? 81.367 -20.611 10.043 1.00 44.47 348 LEU C N 1
ATOM 6442 C CA . LEU C 1 321 ? 81.317 -20.781 11.481 1.00 45.08 348 LEU C CA 1
ATOM 6443 C C . LEU C 1 321 ? 81.126 -22.258 11.873 1.00 51.92 348 LEU C C 1
ATOM 6444 O O . LEU C 1 321 ? 80.905 -22.583 13.053 1.00 53.76 348 LEU C O 1
ATOM 6449 N N . ASN C 1 322 ? 81.206 -23.144 10.884 1.00 50.94 349 ASN C N 1
ATOM 6450 C CA . ASN C 1 322 ? 81.242 -24.580 11.137 1.00 50.44 349 ASN C CA 1
ATOM 6451 C C . ASN C 1 322 ? 82.599 -24.983 11.688 1.00 51.01 349 ASN C C 1
ATOM 6452 O O . ASN C 1 322 ? 82.787 -26.071 12.220 1.00 48.63 349 ASN C O 1
ATOM 6457 N N . ILE C 1 323 ? 83.551 -24.080 11.539 1.00 56.81 350 ILE C N 1
ATOM 6458 C CA . ILE C 1 323 ? 84.941 -24.381 11.801 1.00 55.48 350 ILE C CA 1
ATOM 6459 C C . ILE C 1 323 ? 85.354 -23.713 13.097 1.00 55.47 350 ILE C C 1
ATOM 6460 O O . ILE C 1 323 ? 84.991 -22.563 13.379 1.00 57.66 350 ILE C O 1
ATOM 6465 N N . ASN C 1 324 ? 86.058 -24.491 13.912 1.00 55.41 351 ASN C N 1
ATOM 6466 C CA . ASN C 1 324 ? 86.559 -24.079 15.217 1.00 46.98 351 ASN C CA 1
ATOM 6467 C C . ASN C 1 324 ? 87.795 -23.216 15.031 1.00 52.07 351 ASN C C 1
ATOM 6468 O O . ASN C 1 324 ? 88.848 -23.719 14.627 1.00 50.11 351 ASN C O 1
ATOM 6473 N N . ARG C 1 325 ? 87.676 -21.916 15.284 1.00 49.18 352 ARG C N 1
ATOM 6474 C CA . ARG C 1 325 ? 88.859 -21.066 15.199 1.00 59.22 352 ARG C CA 1
ATOM 6475 C C . ARG C 1 325 ? 89.465 -20.925 16.600 1.00 55.72 352 ARG C C 1
ATOM 6476 O O . ARG C 1 325 ? 90.414 -20.180 16.800 1.00 57.80 352 ARG C O 1
ATOM 6484 N N . GLY C 1 326 ? 88.924 -21.675 17.559 1.00 53.10 353 GLY C N 1
ATOM 6485 C CA . GLY C 1 326 ? 89.556 -21.796 18.861 1.00 52.34 353 GLY C CA 1
ATOM 6486 C C . GLY C 1 326 ? 88.672 -21.563 20.076 1.00 50.88 353 GLY C C 1
ATOM 6487 O O . GLY C 1 326 ? 89.138 -21.680 21.201 1.00 52.07 353 GLY C O 1
ATOM 6488 N N . TYR C 1 327 ? 87.403 -21.237 19.856 1.00 47.76 354 TYR C N 1
ATOM 6489 C CA . TYR C 1 327 ? 86.449 -21.038 20.952 1.00 45.52 354 TYR C CA 1
ATOM 6490 C C . TYR C 1 327 ? 85.191 -21.846 20.744 1.00 46.90 354 TYR C C 1
ATOM 6491 O O . TYR C 1 327 ? 84.218 -21.676 21.477 1.00 50.23 354 TYR C O 1
ATOM 6500 N N . LEU C 1 328 ? 85.180 -22.716 19.739 1.00 52.85 355 LEU C N 1
ATOM 6501 C CA . LEU C 1 328 ? 83.983 -23.510 19.536 1.00 52.81 355 LEU C CA 1
ATOM 6502 C C . LEU C 1 328 ? 83.958 -24.548 20.638 1.00 43.66 355 LEU C C 1
ATOM 6503 O O . LEU C 1 328 ? 84.927 -25.258 20.857 1.00 42.29 355 LEU C O 1
ATOM 6508 N N . GLU C 1 329 ? 82.858 -24.606 21.360 1.00 38.95 356 GLU C N 1
ATOM 6509 C CA . GLU C 1 329 ? 82.723 -25.635 22.359 1.00 44.43 356 GLU C CA 1
ATOM 6510 C C . GLU C 1 329 ? 81.618 -26.569 21.855 1.00 37.69 356 GLU C C 1
ATOM 6511 O O . GLU C 1 329 ? 80.462 -26.162 21.771 1.00 38.12 356 GLU C O 1
ATOM 6517 N N . PRO C 1 330 ? 81.995 -27.802 21.449 1.00 40.44 357 PRO C N 1
ATOM 6518 C CA . PRO C 1 330 ? 81.122 -28.608 20.577 1.00 38.65 357 PRO C CA 1
ATOM 6519 C C . PRO C 1 330 ? 79.759 -28.912 21.171 1.00 41.82 357 PRO C C 1
ATOM 6520 O O . PRO C 1 330 ? 78.775 -28.853 20.436 1.00 44.01 357 PRO C O 1
ATOM 6532 N N . TYR C 1 332 ? 77.896 -27.066 23.041 1.00 39.47 359 TYR C N 1
ATOM 6533 C CA . TYR C 1 332 ? 76.979 -25.918 22.934 1.00 42.48 359 TYR C CA 1
ATOM 6534 C C . TYR C 1 332 ? 76.639 -25.638 21.464 1.00 42.45 359 TYR C C 1
ATOM 6535 O O . TYR C 1 332 ? 75.505 -25.276 21.149 1.00 42.62 359 TYR C O 1
ATOM 6544 N N . PHE C 1 333 ? 77.603 -25.848 20.569 1.00 40.40 360 PHE C N 1
ATOM 6545 C CA . PHE C 1 333 ? 77.316 -25.850 19.132 1.00 40.96 360 PHE C CA 1
ATOM 6546 C C . PHE C 1 333 ? 76.162 -26.805 18.809 1.00 38.44 360 PHE C C 1
ATOM 6547 O O . PHE C 1 333 ? 75.163 -26.398 18.204 1.00 38.47 360 PHE C O 1
ATOM 6555 N N . ARG C 1 334 ? 76.283 -28.057 19.256 1.00 38.94 361 ARG C N 1
ATOM 6556 C CA . ARG C 1 334 ? 75.208 -29.050 19.106 1.00 44.94 361 ARG C CA 1
ATOM 6557 C C . ARG C 1 334 ? 73.872 -28.598 19.673 1.00 48.22 361 ARG C C 1
ATOM 6558 O O . ARG C 1 334 ? 72.824 -28.863 19.071 1.00 52.88 361 ARG C O 1
ATOM 6566 N N . LEU C 1 335 ? 73.908 -27.912 20.816 1.00 38.37 362 LEU C N 1
ATOM 6567 C CA . LEU C 1 335 ? 72.690 -27.431 21.446 1.00 39.61 362 LEU C CA 1
ATOM 6568 C C . LEU C 1 335 ? 72.045 -26.318 20.626 1.00 38.67 362 LEU C C 1
ATOM 6569 O O . LEU C 1 335 ? 70.812 -26.227 20.555 1.00 42.62 362 LEU C O 1
ATOM 6574 N N . GLY C 1 336 ? 72.868 -25.472 20.016 1.00 33.18 363 GLY C N 1
ATOM 6575 C CA . GLY C 1 336 ? 72.359 -24.491 19.078 1.00 31.31 363 GLY C CA 1
ATOM 6576 C C . GLY C 1 336 ? 71.675 -25.165 17.894 1.00 41.08 363 GLY C C 1
ATOM 6577 O O . GLY C 1 336 ? 70.567 -24.771 17.480 1.00 46.39 363 GLY C O 1
ATOM 6578 N N . GLN C 1 337 ? 72.316 -26.204 17.362 1.00 37.52 364 GLN C N 1
ATOM 6579 C CA . GLN C 1 337 ? 71.774 -26.888 16.203 1.00 45.01 364 GLN C CA 1
ATOM 6580 C C . GLN C 1 337 ? 70.474 -27.558 16.562 1.00 49.85 364 GLN C C 1
ATOM 6581 O O . GLN C 1 337 ? 69.507 -27.506 15.803 1.00 55.25 364 GLN C O 1
ATOM 6587 N N . LYS C 1 338 ? 70.446 -28.176 17.732 1.00 50.99 365 LYS C N 1
ATOM 6588 C CA . LYS C 1 338 ? 69.243 -28.861 18.194 1.00 52.27 365 LYS C CA 1
ATOM 6589 C C . LYS C 1 338 ? 68.097 -27.872 18.440 1.00 49.29 365 LYS C C 1
ATOM 6590 O O . LYS C 1 338 ? 66.945 -28.169 18.145 1.00 48.05 365 LYS C O 1
ATOM 6596 N N . SER C 1 339 ? 68.410 -26.688 18.953 1.00 46.21 366 SER C N 1
ATOM 6597 C CA . SER C 1 339 ? 67.362 -25.706 19.229 1.00 43.92 366 SER C CA 1
ATOM 6598 C C . SER C 1 339 ? 66.786 -25.123 17.934 1.00 43.75 366 SER C C 1
ATOM 6599 O O . SER C 1 339 ? 65.599 -24.824 17.873 1.00 44.98 366 SER C O 1
ATOM 6602 N N . ALA C 1 340 ? 67.628 -24.973 16.911 1.00 45.83 367 ALA C N 1
ATOM 6603 C CA . ALA C 1 340 ? 67.206 -24.424 15.605 1.00 48.11 367 ALA C CA 1
ATOM 6604 C C . ALA C 1 340 ? 66.517 -25.428 14.686 1.00 51.61 367 ALA C C 1
ATOM 6605 O O . ALA C 1 340 ? 66.057 -25.064 13.607 1.00 61.70 367 ALA C O 1
ATOM 6607 N N . ARG C 1 341 ? 66.458 -26.687 15.095 1.00 53.24 368 ARG C N 1
ATOM 6608 C CA . ARG C 1 341 ? 65.749 -27.697 14.317 1.00 59.87 368 ARG C CA 1
ATOM 6609 C C . ARG C 1 341 ? 64.483 -28.101 15.057 1.00 68.86 368 ARG C C 1
ATOM 6610 O O . ARG C 1 341 ? 63.622 -28.772 14.487 1.00 79.19 368 ARG C O 1
ATOM 6618 N N . GLY D 2 1 ? 48.608 33.385 51.323 1.00 101.93 -1 GLY D N 1
ATOM 6619 C CA . GLY D 2 1 ? 49.886 32.934 51.845 1.00 105.56 -1 GLY D CA 1
ATOM 6620 C C . GLY D 2 1 ? 49.812 32.666 53.330 1.00 101.49 -1 GLY D C 1
ATOM 6621 O O . GLY D 2 1 ? 48.890 33.133 53.995 1.00 95.01 -1 GLY D O 1
ATOM 6622 N N . ALA D 2 2 ? 50.782 31.914 53.851 1.00 102.76 0 ALA D N 1
ATOM 6623 C CA . ALA D 2 2 ? 50.817 31.555 55.279 1.00 103.62 0 ALA D CA 1
ATOM 6624 C C . ALA D 2 2 ? 51.295 32.717 56.167 1.00 104.48 0 ALA D C 1
ATOM 6625 O O . ALA D 2 2 ? 50.890 32.835 57.320 1.00 89.12 0 ALA D O 1
ATOM 6627 N N . MET D 2 3 ? 52.165 33.563 55.615 1.00 114.44 1 MET D N 1
ATOM 6628 C CA . MET D 2 3 ? 52.646 34.763 56.299 1.00 111.57 1 MET D CA 1
ATOM 6629 C C . MET D 2 3 ? 51.503 35.713 56.627 1.00 102.36 1 MET D C 1
ATOM 6630 O O . MET D 2 3 ? 51.387 36.191 57.754 1.00 100.94 1 MET D O 1
ATOM 6635 N N . ASP D 2 4 ? 50.674 35.990 55.624 1.00 100.63 2 ASP D N 1
ATOM 6636 C CA . ASP D 2 4 ? 49.531 36.876 55.785 1.00 93.92 2 ASP D CA 1
ATOM 6637 C C . ASP D 2 4 ? 48.575 36.348 56.851 1.00 82.93 2 ASP D C 1
ATOM 6638 O O . ASP D 2 4 ? 47.986 37.131 57.599 1.00 74.61 2 ASP D O 1
ATOM 6643 N N . LYS D 2 5 ? 48.437 35.025 56.936 1.00 79.99 3 LYS D N 1
ATOM 6644 C CA . LYS D 2 5 ? 47.551 34.421 57.934 1.00 72.35 3 LYS D CA 1
ATOM 6645 C C . LYS D 2 5 ? 48.160 34.489 59.334 1.00 70.96 3 LYS D C 1
ATOM 6646 O O . LYS D 2 5 ? 47.437 34.637 60.324 1.00 67.33 3 LYS D O 1
ATOM 6652 N N . LEU D 2 6 ? 49.486 34.405 59.425 1.00 73.44 4 LEU D N 1
ATOM 6653 C CA . LEU D 2 6 ? 50.151 34.533 60.722 1.00 68.66 4 LEU D CA 1
ATOM 6654 C C . LEU D 2 6 ? 50.008 35.957 61.267 1.00 63.01 4 LEU D C 1
ATOM 6655 O O . LEU D 2 6 ? 49.819 36.162 62.465 1.00 64.34 4 LEU D O 1
ATOM 6660 N N . GLU D 2 7 ? 50.077 36.938 60.375 1.00 59.17 5 GLU D N 1
ATOM 6661 C CA . GLU D 2 7 ? 49.893 38.331 60.765 1.00 65.49 5 GLU D CA 1
ATOM 6662 C C . GLU D 2 7 ? 48.456 38.602 61.187 1.00 68.92 5 GLU D C 1
ATOM 6663 O O . GLU D 2 7 ? 48.210 39.416 62.075 1.00 75.79 5 GLU D O 1
ATOM 6669 N N . LEU D 2 8 ? 47.515 37.925 60.537 1.00 68.82 6 LEU D N 1
ATOM 6670 C CA . LEU D 2 8 ? 46.105 37.997 60.912 1.00 66.65 6 LEU D CA 1
ATOM 6671 C C . LEU D 2 8 ? 45.900 37.533 62.352 1.00 56.96 6 LEU D C 1
ATOM 6672 O O . LEU D 2 8 ? 45.176 38.161 63.101 1.00 53.97 6 LEU D O 1
ATOM 6677 N N . VAL D 2 9 ? 46.544 36.428 62.717 1.00 58.19 7 VAL D N 1
ATOM 6678 C CA . VAL D 2 9 ? 46.415 35.847 64.048 1.00 57.32 7 VAL D CA 1
ATOM 6679 C C . VAL D 2 9 ? 47.023 36.742 65.128 1.00 57.94 7 VAL D C 1
ATOM 6680 O O . VAL D 2 9 ? 46.395 36.990 66.156 1.00 60.15 7 VAL D O 1
ATOM 6684 N N . ASN D 2 10 ? 48.233 37.241 64.894 1.00 58.91 8 ASN D N 1
ATOM 6685 C CA . ASN D 2 10 ? 48.879 38.116 65.866 1.00 61.07 8 ASN D CA 1
ATOM 6686 C C . ASN D 2 10 ? 48.176 39.466 66.020 1.00 57.39 8 ASN D C 1
ATOM 6687 O O . ASN D 2 10 ? 48.173 40.049 67.097 1.00 53.80 8 ASN D O 1
ATOM 6692 N N . ASP D 2 11 ? 47.578 39.960 64.944 1.00 51.97 9 ASP D N 1
ATOM 6693 C CA . ASP D 2 11 ? 46.806 41.183 65.030 1.00 46.20 9 ASP D CA 1
ATOM 6694 C C . ASP D 2 11 ? 45.477 40.923 65.712 1.00 45.89 9 ASP D C 1
ATOM 6695 O O . ASP D 2 11 ? 45.000 41.769 66.458 1.00 57.85 9 ASP D O 1
ATOM 6700 N N . GLY D 2 12 ? 44.882 39.763 65.437 1.00 37.49 10 GLY D N 1
ATOM 6701 C CA . GLY D 2 12 ? 43.703 39.299 66.137 1.00 38.17 10 GLY D CA 1
ATOM 6702 C C . GLY D 2 12 ? 43.912 39.233 67.660 1.00 41.08 10 GLY D C 1
ATOM 6703 O O . GLY D 2 12 ? 43.038 39.656 68.422 1.00 37.37 10 GLY D O 1
ATOM 6704 N N . LEU D 2 13 ? 45.069 38.729 68.090 1.00 38.73 11 LEU D N 1
ATOM 6705 C CA . LEU D 2 13 ? 45.405 38.646 69.506 1.00 37.07 11 LEU D CA 1
ATOM 6706 C C . LEU D 2 13 ? 45.591 40.009 70.173 1.00 39.11 11 LEU D C 1
ATOM 6707 O O . LEU D 2 13 ? 45.144 40.192 71.301 1.00 48.03 11 LEU D O 1
ATOM 6712 N N . ASN D 2 14 ? 46.246 40.946 69.482 1.00 35.65 12 ASN D N 1
ATOM 6713 C CA . ASN D 2 14 ? 46.452 42.292 69.998 1.00 36.33 12 ASN D CA 1
ATOM 6714 C C . ASN D 2 14 ? 45.140 43.048 70.101 1.00 40.93 12 ASN D C 1
ATOM 6715 O O . ASN D 2 14 ? 45.003 43.955 70.905 1.00 49.57 12 ASN D O 1
ATOM 6720 N N . ILE D 2 15 ? 44.174 42.689 69.274 1.00 41.38 13 ILE D N 1
ATOM 6721 C CA . ILE D 2 15 ? 42.914 43.422 69.248 1.00 43.33 13 ILE D CA 1
ATOM 6722 C C . ILE D 2 15 ? 42.090 42.994 70.448 1.00 39.66 13 ILE D C 1
ATOM 6723 O O . ILE D 2 15 ? 41.558 43.831 71.175 1.00 35.73 13 ILE D O 1
ATOM 6728 N N . ILE D 2 16 ? 42.029 41.683 70.672 1.00 40.93 14 ILE D N 1
ATOM 6729 C CA . ILE D 2 16 ? 41.365 41.112 71.840 1.00 37.54 14 ILE D CA 1
ATOM 6730 C C . ILE D 2 16 ? 41.991 41.548 73.166 1.00 41.40 14 ILE D C 1
ATOM 6731 O O . ILE D 2 16 ? 41.296 41.747 74.153 1.00 47.96 14 ILE D O 1
ATOM 6736 N N . ASP D 2 17 ? 43.304 41.720 73.176 1.00 38.28 15 ASP D N 1
ATOM 6737 C CA . ASP D 2 17 ? 43.973 42.210 74.355 1.00 37.71 15 ASP D CA 1
ATOM 6738 C C . ASP D 2 17 ? 43.545 43.654 74.647 1.00 40.41 15 ASP D C 1
ATOM 6739 O O . ASP D 2 17 ? 43.334 44.022 75.792 1.00 47.80 15 ASP D O 1
ATOM 6744 N N . PHE D 2 18 ? 43.408 44.457 73.599 1.00 37.88 16 PHE D N 1
ATOM 6745 C CA . PHE D 2 18 ? 43.115 45.868 73.751 1.00 33.38 16 PHE D CA 1
ATOM 6746 C C . PHE D 2 18 ? 41.709 46.018 74.279 1.00 37.38 16 PHE D C 1
ATOM 6747 O O . PHE D 2 18 ? 41.435 46.831 75.171 1.00 41.94 16 PHE D O 1
ATOM 6755 N N . ILE D 2 19 ? 40.806 45.245 73.698 1.00 33.51 17 ILE D N 1
ATOM 6756 C CA . ILE D 2 19 ? 39.420 45.253 74.124 1.00 27.76 17 ILE D CA 1
ATOM 6757 C C . ILE D 2 19 ? 39.238 44.842 75.585 1.00 45.64 17 ILE D C 1
ATOM 6758 O O . ILE D 2 19 ? 38.572 45.529 76.355 1.00 53.10 17 ILE D O 1
ATOM 6763 N N . GLN D 2 20 ? 39.854 43.724 75.958 1.00 37.16 18 GLN D N 1
ATOM 6764 C CA . GLN D 2 20 ? 39.735 43.198 77.299 1.00 41.68 18 GLN D CA 1
ATOM 6765 C C . GLN D 2 20 ? 40.303 44.151 78.368 1.00 38.72 18 GLN D C 1
ATOM 6766 O O . GLN D 2 20 ? 39.815 44.191 79.489 1.00 54.42 18 GLN D O 1
ATOM 6772 N N . LYS D 2 21 ? 41.305 44.933 78.009 1.00 37.82 19 LYS D N 1
ATOM 6773 C CA . LYS D 2 21 ? 41.874 45.922 78.929 1.00 44.63 19 LYS D CA 1
ATOM 6774 C C . LYS D 2 21 ? 41.150 47.289 78.923 1.00 49.14 19 LYS D C 1
ATOM 6775 O O . LYS D 2 21 ? 41.338 48.076 79.836 1.00 50.64 19 LYS D O 1
ATOM 6781 N N . ASN D 2 22 ? 40.342 47.578 77.899 1.00 43.23 20 ASN D N 1
ATOM 6782 C CA . ASN D 2 22 ? 39.707 48.897 77.787 1.00 37.65 20 ASN D CA 1
ATOM 6783 C C . ASN D 2 22 ? 38.241 48.792 77.525 1.00 34.84 20 ASN D C 1
ATOM 6784 O O . ASN D 2 22 ? 37.624 49.715 76.975 1.00 34.89 20 ASN D O 1
ATOM 6789 N N . GLN D 2 23 ? 37.688 47.660 77.916 1.00 32.67 21 GLN D N 1
ATOM 6790 C CA . GLN D 2 23 ? 36.322 47.316 77.536 1.00 44.89 21 GLN D CA 1
ATOM 6791 C C . GLN D 2 23 ? 35.295 48.368 77.971 1.00 42.87 21 GLN D C 1
ATOM 6792 O O . GLN D 2 23 ? 34.357 48.649 77.230 1.00 47.41 21 GLN D O 1
ATOM 6798 N N . LYS D 2 24 ? 35.481 48.955 79.153 1.00 45.44 22 LYS D N 1
ATOM 6799 C CA . LYS D 2 24 ? 34.608 50.046 79.626 1.00 50.62 22 LYS D CA 1
ATOM 6800 C C . LYS D 2 24 ? 34.731 51.385 78.886 1.00 47.81 22 LYS D C 1
ATOM 6801 O O . LYS D 2 24 ? 33.726 52.026 78.606 1.00 48.65 22 LYS D O 1
ATOM 6807 N N . GLU D 2 25 ? 35.952 51.820 78.599 1.00 49.06 23 GLU D N 1
ATOM 6808 C CA . GLU D 2 25 ? 36.167 53.058 77.850 1.00 48.77 23 GLU D CA 1
ATOM 6809 C C . GLU D 2 25 ? 35.533 52.962 76.460 1.00 56.59 23 GLU D C 1
ATOM 6810 O O . GLU D 2 25 ? 34.860 53.885 75.997 1.00 63.27 23 GLU D O 1
ATOM 6816 N N . ILE D 2 26 ? 35.745 51.820 75.814 1.00 53.16 24 ILE D N 1
ATOM 6817 C CA . ILE D 2 26 ? 35.189 51.549 74.495 1.00 53.09 24 ILE D CA 1
ATOM 6818 C C . ILE D 2 26 ? 33.666 51.492 74.553 1.00 53.92 24 ILE D C 1
ATOM 6819 O O . ILE D 2 26 ? 32.996 51.862 73.600 1.00 57.14 24 ILE D O 1
ATOM 6824 N N . GLN D 2 27 ? 33.114 51.029 75.671 1.00 54.39 25 GLN D N 1
ATOM 6825 C CA . GLN D 2 27 ? 31.662 51.028 75.812 1.00 54.33 25 GLN D CA 1
ATOM 6826 C C . GLN D 2 27 ? 31.081 52.435 75.973 1.00 57.85 25 GLN D C 1
ATOM 6827 O O . GLN D 2 27 ? 29.952 52.669 75.562 1.00 70.51 25 GLN D O 1
ATOM 6833 N N . LYS D 2 28 ? 31.836 53.371 76.548 1.00 57.82 26 LYS D N 1
ATOM 6834 C CA . LYS D 2 28 ? 31.419 54.781 76.522 1.00 61.76 26 LYS D CA 1
ATOM 6835 C C . LYS D 2 28 ? 31.460 55.295 75.065 1.00 64.01 26 LYS D C 1
ATOM 6836 O O . LYS D 2 28 ? 30.504 55.885 74.569 1.00 69.52 26 LYS D O 1
ATOM 6842 N N . THR D 2 29 ? 32.585 55.053 74.399 1.00 61.83 27 THR D N 1
ATOM 6843 C CA . THR D 2 29 ? 32.732 55.243 72.962 1.00 72.68 27 THR D CA 1
ATOM 6844 C C . THR D 2 29 ? 31.548 54.694 72.152 1.00 77.18 27 THR D C 1
ATOM 6845 O O . THR D 2 29 ? 31.038 55.365 71.252 1.00 85.11 27 THR D O 1
ATOM 6849 N N . TYR D 2 30 ? 31.106 53.482 72.476 1.00 67.35 28 TYR D N 1
ATOM 6850 C CA . TYR D 2 30 ? 30.089 52.823 71.673 1.00 53.81 28 TYR D CA 1
ATOM 6851 C C . TYR D 2 30 ? 28.660 53.164 72.115 1.00 58.98 28 TYR D C 1
ATOM 6852 O O . TYR D 2 30 ? 27.712 52.985 71.352 1.00 66.07 28 TYR D O 1
ATOM 6861 N N . GLY D 2 31 ? 28.498 53.670 73.331 1.00 60.18 29 GLY D N 1
ATOM 6862 C CA . GLY D 2 31 ? 27.190 54.105 73.788 1.00 50.75 29 GLY D CA 1
ATOM 6863 C C . GLY D 2 31 ? 26.445 53.123 74.683 1.00 62.53 29 GLY D C 1
ATOM 6864 O O . GLY D 2 31 ? 25.502 53.510 75.370 1.00 54.13 29 GLY D O 1
ATOM 6865 N N . ARG D 2 32 ? 26.837 51.847 74.683 1.00 57.54 30 ARG D N 1
ATOM 6866 C CA . ARG D 2 32 ? 26.177 50.892 75.576 1.00 50.43 30 ARG D CA 1
ATOM 6867 C C . ARG D 2 32 ? 27.059 49.700 75.919 1.00 46.47 30 ARG D C 1
ATOM 6868 O O . ARG D 2 32 ? 28.143 49.527 75.359 1.00 40.77 30 ARG D O 1
ATOM 6876 N N . SER D 2 33 ? 26.600 48.871 76.841 1.00 43.39 31 SER D N 1
ATOM 6877 C CA . SER D 2 33 ? 27.445 47.779 77.292 1.00 45.39 31 SER D CA 1
ATOM 6878 C C . SER D 2 33 ? 26.807 46.421 77.000 1.00 44.05 31 SER D C 1
ATOM 6879 O O . SER D 2 33 ? 27.490 45.409 76.937 1.00 45.09 31 SER D O 1
ATOM 6882 N N . SER D 2 34 ? 25.499 46.410 76.797 1.00 43.01 32 SER D N 1
ATOM 6883 C CA . SER D 2 34 ? 24.799 45.181 76.465 1.00 43.52 32 SER D CA 1
ATOM 6884 C C . SER D 2 34 ? 24.060 45.326 75.140 1.00 46.21 32 SER D C 1
ATOM 6885 O O . SER D 2 34 ? 23.498 46.371 74.852 1.00 47.79 32 SER D O 1
ATOM 6888 N N . ILE D 2 35 ? 24.053 44.272 74.338 1.00 43.97 33 ILE D N 1
ATOM 6889 C CA . ILE D 2 35 ? 23.359 44.310 73.054 1.00 46.01 33 ILE D CA 1
ATOM 6890 C C . ILE D 2 35 ? 21.851 44.486 73.238 1.00 51.44 33 ILE D C 1
ATOM 6891 O O . ILE D 2 35 ? 21.155 44.943 72.337 1.00 54.49 33 ILE D O 1
ATOM 6896 N N . GLN D 2 36 ? 21.355 44.144 74.423 1.00 54.86 34 GLN D N 1
ATOM 6897 C CA . GLN D 2 36 ? 19.925 44.209 74.716 1.00 59.06 34 GLN D CA 1
ATOM 6898 C C . GLN D 2 36 ? 19.490 45.645 75.012 1.00 62.12 34 GLN D C 1
ATOM 6899 O O . GLN D 2 36 ? 18.306 45.949 75.094 1.00 70.33 34 GLN D O 1
ATOM 6905 N N . GLN D 2 37 ? 20.483 46.517 75.151 1.00 66.94 35 GLN D N 1
ATOM 6906 C CA . GLN D 2 37 ? 20.312 47.942 75.409 1.00 68.30 35 GLN D CA 1
ATOM 6907 C C . GLN D 2 37 ? 20.028 48.765 74.171 1.00 70.11 35 GLN D C 1
ATOM 6908 O O . GLN D 2 37 ? 20.650 48.549 73.143 1.00 71.10 35 GLN D O 1
ATOM 6914 N N . PRO D 2 38 ? 19.131 49.753 74.284 1.00 77.92 36 PRO D N 1
ATOM 6915 C CA . PRO D 2 38 ? 18.936 50.747 73.214 1.00 85.28 36 PRO D CA 1
ATOM 6916 C C . PRO D 2 38 ? 20.229 51.505 72.896 1.00 92.80 36 PRO D C 1
ATOM 6917 O O . PRO D 2 38 ? 20.928 51.930 73.812 1.00 88.60 36 PRO D O 1
ATOM 6921 N N . SER D 2 39 ? 20.544 51.667 71.615 1.00 99.15 37 SER D N 1
ATOM 6922 C CA . SER D 2 39 ? 21.789 52.319 71.215 1.00 100.18 37 SER D CA 1
ATOM 6923 C C . SER D 2 39 ? 21.550 53.777 70.838 1.00 108.72 37 SER D C 1
ATOM 6924 O O . SER D 2 39 ? 20.556 54.085 70.171 1.00 118.13 37 SER D O 1
ATOM 6927 N N . ILE D 2 40 ? 22.463 54.658 71.260 1.00 108.39 38 ILE D N 1
ATOM 6928 C CA . ILE D 2 40 ? 22.350 56.107 71.025 1.00 112.67 38 ILE D CA 1
ATOM 6929 C C . ILE D 2 40 ? 23.495 56.857 71.713 1.00 111.53 38 ILE D C 1
ATOM 6930 O O . ILE D 2 40 ? 23.924 56.499 72.818 1.00 109.67 38 ILE D O 1
ATOM 6935 N N . GLY E 2 1 ? 72.685 -1.622 8.922 1.00 86.39 -1 GLY E N 1
ATOM 6936 C CA . GLY E 2 1 ? 73.314 -0.336 9.167 1.00 96.24 -1 GLY E CA 1
ATOM 6937 C C . GLY E 2 1 ? 73.620 -0.109 10.640 1.00 101.40 -1 GLY E C 1
ATOM 6938 O O . GLY E 2 1 ? 73.950 -1.044 11.369 1.00 106.73 -1 GLY E O 1
ATOM 6939 N N . ALA E 2 2 ? 73.511 1.140 11.082 1.00 98.68 0 ALA E N 1
ATOM 6940 C CA . ALA E 2 2 ? 73.793 1.487 12.468 1.00 83.67 0 ALA E CA 1
ATOM 6941 C C . ALA E 2 2 ? 72.512 1.485 13.298 1.00 84.01 0 ALA E C 1
ATOM 6942 O O . ALA E 2 2 ? 72.498 1.011 14.438 1.00 81.17 0 ALA E O 1
ATOM 6944 N N . MET E 2 3 ? 71.437 2.016 12.726 1.00 85.17 1 MET E N 1
ATOM 6945 C CA . MET E 2 3 ? 70.147 2.042 13.407 1.00 86.42 1 MET E CA 1
ATOM 6946 C C . MET E 2 3 ? 69.562 0.643 13.534 1.00 84.19 1 MET E C 1
ATOM 6947 O O . MET E 2 3 ? 68.759 0.377 14.428 1.00 87.14 1 MET E O 1
ATOM 6952 N N . ASP E 2 4 ? 69.965 -0.248 12.637 1.00 82.52 2 ASP E N 1
ATOM 6953 C CA . ASP E 2 4 ? 69.633 -1.652 12.788 1.00 75.93 2 ASP E CA 1
ATOM 6954 C C . ASP E 2 4 ? 70.419 -2.233 13.944 1.00 68.71 2 ASP E C 1
ATOM 6955 O O . ASP E 2 4 ? 69.878 -2.978 14.759 1.00 67.81 2 ASP E O 1
ATOM 6960 N N . LYS E 2 5 ? 71.707 -1.899 13.990 1.00 66.12 3 LYS E N 1
ATOM 6961 C CA . LYS E 2 5 ? 72.616 -2.415 15.004 1.00 61.79 3 LYS E CA 1
ATOM 6962 C C . LYS E 2 5 ? 72.185 -1.966 16.397 1.00 58.94 3 LYS E C 1
ATOM 6963 O O . LYS E 2 5 ? 72.202 -2.742 17.349 1.00 53.01 3 LYS E O 1
ATOM 6969 N N . LEU E 2 6 ? 71.795 -0.704 16.493 1.00 63.39 4 LEU E N 1
ATOM 6970 C CA . LEU E 2 6 ? 71.367 -0.134 17.748 1.00 63.15 4 LEU E CA 1
ATOM 6971 C C . LEU E 2 6 ? 70.081 -0.807 18.215 1.00 66.50 4 LEU E C 1
ATOM 6972 O O . LEU E 2 6 ? 69.871 -1.003 19.412 1.00 67.71 4 LEU E O 1
ATOM 6977 N N . GLU E 2 7 ? 69.236 -1.190 17.263 1.00 66.47 5 GLU E N 1
ATOM 6978 C CA . GLU E 2 7 ? 68.036 -1.959 17.573 1.00 59.48 5 GLU E CA 1
ATOM 6979 C C . GLU E 2 7 ? 68.383 -3.355 18.095 1.00 55.31 5 GLU E C 1
ATOM 6980 O O . GLU E 2 7 ? 67.751 -3.853 19.024 1.00 55.90 5 GLU E O 1
ATOM 6986 N N . LEU E 2 8 ? 69.384 -3.990 17.500 1.00 53.09 6 LEU E N 1
ATOM 6987 C CA . LEU E 2 8 ? 69.793 -5.304 17.963 1.00 49.37 6 LEU E CA 1
ATOM 6988 C C . LEU E 2 8 ? 70.327 -5.229 19.385 1.00 45.46 6 LEU E C 1
ATOM 6989 O O . LEU E 2 8 ? 70.080 -6.119 20.184 1.00 46.89 6 LEU E O 1
ATOM 6994 N N . VAL E 2 9 ? 71.089 -4.181 19.677 1.00 50.52 7 VAL E N 1
ATOM 6995 C CA . VAL E 2 9 ? 71.714 -4.024 20.983 1.00 55.56 7 VAL E CA 1
ATOM 6996 C C . VAL E 2 9 ? 70.653 -3.768 22.051 1.00 53.72 7 VAL E C 1
ATOM 6997 O O . VAL E 2 9 ? 70.685 -4.335 23.130 1.00 52.28 7 VAL E O 1
ATOM 7001 N N . ASN E 2 10 ? 69.678 -2.942 21.714 1.00 57.63 8 ASN E N 1
ATOM 7002 C CA . ASN E 2 10 ? 68.597 -2.658 22.635 1.00 57.07 8 ASN E CA 1
ATOM 7003 C C . ASN E 2 10 ? 67.631 -3.819 22.832 1.00 51.74 8 ASN E C 1
ATOM 7004 O O . ASN E 2 10 ? 67.116 -4.019 23.940 1.00 58.58 8 ASN E O 1
ATOM 7009 N N . ASP E 2 11 ? 67.396 -4.600 21.786 1.00 47.36 9 ASP E N 1
ATOM 7010 C CA . ASP E 2 11 ? 66.500 -5.734 21.934 1.00 49.48 9 ASP E CA 1
ATOM 7011 C C . ASP E 2 11 ? 67.230 -6.864 22.633 1.00 47.91 9 ASP E C 1
ATOM 7012 O O . ASP E 2 11 ? 66.636 -7.587 23.442 1.00 46.71 9 ASP E O 1
ATOM 7017 N N . GLY E 2 12 ? 68.516 -7.015 22.322 1.00 44.31 10 GLY E N 1
ATOM 7018 C CA . GLY E 2 12 ? 69.349 -7.977 23.010 1.00 38.74 10 GLY E CA 1
ATOM 7019 C C . GLY E 2 12 ? 69.253 -7.774 24.516 1.00 42.89 10 GLY E C 1
ATOM 7020 O O . GLY E 2 12 ? 69.138 -8.732 25.277 1.00 50.18 10 GLY E O 1
ATOM 7021 N N . LEU E 2 13 ? 69.287 -6.517 24.943 1.00 44.88 11 LEU E N 1
ATOM 7022 C CA . LEU E 2 13 ? 69.229 -6.196 26.358 1.00 44.93 11 LEU E CA 1
ATOM 7023 C C . LEU E 2 13 ? 67.866 -6.587 26.935 1.00 46.43 11 LEU E C 1
ATOM 7024 O O . LEU E 2 13 ? 67.794 -7.190 27.994 1.00 53.00 11 LEU E O 1
ATOM 7029 N N . ASN E 2 14 ? 66.793 -6.281 26.221 1.00 48.35 12 ASN E N 1
ATOM 7030 C CA . ASN E 2 14 ? 65.461 -6.665 26.663 1.00 50.80 12 ASN E CA 1
ATOM 7031 C C . ASN E 2 14 ? 65.255 -8.189 26.757 1.00 48.70 12 ASN E C 1
ATOM 7032 O O . ASN E 2 14 ? 64.567 -8.675 27.655 1.00 55.51 12 ASN E O 1
ATOM 7037 N N . ILE E 2 15 ? 65.865 -8.939 25.850 1.00 49.03 13 ILE E N 1
ATOM 7038 C CA . ILE E 2 15 ? 65.758 -10.399 25.842 1.00 44.06 13 ILE E CA 1
ATOM 7039 C C . ILE E 2 15 ? 66.453 -11.013 27.054 1.00 42.40 13 ILE E C 1
ATOM 7040 O O . ILE E 2 15 ? 65.904 -11.880 27.726 1.00 47.74 13 ILE E O 1
ATOM 7045 N N . ILE E 2 16 ? 67.669 -10.561 27.327 1.00 42.15 14 ILE E N 1
ATOM 7046 C CA . ILE E 2 16 ? 68.414 -11.034 28.479 1.00 41.16 14 ILE E CA 1
ATOM 7047 C C . ILE E 2 16 ? 67.708 -10.674 29.791 1.00 45.21 14 ILE E C 1
ATOM 7048 O O . ILE E 2 16 ? 67.663 -11.474 30.728 1.00 48.99 14 ILE E O 1
ATOM 7053 N N . ASP E 2 17 ? 67.147 -9.473 29.846 1.00 49.14 15 ASP E N 1
ATOM 7054 C CA . ASP E 2 17 ? 66.384 -9.055 31.011 1.00 51.28 15 ASP E CA 1
ATOM 7055 C C . ASP E 2 17 ? 65.227 -10.033 31.287 1.00 50.87 15 ASP E C 1
ATOM 7056 O O . ASP E 2 17 ? 65.024 -10.455 32.430 1.00 49.94 15 ASP E O 1
ATOM 7061 N N . PHE E 2 18 ? 64.509 -10.424 30.233 1.00 51.16 16 PHE E N 1
ATOM 7062 C CA . PHE E 2 18 ? 63.415 -11.385 30.369 1.00 48.22 16 PHE E CA 1
ATOM 7063 C C . PHE E 2 18 ? 63.883 -12.730 30.894 1.00 49.16 16 PHE E C 1
ATOM 7064 O O . PHE E 2 18 ? 63.268 -13.302 31.802 1.00 57.67 16 PHE E O 1
ATOM 7072 N N . ILE E 2 19 ? 64.964 -13.226 30.297 1.00 46.14 17 ILE E N 1
ATOM 7073 C CA . ILE E 2 19 ? 65.531 -14.537 30.607 1.00 48.93 17 ILE E CA 1
ATOM 7074 C C . ILE E 2 19 ? 65.951 -14.604 32.051 1.00 52.08 17 ILE E C 1
ATOM 7075 O O . ILE E 2 19 ? 65.623 -15.559 32.736 1.00 59.71 17 ILE E O 1
ATOM 7080 N N . GLN E 2 20 ? 66.661 -13.576 32.511 1.00 54.42 18 GLN E N 1
ATOM 7081 C CA . GLN E 2 20 ? 67.157 -13.525 33.891 1.00 54.02 18 GLN E CA 1
ATOM 7082 C C . GLN E 2 20 ? 66.032 -13.427 34.941 1.00 54.68 18 GLN E C 1
ATOM 7083 O O . GLN E 2 20 ? 66.098 -14.093 35.969 1.00 53.34 18 GLN E O 1
ATOM 7089 N N . LYS E 2 21 ? 64.996 -12.634 34.671 1.00 53.49 19 LYS E N 1
ATOM 7090 C CA . LYS E 2 21 ? 63.870 -12.510 35.602 1.00 55.48 19 LYS E CA 1
ATOM 7091 C C . LYS E 2 21 ? 63.027 -13.772 35.652 1.00 55.17 19 LYS E C 1
ATOM 7092 O O . LYS E 2 21 ? 62.409 -14.063 36.658 1.00 60.24 19 LYS E O 1
ATOM 7098 N N . ASN E 2 22 ? 62.979 -14.509 34.552 1.00 50.53 20 ASN E N 1
ATOM 7099 C CA . ASN E 2 22 ? 62.085 -15.652 34.462 1.00 46.97 20 ASN E CA 1
ATOM 7100 C C . ASN E 2 22 ? 62.849 -16.968 34.346 1.00 48.12 20 ASN E C 1
ATOM 7101 O O . ASN E 2 22 ? 62.305 -17.975 33.872 1.00 51.52 20 ASN E O 1
ATOM 7106 N N . GLN E 2 23 ? 64.106 -16.962 34.787 1.00 41.74 21 GLN E N 1
ATOM 7107 C CA . GLN E 2 23 ? 64.995 -18.088 34.530 1.00 45.04 21 GLN E CA 1
ATOM 7108 C C . GLN E 2 23 ? 64.505 -19.412 35.127 1.00 55.83 21 GLN E C 1
ATOM 7109 O O . GLN E 2 23 ? 64.627 -20.444 34.482 1.00 63.77 21 GLN E O 1
ATOM 7115 N N . LYS E 2 24 ? 63.961 -19.389 36.346 1.00 59.44 22 LYS E N 1
ATOM 7116 C CA . LYS E 2 24 ? 63.383 -20.599 36.946 1.00 62.79 22 LYS E CA 1
ATOM 7117 C C . LYS E 2 24 ? 62.106 -21.094 36.251 1.00 63.44 22 LYS E C 1
ATOM 7118 O O . LYS E 2 24 ? 61.947 -22.296 36.049 1.00 65.44 22 LYS E O 1
ATOM 7124 N N . GLU E 2 25 ? 61.189 -20.190 35.907 1.00 60.70 23 GLU E N 1
ATOM 7125 C CA . GLU E 2 25 ? 60.004 -20.595 35.150 1.00 63.91 23 GLU E CA 1
ATOM 7126 C C . GLU E 2 25 ? 60.366 -21.167 33.772 1.00 64.55 23 GLU E C 1
ATOM 7127 O O . GLU E 2 25 ? 59.741 -22.136 33.334 1.00 69.59 23 GLU E O 1
ATOM 7133 N N . ILE E 2 26 ? 61.359 -20.578 33.093 1.00 54.35 24 ILE E N 1
ATOM 7134 C CA . ILE E 2 26 ? 61.716 -21.038 31.749 1.00 56.89 24 ILE E CA 1
ATOM 7135 C C . ILE E 2 26 ? 62.386 -22.408 31.779 1.00 58.34 24 ILE E C 1
ATOM 7136 O O . ILE E 2 26 ? 62.070 -23.263 30.948 1.00 56.80 24 ILE E O 1
ATOM 7141 N N . GLN E 2 27 ? 63.309 -22.610 32.722 1.00 53.31 25 GLN E N 1
ATOM 7142 C CA . GLN E 2 27 ? 63.882 -23.940 32.968 1.00 53.55 25 GLN E CA 1
ATOM 7143 C C . GLN E 2 27 ? 62.803 -24.965 33.329 1.00 63.75 25 GLN E C 1
ATOM 7144 O O . GLN E 2 27 ? 62.917 -26.147 32.996 1.00 65.56 25 GLN E O 1
ATOM 7150 N N . LYS E 2 28 ? 61.765 -24.511 34.026 1.00 64.68 26 LYS E N 1
ATOM 7151 C CA . LYS E 2 28 ? 60.694 -25.400 34.458 1.00 80.23 26 LYS E CA 1
ATOM 7152 C C . LYS E 2 28 ? 59.918 -25.874 33.259 1.00 87.38 26 LYS E C 1
ATOM 7153 O O . LYS E 2 28 ? 59.512 -27.030 33.177 1.00 92.02 26 LYS E O 1
ATOM 7159 N N . THR E 2 29 ? 59.701 -24.953 32.335 1.00 87.65 27 THR E N 1
ATOM 7160 C CA . THR E 2 29 ? 58.997 -25.255 31.104 1.00 85.92 27 THR E CA 1
ATOM 7161 C C . THR E 2 29 ? 59.913 -26.068 30.188 1.00 78.02 27 THR E C 1
ATOM 7162 O O . THR E 2 29 ? 59.543 -27.150 29.747 1.00 85.77 27 THR E O 1
ATOM 7166 N N . TYR E 2 30 ? 61.115 -25.559 29.940 1.00 72.58 28 TYR E N 1
ATOM 7167 C CA . TYR E 2 30 ? 62.112 -26.238 29.105 1.00 69.13 28 TYR E CA 1
ATOM 7168 C C . TYR E 2 30 ? 62.403 -27.662 29.583 1.00 70.18 28 TYR E C 1
ATOM 7169 O O . TYR E 2 30 ? 62.691 -28.552 28.778 1.00 71.80 28 TYR E O 1
ATOM 7178 N N . GLY E 2 31 ? 62.325 -27.875 30.893 1.00 69.03 29 GLY E N 1
ATOM 7179 C CA . GLY E 2 31 ? 62.527 -29.198 31.447 1.00 67.51 29 GLY E CA 1
ATOM 7180 C C . GLY E 2 31 ? 63.920 -29.526 31.961 1.00 64.31 29 GLY E C 1
ATOM 7181 O O . GLY E 2 31 ? 64.178 -30.663 32.354 1.00 66.41 29 GLY E O 1
ATOM 7182 N N . ARG E 2 32 ? 64.829 -28.561 31.956 1.00 59.28 30 ARG E N 1
ATOM 7183 C CA . ARG E 2 32 ? 66.108 -28.791 32.618 1.00 66.10 30 ARG E CA 1
ATOM 7184 C C . ARG E 2 32 ? 66.822 -27.496 33.009 1.00 61.51 30 ARG E C 1
ATOM 7185 O O . ARG E 2 32 ? 66.551 -26.426 32.456 1.00 54.37 30 ARG E O 1
ATOM 7193 N N . SER E 2 33 ? 67.732 -27.609 33.974 1.00 55.28 31 SER E N 1
ATOM 7194 C CA . SER E 2 33 ? 68.457 -26.448 34.460 1.00 54.08 31 SER E CA 1
ATOM 7195 C C . SER E 2 33 ? 69.923 -26.448 34.005 1.00 51.41 31 SER E C 1
ATOM 7196 O O . SER E 2 33 ? 70.580 -25.400 34.014 1.00 48.11 31 SER E O 1
ATOM 7199 N N . SER E 2 34 ? 70.439 -27.613 33.614 1.00 49.86 32 SER E N 1
ATOM 7200 C CA . SER E 2 34 ? 71.822 -27.701 33.147 1.00 51.14 32 SER E CA 1
ATOM 7201 C C . SER E 2 34 ? 71.927 -28.322 31.760 1.00 63.24 32 SER E C 1
ATOM 7202 O O . SER E 2 34 ? 71.065 -29.084 31.338 1.00 70.82 32 SER E O 1
ATOM 7205 N N . ILE E 2 35 ? 73.000 -28.001 31.052 1.00 66.18 33 ILE E N 1
ATOM 7206 C CA . ILE E 2 35 ? 73.178 -28.523 29.707 1.00 63.82 33 ILE E CA 1
ATOM 7207 C C . ILE E 2 35 ? 73.560 -30.006 29.715 1.00 66.62 33 ILE E C 1
ATOM 7208 O O . ILE E 2 35 ? 73.340 -30.715 28.733 1.00 61.44 33 ILE E O 1
ATOM 7213 N N . GLN E 2 36 ? 74.115 -30.477 30.829 1.00 68.14 34 GLN E N 1
ATOM 7214 C CA . GLN E 2 36 ? 74.594 -31.850 30.898 1.00 76.81 34 GLN E CA 1
ATOM 7215 C C . GLN E 2 36 ? 73.472 -32.797 31.327 1.00 87.45 34 GLN E C 1
ATOM 7216 O O . GLN E 2 36 ? 73.618 -34.016 31.245 1.00 94.65 34 GLN E O 1
ATOM 7222 N N . GLN E 2 37 ? 72.347 -32.234 31.759 1.00 86.33 35 GLN E N 1
ATOM 7223 C CA . GLN E 2 37 ? 71.135 -33.021 31.998 1.00 91.30 35 GLN E CA 1
ATOM 7224 C C . GLN E 2 37 ? 70.513 -33.457 30.675 1.00 97.66 35 GLN E C 1
ATOM 7225 O O . GLN E 2 37 ? 70.542 -32.705 29.706 1.00 98.54 35 GLN E O 1
ATOM 7231 N N . PRO E 2 38 ? 69.942 -34.672 30.633 1.00 106.82 36 PRO E N 1
ATOM 7232 C CA . PRO E 2 38 ? 69.296 -35.230 29.434 1.00 113.13 36 PRO E CA 1
ATOM 7233 C C . PRO E 2 38 ? 68.055 -34.458 28.976 1.00 123.14 36 PRO E C 1
ATOM 7234 O O . PRO E 2 38 ? 67.197 -34.132 29.799 1.00 125.01 36 PRO E O 1
ATOM 7238 N N . SER E 2 39 ? 67.968 -34.185 27.674 1.00 79.70 37 SER E N 1
ATOM 7239 C CA . SER E 2 39 ? 66.794 -33.539 27.075 1.00 86.49 37 SER E CA 1
ATOM 7240 C C . SER E 2 39 ? 66.778 -33.738 25.562 1.00 82.08 37 SER E C 1
ATOM 7241 O O . SER E 2 39 ? 67.724 -33.367 24.865 1.00 80.50 37 SER E O 1
ATOM 7244 N N . ALA F 2 2 ? 92.188 4.608 53.624 1.00 100.97 0 ALA F N 1
ATOM 7245 C CA . ALA F 2 2 ? 92.220 4.224 55.031 1.00 95.42 0 ALA F CA 1
ATOM 7246 C C . ALA F 2 2 ? 92.791 5.356 55.878 1.00 96.94 0 ALA F C 1
ATOM 7247 O O . ALA F 2 2 ? 92.575 5.418 57.094 1.00 97.81 0 ALA F O 1
ATOM 7249 N N . MET F 2 3 ? 93.525 6.251 55.226 1.00 99.09 1 MET F N 1
ATOM 7250 C CA . MET F 2 3 ? 94.109 7.391 55.913 1.00 89.56 1 MET F CA 1
ATOM 7251 C C . MET F 2 3 ? 93.081 8.484 56.153 1.00 79.05 1 MET F C 1
ATOM 7252 O O . MET F 2 3 ? 93.107 9.126 57.204 1.00 80.57 1 MET F O 1
ATOM 7257 N N . ASP F 2 4 ? 92.167 8.689 55.203 1.00 76.42 2 ASP F N 1
ATOM 7258 C CA . ASP F 2 4 ? 91.059 9.619 55.423 1.00 80.14 2 ASP F CA 1
ATOM 7259 C C . ASP F 2 4 ? 90.188 9.141 56.586 1.00 74.60 2 ASP F C 1
ATOM 7260 O O . ASP F 2 4 ? 89.607 9.941 57.325 1.00 73.81 2 ASP F O 1
ATOM 7265 N N . LYS F 2 5 ? 90.100 7.827 56.738 1.00 68.82 3 LYS F N 1
ATOM 7266 C CA . LYS F 2 5 ? 89.256 7.246 57.760 1.00 59.67 3 LYS F CA 1
ATOM 7267 C C . LYS F 2 5 ? 89.875 7.422 59.147 1.00 58.45 3 LYS F C 1
ATOM 7268 O O . LYS F 2 5 ? 89.173 7.639 60.127 1.00 63.02 3 LYS F O 1
ATOM 7274 N N . LEU F 2 6 ? 91.194 7.334 59.218 1.00 63.39 4 LEU F N 1
ATOM 7275 C CA . LEU F 2 6 ? 91.879 7.466 60.484 1.00 63.23 4 LEU F CA 1
ATOM 7276 C C . LEU F 2 6 ? 91.857 8.912 60.968 1.00 66.37 4 LEU F C 1
ATOM 7277 O O . LEU F 2 6 ? 91.764 9.170 62.167 1.00 69.68 4 LEU F O 1
ATOM 7282 N N . GLU F 2 7 ? 91.929 9.854 60.036 1.00 64.30 5 GLU F N 1
ATOM 7283 C CA . GLU F 2 7 ? 91.793 11.255 60.389 1.00 67.46 5 GLU F CA 1
ATOM 7284 C C . GLU F 2 7 ? 90.386 11.523 60.888 1.00 62.50 5 GLU F C 1
ATOM 7285 O O . GLU F 2 7 ? 90.191 12.243 61.863 1.00 64.20 5 GLU F O 1
ATOM 7291 N N . LEU F 2 8 ? 89.406 10.943 60.205 1.00 60.25 6 LEU F N 1
ATOM 7292 C CA . LEU F 2 8 ? 88.011 11.094 60.595 1.00 55.87 6 LEU F CA 1
ATOM 7293 C C . LEU F 2 8 ? 87.759 10.701 62.046 1.00 53.94 6 LEU F C 1
ATOM 7294 O O . LEU F 2 8 ? 87.032 11.374 62.785 1.00 49.50 6 LEU F O 1
ATOM 7299 N N . VAL F 2 9 ? 88.336 9.575 62.431 1.00 52.01 7 VAL F N 1
ATOM 7300 C CA . VAL F 2 9 ? 88.126 9.043 63.758 1.00 46.70 7 VAL F CA 1
ATOM 7301 C C . VAL F 2 9 ? 88.802 9.955 64.786 1.00 41.49 7 VAL F C 1
ATOM 7302 O O . VAL F 2 9 ? 88.195 10.319 65.778 1.00 45.39 7 VAL F O 1
ATOM 7306 N N . ASN F 2 10 ? 90.037 10.361 64.523 1.00 42.83 8 ASN F N 1
ATOM 7307 C CA . ASN F 2 10 ? 90.751 11.215 65.451 1.00 42.39 8 ASN F CA 1
ATOM 7308 C C . ASN F 2 10 ? 90.090 12.570 65.651 1.00 54.34 8 ASN F C 1
ATOM 7309 O O . ASN F 2 10 ? 90.093 13.121 66.760 1.00 56.94 8 ASN F O 1
ATOM 7314 N N . ASP F 2 11 ? 89.510 13.106 64.588 1.00 44.63 9 ASP F N 1
ATOM 7315 C CA . ASP F 2 11 ? 88.876 14.403 64.695 1.00 46.94 9 ASP F CA 1
ATOM 7316 C C . ASP F 2 11 ? 87.518 14.268 65.383 1.00 45.30 9 ASP F C 1
ATOM 7317 O O . ASP F 2 11 ? 87.097 15.147 66.126 1.00 53.09 9 ASP F O 1
ATOM 7322 N N . GLY F 2 12 ? 86.843 13.154 65.132 1.00 41.75 10 GLY F N 1
ATOM 7323 C CA . GLY F 2 12 ? 85.567 12.855 65.754 1.00 37.00 10 GLY F CA 1
ATOM 7324 C C . GLY F 2 12 ? 85.696 12.713 67.260 1.00 43.14 10 GLY F C 1
ATOM 7325 O O . GLY F 2 12 ? 84.802 13.117 68.003 1.00 44.22 10 GLY F O 1
ATOM 7326 N N . LEU F 2 13 ? 86.807 12.144 67.720 1.00 46.00 11 LEU F N 1
ATOM 7327 C CA . LEU F 2 13 ? 87.038 12.024 69.161 1.00 41.30 11 LEU F CA 1
ATOM 7328 C C . LEU F 2 13 ? 87.188 13.405 69.769 1.00 43.39 11 LEU F C 1
ATOM 7329 O O . LEU F 2 13 ? 86.512 13.715 70.736 1.00 47.06 11 LEU F O 1
ATOM 7334 N N . ASN F 2 14 ? 88.047 14.237 69.179 1.00 43.02 12 ASN F N 1
ATOM 7335 C CA . ASN F 2 14 ? 88.226 15.611 69.644 1.00 42.84 12 ASN F CA 1
ATOM 7336 C C . ASN F 2 14 ? 86.917 16.374 69.730 1.00 37.14 12 ASN F C 1
ATOM 7337 O O . ASN F 2 14 ? 86.676 17.095 70.687 1.00 45.00 12 ASN F O 1
ATOM 7342 N N . ILE F 2 15 ? 86.065 16.180 68.741 1.00 40.87 13 ILE F N 1
ATOM 7343 C CA . ILE F 2 15 ? 84.799 16.895 68.656 1.00 41.12 13 ILE F CA 1
ATOM 7344 C C . ILE F 2 15 ? 83.909 16.521 69.816 1.00 32.17 13 ILE F C 1
ATOM 7345 O O . ILE F 2 15 ? 83.385 17.378 70.521 1.00 34.47 13 ILE F O 1
ATOM 7350 N N . ILE F 2 16 ? 83.760 15.226 70.030 1.00 37.25 14 ILE F N 1
ATOM 7351 C CA . ILE F 2 16 ? 82.989 14.721 71.163 1.00 32.01 14 ILE F CA 1
ATOM 7352 C C . ILE F 2 16 ? 83.574 15.162 72.501 1.00 34.73 14 ILE F C 1
ATOM 7353 O O . ILE F 2 16 ? 82.853 15.441 73.452 1.00 45.55 14 ILE F O 1
ATOM 7358 N N . ASP F 2 17 ? 84.886 15.263 72.571 1.00 36.05 15 ASP F N 1
ATOM 7359 C CA . ASP F 2 17 ? 85.492 15.720 73.799 1.00 41.51 15 ASP F CA 1
ATOM 7360 C C . ASP F 2 17 ? 85.159 17.177 73.999 1.00 42.19 15 ASP F C 1
ATOM 7361 O O . ASP F 2 17 ? 84.922 17.604 75.123 1.00 42.12 15 ASP F O 1
ATOM 7366 N N . PHE F 2 18 ? 85.133 17.948 72.906 1.00 39.32 16 PHE F N 1
ATOM 7367 C CA . PHE F 2 18 ? 84.826 19.352 73.061 1.00 37.05 16 PHE F CA 1
ATOM 7368 C C . PHE F 2 18 ? 83.378 19.540 73.474 1.00 35.36 16 PHE F C 1
ATOM 7369 O O . PHE F 2 18 ? 83.106 20.302 74.389 1.00 50.13 16 PHE F O 1
ATOM 7377 N N . ILE F 2 19 ? 82.461 18.863 72.783 1.00 37.59 17 ILE F N 1
ATOM 7378 C CA . ILE F 2 19 ? 81.037 18.937 73.085 1.00 31.06 17 ILE F CA 1
ATOM 7379 C C . ILE F 2 19 ? 80.776 18.655 74.573 1.00 38.05 17 ILE F C 1
ATOM 7380 O O . ILE F 2 19 ? 80.034 19.386 75.229 1.00 40.02 17 ILE F O 1
ATOM 7385 N N . GLN F 2 20 ? 81.406 17.611 75.107 1.00 38.28 18 GLN F N 1
ATOM 7386 C CA . GLN F 2 20 ? 81.071 17.148 76.456 1.00 37.55 18 GLN F CA 1
ATOM 7387 C C . GLN F 2 20 ? 81.750 17.966 77.566 1.00 42.13 18 GLN F C 1
ATOM 7388 O O . GLN F 2 20 ? 81.158 18.185 78.621 1.00 58.65 18 GLN F O 1
ATOM 7394 N N . LYS F 2 21 ? 82.973 18.430 77.317 1.00 40.35 19 LYS F N 1
ATOM 7395 C CA . LYS F 2 21 ? 83.613 19.411 78.182 1.00 48.32 19 LYS F CA 1
ATOM 7396 C C . LYS F 2 21 ? 82.735 20.651 78.327 1.00 56.24 19 LYS F C 1
ATOM 7397 O O . LYS F 2 21 ? 82.662 21.232 79.418 1.00 52.34 19 LYS F O 1
ATOM 7403 N N . ASN F 2 22 ? 82.077 21.047 77.230 1.00 41.97 20 ASN F N 1
ATOM 7404 C CA . ASN F 2 22 ? 81.403 22.347 77.156 1.00 48.26 20 ASN F CA 1
ATOM 7405 C C . ASN F 2 22 ? 79.901 22.270 76.944 1.00 47.42 20 ASN F C 1
ATOM 7406 O O . ASN F 2 22 ? 79.304 23.218 76.418 1.00 43.56 20 ASN F O 1
ATOM 7411 N N . GLN F 2 23 ? 79.289 21.176 77.392 1.00 41.28 21 GLN F N 1
ATOM 7412 C CA . GLN F 2 23 ? 77.887 20.909 77.062 1.00 43.88 21 GLN F CA 1
ATOM 7413 C C . GLN F 2 23 ? 76.946 22.038 77.509 1.00 50.19 21 GLN F C 1
ATOM 7414 O O . GLN F 2 23 ? 76.106 22.501 76.734 1.00 58.27 21 GLN F O 1
ATOM 7420 N N . LYS F 2 24 ? 77.108 22.492 78.746 1.00 52.50 22 LYS F N 1
ATOM 7421 C CA . LYS F 2 24 ? 76.316 23.590 79.285 1.00 56.02 22 LYS F CA 1
ATOM 7422 C C . LYS F 2 24 ? 76.433 24.889 78.475 1.00 57.81 22 LYS F C 1
ATOM 7423 O O . LYS F 2 24 ? 75.423 25.511 78.144 1.00 55.58 22 LYS F O 1
ATOM 7429 N N . GLU F 2 25 ? 77.664 25.308 78.183 1.00 58.57 23 GLU F N 1
ATOM 7430 C CA . GLU F 2 25 ? 77.901 26.558 77.448 1.00 60.05 23 GLU F CA 1
ATOM 7431 C C . GLU F 2 25 ? 77.339 26.519 76.037 1.00 54.44 23 GLU F C 1
ATOM 7432 O O . GLU F 2 25 ? 76.838 27.513 75.520 1.00 60.86 23 GLU F O 1
ATOM 7438 N N . ILE F 2 26 ? 77.442 25.364 75.403 1.00 51.47 24 ILE F N 1
ATOM 7439 C CA . ILE F 2 26 ? 76.871 25.208 74.083 1.00 48.67 24 ILE F CA 1
ATOM 7440 C C . ILE F 2 26 ? 75.341 25.280 74.175 1.00 50.75 24 ILE F C 1
ATOM 7441 O O . ILE F 2 26 ? 74.725 26.082 73.489 1.00 55.99 24 ILE F O 1
ATOM 7446 N N . GLN F 2 27 ? 74.735 24.481 75.045 1.00 45.00 25 GLN F N 1
ATOM 7447 C CA . GLN F 2 27 ? 73.291 24.556 75.269 1.00 46.40 25 GLN F CA 1
ATOM 7448 C C . GLN F 2 27 ? 72.802 25.996 75.491 1.00 51.50 25 GLN F C 1
ATOM 7449 O O . GLN F 2 27 ? 71.893 26.454 74.801 1.00 57.89 25 GLN F O 1
ATOM 7455 N N . LYS F 2 28 ? 73.415 26.708 76.436 1.00 57.73 26 LYS F N 1
ATOM 7456 C CA . LYS F 2 28 ? 73.068 28.102 76.703 1.00 64.82 26 LYS F CA 1
ATOM 7457 C C . LYS F 2 28 ? 73.079 28.971 75.426 1.00 71.95 26 LYS F C 1
ATOM 7458 O O . LYS F 2 28 ? 72.092 29.635 75.106 1.00 77.99 26 LYS F O 1
ATOM 7464 N N . THR F 2 29 ? 74.188 28.950 74.696 1.00 70.82 27 THR F N 1
ATOM 7465 C CA . THR F 2 29 ? 74.306 29.716 73.456 1.00 77.08 27 THR F CA 1
ATOM 7466 C C . THR F 2 29 ? 73.309 29.253 72.380 1.00 73.60 27 THR F C 1
ATOM 7467 O O . THR F 2 29 ? 72.719 30.069 71.683 1.00 85.33 27 THR F O 1
ATOM 7471 N N . TYR F 2 30 ? 73.132 27.943 72.264 1.00 60.14 28 TYR F N 1
ATOM 7472 C CA . TYR F 2 30 ? 72.169 27.316 71.346 1.00 54.33 28 TYR F CA 1
ATOM 7473 C C . TYR F 2 30 ? 70.719 27.571 71.730 1.00 59.09 28 TYR F C 1
ATOM 7474 O O . TYR F 2 30 ? 69.827 27.422 70.903 1.00 67.26 28 TYR F O 1
ATOM 7483 N N . GLY F 2 31 ? 70.475 27.893 72.996 1.00 63.26 29 GLY F N 1
ATOM 7484 C CA . GLY F 2 31 ? 69.126 28.162 73.457 1.00 64.80 29 GLY F CA 1
ATOM 7485 C C . GLY F 2 31 ? 68.256 26.992 73.907 1.00 63.83 29 GLY F C 1
ATOM 7486 O O . GLY F 2 31 ? 67.073 27.200 74.184 1.00 63.23 29 GLY F O 1
ATOM 7487 N N . ARG F 2 32 ? 68.794 25.772 73.960 1.00 56.72 30 ARG F N 1
ATOM 7488 C CA . ARG F 2 32 ? 68.045 24.683 74.605 1.00 59.97 30 ARG F CA 1
ATOM 7489 C C . ARG F 2 32 ? 68.921 23.512 75.068 1.00 53.66 30 ARG F C 1
ATOM 7490 O O . ARG F 2 32 ? 70.076 23.394 74.678 1.00 53.49 30 ARG F O 1
ATOM 7498 N N . SER F 2 33 ? 68.359 22.661 75.919 1.00 49.43 31 SER F N 1
ATOM 7499 C CA . SER F 2 33 ? 69.088 21.508 76.443 1.00 50.68 31 SER F CA 1
ATOM 7500 C C . SER F 2 33 ? 68.436 20.205 76.039 1.00 50.25 31 SER F C 1
ATOM 7501 O O . SER F 2 33 ? 69.098 19.178 75.964 1.00 52.35 31 SER F O 1
ATOM 7504 N N . SER F 2 34 ? 67.126 20.231 75.831 1.00 53.75 32 SER F N 1
ATOM 7505 C CA . SER F 2 34 ? 66.425 19.037 75.379 1.00 52.74 32 SER F CA 1
ATOM 7506 C C . SER F 2 34 ? 65.851 19.195 73.970 1.00 51.38 32 SER F C 1
ATOM 7507 O O . SER F 2 34 ? 65.453 20.292 73.576 1.00 52.42 32 SER F O 1
ATOM 7510 N N . ILE F 2 35 ? 65.778 18.090 73.235 1.00 48.94 33 ILE F N 1
ATOM 7511 C CA . ILE F 2 35 ? 65.176 18.093 71.901 1.00 52.20 33 ILE F CA 1
ATOM 7512 C C . ILE F 2 35 ? 63.657 18.237 71.976 1.00 60.53 33 ILE F C 1
ATOM 7513 O O . ILE F 2 35 ? 63.003 18.579 70.995 1.00 69.39 33 ILE F O 1
ATOM 7518 N N . GLN F 2 36 ? 63.099 18.010 73.159 1.00 60.27 34 GLN F N 1
ATOM 7519 C CA . GLN F 2 36 ? 61.658 18.046 73.320 1.00 60.52 34 GLN F CA 1
ATOM 7520 C C . GLN F 2 36 ? 61.142 19.457 73.560 1.00 67.26 34 GLN F C 1
ATOM 7521 O O . GLN F 2 36 ? 59.946 19.714 73.427 1.00 76.16 34 GLN F O 1
ATOM 7527 N N . GLN F 2 37 ? 62.040 20.374 73.900 1.00 65.76 35 GLN F N 1
ATOM 7528 C CA . GLN F 2 37 ? 61.648 21.761 74.141 1.00 72.57 35 GLN F CA 1
ATOM 7529 C C . GLN F 2 37 ? 62.062 22.658 72.984 1.00 78.88 35 GLN F C 1
ATOM 7530 O O . GLN F 2 37 ? 63.107 22.452 72.377 1.00 68.25 35 GLN F O 1
ATOM 7536 N N . PRO F 2 38 ? 61.233 23.661 72.673 1.00 95.74 36 PRO F N 1
ATOM 7537 C CA . PRO F 2 38 ? 61.614 24.640 71.650 1.00 102.55 36 PRO F CA 1
ATOM 7538 C C . PRO F 2 38 ? 62.743 25.548 72.134 1.00 106.67 36 PRO F C 1
ATOM 7539 O O . PRO F 2 38 ? 63.069 26.518 71.447 1.00 110.67 36 PRO F O 1
#

Organism: Nipah virus (NCBI:txid3052225)